Protein 7QE1 (pdb70)

Sequence (1475 aa):
EQPELEARVKEIIEVDGYQFRDLNDNGELDPYEDWRLPTPERVADLVGQMSLVEKSGLMLINTLNAACDPQTGEFGVLPAQADNYINTQHMHRFVFRNVVDVRAEGVECTGTGTPVVSPAEAATFTNAVQEMSEATRLGIPSLFKSNARNHIDPDAAAGAFSAFPKEAGIAAAALGEQARRTGEATTGDMSVVADFADVMGEEWASIGLRGMYGYMADLSTEPRWYRTHETFTEDAYLAAEIMETLVQTLQGEELTDNGLALSPQTRVALTLKHFPGGGPQELGLDPHYAFGKAQVYPAGRFEEHFLPFQAAIDAGVSSIMPYYGVPVDVPVVGGEPGETYPHTGFAFSDSIVNGLLRDQLGFTGYVNSDTGIINDRAWGLEGNTVPERVAAAINGGTDTLSGFSDVSVITDLYEADLISEERIDLAAERLLEPLFDMGLFENPYVDPDVATATVGADDHRAVGLDLQRKSLVLLQNEETDEGPVLPLKEGGDVYILGDFTEETVESYGYEVTNGNVAEGEERPSAAGSDYVLISMTAKTNAGDYVSDDPSLGLNPDHGTNPSVIIGDDGEPLPGLDGQSLWGAADVCVHKEGHEENPSCTDNRLRFGGAYPWESSILDFTGMEAAESWEVVPSLETIQEVMAEVEDPSKVILHVYFRQPYVLDEESGLRDAGAILAGFGMTDTALMDVLTGAYAPQGKLPFALAGTREAIIEQDSDRPGYDETEDGALYPFGYGLTYEEQPELEARVKEIIEVDGYQFRDLNDNGELDPYEDWRLPTPERVADLVGQMSLVEKSGLMLINTLNAACDPQTGEFGVLPAQADNYINTQHMHRFVFRNVVDVRAEGVECTGTGTPVVSPAEAATFTNAVQEMSEATRLGIPSLFKSNARNHIDAAGAFSAFPKEAGIAAAALGEQARRTGEATTGDMSVVADFADVMGEEWASIGLRGMYGYMADLSTEPRWYRTHETFTEDAYLAAEIMETLVQTLQGEELTDNGLALSPQTRVALTLKHFPGGGPQELGLDPHYAFGKAQVYPAGRFEEHFLPFQAAIDAGVSSIMPYYGVPVDVPVVGGEPGETYPHTGFAFSDSIVNGLLRDQLGFTGYVNSDTGIINDRAWGLEGNTVPERVAAAINGGTDTLSGFSDVSVITDLYEADLISEERIDLAAERLLEPLFDMGLFENPYVDPDVATATVGADDHRAVGLDLQRKSLVLLQNEETDEGPVLPLKEGGDVYILGDFTEETVESYGYEVTNGNVAEGEERPSAAGSDYVLISMTAKTNAGDYVSDDPSLGLNPDHGTNPSVIIGDDGEPLPGLDGQSLWGAADVCVHKEGHEENPSCTDNRLRFGGAYPWESSILDFTGMEAAESWEVVPSLETIQEVMAEVEDPSKVILHVYFRQPYVLDEESGLRDAGAILAGFGMTDTALMDVLTGAYAPQGKLPFALAGTREAIIEQDSDRPGYDETEDGALYPFGYGLTYE

Radius of gyration: 37.77 Å; Cα contacts (8 Å, |Δi|>4): 3694; chains: 2; bounding box: 67×96×118 Å

B-factor: mean 72.82, std 13.51, range [43.48, 136.81]

Solvent-accessible surface area: 52651 Å² total; per-residue (Å²): 184,59,39,128,35,53,30,97,71,29,127,84,33,99,48,113,50,91,66,1,10,4,3,28,102,68,53,121,36,21,58,0,4,11,36,106,51,76,30,88,93,7,12,63,36,0,26,68,52,14,52,37,46,22,13,0,0,2,0,0,0,25,37,0,30,3,21,18,49,91,177,89,50,84,18,7,37,56,31,100,90,0,82,65,4,0,70,82,17,43,0,11,1,0,0,1,96,0,91,4,57,98,57,65,116,74,69,112,14,73,61,106,70,73,20,52,0,26,6,28,34,0,0,55,0,1,4,26,0,9,57,43,0,2,55,17,127,7,2,3,3,1,4,1,2,2,66,41,47,0,31,27,74,25,79,116,81,55,8,30,18,2,39,0,0,28,12,6,0,0,0,0,0,0,0,1,11,25,16,142,137,90,66,112,28,62,50,16,22,28,51,6,0,28,76,0,0,64,8,0,0,70,0,0,22,17,0,11,0,38,0,2,10,0,2,5,0,2,2,5,5,0,5,14,0,27,25,7,33,34,2,2,0,10,32,5,113,0,2,7,67,0,0,58,14,0,0,63,25,0,0,14,125,113,91,36,163,68,28,4,0,2,4,90,134,1,46,0,5,0,1,0,22,1,0,2,1,0,0,0,0,36,46,3,9,3,0,18,4,0,5,3,0,3,0,28,26,86,24,64,61,10,107,44,2,14,55,0,0,42,22,0,14,92,12,0,1,2,0,0,2,0,0,1,0,0,0,24,92,1,97,39,30,67,43,125,128,79,80,64,2,44,12,17,0,0,1,12,2,78,37,0,0,38,16,2,0,28,110,98,14,43,7,60,3,2,0,0,0,19,51,50,0,2,57,88,15,2,8,31,18,14,60,50,50,60,62,75,30,0,6,31,0,0,63,3,1,0,0,0,0,1,35,21,35,70,10,50,42,0,36,90,2,72,132,65,125,70,4,57,76,114,17,0,33,57,0,0,77,42,0,0,19,1,0,6,14,3,13,5,1,17,40,9,12,29,58,32,74,28,0,81,26,10,0,0,22,67,81,26,44,50,44,0,35,44,3,2,32,42,0,0,0,0,1,41,35,68,130,39,150,172,13,65,14,0,44,12,100,170,24,22,72,3,0,0,4,14,102,15,59,49,56,24,0,38,36,68,49,14,98,18,62,46,2,60,58,68,181,67,122,161,46,54,61,0,65,65,10,48,21,0,1,0,6,3,15,1,91,45,99,8,42,109,0,42,0,66,38,97,69,26,0,50,26,99,135,37,33,67,0,73,4,76,0,90,5,104,122,55,122,58,17,18,10,0,58,6,143,22,62,12,0,17,1,1,34,16,53,35,109,93,35,166,104,133,110,14,87,27,13,2,39,140,9,140,65,21,12,9,12,3,49,14,8,25,27,0,5,0,38,6,0,61,92,16,103,0,16,81,4,54,25,43,4,116,32,0,70,86,0,18,77,62,5,179,66,47,11,77,0,2,0,16,0,10,6,66,8,4,2,0,2,15,139,139,2,22,0,84,86,0,0,0,1,0,0,0,2,4,23,54,29,53,0,5,1,14,0,2,35,40,71,100,49,0,33,1,36,0,0,10,4,1,0,10,34,99,91,0,0,107,88,10,30,8,0,62,39,15,6,134,65,17,149,63,14,34,42,24,67,47,19,57,13,56,57,34,189,177,68,43,95,33,54,24,102,68,26,123,88,30,100,45,116,60,74,66,0,7,7,1,30,91,85,50,126,36,18,61,0,3,11,34,100,50,80,24,93,90,9,8,67,36,0,14,70,45,14,51,52,48,21,30,0,0,2,0,0,0,7,44,0,25,3,24,24,42,100,174,92,45,80,18,2,35,53,20,105,60,1,83,64,27,1,65,76,28,44,0,12,2,0,1,2,97,0,94,5,52,100,57,75,119,69,76,116,24,86,71,129,62,74,26,46,0,27,6,29,38,0,0,52,0,2,4,28,0,6,67,49,0,2,51,21,136,6,1,4,2,1,3,1,2,2,64,41,47,1,32,37,154,90,58,8,31,18,0,40,0,0,26,3,6,0,0,0,0,0,0,0,1,18,21,19,134,159,88,66,101,27,63,52,15,26,32,64,8,0,34,75,0,0,65,11,0,0,64,0,0,23,15,0,8,0,36,0,2,8,0,2,4,0,2,3,5,5,0,4,17,0,20,21,7,25,27,2,1,0,10,38,7,120,0,1,10,69,0,0,69,16,0,0,64,28,1,0,15,132,110,86,34,160,61,33,6,0,3,5,92,127,1,44,0,5,0,2,0,13,2,0,1,0,0,0,0,0,36,45,3,7,3,0,18,4,1,3,4,0,2,0,29,24,82,27,64,57,10,106,52,2,21,53,0,0,40,17,0,15,98,10,0,0,2,0,0,1,1,1,4,0,0,0,24,95,0,96,32,30,72,32,111,144,72,67,74,1,42,14,15,2,0,2,16,4,78,36,0,0,37,20,2,0,29,121,85,16,44,8,61,2,3,0,0,0,12,42,12,3,3,90,68,20,4,12,29,20,14,48,52,44,38,50,94,26,0,12,32,0,0,66,3,0,0,0,0,0,2,41,11,42,60,7,56,23,0,24,94,6,66,139,62,130,99,2,52,98,133,27,1,36,70,0,0,79,42,0,0,20,2,0,7,16,3,14,4,1,17,37,8,13,31,59,38,80,27,0,82,27,11,1,0,22,78,83,24,45,53,43,0,25,42,2,4,31,52,0,0,0,0,1,42,33,68,133,30,146,142,11,61,12,0,38,13,119,161,44,20,70,2,1,0,4,11,120,12,51,50,56,25,0,40,37,67,51,14,124,13,62,41,3,60,66,77,181,76,140,173,49,52,63,0,68,65,11,68,22,0,0,0,9,3,29,0,107,40,91,7,44,107,0,45,0,63,44,96,68,26,1,46,24,101,132,31,32,51,0,68,4,75,0,89,7,125,114,55,116,55,14,24,10,0,66,12,142,28,54,15,0,21,1,1,36,10,45,41,93,91,22,155,113,150,120,12,97,28,22,1,39,145,8,136,84,23,12,7,13,6,43,12,9,29,41,1,2,0,35,12,0,66,90,15,106,0,15,74,4,58,18,46,3,116,33,0,69,85,0,18,69,54,2,152,65,45,14,75,0,2,0,14,0,36,6,69,9,4,2,0,3,16,150,139,3,24,0,77,88,1,0,0,0,0,0,0,2,11,23,53,36,43,0,6,0,17,0,0,34,40,68,103,50,0,34,0,34,0,0,11,4,2,0,12,20,106,86,0,1,110,82,9,30,7,0,64,42,14,6,131,62,10,158,87,13,36,51,22,71,54,20,60,12,57,68,34,196

Secondary structure (DSSP, 8-state):
-PPP---SSSEEEEETTEEEEESS-SSS--GGG-TTS-HHHHHHHHHTT--HHHHHHTTEEEE---EEETTTTEEEE--THHHIIIIIS---EEE----BS-PPTT----SSSPPPB-HHHHHHHHHHHHHHHHSSTT----EEE----SB--TT--TTSPPPB--HHHHHHHHHHHHHHHHS--SS--HHHHHHHHHHHHHHHHHTT--EEEEEE------TT-GGGGG-S-S-HHHHHHHHHHHHHHHS-S-B-TTS-B-STT-S-EEEEEEET----BGGG--TTSGGG-EE--TT--HHHHHHHHHHHHHHT-SEEEE---EE-SPBPTTS-TT-B--SS-GGG-HIIIIIIIIIIT---SEEBPPSS-TTT--TT-TTS-HHHHHHHHHHHT--BEET---THHHHHHHHTTSS-HHHHHHHHHHHHHHHHHTTTTT-----HHHHHHHTT-HHHHHHHHHHHHHH-EEEEE-B-SS-BSSSPPSS-EEEEEES--HHHHHHTT-EEEE----SSS-----TT-SEEEEEEEEEE--TT--TT-TTTTT-GGG-----EEE-TTSSEEEEEESSS-GGGGSHHHH--SS-SSPPPSSGGGTTS---GGGTT--BHHHHHHSSSEEEES-HHHHHHHHHHSS-GGGEEEEEE-SS--B--TTTSGGGSSEEEEESS--HHHHHHHHTTSS------SS-EES-HHHHHHS-TTS-SSTTSSS-EEE-TT--B---/-PPP---SSSPEEEETTEEEE-TT-SSS--GGG-TTS-HHHHHHHHHHT--HHHHHHTTEEEE---EEETTTTEEEE--THHHIIIIIS---EEE----BSPPPTT----SSS---B-HHHHHHHHHHHHHHHHHSTT----EEE----SB---TTSPPPB--HHHHHHHHHHHHHHHHS--SS--THHHHHHHHHHHHHHHHTT--EEEEEE---TT-TT-GGGGG---S-HHHHHHHHHHHHHHHS-S---TTS---STT-S-EEEEEEET-S--BGGG--TTSGGG-EE--TT--HHHHHHHHHHHHHHT-SEEEE-SPEEPS-BPTTS-TT-B--SS-GGG-HIIIIIIIIIIT---SEEBPPTTTTTT--TT-TTS-HHHHHHHHHHTT--BEET---HHHHHHHHHTTSS-HHHHHHHHHHHHHHHHHTTTTT-----HHHHHHHTT-HHHHHHHHHHHHHH-EEEEE-B-SS-BSSS--S--EEEEEES--HHHHHTTT-EEEE----SSSPPPP-TT-SEEEEEEEEEE--TT--TT-TTTTT-GGG--B--EEE-TTSSEEEEEESSB-GGGGSHHHH--SSSSSPPPSSGGGTTS---GGGTT--BHHHHHHSSSEEEES-HHHHHHHHHHSS-GGGEEEEEE-SS--B--TTT-GGGSSEEEEESS--HHHHHHHHTTSS------SS-EESSHHHHHHS-TTS-SSTTSSS-EEE-TT--B---

Structure (mmCIF, N/CA/C/O backbone):
data_7QE1
#
_entry.id   7QE1
#
_cell.length_a   53.280
_cell.length_b   90.760
_cell.length_c   103.290
_cell.angle_alpha   67.220
_cell.angle_beta   84.030
_cell.angle_gamma   76.910
#
_symmetry.space_group_name_H-M   'P 1'
#
loop_
_entity.id
_entity.type
_entity.pdbx_description
1 polymer SN243
2 non-polymer 'ZINC ION'
3 water water
#
loop_
_atom_site.group_PDB
_atom_site.id
_atom_site.type_symbol
_atom_site.label_atom_id
_atom_site.label_alt_id
_atom_site.label_comp_id
_atom_site.label_asym_id
_atom_site.label_entity_id
_atom_site.label_seq_id
_atom_site.pdbx_PDB_ins_code
_atom_site.Cartn_x
_atom_site.Cartn_y
_atom_site.Cartn_z
_atom_site.occupancy
_atom_site.B_iso_or_equiv
_atom_site.auth_seq_id
_atom_site.auth_comp_id
_atom_site.auth_asym_id
_atom_site.auth_atom_id
_atom_site.pdbx_PDB_model_num
ATOM 1 N N . GLU A 1 10 ? 3.961 -53.935 7.555 1.00 114.14 40 GLU A N 1
ATOM 2 C CA . GLU A 1 10 ? 4.189 -53.373 8.912 1.00 115.91 40 GLU A CA 1
ATOM 3 C C . GLU A 1 10 ? 5.640 -52.902 9.005 1.00 110.13 40 GLU A C 1
ATOM 4 O O . GLU A 1 10 ? 5.966 -52.179 9.962 1.00 110.82 40 GLU A O 1
ATOM 10 N N . GLN A 1 11 ? 6.468 -53.292 8.034 1.00 108.25 41 GLN A N 1
ATOM 11 C CA . GLN A 1 11 ? 7.874 -52.820 8.022 1.00 105.31 41 GLN A CA 1
ATOM 12 C C . GLN A 1 11 ? 7.851 -51.299 8.141 1.00 105.91 41 GLN A C 1
ATOM 13 O O . GLN A 1 11 ? 7.326 -50.642 7.223 1.00 103.14 41 GLN A O 1
ATOM 19 N N . PRO A 1 12 ? 8.394 -50.716 9.229 1.00 102.82 42 PRO A N 1
ATOM 20 C CA . PRO A 1 12 ? 8.457 -49.272 9.354 1.00 99.83 42 PRO A CA 1
ATOM 21 C C . PRO A 1 12 ? 9.507 -48.786 8.351 1.00 95.13 42 PRO A C 1
ATOM 22 O O . PRO A 1 12 ? 10.476 -49.481 8.140 1.00 92.87 42 PRO A O 1
ATOM 26 N N . GLU A 1 13 ? 9.274 -47.624 7.745 1.00 93.35 43 GLU A N 1
ATOM 27 C CA . GLU A 1 13 ? 10.267 -47.066 6.796 1.00 90.45 43 GLU A CA 1
ATOM 28 C C . GLU A 1 13 ? 11.605 -46.958 7.521 1.00 91.82 43 GLU A C 1
ATOM 29 O O . GLU A 1 13 ? 11.600 -46.608 8.712 1.00 88.46 43 GLU A O 1
ATOM 35 N N . LEU A 1 14 ? 12.700 -47.244 6.822 1.00 89.07 44 LEU A N 1
ATOM 36 C CA . LEU A 1 14 ? 14.034 -47.233 7.468 1.00 87.61 44 LEU A CA 1
ATOM 37 C C . LEU A 1 14 ? 14.969 -46.293 6.707 1.00 84.47 44 LEU A C 1
ATOM 38 O O . LEU A 1 14 ? 14.909 -46.286 5.466 1.00 82.95 44 LEU A O 1
ATOM 43 N N . GLU A 1 15 ? 15.785 -45.521 7.426 1.00 79.98 45 GLU A N 1
ATOM 44 C CA . GLU A 1 15 ? 16.806 -44.683 6.750 1.00 76.58 45 GLU A CA 1
ATOM 45 C C . GLU A 1 15 ? 18.088 -44.719 7.575 1.00 80.18 45 GLU A C 1
ATOM 46 O O . GLU A 1 15 ? 18.072 -44.217 8.710 1.00 80.20 45 GLU A O 1
ATOM 52 N N . ALA A 1 16 ? 19.169 -45.207 6.974 1.00 81.79 46 ALA A N 1
ATOM 53 C CA . ALA A 1 16 ? 20.477 -45.227 7.650 1.00 80.72 46 ALA A CA 1
ATOM 54 C C . ALA A 1 16 ? 21.510 -44.667 6.689 1.00 82.70 46 ALA A C 1
ATOM 55 O O . ALA A 1 16 ? 21.495 -45.069 5.528 1.00 81.65 46 ALA A O 1
ATOM 57 N N . ARG A 1 17 ? 22.367 -43.781 7.170 1.00 81.94 47 ARG A N 1
ATOM 58 C CA . ARG A 1 17 ? 23.365 -43.131 6.295 1.00 84.28 47 ARG A CA 1
ATOM 59 C C . ARG A 1 17 ? 24.770 -43.498 6.773 1.00 85.58 47 ARG A C 1
ATOM 60 O O . ARG A 1 17 ? 25.734 -42.879 6.290 1.00 86.20 47 ARG A O 1
ATOM 68 N N . VAL A 1 18 ? 24.869 -44.445 7.707 1.00 84.80 48 VAL A N 1
ATOM 69 C CA . VAL A 1 18 ? 26.194 -44.897 8.214 1.00 85.61 48 VAL A CA 1
ATOM 70 C C . VAL A 1 18 ? 26.074 -46.373 8.555 1.00 87.06 48 VAL A C 1
ATOM 71 O O . VAL A 1 18 ? 26.845 -47.176 8.029 1.00 86.87 48 VAL A O 1
ATOM 75 N N . LYS A 1 19 ? 25.116 -46.692 9.406 1.00 87.06 49 LYS A N 1
ATOM 76 C CA . LYS A 1 19 ? 24.913 -48.096 9.801 1.00 88.55 49 LYS A CA 1
ATOM 77 C C . LYS A 1 19 ? 24.354 -48.835 8.596 1.00 89.88 49 LYS A C 1
ATOM 78 O O . LYS A 1 19 ? 23.933 -48.170 7.643 1.00 85.53 49 LYS A O 1
ATOM 84 N N . GLU A 1 20 ? 24.343 -50.162 8.663 1.00 90.66 50 GLU A N 1
ATOM 85 C CA . GLU A 1 20 ? 23.896 -50.962 7.503 1.00 97.25 50 GLU A CA 1
ATOM 86 C C . GLU A 1 20 ? 22.531 -51.559 7.816 1.00 98.36 50 GLU A C 1
ATOM 87 O O . GLU A 1 20 ? 22.243 -51.814 8.995 1.00 94.23 50 GLU A O 1
ATOM 93 N N . ILE A 1 21 ? 21.732 -51.767 6.777 1.00 98.19 51 ILE A N 1
ATOM 94 C CA . ILE A 1 21 ? 20.397 -52.381 6.984 1.00 100.24 51 ILE A CA 1
ATOM 95 C C . ILE A 1 21 ? 20.592 -53.891 7.056 1.00 101.42 51 ILE A C 1
ATOM 96 O O . ILE A 1 21 ? 21.323 -54.429 6.226 1.00 101.35 51 ILE A O 1
ATOM 101 N N . ILE A 1 22 ? 19.965 -54.525 8.036 1.00 103.00 52 ILE A N 1
ATOM 102 C CA . ILE A 1 22 ? 20.054 -55.998 8.184 1.00 104.78 52 ILE A CA 1
ATOM 103 C C . ILE A 1 22 ? 18.647 -56.549 7.988 1.00 108.74 52 ILE A C 1
ATOM 104 O O . ILE A 1 22 ? 17.688 -55.859 8.367 1.00 106.50 52 ILE A O 1
ATOM 109 N N . GLU A 1 23 ? 18.537 -57.739 7.394 1.00 113.28 53 GLU A N 1
ATOM 110 C CA . GLU A 1 23 ? 17.223 -58.389 7.189 1.00 113.00 53 GLU A CA 1
ATOM 111 C C . GLU A 1 23 ? 17.163 -59.598 8.111 1.00 112.76 53 GLU A C 1
ATOM 112 O O . GLU A 1 23 ? 18.218 -60.160 8.411 1.00 111.55 53 GLU A O 1
ATOM 118 N N . VAL A 1 24 ? 15.964 -59.967 8.531 1.00 112.69 54 VAL A N 1
ATOM 119 C CA . VAL A 1 24 ? 15.816 -61.116 9.458 1.00 114.54 54 VAL A CA 1
ATOM 120 C C . VAL A 1 24 ? 14.336 -61.474 9.501 1.00 116.13 54 VAL A C 1
ATOM 121 O O . VAL A 1 24 ? 13.514 -60.551 9.566 1.00 114.72 54 VAL A O 1
ATOM 125 N N . ASP A 1 25 ? 14.022 -62.766 9.424 1.00 116.68 55 ASP A N 1
ATOM 126 C CA . ASP A 1 25 ? 12.597 -63.161 9.357 1.00 116.15 55 ASP A CA 1
ATOM 127 C C . ASP A 1 25 ? 11.972 -62.437 8.165 1.00 116.25 55 ASP A C 1
ATOM 128 O O . ASP A 1 25 ? 10.765 -62.180 8.203 1.00 117.43 55 ASP A O 1
ATOM 133 N N . GLY A 1 26 ? 12.779 -62.115 7.153 1.00 115.44 56 GLY A N 1
ATOM 134 C CA . GLY A 1 26 ? 12.261 -61.458 5.940 1.00 114.20 56 GLY A CA 1
ATOM 135 C C . GLY A 1 26 ? 12.129 -59.960 6.106 1.00 115.69 56 GLY A C 1
ATOM 136 O O . GLY A 1 26 ? 12.345 -59.247 5.114 1.00 115.29 56 GLY A O 1
ATOM 137 N N . TYR A 1 27 ? 11.782 -59.500 7.313 1.00 118.49 57 TYR A N 1
ATOM 138 C CA . TYR A 1 27 ? 11.624 -58.050 7.607 1.00 115.90 57 TYR A CA 1
ATOM 139 C C . TYR A 1 27 ? 12.986 -57.348 7.589 1.00 114.23 57 TYR A C 1
ATOM 140 O O . TYR A 1 27 ? 14.019 -58.037 7.574 1.00 113.96 57 TYR A O 1
ATOM 149 N N . GLN A 1 28 ? 12.983 -56.015 7.602 1.00 112.14 58 GLN A N 1
ATOM 150 C CA . GLN A 1 28 ? 14.249 -55.241 7.528 1.00 110.64 58 GLN A CA 1
ATOM 151 C C . GLN A 1 28 ? 14.515 -54.528 8.864 1.00 108.61 58 GLN A C 1
ATOM 152 O O . GLN A 1 28 ? 13.544 -54.302 9.608 1.00 106.69 58 GLN A O 1
ATOM 158 N N . PHE A 1 29 ? 15.783 -54.210 9.160 1.00 106.71 59 PHE A N 1
ATOM 159 C CA . PHE A 1 29 ? 16.163 -53.581 10.447 1.00 98.81 59 PHE A CA 1
ATOM 160 C C . PHE A 1 29 ? 17.467 -52.809 10.265 1.00 98.56 59 PHE A C 1
ATOM 161 O O . PHE A 1 29 ? 18.120 -52.991 9.232 1.00 98.89 59 PHE A O 1
ATOM 169 N N . ARG A 1 30 ? 17.835 -51.980 11.246 1.00 97.85 60 ARG A N 1
ATOM 170 C CA . ARG A 1 30 ? 19.120 -51.239 11.190 1.00 91.60 60 ARG A CA 1
ATOM 171 C C . ARG A 1 30 ? 20.067 -51.780 12.262 1.00 87.50 60 ARG A C 1
ATOM 172 O O . ARG A 1 30 ? 19.618 -51.978 13.392 1.00 86.57 60 ARG A O 1
ATOM 180 N N . ASP A 1 31 ? 21.328 -52.007 11.901 1.00 87.18 61 ASP A N 1
ATOM 181 C CA . ASP A 1 31 ? 22.324 -52.489 12.892 1.00 91.90 61 ASP A CA 1
ATOM 182 C C . ASP A 1 31 ? 23.068 -51.282 13.447 1.00 90.66 61 ASP A C 1
ATOM 183 O O . ASP A 1 31 ? 24.126 -50.940 12.910 1.00 89.70 61 ASP A O 1
ATOM 188 N N . LEU A 1 32 ? 22.514 -50.676 14.495 1.00 89.33 62 LEU A N 1
ATOM 189 C CA . LEU A 1 32 ? 23.122 -49.440 15.048 1.00 83.01 62 LEU A CA 1
ATOM 190 C C . LEU A 1 32 ? 24.372 -49.799 15.857 1.00 82.59 62 LEU A C 1
ATOM 191 O O . LEU A 1 32 ? 25.206 -48.905 16.065 1.00 79.04 62 LEU A O 1
ATOM 196 N N . ASN A 1 33 ? 24.491 -51.061 16.279 1.00 85.16 63 ASN A N 1
ATOM 197 C CA . ASN A 1 33 ? 25.676 -51.513 17.060 1.00 84.61 63 ASN A CA 1
ATOM 198 C C . ASN A 1 33 ? 26.746 -52.058 16.107 1.00 86.83 63 ASN A C 1
ATOM 199 O O . ASN A 1 33 ? 27.899 -52.197 16.548 1.00 86.97 63 ASN A O 1
ATOM 204 N N . ASP A 1 34 ? 26.375 -52.350 14.857 1.00 89.08 64 ASP A N 1
ATOM 205 C CA . ASP A 1 34 ? 27.354 -52.826 13.841 1.00 87.98 64 ASP A CA 1
ATOM 206 C C . ASP A 1 34 ? 27.951 -54.163 14.292 1.00 90.26 64 ASP A C 1
ATOM 207 O O . ASP A 1 34 ? 29.122 -54.424 13.967 1.00 88.38 64 ASP A O 1
ATOM 212 N N . ASN A 1 35 ? 27.173 -54.966 15.019 1.00 90.11 65 ASN A N 1
ATOM 213 C CA . ASN A 1 35 ? 27.644 -56.304 15.455 1.00 89.42 65 ASN A CA 1
ATOM 214 C C . ASN A 1 35 ? 27.408 -57.288 14.310 1.00 94.24 65 ASN A C 1
ATOM 215 O O . ASN A 1 35 ? 28.103 -58.317 14.265 1.00 93.53 65 ASN A O 1
ATOM 220 N N . GLY A 1 36 ? 26.474 -56.967 13.415 1.00 95.73 66 GLY A N 1
ATOM 221 C CA . GLY A 1 36 ? 26.123 -57.886 12.318 1.00 94.50 66 GLY A CA 1
ATOM 222 C C . GLY A 1 36 ? 24.917 -58.713 12.705 1.00 97.65 66 GLY A C 1
ATOM 223 O O . GLY A 1 36 ? 24.475 -59.537 11.886 1.00 95.37 66 GLY A O 1
ATOM 224 N N . GLU A 1 37 ? 24.396 -58.490 13.912 1.00 97.98 67 GLU A N 1
ATOM 225 C CA . GLU A 1 37 ? 23.249 -59.290 14.406 1.00 99.62 67 GLU A CA 1
ATOM 226 C C . GLU A 1 37 ? 22.116 -58.348 14.810 1.00 99.39 67 GLU A C 1
ATOM 227 O O . GLU A 1 37 ? 22.409 -57.201 15.192 1.00 99.26 67 GLU A O 1
ATOM 233 N N . LEU A 1 38 ? 20.874 -58.825 14.736 1.00 97.88 68 LEU A N 1
ATOM 234 C CA . LEU A 1 38 ? 19.723 -57.992 15.161 1.00 95.91 68 LEU A CA 1
ATOM 235 C C . LEU A 1 38 ? 19.622 -58.044 16.683 1.00 97.99 68 LEU A C 1
ATOM 236 O O . LEU A 1 38 ? 19.032 -59.010 17.199 1.00 98.08 68 LEU A O 1
ATOM 241 N N . ASP A 1 39 ? 20.187 -57.046 17.366 1.00 95.67 69 ASP A N 1
ATOM 242 C CA . ASP A 1 39 ? 20.033 -56.987 18.840 1.00 92.84 69 ASP A CA 1
ATOM 243 C C . ASP A 1 39 ? 18.593 -56.571 19.136 1.00 91.45 69 ASP A C 1
ATOM 244 O O . ASP A 1 39 ? 18.031 -55.797 18.341 1.00 90.92 69 ASP A O 1
ATOM 249 N N . PRO A 1 40 ? 17.970 -57.040 20.235 1.00 90.42 70 PRO A N 1
ATOM 250 C CA . PRO A 1 40 ? 16.556 -56.752 20.497 1.00 89.43 70 PRO A CA 1
ATOM 251 C C . PRO A 1 40 ? 16.183 -55.264 20.389 1.00 90.39 70 PRO A C 1
ATOM 252 O O . PRO A 1 40 ? 15.115 -54.976 19.891 1.00 90.82 70 PRO A O 1
ATOM 256 N N . TYR A 1 41 ? 17.047 -54.361 20.858 1.00 87.96 71 TYR A N 1
ATOM 257 C CA . TYR A 1 41 ? 16.687 -52.917 20.856 1.00 88.09 71 TYR A CA 1
ATOM 258 C C . TYR A 1 41 ? 16.582 -52.435 19.406 1.00 87.55 71 TYR A C 1
ATOM 259 O O . TYR A 1 41 ? 15.903 -51.424 19.164 1.00 85.85 71 TYR A O 1
ATOM 268 N N . GLU A 1 42 ? 17.228 -53.146 18.479 1.00 87.20 72 GLU A N 1
ATOM 269 C CA . GLU A 1 42 ? 17.160 -52.783 17.042 1.00 88.69 72 GLU A CA 1
ATOM 270 C C . GLU A 1 42 ? 15.919 -53.431 16.430 1.00 88.51 72 GLU A C 1
ATOM 271 O O . GLU A 1 42 ? 15.707 -53.248 15.222 1.00 87.82 72 GLU A O 1
ATOM 277 N N . ASP A 1 43 ? 15.129 -54.146 17.237 1.00 92.69 73 ASP A N 1
ATOM 278 C CA . ASP A 1 43 ? 13.960 -54.900 16.704 1.00 97.45 73 ASP A CA 1
ATOM 279 C C . ASP A 1 43 ? 12.671 -54.104 16.917 1.00 94.40 73 ASP A C 1
ATOM 280 O O . ASP A 1 43 ? 12.205 -54.044 18.069 1.00 91.55 73 ASP A O 1
ATOM 285 N N . TRP A 1 44 ? 12.093 -53.568 15.839 1.00 95.48 74 TRP A N 1
ATOM 286 C CA . TRP A 1 44 ? 10.893 -52.697 15.965 1.00 94.55 74 TRP A CA 1
ATOM 287 C C . TRP A 1 44 ? 9.624 -53.473 16.341 1.00 97.17 74 TRP A C 1
ATOM 288 O O . TRP A 1 44 ? 8.590 -52.815 16.543 1.00 96.97 74 TRP A O 1
ATOM 299 N N . ARG A 1 45 ? 9.684 -54.803 16.424 1.00 100.41 75 ARG A N 1
ATOM 300 C CA . ARG A 1 45 ? 8.453 -55.593 16.703 1.00 101.64 75 ARG A CA 1
ATOM 301 C C . ARG A 1 45 ? 8.351 -55.857 18.206 1.00 99.48 75 ARG A C 1
ATOM 302 O O . ARG A 1 45 ? 7.231 -56.091 18.688 1.00 98.89 75 ARG A O 1
ATOM 310 N N . LEU A 1 46 ? 9.479 -55.820 18.912 1.00 99.00 76 LEU A N 1
ATOM 311 C CA . LEU A 1 46 ? 9.485 -56.011 20.348 1.00 96.94 76 LEU A CA 1
ATOM 312 C C . LEU A 1 46 ? 8.771 -54.841 21.025 1.00 99.02 76 LEU A C 1
ATOM 313 O O . LEU A 1 46 ? 8.785 -53.721 20.513 1.00 103.47 76 LEU A O 1
ATOM 318 N N . PRO A 1 47 ? 8.129 -55.078 22.172 1.00 100.57 77 PRO A N 1
ATOM 319 C CA . PRO A 1 47 ? 7.627 -53.945 22.957 1.00 97.72 77 PRO A CA 1
ATOM 320 C C . PRO A 1 47 ? 8.775 -53.020 23.331 1.00 97.96 77 PRO A C 1
ATOM 321 O O . PRO A 1 47 ? 9.922 -53.449 23.497 1.00 96.85 77 PRO A O 1
ATOM 325 N N . THR A 1 48 ? 8.457 -51.734 23.468 1.00 97.49 78 THR A N 1
ATOM 326 C CA . THR A 1 48 ? 9.513 -50.761 23.732 1.00 94.63 78 THR A CA 1
ATOM 327 C C . THR A 1 48 ? 10.212 -50.965 25.075 1.00 91.83 78 THR A C 1
ATOM 328 O O . THR A 1 48 ? 11.448 -50.826 25.110 1.00 88.40 78 THR A O 1
ATOM 332 N N . PRO A 1 49 ? 9.539 -51.306 26.184 1.00 90.87 79 PRO A N 1
ATOM 333 C CA . PRO A 1 49 ? 10.298 -51.557 27.416 1.00 91.28 79 PRO A CA 1
ATOM 334 C C . PRO A 1 49 ? 11.344 -52.643 27.262 1.00 90.50 79 PRO A C 1
ATOM 335 O O . PRO A 1 49 ? 12.385 -52.592 27.930 1.00 90.30 79 PRO A O 1
ATOM 339 N N . GLU A 1 50 ? 11.094 -53.632 26.406 1.00 91.58 80 GLU A N 1
ATOM 340 C CA . GLU A 1 50 ? 12.089 -54.665 26.153 1.00 93.34 80 GLU A CA 1
ATOM 341 C C . GLU A 1 50 ? 13.231 -54.144 25.289 1.00 90.47 80 GLU A C 1
ATOM 342 O O . GLU A 1 50 ? 14.374 -54.586 25.447 1.00 89.79 80 GLU A O 1
ATOM 348 N N . ARG A 1 51 ? 12.946 -53.228 24.360 1.00 90.70 81 ARG A N 1
ATOM 349 C CA . ARG A 1 51 ? 14.021 -52.626 23.577 1.00 88.01 81 ARG A CA 1
ATOM 350 C C . ARG A 1 51 ? 14.960 -51.811 24.468 1.00 85.17 81 ARG A C 1
ATOM 351 O O . ARG A 1 51 ? 16.184 -51.987 24.425 1.00 82.88 81 ARG A O 1
ATOM 359 N N . VAL A 1 52 ? 14.405 -50.939 25.316 1.00 82.23 82 VAL A N 1
ATOM 360 C CA . VAL A 1 52 ? 15.263 -50.111 26.164 1.00 85.16 82 VAL A CA 1
ATOM 361 C C . VAL A 1 52 ? 16.040 -50.984 27.142 1.00 83.81 82 VAL A C 1
ATOM 362 O O . VAL A 1 52 ? 17.235 -50.762 27.379 1.00 82.79 82 VAL A O 1
ATOM 366 N N . ALA A 1 53 ? 15.374 -51.985 27.724 1.00 83.83 83 ALA A N 1
ATOM 367 C CA . ALA A 1 53 ? 16.066 -52.908 28.617 1.00 85.06 83 ALA A CA 1
ATOM 368 C C . ALA A 1 53 ? 17.287 -53.503 27.925 1.00 80.01 83 ALA A C 1
ATOM 369 O O . ALA A 1 53 ? 18.372 -53.566 28.509 1.00 76.85 83 ALA A O 1
ATOM 371 N N . ASP A 1 54 ? 17.143 -53.883 26.655 1.00 78.86 84 ASP A N 1
ATOM 372 C CA . ASP A 1 54 ? 18.269 -54.434 25.914 1.00 81.74 84 ASP A CA 1
ATOM 373 C C . ASP A 1 54 ? 19.329 -53.376 25.616 1.00 80.89 84 ASP A C 1
ATOM 374 O O . ASP A 1 54 ? 20.526 -53.694 25.565 1.00 79.97 84 ASP A O 1
ATOM 379 N N . LEU A 1 55 ? 18.932 -52.124 25.352 1.00 80.30 85 LEU A N 1
ATOM 380 C CA . LEU A 1 55 ? 19.945 -51.117 25.017 1.00 75.76 85 LEU A CA 1
ATOM 381 C C . LEU A 1 55 ? 20.670 -50.596 26.249 1.00 73.04 85 LEU A C 1
ATOM 382 O O . LEU A 1 55 ? 21.885 -50.416 26.215 1.00 72.23 85 LEU A O 1
ATOM 387 N N . VAL A 1 56 ? 19.946 -50.368 27.349 1.00 77.24 86 VAL A N 1
ATOM 388 C CA . VAL A 1 56 ? 20.638 -49.855 28.527 1.00 74.07 86 VAL A CA 1
ATOM 389 C C . VAL A 1 56 ? 21.563 -50.929 29.101 1.00 76.89 86 VAL A C 1
ATOM 390 O O . VAL A 1 56 ? 22.595 -50.614 29.699 1.00 73.63 86 VAL A O 1
ATOM 394 N N . GLY A 1 57 ? 21.224 -52.204 28.919 1.00 75.46 87 GLY A N 1
ATOM 395 C CA . GLY A 1 57 ? 22.141 -53.256 29.295 1.00 78.54 87 GLY A CA 1
ATOM 396 C C . GLY A 1 57 ? 23.462 -53.193 28.555 1.00 75.88 87 GLY A C 1
ATOM 397 O O . GLY A 1 57 ? 24.466 -53.698 29.060 1.00 76.57 87 GLY A O 1
ATOM 398 N N . GLN A 1 58 ? 23.488 -52.581 27.370 1.00 74.60 88 GLN A N 1
ATOM 399 C CA . GLN A 1 58 ? 24.684 -52.531 26.535 1.00 74.31 88 GLN A CA 1
ATOM 400 C C . GLN A 1 58 ? 25.490 -51.245 26.680 1.00 75.84 88 GLN A C 1
ATOM 401 O O . GLN A 1 58 ? 26.562 -51.135 26.073 1.00 76.00 88 GLN A O 1
ATOM 407 N N . MET A 1 59 ? 25.005 -50.260 27.427 1.00 75.70 89 MET A N 1
ATOM 408 C CA . MET A 1 59 ? 25.670 -48.967 27.473 1.00 74.70 89 MET A CA 1
ATOM 409 C C . MET A 1 59 ? 26.586 -48.891 28.686 1.00 73.67 89 MET A C 1
ATOM 410 O O . MET A 1 59 ? 26.255 -49.394 29.766 1.00 71.42 89 MET A O 1
ATOM 415 N N . SER A 1 60 ? 27.678 -48.140 28.531 1.00 72.93 90 SER A N 1
ATOM 416 C CA . SER A 1 60 ? 28.574 -47.877 29.682 1.00 72.76 90 SER A CA 1
ATOM 417 C C . SER A 1 60 ? 27.918 -46.798 30.542 1.00 71.78 90 SER A C 1
ATOM 418 O O . SER A 1 60 ? 26.865 -46.285 30.129 1.00 70.57 90 SER A O 1
ATOM 421 N N . LEU A 1 61 ? 28.508 -46.467 31.691 1.00 68.38 91 LEU A N 1
ATOM 422 C CA . LEU A 1 61 ? 27.870 -45.475 32.600 1.00 74.07 91 LEU A CA 1
ATOM 423 C C . LEU A 1 61 ? 27.916 -44.094 31.944 1.00 66.51 91 LEU A C 1
ATOM 424 O O . LEU A 1 61 ? 26.938 -43.348 32.080 1.00 65.37 91 LEU A O 1
ATOM 429 N N . VAL A 1 62 ? 29.017 -43.783 31.261 1.00 69.40 92 VAL A N 1
ATOM 430 C CA . VAL A 1 62 ? 29.164 -42.453 30.606 1.00 69.32 92 VAL A CA 1
ATOM 431 C C . VAL A 1 62 ? 28.055 -42.315 29.564 1.00 70.88 92 VAL A C 1
ATOM 432 O O . VAL A 1 62 ? 27.431 -41.246 29.512 1.00 70.90 92 VAL A O 1
ATOM 436 N N . GLU A 1 63 ? 27.811 -43.369 28.788 1.00 69.95 93 GLU A N 1
ATOM 437 C CA . GLU A 1 63 ? 26.783 -43.316 27.721 1.00 71.01 93 GLU A CA 1
ATOM 438 C C . GLU A 1 63 ? 25.420 -43.049 28.360 1.00 68.30 93 GLU A C 1
ATOM 439 O O . GLU A 1 63 ? 24.677 -42.213 27.830 1.00 64.67 93 GLU A O 1
ATOM 445 N N . LYS A 1 64 ? 25.121 -43.735 29.461 1.00 66.26 94 LYS A N 1
ATOM 446 C CA . LYS A 1 64 ? 23.821 -43.551 30.154 1.00 69.62 94 LYS A CA 1
ATOM 447 C C . LYS A 1 64 ? 23.806 -42.182 30.842 1.00 67.21 94 LYS A C 1
ATOM 448 O O . LYS A 1 64 ? 22.714 -41.612 30.994 1.00 63.99 94 LYS A O 1
ATOM 454 N N . SER A 1 65 ? 24.976 -41.685 31.241 1.00 68.09 95 SER A N 1
ATOM 455 C CA . SER A 1 65 ? 25.066 -40.381 31.942 1.00 66.27 95 SER A CA 1
ATOM 456 C C . SER A 1 65 ? 24.928 -39.257 30.919 1.00 64.44 95 SER A C 1
ATOM 457 O O . SER A 1 65 ? 24.436 -38.182 31.289 1.00 61.51 95 SER A O 1
ATOM 460 N N . GLY A 1 66 ? 25.344 -39.513 29.679 1.00 65.93 96 GLY A N 1
ATOM 461 C CA . GLY A 1 66 ? 25.232 -38.512 28.628 1.00 60.93 96 GLY A CA 1
ATOM 462 C C . GLY A 1 66 ? 23.804 -38.194 28.243 1.00 62.94 96 GLY A C 1
ATOM 463 O O . GLY A 1 66 ? 23.537 -37.092 27.745 1.00 61.99 96 GLY A O 1
ATOM 464 N N . LEU A 1 67 ? 22.880 -39.130 28.474 1.00 59.37 97 LEU A N 1
ATOM 465 C CA . LEU A 1 67 ? 21.463 -38.867 28.252 1.00 63.65 97 LEU A CA 1
ATOM 466 C C . LEU A 1 67 ? 20.902 -37.820 29.211 1.00 60.17 97 LEU A C 1
ATOM 467 O O . LEU A 1 67 ? 19.881 -37.197 28.903 1.00 60.42 97 LEU A O 1
ATOM 472 N N . MET A 1 68 ? 21.542 -37.608 30.358 1.00 59.59 98 MET A N 1
ATOM 473 C CA . MET A 1 68 ? 21.058 -36.683 31.372 1.00 58.33 98 MET A CA 1
ATOM 474 C C . MET A 1 68 ? 21.530 -35.261 31.118 1.00 56.74 98 MET A C 1
ATOM 475 O O . MET A 1 68 ? 21.450 -34.421 32.018 1.00 61.11 98 MET A O 1
ATOM 480 N N . LEU A 1 69 ? 22.032 -34.984 29.917 1.00 59.43 99 LEU A N 1
ATOM 481 C CA . LEU A 1 69 ? 22.482 -33.662 29.519 1.00 61.81 99 LEU A CA 1
ATOM 482 C C . LEU A 1 69 ? 21.667 -33.196 28.318 1.00 57.26 99 LEU A C 1
ATOM 483 O O . LEU A 1 69 ? 21.406 -33.973 27.385 1.00 54.54 99 LEU A O 1
ATOM 488 N N . ILE A 1 70 ? 21.297 -31.920 28.313 1.00 58.48 100 ILE A N 1
ATOM 489 C CA . ILE A 1 70 ? 20.711 -31.322 27.105 1.00 56.00 100 ILE A CA 1
ATOM 490 C C . ILE A 1 70 ? 21.198 -29.886 26.994 1.00 59.61 100 ILE A C 1
ATOM 491 O O . ILE A 1 70 ? 21.143 -29.129 27.973 1.00 56.74 100 ILE A O 1
ATOM 496 N N . ASN A 1 71 ? 21.737 -29.530 25.827 1.00 57.44 101 ASN A N 1
ATOM 497 C CA . ASN A 1 71 ? 22.338 -28.219 25.637 1.00 59.21 101 ASN A CA 1
ATOM 498 C C . ASN A 1 71 ? 22.120 -27.701 24.216 1.00 59.22 101 ASN A C 1
ATOM 499 O O . ASN A 1 71 ? 21.845 -28.455 23.281 1.00 56.85 101 ASN A O 1
ATOM 504 N N . THR A 1 72 ? 22.310 -26.393 24.074 1.00 59.30 102 THR A N 1
ATOM 505 C CA . THR A 1 72 ? 22.249 -25.708 22.792 1.00 59.66 102 THR A CA 1
ATOM 506 C C . THR A 1 72 ? 23.166 -26.335 21.752 1.00 63.85 102 THR A C 1
ATOM 507 O O . THR A 1 72 ? 24.355 -26.539 22.000 1.00 63.49 102 THR A O 1
ATOM 511 N N . LEU A 1 73 ? 22.602 -26.626 20.570 1.00 61.48 103 LEU A N 1
ATOM 512 C CA . LEU A 1 73 ? 23.381 -27.043 19.402 1.00 61.22 103 LEU A CA 1
ATOM 513 C C . LEU A 1 73 ? 22.794 -26.340 18.180 1.00 63.04 103 LEU A C 1
ATOM 514 O O . LEU A 1 73 ? 21.795 -26.800 17.620 1.00 63.92 103 LEU A O 1
ATOM 519 N N . ASN A 1 74 ? 23.406 -25.231 17.778 1.00 63.88 104 ASN A N 1
ATOM 520 C CA . ASN A 1 74 ? 22.882 -24.394 16.708 1.00 62.94 104 ASN A CA 1
ATOM 521 C C . ASN A 1 74 ? 23.532 -24.689 15.363 1.00 68.35 104 ASN A C 1
ATOM 522 O O . ASN A 1 74 ? 24.682 -25.135 15.269 1.00 63.71 104 ASN A O 1
ATOM 527 N N . ALA A 1 75 ? 22.779 -24.390 14.312 1.00 59.90 105 ALA A N 1
ATOM 528 C CA . ALA A 1 75 ? 23.314 -24.453 12.965 1.00 68.86 105 ALA A CA 1
ATOM 529 C C . ALA A 1 75 ? 24.410 -23.413 12.811 1.00 68.72 105 ALA A C 1
ATOM 530 O O . ALA A 1 75 ? 24.418 -22.371 13.473 1.00 71.89 105 ALA A O 1
ATOM 532 N N . ALA A 1 76 ? 25.369 -23.732 11.963 1.00 71.84 106 ALA A N 1
ATOM 533 C CA . ALA A 1 76 ? 26.517 -22.880 11.768 1.00 75.50 106 ALA A CA 1
ATOM 534 C C . ALA A 1 76 ? 26.666 -22.595 10.291 1.00 80.04 106 ALA A C 1
ATOM 535 O O . ALA A 1 76 ? 26.014 -23.207 9.435 1.00 73.90 106 ALA A O 1
ATOM 537 N N . CYS A 1 77 ? 27.572 -21.673 10.021 1.00 85.87 107 CYS A N 1
ATOM 538 C CA . CYS A 1 77 ? 27.826 -21.164 8.691 1.00 87.16 107 CYS A CA 1
ATOM 539 C C . CYS A 1 77 ? 29.328 -21.226 8.427 1.00 92.01 107 CYS A C 1
ATOM 540 O O . CYS A 1 77 ? 30.124 -20.839 9.287 1.00 95.69 107 CYS A O 1
ATOM 543 N N . ASP A 1 78 ? 29.721 -21.687 7.235 1.00 97.95 108 ASP A N 1
ATOM 544 C CA . ASP A 1 78 ? 31.162 -21.757 6.858 1.00 99.87 108 ASP A CA 1
ATOM 545 C C . ASP A 1 78 ? 31.544 -20.486 6.109 1.00 100.39 108 ASP A C 1
ATOM 546 O O . ASP A 1 78 ? 31.184 -20.359 4.936 1.00 100.13 108 ASP A O 1
ATOM 551 N N . PRO A 1 79 ? 32.299 -19.562 6.726 1.00 99.73 109 PRO A N 1
ATOM 552 C CA . PRO A 1 79 ? 32.589 -18.284 6.092 1.00 99.84 109 PRO A CA 1
ATOM 553 C C . PRO A 1 79 ? 33.427 -18.360 4.811 1.00 101.84 109 PRO A C 1
ATOM 554 O O . PRO A 1 79 ? 33.530 -17.358 4.149 1.00 103.47 109 PRO A O 1
ATOM 558 N N . GLN A 1 80 ? 34.003 -19.522 4.501 1.00 101.36 110 GLN A N 1
ATOM 559 C CA . GLN A 1 80 ? 34.736 -19.656 3.218 1.00 102.58 110 GLN A CA 1
ATOM 560 C C . GLN A 1 80 ? 33.878 -20.458 2.249 1.00 102.76 110 GLN A C 1
ATOM 561 O O . GLN A 1 80 ? 33.795 -20.067 1.080 1.00 106.34 110 GLN A O 1
ATOM 567 N N . THR A 1 81 ? 33.259 -21.531 2.722 1.00 102.24 111 THR A N 1
ATOM 568 C CA . THR A 1 81 ? 32.359 -22.286 1.859 1.00 99.66 111 THR A CA 1
ATOM 569 C C . THR A 1 81 ? 31.142 -21.463 1.493 1.00 101.64 111 THR A C 1
ATOM 570 O O . THR A 1 81 ? 30.507 -21.721 0.461 1.00 101.16 111 THR A O 1
ATOM 574 N N . GLY A 1 82 ? 30.835 -20.448 2.292 1.00 101.99 112 GLY A N 1
ATOM 575 C CA . GLY A 1 82 ? 29.637 -19.659 2.087 1.00 98.77 112 GLY A CA 1
ATOM 576 C C . GLY A 1 82 ? 28.356 -20.440 2.224 1.00 99.12 112 GLY A C 1
ATOM 577 O O . GLY A 1 82 ? 27.328 -20.016 1.685 1.00 100.78 112 GLY A O 1
ATOM 578 N N . GLU A 1 83 ? 28.367 -21.568 2.934 1.00 98.98 113 GLU A N 1
ATOM 579 C CA . GLU A 1 83 ? 27.176 -22.389 3.078 1.00 97.43 113 GLU A CA 1
ATOM 580 C C . GLU A 1 83 ? 26.642 -22.289 4.495 1.00 91.47 113 GLU A C 1
ATOM 581 O O . GLU A 1 83 ? 27.412 -22.314 5.462 1.00 94.31 113 GLU A O 1
ATOM 587 N N . PHE A 1 84 ? 25.320 -22.207 4.609 1.00 90.34 114 PHE A N 1
ATOM 588 C CA . PHE A 1 84 ? 24.601 -22.184 5.874 1.00 85.14 114 PHE A CA 1
ATOM 589 C C . PHE A 1 84 ? 23.999 -23.560 6.131 1.00 82.67 114 PHE A C 1
ATOM 590 O O . PHE A 1 84 ? 23.625 -24.285 5.201 1.00 81.50 114 PHE A O 1
ATOM 598 N N . GLY A 1 85 ? 23.910 -23.921 7.399 1.00 74.33 115 GLY A N 1
ATOM 599 C CA . GLY A 1 85 ? 23.383 -25.203 7.774 1.00 74.53 115 GLY A CA 1
ATOM 600 C C . GLY A 1 85 ? 24.437 -26.255 8.010 1.00 79.37 115 GLY A C 1
ATOM 601 O O . GLY A 1 85 ? 24.170 -27.437 7.763 1.00 79.85 115 GLY A O 1
ATOM 602 N N . VAL A 1 86 ? 25.623 -25.869 8.478 1.00 79.17 116 VAL A N 1
ATOM 603 C CA . VAL A 1 86 ? 26.720 -26.806 8.662 1.00 80.34 116 VAL A CA 1
ATOM 604 C C . VAL A 1 86 ? 26.862 -27.092 10.142 1.00 77.77 116 VAL A C 1
ATOM 605 O O . VAL A 1 86 ? 26.502 -26.275 11.002 1.00 78.37 116 VAL A O 1
ATOM 609 N N . LEU A 1 87 ? 27.377 -28.273 10.434 1.00 78.82 117 LEU A N 1
ATOM 610 C CA . LEU A 1 87 ? 27.614 -28.639 11.814 1.00 75.72 117 LEU A CA 1
ATOM 611 C C . LEU A 1 87 ? 28.574 -27.626 12.425 1.00 73.71 117 LEU A C 1
ATOM 612 O O . LEU A 1 87 ? 29.543 -27.226 11.762 1.00 74.75 117 LEU A O 1
ATOM 617 N N . PRO A 1 88 ? 28.320 -27.146 13.631 1.00 66.38 118 PRO A N 1
ATOM 618 C CA . PRO A 1 88 ? 29.283 -26.277 14.304 1.00 74.47 118 PRO A CA 1
ATOM 619 C C . PRO A 1 88 ? 30.416 -27.125 14.881 1.00 80.10 118 PRO A C 1
ATOM 620 O O . PRO A 1 88 ? 30.429 -28.351 14.777 1.00 76.07 118 PRO A O 1
ATOM 624 N N . ALA A 1 89 ? 31.388 -26.437 15.475 1.00 78.51 119 ALA A N 1
ATOM 625 C CA . ALA A 1 89 ? 32.494 -27.143 16.110 1.00 83.31 119 ALA A CA 1
ATOM 626 C C . ALA A 1 89 ? 31.993 -28.058 17.215 1.00 80.30 119 ALA A C 1
ATOM 627 O O . ALA A 1 89 ? 32.242 -29.263 17.199 1.00 80.88 119 ALA A O 1
ATOM 629 N N . GLN A 1 90 ? 31.206 -27.497 18.134 1.00 84.55 120 GLN A N 1
ATOM 630 C CA . GLN A 1 90 ? 30.715 -28.171 19.339 1.00 81.31 120 GLN A CA 1
ATOM 631 C C . GLN A 1 90 ? 30.098 -29.550 19.097 1.00 83.37 120 GLN A C 1
ATOM 632 O O . GLN A 1 90 ? 30.054 -30.359 20.039 1.00 82.50 120 GLN A O 1
ATOM 638 N N . ALA A 1 91 ? 29.606 -29.833 17.881 1.00 77.07 121 ALA A N 1
ATOM 639 C CA . ALA A 1 91 ? 28.805 -31.034 17.654 1.00 77.18 121 ALA A CA 1
ATOM 640 C C . ALA A 1 91 ? 29.613 -32.299 17.909 1.00 81.94 121 ALA A C 1
ATOM 641 O O . ALA A 1 91 ? 29.123 -33.234 18.552 1.00 81.09 121 ALA A O 1
ATOM 643 N N . ASP A 1 92 ? 30.850 -32.351 17.403 1.00 83.60 122 ASP A N 1
ATOM 644 C CA . ASP A 1 92 ? 31.696 -33.526 17.604 1.00 85.87 122 ASP A CA 1
ATOM 645 C C . ASP A 1 92 ? 31.936 -33.790 19.086 1.00 83.30 122 ASP A C 1
ATOM 646 O O . ASP A 1 92 ? 31.815 -34.930 19.550 1.00 83.31 122 ASP A O 1
ATOM 651 N N . ASN A 1 93 ? 32.264 -32.745 19.849 1.00 83.39 123 ASN A N 1
ATOM 652 C CA . ASN A 1 93 ? 32.490 -32.921 21.277 1.00 83.15 123 ASN A CA 1
ATOM 653 C C . ASN A 1 93 ? 31.240 -33.452 21.968 1.00 84.07 123 ASN A C 1
ATOM 654 O O . ASN A 1 93 ? 31.307 -34.397 22.768 1.00 84.59 123 ASN A O 1
ATOM 659 N N . TYR A 1 94 ? 30.090 -32.843 21.676 1.00 80.39 124 TYR A N 1
ATOM 660 C CA . TYR A 1 94 ? 28.852 -33.175 22.376 1.00 79.18 124 TYR A CA 1
ATOM 661 C C . TYR A 1 94 ? 28.421 -34.605 22.105 1.00 73.80 124 TYR A C 1
ATOM 662 O O . TYR A 1 94 ? 27.868 -35.277 22.984 1.00 73.91 124 TYR A O 1
ATOM 671 N N . ILE A 1 95 ? 28.641 -35.082 20.889 1.00 75.48 125 ILE A N 1
ATOM 672 C CA . ILE A 1 95 ? 28.062 -36.349 20.479 1.00 76.89 125 ILE A CA 1
ATOM 673 C C . ILE A 1 95 ? 28.956 -37.520 20.868 1.00 77.27 125 ILE A C 1
ATOM 674 O O . ILE A 1 95 ? 28.480 -38.509 21.432 1.00 73.14 125 ILE A O 1
ATOM 679 N N . ASN A 1 96 ? 30.263 -37.404 20.608 1.00 79.74 126 ASN A N 1
ATOM 680 C CA . ASN A 1 96 ? 31.194 -38.522 20.738 1.00 81.41 126 ASN A CA 1
ATOM 681 C C . ASN A 1 96 ? 31.952 -38.563 22.054 1.00 85.45 126 ASN A C 1
ATOM 682 O O . ASN A 1 96 ? 32.454 -39.633 22.435 1.00 83.43 126 ASN A O 1
ATOM 687 N N . THR A 1 97 ? 32.030 -37.449 22.767 1.00 83.74 127 THR A N 1
ATOM 688 C CA . THR A 1 97 ? 32.727 -37.411 24.038 1.00 78.95 127 THR A CA 1
ATOM 689 C C . THR A 1 97 ? 31.802 -37.192 25.220 1.00 79.53 127 THR A C 1
ATOM 690 O O . THR A 1 97 ? 31.974 -37.839 26.254 1.00 72.07 127 THR A O 1
ATOM 694 N N . GLN A 1 98 ? 30.804 -36.320 25.096 1.00 74.78 128 GLN A N 1
ATOM 695 C CA . GLN A 1 98 ? 29.822 -36.184 26.161 1.00 72.63 128 GLN A CA 1
ATOM 696 C C . GLN A 1 98 ? 28.665 -37.159 26.019 1.00 66.21 128 GLN A C 1
ATOM 697 O O . GLN A 1 98 ? 27.881 -37.307 26.967 1.00 64.99 128 GLN A O 1
ATOM 703 N N . HIS A 1 99 ? 28.568 -37.835 24.869 1.00 66.64 129 HIS A N 1
ATOM 704 C CA . HIS A 1 99 ? 27.545 -38.848 24.596 1.00 66.10 129 HIS A CA 1
ATOM 705 C C . HIS A 1 99 ? 26.137 -38.273 24.750 1.00 66.46 129 HIS A C 1
ATOM 706 O O . HIS A 1 99 ? 25.227 -38.920 25.281 1.00 58.51 129 HIS A O 1
ATOM 713 N N . MET A 1 100 ? 25.962 -37.041 24.253 1.00 67.23 130 MET A N 1
ATOM 714 C CA . MET A 1 100 ? 24.685 -36.345 24.323 1.00 65.48 130 MET A CA 1
ATOM 715 C C . MET A 1 100 ? 23.778 -36.757 23.181 1.00 60.75 130 MET A C 1
ATOM 716 O O . MET A 1 100 ? 24.226 -36.996 22.054 1.00 62.83 130 MET A O 1
ATOM 721 N N . HIS A 1 101 ? 22.479 -36.765 23.470 1.00 61.72 131 HIS A N 1
ATOM 722 C CA . HIS A 1 101 ? 21.476 -37.041 22.457 1.00 63.10 131 HIS A CA 1
ATOM 723 C C . HIS A 1 101 ? 20.291 -36.082 22.493 1.00 62.56 131 HIS A C 1
ATOM 724 O O . HIS A 1 101 ? 19.353 -36.274 21.713 1.00 55.43 131 HIS A O 1
ATOM 731 N N . ARG A 1 102 ? 20.307 -35.051 23.350 1.00 56.20 132 ARG A N 1
ATOM 732 C CA . ARG A 1 102 ? 19.252 -34.052 23.392 1.00 55.95 132 ARG A CA 1
ATOM 733 C C . ARG A 1 102 ? 19.849 -32.661 23.214 1.00 58.04 132 ARG A C 1
ATOM 734 O O . ARG A 1 102 ? 20.919 -32.366 23.746 1.00 57.26 132 ARG A O 1
ATOM 742 N N . PHE A 1 103 ? 19.193 -31.818 22.412 1.00 57.53 133 PHE A N 1
ATOM 743 C CA . PHE A 1 103 ? 19.757 -30.520 22.068 1.00 55.90 133 PHE A CA 1
ATOM 744 C C . PHE A 1 103 ? 18.654 -29.478 21.980 1.00 56.47 133 PHE A C 1
ATOM 745 O O . PHE A 1 103 ? 17.483 -29.803 21.746 1.00 57.31 133 PHE A O 1
ATOM 753 N N . VAL A 1 104 ? 19.043 -28.211 22.131 1.00 54.32 134 VAL A N 1
ATOM 754 C CA . VAL A 1 104 ? 18.123 -27.081 21.951 1.00 58.12 134 VAL A CA 1
ATOM 755 C C . VAL A 1 104 ? 18.479 -26.378 20.636 1.00 56.31 134 VAL A C 1
ATOM 756 O O . VAL A 1 104 ? 19.631 -25.992 20.412 1.00 58.75 134 VAL A O 1
ATOM 760 N N . PHE A 1 105 ? 17.509 -26.243 19.751 1.00 56.51 135 PHE A N 1
ATOM 761 C CA . PHE A 1 105 ? 17.724 -25.583 18.463 1.00 58.59 135 PHE A CA 1
ATOM 762 C C . PHE A 1 105 ? 17.201 -24.148 18.557 1.00 58.95 135 PHE A C 1
ATOM 763 O O . PHE A 1 105 ? 16.004 -23.930 18.765 1.00 60.00 135 PHE A O 1
ATOM 771 N N . ARG A 1 106 ? 18.093 -23.173 18.385 1.00 57.80 136 ARG A N 1
ATOM 772 C CA . ARG A 1 106 ? 17.741 -21.778 18.602 1.00 59.97 136 ARG A CA 1
ATOM 773 C C . ARG A 1 106 ? 17.890 -20.882 17.370 1.00 57.20 136 ARG A C 1
ATOM 774 O O . ARG A 1 106 ? 17.617 -19.689 17.473 1.00 59.39 136 ARG A O 1
ATOM 782 N N . ASN A 1 107 ? 18.381 -21.393 16.246 1.00 56.65 137 ASN A N 1
ATOM 783 C CA . ASN A 1 107 ? 18.489 -20.572 15.044 1.00 62.42 137 ASN A CA 1
ATOM 784 C C . ASN A 1 107 ? 17.114 -20.082 14.629 1.00 58.19 137 ASN A C 1
ATOM 785 O O . ASN A 1 107 ? 16.136 -20.832 14.663 1.00 56.17 137 ASN A O 1
ATOM 790 N N . VAL A 1 108 ? 17.052 -18.825 14.210 1.00 59.38 138 VAL A N 1
ATOM 791 C CA . VAL A 1 108 ? 15.861 -18.343 13.523 1.00 56.19 138 VAL A CA 1
ATOM 792 C C . VAL A 1 108 ? 15.761 -19.036 12.174 1.00 58.85 138 VAL A C 1
ATOM 793 O O . VAL A 1 108 ? 16.772 -19.241 11.484 1.00 56.72 138 VAL A O 1
ATOM 797 N N . VAL A 1 109 ? 14.550 -19.461 11.820 1.00 55.34 139 VAL A N 1
ATOM 798 C CA . VAL A 1 109 ? 14.280 -20.089 10.537 1.00 53.06 139 VAL A CA 1
ATOM 799 C C . VAL A 1 109 ? 13.564 -19.045 9.682 1.00 57.74 139 VAL A C 1
ATOM 800 O O . VAL A 1 109 ? 12.463 -18.597 10.025 1.00 52.70 139 VAL A O 1
ATOM 804 N N . ASP A 1 110 ? 14.211 -18.627 8.606 1.00 58.30 140 ASP A N 1
ATOM 805 C CA . ASP A 1 110 ? 13.678 -17.564 7.763 1.00 65.81 140 ASP A CA 1
ATOM 806 C C . ASP A 1 110 ? 14.515 -17.494 6.491 1.00 67.43 140 ASP A C 1
ATOM 807 O O . ASP A 1 110 ? 15.498 -18.223 6.330 1.00 62.47 140 ASP A O 1
ATOM 812 N N . VAL A 1 111 ? 14.105 -16.616 5.577 1.00 70.79 141 VAL A N 1
ATOM 813 C CA . VAL A 1 111 ? 14.835 -16.459 4.286 1.00 73.92 141 VAL A CA 1
ATOM 814 C C . VAL A 1 111 ? 15.758 -15.245 4.400 1.00 77.23 141 VAL A C 1
ATOM 815 O O . VAL A 1 111 ? 15.245 -14.121 4.520 1.00 76.41 141 VAL A O 1
ATOM 819 N N . ARG A 1 112 ? 17.069 -15.479 4.369 1.00 80.79 142 ARG A N 1
ATOM 820 C CA . ARG A 1 112 ? 18.054 -14.381 4.521 1.00 79.09 142 ARG A CA 1
ATOM 821 C C . ARG A 1 112 ? 17.914 -13.410 3.352 1.00 83.07 142 ARG A C 1
ATOM 822 O O . ARG A 1 112 ? 17.609 -13.863 2.237 1.00 81.43 142 ARG A O 1
ATOM 830 N N . ALA A 1 113 ? 18.144 -12.125 3.612 1.00 86.07 143 ALA A N 1
ATOM 831 C CA . ALA A 1 113 ? 18.059 -11.109 2.543 1.00 91.87 143 ALA A CA 1
ATOM 832 C C . ALA A 1 113 ? 19.254 -11.265 1.608 1.00 95.29 143 ALA A C 1
ATOM 833 O O . ALA A 1 113 ? 20.244 -11.898 2.012 1.00 93.80 143 ALA A O 1
ATOM 835 N N . GLU A 1 114 ? 19.153 -10.726 0.394 1.00 97.89 144 GLU A N 1
ATOM 836 C CA . GLU A 1 114 ? 20.312 -10.754 -0.528 1.00 96.46 144 GLU A CA 1
ATOM 837 C C . GLU A 1 114 ? 21.417 -9.906 0.097 1.00 97.32 144 GLU A C 1
ATOM 838 O O . GLU A 1 114 ? 21.110 -8.804 0.586 1.00 96.00 144 GLU A O 1
ATOM 844 N N . GLY A 1 115 ? 22.648 -10.414 0.091 1.00 98.60 145 GLY A N 1
ATOM 845 C CA . GLY A 1 115 ? 23.779 -9.665 0.664 1.00 99.00 145 GLY A CA 1
ATOM 846 C C . GLY A 1 115 ? 24.134 -10.175 2.044 1.00 99.03 145 GLY A C 1
ATOM 847 O O . GLY A 1 115 ? 25.050 -9.604 2.664 1.00 98.59 145 GLY A O 1
ATOM 848 N N . VAL A 1 116 ? 23.436 -11.214 2.506 1.00 98.73 146 VAL A N 1
ATOM 849 C CA . VAL A 1 116 ? 23.767 -11.818 3.829 1.00 100.01 146 VAL A CA 1
ATOM 850 C C . VAL A 1 116 ? 25.008 -12.694 3.661 1.00 97.34 146 VAL A C 1
ATOM 851 O O . VAL A 1 116 ? 24.920 -13.716 2.958 1.00 90.04 146 VAL A O 1
ATOM 855 N N . GLU A 1 117 ? 26.115 -12.295 4.286 1.00 100.08 147 GLU A N 1
ATOM 856 C CA . GLU A 1 117 ? 27.382 -13.058 4.185 1.00 100.22 147 GLU A CA 1
ATOM 857 C C . GLU A 1 117 ? 27.592 -13.835 5.486 1.00 101.10 147 GLU A C 1
ATOM 858 O O . GLU A 1 117 ? 27.125 -13.361 6.538 1.00 100.76 147 GLU A O 1
ATOM 864 N N . CYS A 1 118 ? 28.270 -14.981 5.414 1.00 102.13 148 CYS A N 1
ATOM 865 C CA . CYS A 1 118 ? 28.453 -15.815 6.625 1.00 97.21 148 CYS A CA 1
ATOM 866 C C . CYS A 1 118 ? 29.517 -15.225 7.541 1.00 102.72 148 CYS A C 1
ATOM 867 O O . CYS A 1 118 ? 30.612 -15.787 7.602 1.00 103.09 148 CYS A O 1
ATOM 870 N N . THR A 1 119 ? 29.206 -14.115 8.206 1.00 103.41 149 THR A N 1
ATOM 871 C CA . THR A 1 119 ? 30.139 -13.580 9.222 1.00 102.55 149 THR A CA 1
ATOM 872 C C . THR A 1 119 ? 30.196 -14.630 10.319 1.00 102.58 149 THR A C 1
ATOM 873 O O . THR A 1 119 ? 29.143 -14.914 10.891 1.00 103.99 149 THR A O 1
ATOM 877 N N . GLY A 1 120 ? 31.372 -15.176 10.600 1.00 98.84 150 GLY A N 1
ATOM 878 C CA . GLY A 1 120 ? 31.472 -16.306 11.538 1.00 98.75 150 GLY A CA 1
ATOM 879 C C . GLY A 1 120 ? 30.968 -15.984 12.918 1.00 95.77 150 GLY A C 1
ATOM 880 O O . GLY A 1 120 ? 31.257 -16.752 13.833 1.00 98.10 150 GLY A O 1
ATOM 881 N N . THR A 1 121 ? 30.238 -14.892 13.065 1.00 98.36 151 THR A N 1
ATOM 882 C CA . THR A 1 121 ? 29.818 -14.493 14.425 1.00 98.68 151 THR A CA 1
ATOM 883 C C . THR A 1 121 ? 28.321 -14.718 14.633 1.00 96.79 151 THR A C 1
ATOM 884 O O . THR A 1 121 ? 27.560 -14.448 13.701 1.00 93.90 151 THR A O 1
ATOM 888 N N . GLY A 1 122 ? 27.939 -15.255 15.789 1.00 90.70 152 GLY A N 1
ATOM 889 C CA . GLY A 1 122 ? 26.516 -15.371 16.151 1.00 87.54 152 GLY A CA 1
ATOM 890 C C . GLY A 1 122 ? 25.763 -16.525 15.539 1.00 85.43 152 GLY A C 1
ATOM 891 O O . GLY A 1 122 ? 26.361 -17.279 14.767 1.00 86.89 152 GLY A O 1
ATOM 892 N N . THR A 1 123 ? 24.482 -16.631 15.884 1.00 82.08 153 THR A N 1
ATOM 893 C CA . THR A 1 123 ? 23.635 -17.707 15.351 1.00 75.57 153 THR A CA 1
ATOM 894 C C . THR A 1 123 ? 23.123 -17.240 13.994 1.00 76.43 153 THR A C 1
ATOM 895 O O . THR A 1 123 ? 22.402 -16.252 13.946 1.00 74.94 153 THR A O 1
ATOM 899 N N . PRO A 1 124 ? 23.486 -17.916 12.896 1.00 74.52 154 PRO A N 1
ATOM 900 C CA . PRO A 1 124 ? 23.005 -17.525 11.567 1.00 71.20 154 PRO A CA 1
ATOM 901 C C . PRO A 1 124 ? 21.534 -17.851 11.362 1.00 72.02 154 PRO A C 1
ATOM 902 O O . PRO A 1 124 ? 20.993 -18.795 11.955 1.00 60.46 154 PRO A O 1
ATOM 906 N N . VAL A 1 125 ? 20.888 -17.067 10.479 1.00 65.21 155 VAL A N 1
ATOM 907 C CA . VAL A 1 125 ? 19.515 -17.360 10.089 1.00 53.37 155 VAL A CA 1
ATOM 908 C C . VAL A 1 125 ? 19.579 -18.459 9.046 1.00 62.19 155 VAL A C 1
ATOM 909 O O . VAL A 1 125 ? 20.394 -18.410 8.114 1.00 66.57 155 VAL A O 1
ATOM 913 N N . VAL A 1 126 ? 18.744 -19.469 9.199 1.00 61.00 156 VAL A N 1
ATOM 914 C CA . VAL A 1 126 ? 18.791 -20.609 8.311 1.00 62.32 156 VAL A CA 1
ATOM 915 C C . VAL A 1 126 ? 17.414 -20.807 7.715 1.00 62.38 156 VAL A C 1
ATOM 916 O O . VAL A 1 126 ? 16.393 -20.610 8.378 1.00 63.10 156 VAL A O 1
ATOM 920 N N . SER A 1 127 ? 17.402 -21.156 6.455 1.00 58.45 157 SER A N 1
ATOM 921 C CA . SER A 1 127 ? 16.181 -21.484 5.753 1.00 62.98 157 SER A CA 1
ATOM 922 C C . SER A 1 127 ? 15.624 -22.822 6.238 1.00 65.11 157 SER A C 1
ATOM 923 O O . SER A 1 127 ? 16.352 -23.645 6.818 1.00 57.88 157 SER A O 1
ATOM 926 N N . PRO A 1 128 ? 14.330 -23.074 6.000 1.00 58.74 158 PRO A N 1
ATOM 927 C CA . PRO A 1 128 ? 13.779 -24.396 6.349 1.00 60.75 158 PRO A CA 1
ATOM 928 C C . PRO A 1 128 ? 14.577 -25.559 5.790 1.00 65.84 158 PRO A C 1
ATOM 929 O O . PRO A 1 128 ? 14.832 -26.524 6.520 1.00 63.16 158 PRO A O 1
ATOM 933 N N . ALA A 1 129 ? 14.996 -25.497 4.518 1.00 58.70 159 ALA A N 1
ATOM 934 C CA . ALA A 1 129 ? 15.771 -26.616 4.005 1.00 66.11 159 ALA A CA 1
ATOM 935 C C . ALA A 1 129 ? 17.133 -26.717 4.687 1.00 62.24 159 ALA A C 1
ATOM 936 O O . ALA A 1 129 ? 17.611 -27.822 4.911 1.00 58.24 159 ALA A O 1
ATOM 938 N N . GLU A 1 130 ? 17.756 -25.586 5.039 1.00 63.91 160 GLU A N 1
ATOM 939 C CA . GLU A 1 130 ? 19.056 -25.617 5.709 1.00 61.85 160 GLU A CA 1
ATOM 940 C C . GLU A 1 130 ? 18.948 -26.158 7.141 1.00 69.49 160 GLU A C 1
ATOM 941 O O . GLU A 1 130 ? 19.829 -26.899 7.603 1.00 69.97 160 GLU A O 1
ATOM 947 N N . ALA A 1 131 ? 17.907 -25.763 7.879 1.00 61.50 161 ALA A N 1
ATOM 948 C CA . ALA A 1 131 ? 17.666 -26.355 9.191 1.00 64.85 161 ALA A CA 1
ATOM 949 C C . ALA A 1 131 ? 17.526 -27.870 9.080 1.00 66.83 161 ALA A C 1
ATOM 950 O O . ALA A 1 131 ? 18.132 -28.619 9.852 1.00 67.36 161 ALA A O 1
ATOM 952 N N . ALA A 1 132 ? 16.722 -28.338 8.119 1.00 62.30 162 ALA A N 1
ATOM 953 C CA . ALA A 1 132 ? 16.511 -29.773 7.962 1.00 65.89 162 ALA A CA 1
ATOM 954 C C . ALA A 1 132 ? 17.811 -30.504 7.644 1.00 67.88 162 ALA A C 1
ATOM 955 O O . ALA A 1 132 ? 18.016 -31.630 8.102 1.00 63.75 162 ALA A O 1
ATOM 957 N N . THR A 1 133 ? 18.673 -29.909 6.815 1.00 69.77 163 THR A N 1
ATOM 958 C CA . THR A 1 133 ? 19.964 -30.538 6.553 1.00 70.24 163 THR A CA 1
ATOM 959 C C . THR A 1 133 ? 20.842 -30.520 7.803 1.00 71.14 163 THR A C 1
ATOM 960 O O . THR A 1 133 ? 21.568 -31.489 8.076 1.00 69.45 163 THR A O 1
ATOM 964 N N . PHE A 1 134 ? 20.805 -29.422 8.567 1.00 70.73 164 PHE A N 1
ATOM 965 C CA . PHE A 1 134 ? 21.560 -29.375 9.813 1.00 66.92 164 PHE A CA 1
ATOM 966 C C . PHE A 1 134 ? 21.096 -30.465 10.778 1.00 69.63 164 PHE A C 1
ATOM 967 O O . PHE A 1 134 ? 21.918 -31.240 11.294 1.00 67.28 164 PHE A O 1
ATOM 975 N N . THR A 1 135 ? 19.789 -30.537 11.015 1.00 66.79 165 THR A N 1
ATOM 976 C CA . THR A 1 135 ? 19.254 -31.538 11.971 1.00 65.26 165 THR A CA 1
ATOM 977 C C . THR A 1 135 ? 19.634 -32.940 11.488 1.00 67.23 165 THR A C 1
ATOM 978 O O . THR A 1 135 ? 20.026 -33.767 12.328 1.00 63.60 165 THR A O 1
ATOM 982 N N . ASN A 1 136 ? 19.527 -33.187 10.183 1.00 68.42 166 ASN A N 1
ATOM 983 C CA . ASN A 1 136 ? 19.827 -34.534 9.634 1.00 69.80 166 ASN A CA 1
ATOM 984 C C . ASN A 1 136 ? 21.299 -34.854 9.904 1.00 65.05 166 ASN A C 1
ATOM 985 O O . ASN A 1 136 ? 21.601 -36.012 10.236 1.00 64.25 166 ASN A O 1
ATOM 990 N N . ALA A 1 137 ? 22.171 -33.856 9.772 1.00 64.54 167 ALA A N 1
ATOM 991 C CA . ALA A 1 137 ? 23.617 -34.077 9.982 1.00 65.95 167 ALA A CA 1
ATOM 992 C C . ALA A 1 137 ? 23.859 -34.560 11.412 1.00 70.47 167 ALA A C 1
ATOM 993 O O . ALA A 1 137 ? 24.595 -35.544 11.588 1.00 72.31 167 ALA A O 1
ATOM 995 N N . VAL A 1 138 ? 23.254 -33.884 12.389 1.00 67.85 168 VAL A N 1
ATOM 996 C CA . VAL A 1 138 ? 23.420 -34.281 13.815 1.00 69.12 168 VAL A CA 1
ATOM 997 C C . VAL A 1 138 ? 22.931 -35.718 13.953 1.00 67.88 168 VAL A C 1
ATOM 998 O O . VAL A 1 138 ? 23.608 -36.510 14.621 1.00 68.77 168 VAL A O 1
ATOM 1002 N N . GLN A 1 139 ? 21.805 -36.033 13.320 1.00 64.93 169 GLN A N 1
ATOM 1003 C CA . GLN A 1 139 ? 21.224 -37.391 13.447 1.00 67.33 169 GLN A CA 1
ATOM 1004 C C . GLN A 1 139 ? 22.211 -38.405 12.862 1.00 71.52 169 GLN A C 1
ATOM 1005 O O . GLN A 1 139 ? 22.275 -39.533 13.383 1.00 69.13 169 GLN A O 1
ATOM 1011 N N . GLU A 1 140 ? 22.947 -38.011 11.823 1.00 70.86 170 GLU A N 1
ATOM 1012 C CA . GLU A 1 140 ? 23.903 -38.938 11.167 1.00 75.52 170 GLU A CA 1
ATOM 1013 C C . GLU A 1 140 ? 25.100 -39.156 12.093 1.00 72.50 170 GLU A C 1
ATOM 1014 O O . GLU A 1 140 ? 25.576 -40.299 12.189 1.00 71.83 170 GLU A O 1
ATOM 1020 N N . MET A 1 141 ? 25.565 -38.090 12.740 1.00 73.28 171 MET A N 1
ATOM 1021 C CA . MET A 1 141 ? 26.679 -38.226 13.709 1.00 76.28 171 MET A CA 1
ATOM 1022 C C . MET A 1 141 ? 26.214 -39.130 14.853 1.00 73.04 171 MET A C 1
ATOM 1023 O O . MET A 1 141 ? 27.022 -39.949 15.322 1.00 74.72 171 MET A O 1
ATOM 1028 N N . SER A 1 142 ? 24.953 -38.990 15.268 1.00 69.28 172 SER A N 1
ATOM 1029 C CA . SER A 1 142 ? 24.404 -39.830 16.362 1.00 71.46 172 SER A CA 1
ATOM 1030 C C . SER A 1 142 ? 24.275 -41.271 15.872 1.00 71.50 172 SER A C 1
ATOM 1031 O O . SER A 1 142 ? 24.301 -42.181 16.713 1.00 70.99 172 SER A O 1
ATOM 1034 N N . GLU A 1 143 ? 24.190 -41.454 14.561 1.00 71.35 173 GLU A N 1
ATOM 1035 C CA . GLU A 1 143 ? 24.084 -42.818 13.989 1.00 75.97 173 GLU A CA 1
ATOM 1036 C C . GLU A 1 143 ? 25.478 -43.437 13.973 1.00 74.35 173 GLU A C 1
ATOM 1037 O O . GLU A 1 143 ? 25.568 -44.658 14.069 1.00 73.49 173 GLU A O 1
ATOM 1043 N N . ALA A 1 144 ? 26.509 -42.603 13.882 1.00 73.80 174 ALA A N 1
ATOM 1044 C CA . ALA A 1 144 ? 27.905 -43.084 13.846 1.00 74.77 174 ALA A CA 1
ATOM 1045 C C . ALA A 1 144 ? 28.354 -43.508 15.242 1.00 76.31 174 ALA A C 1
ATOM 1046 O O . ALA A 1 144 ? 29.407 -44.139 15.356 1.00 77.84 174 ALA A O 1
ATOM 1048 N N . THR A 1 145 ? 27.577 -43.154 16.258 1.00 74.82 175 THR A N 1
ATOM 1049 C CA . THR A 1 145 ? 27.908 -43.552 17.641 1.00 74.84 175 THR A CA 1
ATOM 1050 C C . THR A 1 145 ? 27.854 -45.075 17.739 1.00 74.44 175 THR A C 1
ATOM 1051 O O . THR A 1 145 ? 27.034 -45.685 17.044 1.00 72.63 175 THR A O 1
ATOM 1055 N N . ARG A 1 146 ? 28.690 -45.647 18.594 1.00 73.24 176 ARG A N 1
ATOM 1056 C CA . ARG A 1 146 ? 28.714 -47.108 18.795 1.00 69.83 176 ARG A CA 1
ATOM 1057 C C . ARG A 1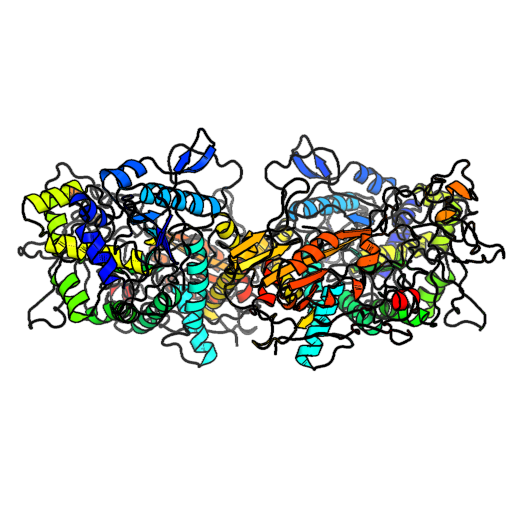 146 ? 27.306 -47.687 18.733 1.00 73.58 176 ARG A C 1
ATOM 1058 O O . ARG A 1 146 ? 27.100 -48.592 17.937 1.00 76.11 176 ARG A O 1
ATOM 1066 N N . LEU A 1 147 ? 26.394 -47.215 19.572 1.00 69.38 177 LEU A N 1
ATOM 1067 C CA . LEU A 1 147 ? 25.043 -47.824 19.621 1.00 71.99 177 LEU A CA 1
ATOM 1068 C C . LEU A 1 147 ? 24.085 -47.045 18.716 1.00 71.83 177 LEU A C 1
ATOM 1069 O O . LEU A 1 147 ? 22.898 -47.374 18.721 1.00 67.97 177 LEU A O 1
ATOM 1074 N N . GLY A 1 148 ? 24.594 -46.065 17.964 1.00 71.95 178 GLY A N 1
ATOM 1075 C CA . GLY A 1 148 ? 23.789 -45.282 17.001 1.00 71.87 178 GLY A CA 1
ATOM 1076 C C . GLY A 1 148 ? 22.457 -44.786 17.529 1.00 70.67 178 GLY A C 1
ATOM 1077 O O . GLY A 1 148 ? 21.519 -44.700 16.738 1.00 63.39 178 GLY A O 1
ATOM 1078 N N . ILE A 1 149 ? 22.369 -44.470 18.816 1.00 66.26 179 ILE A N 1
ATOM 1079 C CA . ILE A 1 149 ? 21.132 -43.903 19.370 1.00 66.53 179 ILE A CA 1
ATOM 1080 C C . ILE A 1 149 ? 20.822 -42.595 18.664 1.00 66.53 179 ILE A C 1
ATOM 1081 O O . ILE A 1 149 ? 21.738 -41.773 18.467 1.00 69.88 179 ILE A O 1
ATOM 1086 N N . PRO A 1 150 ? 19.582 -42.336 18.264 1.00 63.99 180 PRO A N 1
ATOM 1087 C CA . PRO A 1 150 ? 19.267 -41.064 17.612 1.00 60.58 180 PRO A CA 1
ATOM 1088 C C . PRO A 1 150 ? 19.194 -39.910 18.619 1.00 64.33 180 PRO A C 1
ATOM 1089 O O . PRO A 1 150 ? 19.281 -40.083 19.847 1.00 61.11 180 PRO A O 1
ATOM 1093 N N . SER A 1 151 ? 19.024 -38.709 18.064 1.00 61.08 181 SER A N 1
ATOM 1094 C CA . SER A 1 151 ? 18.980 -37.453 18.804 1.00 60.51 181 SER A CA 1
ATOM 1095 C C . SER A 1 151 ? 17.587 -36.841 18.755 1.00 60.20 181 SER A C 1
ATOM 1096 O O . SER A 1 151 ? 16.757 -37.176 17.909 1.00 54.98 181 SER A O 1
ATOM 1099 N N . LEU A 1 152 ? 17.362 -35.903 19.663 1.00 55.10 182 LEU A N 1
ATOM 1100 C CA . LEU A 1 152 ? 16.105 -35.185 19.778 1.00 58.02 182 LEU A CA 1
ATOM 1101 C C . LEU A 1 152 ? 16.441 -33.717 19.977 1.00 59.98 182 LEU A C 1
ATOM 1102 O O . LEU A 1 152 ? 17.222 -33.375 20.869 1.00 57.78 182 LEU A O 1
ATOM 1107 N N . PHE A 1 153 ? 15.881 -32.864 19.132 1.00 54.51 183 PHE A N 1
ATOM 1108 C CA . PHE A 1 153 ? 16.005 -31.420 19.270 1.00 59.02 183 PHE A CA 1
ATOM 1109 C C . PHE A 1 153 ? 14.766 -30.836 19.930 1.00 56.22 183 PHE A C 1
ATOM 1110 O O . PHE A 1 153 ? 13.637 -31.227 19.610 1.00 56.15 183 PHE A O 1
ATOM 1118 N N . LYS A 1 154 ? 14.982 -29.889 20.839 1.00 55.87 184 LYS A N 1
ATOM 1119 C CA . LYS A 1 154 ? 13.911 -29.085 21.405 1.00 54.31 184 LYS A CA 1
ATOM 1120 C C . LYS A 1 154 ? 14.140 -27.615 21.056 1.00 56.63 184 LYS A C 1
ATOM 1121 O O . LYS A 1 154 ? 15.239 -27.202 20.668 1.00 58.38 184 LYS A O 1
ATOM 1127 N N . SER A 1 155 ? 13.080 -26.827 21.194 1.00 54.40 185 SER A N 1
ATOM 1128 C CA . SER A 1 155 ? 13.133 -25.416 20.841 1.00 55.74 185 SER A CA 1
ATOM 1129 C C . SER A 1 155 ? 12.098 -24.683 21.666 1.00 53.13 185 SER A C 1
ATOM 1130 O O . SER A 1 155 ? 11.091 -25.270 22.069 1.00 52.69 185 SER A O 1
ATOM 1133 N N . ASN A 1 156 ? 12.325 -23.391 21.900 1.00 52.81 186 ASN A N 1
ATOM 1134 C CA . ASN A 1 156 ? 11.233 -22.606 22.443 1.00 52.76 186 ASN A CA 1
ATOM 1135 C C . ASN A 1 156 ? 10.243 -22.327 21.310 1.00 51.89 186 ASN A C 1
ATOM 1136 O O . ASN A 1 156 ? 10.479 -22.693 20.156 1.00 55.40 186 ASN A O 1
ATOM 1141 N N . ALA A 1 157 ? 9.118 -21.694 21.627 1.00 54.35 187 ALA A N 1
ATOM 1142 C CA . ALA A 1 157 ? 8.065 -21.466 20.629 1.00 52.78 187 ALA A CA 1
ATOM 1143 C C . ALA A 1 157 ? 8.528 -20.556 19.486 1.00 52.07 187 ALA A C 1
ATOM 1144 O O . ALA A 1 157 ? 9.347 -19.653 19.665 1.00 49.33 187 ALA A O 1
ATOM 1146 N N . ARG A 1 158 ? 7.967 -20.789 18.283 1.00 53.11 188 ARG A N 1
ATOM 1147 C CA . ARG A 1 158 ? 8.419 -20.129 17.057 1.00 51.38 188 ARG A CA 1
ATOM 1148 C C . ARG A 1 158 ? 7.302 -19.523 16.212 1.00 53.98 188 ARG A C 1
ATOM 1149 O O . ARG A 1 158 ? 7.595 -18.716 15.319 1.00 55.54 188 ARG A O 1
ATOM 1157 N N . ASN A 1 159 ? 6.045 -19.880 16.460 1.00 56.69 189 ASN A N 1
ATOM 1158 C CA . ASN A 1 159 ? 4.917 -19.543 15.600 1.00 54.87 189 ASN A CA 1
ATOM 1159 C C . ASN A 1 159 ? 4.146 -18.297 16.064 1.00 55.66 189 ASN A C 1
ATOM 1160 O O . ASN A 1 159 ? 2.971 -18.131 15.723 1.00 57.63 189 ASN A O 1
ATOM 1165 N N . HIS A 1 160 ? 4.772 -17.406 16.819 1.00 59.58 190 HIS A N 1
ATOM 1166 C CA . HIS A 1 160 ? 4.049 -16.292 17.415 1.00 58.02 190 HIS A CA 1
ATOM 1167 C C . HIS A 1 160 ? 4.654 -14.965 17.003 1.00 59.99 190 HIS A C 1
ATOM 1168 O O . HIS A 1 160 ? 5.877 -14.787 17.048 1.00 55.83 190 HIS A O 1
ATOM 1175 N N . ILE A 1 161 ? 3.767 -14.034 16.622 1.00 54.40 191 ILE A N 1
ATOM 1176 C CA . ILE A 1 161 ? 4.160 -12.654 16.379 1.00 60.00 191 ILE A CA 1
ATOM 1177 C C . ILE A 1 161 ? 4.777 -12.066 17.641 1.00 66.36 191 ILE A C 1
ATOM 1178 O O . ILE A 1 161 ? 4.243 -12.219 18.747 1.00 61.79 191 ILE A O 1
ATOM 1183 N N . ASP A 1 162 ? 5.946 -11.457 17.483 1.00 67.78 192 ASP A N 1
ATOM 1184 C CA . ASP A 1 162 ? 6.558 -10.561 18.448 1.00 72.03 192 ASP A CA 1
ATOM 1185 C C . ASP A 1 162 ? 5.875 -9.202 18.257 1.00 73.81 192 ASP A C 1
ATOM 1186 O O . ASP A 1 162 ? 6.072 -8.555 17.218 1.00 69.89 192 ASP A O 1
ATOM 1191 N N . PRO A 1 163 ? 5.022 -8.769 19.190 1.00 72.33 193 PRO A N 1
ATOM 1192 C CA . PRO A 1 163 ? 4.311 -7.488 19.037 1.00 72.81 193 PRO A CA 1
ATOM 1193 C C . PRO A 1 163 ? 5.155 -6.255 19.321 1.00 74.99 193 PRO A C 1
ATOM 1194 O O . PRO A 1 163 ? 4.591 -5.174 19.513 1.00 82.31 193 PRO A O 1
ATOM 1198 N N . ASP A 1 164 ? 6.480 -6.391 19.376 1.00 77.34 194 ASP A N 1
ATOM 1199 C CA . ASP A 1 164 ? 7.385 -5.247 19.321 1.00 81.21 194 ASP A CA 1
ATOM 1200 C C . ASP A 1 164 ? 8.302 -5.311 18.106 1.00 85.32 194 ASP A C 1
ATOM 1201 O O . ASP A 1 164 ? 9.257 -4.531 18.017 1.00 90.12 194 ASP A O 1
ATOM 1206 N N . ALA A 1 165 ? 8.015 -6.198 17.153 1.00 81.72 195 ALA A N 1
ATOM 1207 C CA . ALA A 1 165 ? 8.710 -6.237 15.872 1.00 83.50 195 ALA A CA 1
ATOM 1208 C C . ALA A 1 165 ? 7.683 -6.352 14.744 1.00 77.48 195 ALA A C 1
ATOM 1209 O O . ALA A 1 165 ? 7.445 -7.441 14.207 1.00 78.60 195 ALA A O 1
ATOM 1211 N N . ALA A 1 172 ? 5.440 -14.447 3.915 1.00 77.66 202 ALA A N 1
ATOM 1212 C CA . ALA A 1 172 ? 5.356 -15.522 2.927 1.00 76.25 202 ALA A CA 1
ATOM 1213 C C . ALA A 1 172 ? 6.097 -16.769 3.419 1.00 72.03 202 ALA A C 1
ATOM 1214 O O . ALA A 1 172 ? 6.529 -16.822 4.564 1.00 70.06 202 ALA A O 1
ATOM 1216 N N . ALA A 1 173 ? 6.251 -17.758 2.536 1.00 70.89 203 ALA A N 1
ATOM 1217 C CA . ALA A 1 173 ? 6.859 -19.026 2.910 1.00 68.01 203 ALA A CA 1
ATOM 1218 C C . ALA A 1 173 ? 8.319 -18.830 3.323 1.00 65.94 203 ALA A C 1
ATOM 1219 O O . ALA A 1 173 ? 8.959 -17.825 2.999 1.00 72.01 203 ALA A O 1
ATOM 1221 N N . GLY A 1 174 ? 8.840 -19.807 4.057 1.00 63.29 204 GLY A N 1
ATOM 1222 C CA . GLY A 1 174 ? 10.201 -19.728 4.558 1.00 66.34 204 GLY A CA 1
ATOM 1223 C C . GLY A 1 174 ? 10.358 -19.553 6.061 1.00 65.46 204 GLY A C 1
ATOM 1224 O O . GLY A 1 174 ? 11.321 -20.062 6.624 1.00 68.87 204 GLY A O 1
ATOM 1225 N N . ALA A 1 175 ? 9.499 -18.783 6.722 1.00 66.44 205 ALA A N 1
ATOM 1226 C CA . ALA A 1 175 ? 9.499 -18.715 8.179 1.00 65.25 205 ALA A CA 1
ATOM 1227 C C . ALA A 1 175 ? 8.280 -19.437 8.739 1.00 63.34 205 ALA A C 1
ATOM 1228 O O . ALA A 1 175 ? 7.288 -19.655 8.034 1.00 56.04 205 ALA A O 1
ATOM 1230 N N . PHE A 1 176 ? 8.351 -19.812 10.023 1.00 57.23 206 PHE A N 1
ATOM 1231 C CA . PHE A 1 176 ? 7.207 -20.481 10.630 1.00 53.44 206 PHE A CA 1
ATOM 1232 C C . PHE A 1 176 ? 5.998 -19.550 10.550 1.00 56.41 206 PHE A C 1
ATOM 1233 O O . PHE A 1 176 ? 6.136 -18.323 10.556 1.00 56.14 206 PHE A O 1
ATOM 1241 N N . SER A 1 177 ? 4.816 -20.127 10.346 1.00 58.33 207 SER A N 1
ATOM 1242 C CA . SER A 1 177 ? 3.649 -19.275 10.136 1.00 57.08 207 SER A CA 1
ATOM 1243 C C . SER A 1 177 ? 3.302 -18.538 11.427 1.00 60.16 207 SER A C 1
ATOM 1244 O O . SER A 1 177 ? 3.467 -19.062 12.537 1.00 52.71 207 SER A O 1
ATOM 1247 N N . ALA A 1 178 ? 2.825 -17.304 11.268 1.00 56.17 208 ALA A N 1
ATOM 1248 C CA . ALA A 1 178 ? 2.721 -16.348 12.358 1.00 55.80 208 ALA A CA 1
ATOM 1249 C C . ALA A 1 178 ? 1.285 -16.309 12.861 1.00 58.64 208 ALA A C 1
ATOM 1250 O O . ALA A 1 178 ? 0.356 -16.030 12.091 1.00 52.65 208 ALA A O 1
ATOM 1252 N N . PHE A 1 179 ? 1.115 -16.598 14.147 1.00 57.22 209 PHE A N 1
ATOM 1253 C CA . PHE A 1 179 ? -0.111 -16.546 14.928 1.00 58.81 209 PHE A CA 1
ATOM 1254 C C . PHE A 1 179 ? 0.012 -15.469 15.996 1.00 55.19 209 PHE A C 1
ATOM 1255 O O . PHE A 1 179 ? 1.120 -15.018 16.295 1.00 57.51 209 PHE A O 1
ATOM 1263 N N . PRO A 1 180 ? -1.092 -15.027 16.598 1.00 57.39 210 PRO A N 1
ATOM 1264 C CA . PRO A 1 180 ? -0.984 -14.140 17.763 1.00 60.21 210 PRO A CA 1
ATOM 1265 C C . PRO A 1 180 ? -0.273 -14.828 18.911 1.00 57.97 210 PRO A C 1
ATOM 1266 O O . PRO A 1 180 ? -0.089 -16.047 18.934 1.00 57.09 210 PRO A O 1
ATOM 1270 N N . LYS A 1 181 ? 0.071 -14.025 19.913 1.00 60.44 211 LYS A N 1
ATOM 1271 C CA . LYS A 1 181 ? 0.696 -14.550 21.106 1.00 62.41 211 LYS A CA 1
ATOM 1272 C C . LYS A 1 181 ? -0.253 -15.544 21.779 1.00 61.46 211 LYS A C 1
ATOM 1273 O O . LYS A 1 181 ? -1.451 -15.609 21.476 1.00 57.67 211 LYS A O 1
ATOM 1279 N N . GLU A 1 182 ? 0.306 -16.327 22.701 1.00 62.41 212 GLU A N 1
ATOM 1280 C CA . GLU A 1 182 ? -0.455 -17.379 23.376 1.00 62.64 212 GLU A CA 1
ATOM 1281 C C . GLU A 1 182 ? -1.764 -16.858 23.948 1.00 59.23 212 GLU A C 1
ATOM 1282 O O . GLU A 1 182 ? -2.805 -17.512 23.827 1.00 57.36 212 GLU A O 1
ATOM 1288 N N . ALA A 1 183 ? -1.727 -15.692 24.593 1.00 59.45 213 ALA A N 1
ATOM 1289 C CA . ALA A 1 183 ? -2.946 -15.135 25.162 1.00 60.38 213 ALA A CA 1
ATOM 1290 C C . ALA A 1 183 ? -3.973 -14.844 24.078 1.00 62.08 213 ALA A C 1
ATOM 1291 O O . ALA A 1 183 ? -5.178 -14.998 24.311 1.00 61.30 213 ALA A O 1
ATOM 1293 N N . GLY A 1 184 ? -3.519 -14.446 22.883 1.00 63.33 214 GLY A N 1
ATOM 1294 C CA . GLY A 1 184 ? -4.448 -14.209 21.793 1.00 59.27 214 GLY A CA 1
ATOM 1295 C C . GLY A 1 184 ? -5.058 -15.484 21.259 1.00 61.53 214 GLY A C 1
ATOM 1296 O O . GLY A 1 184 ? -6.213 -15.485 20.822 1.00 65.81 214 GLY A O 1
ATOM 1297 N N . ILE A 1 185 ? -4.295 -16.580 21.264 1.00 54.34 215 ILE A N 1
ATOM 1298 C CA . ILE A 1 185 ? -4.878 -17.882 20.962 1.00 60.44 215 ILE A CA 1
ATOM 1299 C C . ILE A 1 185 ? -6.013 -18.188 21.933 1.00 64.42 215 ILE A C 1
ATOM 1300 O O . ILE A 1 185 ? -7.085 -18.655 21.530 1.00 65.41 215 ILE A O 1
ATOM 1305 N N . ALA A 1 186 ? -5.799 -17.935 23.229 1.00 62.33 216 ALA A N 1
ATOM 1306 C CA . ALA A 1 186 ? -6.867 -18.122 24.207 1.00 62.16 216 ALA A CA 1
ATOM 1307 C C . ALA A 1 186 ? -8.023 -17.160 23.948 1.00 67.23 216 ALA A C 1
ATOM 1308 O O . ALA A 1 186 ? -9.195 -17.555 23.998 1.00 65.30 216 ALA A O 1
ATOM 1310 N N . ALA A 1 187 ? -7.707 -15.886 23.677 1.00 63.50 217 ALA A N 1
ATOM 1311 C CA . ALA A 1 187 ? -8.739 -14.908 23.329 1.00 68.91 217 ALA A CA 1
ATOM 1312 C C . ALA A 1 187 ? -9.558 -15.343 22.118 1.00 67.75 217 ALA A C 1
ATOM 1313 O O . ALA A 1 187 ? -10.788 -15.234 22.121 1.00 72.51 217 ALA A O 1
ATOM 1315 N N . ALA A 1 188 ? -8.898 -15.845 21.071 1.00 65.72 218 ALA A N 1
ATOM 1316 C CA . ALA A 1 188 ? -9.622 -16.297 19.890 1.00 67.67 218 ALA A CA 1
ATOM 1317 C C . ALA A 1 188 ? -10.471 -17.531 20.189 1.00 73.60 218 ALA A C 1
ATOM 1318 O O . ALA A 1 188 ? -11.551 -17.699 19.603 1.00 76.60 218 ALA A O 1
ATOM 1320 N N . ALA A 1 189 ? -9.967 -18.442 21.027 1.00 69.89 219 ALA A N 1
ATOM 1321 C CA . ALA A 1 189 ? -10.719 -19.642 21.388 1.00 72.50 219 ALA A CA 1
ATOM 1322 C C . ALA A 1 189 ? -11.976 -19.308 22.174 1.00 74.62 219 ALA A C 1
ATOM 1323 O O . ALA A 1 189 ? -13.058 -19.833 21.887 1.00 79.42 219 ALA A O 1
ATOM 1325 N N . LEU A 1 190 ? -11.840 -18.459 23.191 1.00 72.52 220 LEU A N 1
ATOM 1326 C CA . LEU A 1 190 ? -12.993 -17.984 23.950 1.00 72.99 220 LEU A CA 1
ATOM 1327 C C . LEU A 1 190 ? -14.023 -17.328 23.038 1.00 79.96 220 LEU A C 1
ATOM 1328 O O . LEU A 1 190 ? -15.227 -17.588 23.154 1.00 81.75 220 LEU A O 1
ATOM 1333 N N . GLY A 1 191 ? -13.563 -16.469 22.118 1.00 80.50 221 GLY A N 1
ATOM 1334 C CA . GLY A 1 191 ? -14.488 -15.764 21.247 1.00 74.38 221 GLY A CA 1
ATOM 1335 C C . GLY A 1 191 ? -15.246 -16.674 20.308 1.00 78.58 221 GLY A C 1
ATOM 1336 O O . GLY A 1 191 ? -16.422 -16.434 20.026 1.00 82.53 221 GLY A O 1
ATOM 1337 N N . GLU A 1 192 ? -14.617 -17.763 19.864 1.00 79.02 222 GLU A N 1
ATOM 1338 C CA . GLU A 1 192 ? -15.298 -18.692 18.970 1.00 83.41 222 GLU A CA 1
ATOM 1339 C C . GLU A 1 192 ? -16.312 -19.556 19.715 1.00 85.19 222 GLU A C 1
ATOM 1340 O O . GLU A 1 192 ? -17.343 -19.928 19.138 1.00 88.28 222 GLU A O 1
ATOM 1346 N N . GLN A 1 193 ? -16.038 -19.901 20.977 1.00 82.95 223 GLN A N 1
ATOM 1347 C CA . GLN A 1 193 ? -17.062 -20.527 21.808 1.00 84.57 223 GLN A CA 1
ATOM 1348 C C . GLN A 1 193 ? -18.224 -19.565 22.047 1.00 85.59 223 GLN A C 1
ATOM 1349 O O . GLN A 1 193 ? -19.395 -19.943 21.941 1.00 85.74 223 GLN A O 1
ATOM 1355 N N . ALA A 1 194 ? -17.911 -18.309 22.370 1.00 82.65 224 ALA A N 1
ATOM 1356 C CA . ALA A 1 194 ? -18.947 -17.309 22.596 1.00 85.27 224 ALA A CA 1
ATOM 1357 C C . ALA A 1 194 ? -19.788 -17.077 21.351 1.00 87.20 224 ALA A C 1
ATOM 1358 O O . ALA A 1 194 ? -21.006 -16.899 21.442 1.00 90.72 224 ALA A O 1
ATOM 1360 N N . ARG A 1 195 ? -19.164 -17.088 20.173 1.00 86.60 225 ARG A N 1
ATOM 1361 C CA . ARG A 1 195 ? -19.920 -16.837 18.956 1.00 84.64 225 ARG A CA 1
ATOM 1362 C C . ARG A 1 195 ? -20.880 -17.978 18.653 1.00 86.68 225 ARG A C 1
ATOM 1363 O O . ARG A 1 195 ? -21.974 -17.744 18.130 1.00 80.36 225 ARG A O 1
ATOM 1371 N N . ARG A 1 196 ? -20.505 -19.209 18.996 1.00 87.39 226 ARG A N 1
ATOM 1372 C CA . ARG A 1 196 ? -21.322 -20.372 18.674 1.00 89.79 226 ARG A CA 1
ATOM 1373 C C . ARG A 1 196 ? -22.304 -20.752 19.779 1.00 90.83 226 ARG A C 1
ATOM 1374 O O . ARG A 1 196 ? -23.310 -21.413 19.493 1.00 92.25 226 ARG A O 1
ATOM 1382 N N . THR A 1 197 ? -22.063 -20.325 21.021 1.00 85.74 227 THR A N 1
ATOM 1383 C CA . THR A 1 197 ? -22.938 -20.693 22.128 1.00 89.87 227 THR A CA 1
ATOM 1384 C C . THR A 1 197 ? -23.244 -19.562 23.093 1.00 93.56 227 THR A C 1
ATOM 1385 O O . THR A 1 197 ? -24.013 -19.784 24.031 1.00 97.71 227 THR A O 1
ATOM 1389 N N . GLY A 1 198 ? -22.676 -18.375 22.915 1.00 91.97 228 GLY A N 1
ATOM 1390 C CA . GLY A 1 198 ? -22.971 -17.242 23.767 1.00 89.87 228 GLY A CA 1
ATOM 1391 C C . GLY A 1 198 ? -22.268 -17.259 25.106 1.00 95.86 228 GLY A C 1
ATOM 1392 O O . GLY A 1 198 ? -22.532 -16.382 25.938 1.00 98.05 228 GLY A O 1
ATOM 1393 N N . GLU A 1 199 ? -21.384 -18.228 25.344 1.00 95.14 229 GLU A N 1
ATOM 1394 C CA . GLU A 1 199 ? -20.686 -18.372 26.613 1.00 97.67 229 GLU A CA 1
ATOM 1395 C C . GLU A 1 199 ? -19.172 -18.373 26.412 1.00 93.80 229 GLU A C 1
ATOM 1396 O O . GLU A 1 199 ? -18.667 -18.759 25.353 1.00 90.54 229 GLU A O 1
ATOM 1402 N N . ALA A 1 200 ? -18.447 -17.970 27.460 1.00 96.56 230 ALA A N 1
ATOM 1403 C CA . ALA A 1 200 ? -16.987 -17.808 27.418 1.00 91.16 230 ALA A CA 1
ATOM 1404 C C . ALA A 1 200 ? -16.393 -18.346 28.721 1.00 90.41 230 ALA A C 1
ATOM 1405 O O . ALA A 1 200 ? -16.206 -17.602 29.688 1.00 86.60 230 ALA A O 1
ATOM 1407 N N . THR A 1 201 ? -16.120 -19.648 28.753 1.00 91.04 231 THR A N 1
ATOM 1408 C CA . THR A 1 201 ? -15.566 -20.246 29.958 1.00 84.62 231 THR A CA 1
ATOM 1409 C C . THR A 1 201 ? -14.349 -21.113 29.645 1.00 85.74 231 THR A C 1
ATOM 1410 O O . THR A 1 201 ? -13.233 -20.792 30.066 1.00 80.88 231 THR A O 1
ATOM 1414 N N . THR A 1 202 ? -14.549 -22.223 28.929 1.00 88.42 232 THR A N 1
ATOM 1415 C CA . THR A 1 202 ? -13.463 -23.155 28.651 1.00 85.87 232 THR A CA 1
ATOM 1416 C C . THR A 1 202 ? -12.992 -23.161 27.199 1.00 86.48 232 THR A C 1
ATOM 1417 O O . THR A 1 202 ? -11.959 -23.776 26.916 1.00 86.37 232 THR A O 1
ATOM 1421 N N . GLY A 1 203 ? -13.700 -22.514 26.276 1.00 86.05 233 GLY A N 1
ATOM 1422 C CA . GLY A 1 203 ? -13.133 -22.251 24.968 1.00 80.40 233 GLY A CA 1
ATOM 1423 C C . GLY A 1 203 ? -13.488 -23.289 23.916 1.00 82.13 233 GLY A C 1
ATOM 1424 O O . GLY A 1 203 ? -13.867 -24.423 24.208 1.00 84.65 233 GLY A O 1
ATOM 1425 N N . ASP A 1 204 ? -13.374 -22.861 22.658 1.00 80.75 234 ASP A N 1
ATOM 1426 C CA . ASP A 1 204 ? -13.574 -23.720 21.492 1.00 80.85 234 ASP A CA 1
ATOM 1427 C C . ASP A 1 204 ? -12.203 -24.244 21.084 1.00 79.38 234 ASP A C 1
ATOM 1428 O O . ASP A 1 204 ? -11.479 -23.602 20.321 1.00 78.91 234 ASP A O 1
ATOM 1433 N N . MET A 1 205 ? -11.848 -25.431 21.574 1.00 82.08 235 MET A N 1
ATOM 1434 C CA . MET A 1 205 ? -10.501 -25.934 21.348 1.00 77.58 235 MET A CA 1
ATOM 1435 C C . MET A 1 205 ? -10.236 -26.252 19.885 1.00 74.27 235 MET A C 1
ATOM 1436 O O . MET A 1 205 ? -9.088 -26.516 19.525 1.00 72.01 235 MET A O 1
ATOM 1441 N N . SER A 1 206 ? -11.245 -26.185 19.022 1.00 77.35 236 SER A N 1
ATOM 1442 C CA . SER A 1 206 ? -10.980 -26.364 17.600 1.00 76.69 236 SER A CA 1
ATOM 1443 C C . SER A 1 206 ? -10.005 -25.325 17.048 1.00 76.28 236 SER A C 1
ATOM 1444 O O . SER A 1 206 ? -9.259 -25.620 16.104 1.00 77.29 236 SER A O 1
ATOM 1447 N N . VAL A 1 207 ? -9.990 -24.104 17.599 1.00 72.90 237 VAL A N 1
ATOM 1448 C CA . VAL A 1 207 ? -9.000 -23.113 17.163 1.00 73.91 237 VAL A CA 1
ATOM 1449 C C . VAL A 1 207 ? -7.592 -23.482 17.658 1.00 72.89 237 VAL A C 1
ATOM 1450 O O . VAL A 1 207 ? -6.594 -23.241 16.965 1.00 70.26 237 VAL A O 1
ATOM 1454 N N . VAL A 1 208 ? -7.484 -24.051 18.866 1.00 70.84 238 VAL A N 1
ATOM 1455 C CA . VAL A 1 208 ? -6.166 -24.434 19.374 1.00 70.67 238 VAL A CA 1
ATOM 1456 C C . VAL A 1 208 ? -5.632 -25.643 18.619 1.00 71.19 238 VAL A C 1
ATOM 1457 O O . VAL A 1 208 ? -4.422 -25.772 18.404 1.00 70.37 238 VAL A O 1
ATOM 1461 N N . ALA A 1 209 ? -6.511 -26.575 18.249 1.00 69.65 239 ALA A N 1
ATOM 1462 C CA . ALA A 1 209 ? -6.055 -27.705 17.455 1.00 67.85 239 ALA A CA 1
ATOM 1463 C C . ALA A 1 209 ? -5.670 -27.271 16.045 1.00 71.58 239 ALA A C 1
ATOM 1464 O O . ALA A 1 209 ? -4.797 -27.891 15.421 1.00 69.84 239 ALA A O 1
ATOM 1466 N N . ASP A 1 210 ? -6.325 -26.221 15.526 1.00 73.98 240 ASP A N 1
ATOM 1467 C CA . ASP A 1 210 ? -5.983 -25.692 14.206 1.00 71.28 240 ASP A CA 1
ATOM 1468 C C . ASP A 1 210 ? -4.615 -25.026 14.227 1.00 70.85 240 ASP A C 1
ATOM 1469 O O . ASP A 1 210 ? -3.811 -25.221 13.307 1.00 68.72 240 ASP A O 1
ATOM 1474 N N . PHE A 1 211 ? -4.341 -24.234 15.271 1.00 64.02 241 PHE A N 1
ATOM 1475 C CA . PHE A 1 211 ? -2.998 -23.707 15.499 1.00 63.16 241 PHE A CA 1
ATOM 1476 C C . PHE A 1 211 ? -1.976 -24.836 15.661 1.00 60.84 241 PHE A C 1
ATOM 1477 O O . PHE A 1 211 ? -0.915 -24.827 15.026 1.00 59.40 241 PHE A O 1
ATOM 1485 N N . ALA A 1 212 ? -2.257 -25.799 16.540 1.00 59.68 242 ALA A N 1
ATOM 1486 C CA . ALA A 1 212 ? -1.255 -26.819 16.840 1.00 63.81 242 ALA A CA 1
ATOM 1487 C C . ALA A 1 212 ? -0.983 -27.687 15.629 1.00 64.33 242 ALA A C 1
ATOM 1488 O O . ALA A 1 212 ? 0.115 -28.238 15.492 1.00 60.17 242 ALA A O 1
ATOM 1490 N N . ASP A 1 213 ? -1.957 -27.784 14.722 1.00 65.81 243 ASP A N 1
ATOM 1491 C CA . ASP A 1 213 ? -1.771 -28.576 13.520 1.00 60.72 243 ASP A CA 1
ATOM 1492 C C . ASP A 1 213 ? -0.804 -27.895 12.561 1.00 61.49 243 ASP A C 1
ATOM 1493 O O . ASP A 1 213 ? -0.058 -28.568 11.845 1.00 65.96 243 ASP A O 1
ATOM 1498 N N . VAL A 1 214 ? -0.820 -26.563 12.498 1.00 64.19 244 VAL A N 1
ATOM 1499 C CA . VAL A 1 214 ? 0.163 -25.873 11.667 1.00 61.46 244 VAL A CA 1
ATOM 1500 C C . VAL A 1 214 ? 1.556 -26.042 12.255 1.00 59.55 244 VAL A C 1
ATOM 1501 O O . VAL A 1 214 ? 2.507 -26.401 11.553 1.00 58.75 244 VAL A O 1
ATOM 1505 N N . MET A 1 215 ? 1.693 -25.779 13.555 1.00 55.05 245 MET A N 1
ATOM 1506 C CA . MET A 1 215 ? 2.999 -25.833 14.195 1.00 54.60 245 MET A CA 1
ATOM 1507 C C . MET A 1 215 ? 3.627 -27.219 14.067 1.00 53.75 245 MET A C 1
ATOM 1508 O O . MET A 1 215 ? 4.751 -27.362 13.572 1.00 57.48 245 MET A O 1
ATOM 1513 N N . GLY A 1 216 ? 2.910 -28.259 14.505 1.00 52.85 246 GLY A N 1
ATOM 1514 C CA . GLY A 1 216 ? 3.463 -29.609 14.465 1.00 51.21 246 GLY A CA 1
ATOM 1515 C C . GLY A 1 216 ? 3.943 -30.018 13.086 1.00 56.25 246 GLY A C 1
ATOM 1516 O O . GLY A 1 216 ? 5.020 -30.605 12.945 1.00 58.04 246 GLY A O 1
ATOM 1517 N N . GLU A 1 217 ? 3.164 -29.682 12.049 1.00 57.58 247 GLU A N 1
ATOM 1518 C CA . GLU A 1 217 ? 3.544 -29.993 10.667 1.00 61.08 247 GLU A CA 1
ATOM 1519 C C . GLU A 1 217 ? 4.854 -29.318 10.287 1.00 54.64 247 GLU A C 1
ATOM 1520 O O . GLU A 1 217 ? 5.791 -29.972 9.825 1.00 56.73 247 GLU A O 1
ATOM 1526 N N . GLU A 1 218 ? 4.941 -28.004 10.514 1.00 50.94 248 GLU A N 1
ATOM 1527 C CA . GLU A 1 218 ? 6.148 -27.258 10.186 1.00 52.80 248 GLU A CA 1
ATOM 1528 C C . GLU A 1 218 ? 7.326 -27.644 11.101 1.00 55.07 248 GLU A C 1
ATOM 1529 O O . GLU A 1 218 ? 8.460 -27.769 10.625 1.00 54.93 248 GLU A O 1
ATOM 1535 N N . TRP A 1 219 ? 7.099 -27.826 12.412 1.00 53.89 249 TRP A N 1
ATOM 1536 C CA . TRP A 1 219 ? 8.205 -28.245 13.285 1.00 55.29 249 TRP A CA 1
ATOM 1537 C C . TRP A 1 219 ? 8.766 -29.591 12.846 1.00 55.59 249 TRP A C 1
ATOM 1538 O O . TRP A 1 219 ? 9.968 -29.732 12.603 1.00 56.26 249 TRP A O 1
ATOM 1549 N N . ALA A 1 220 ? 7.901 -30.598 12.747 1.00 55.01 250 ALA A N 1
ATOM 1550 C CA . ALA A 1 220 ? 8.367 -31.926 12.366 1.00 59.90 250 ALA A CA 1
ATOM 1551 C C . ALA A 1 220 ? 9.100 -31.916 11.025 1.00 56.45 250 ALA A C 1
ATOM 1552 O O . ALA A 1 220 ? 10.070 -32.660 10.852 1.00 59.03 250 ALA A O 1
ATOM 1554 N N . SER A 1 221 ? 8.730 -31.029 10.106 1.00 56.99 251 SER A N 1
ATOM 1555 C CA . SER A 1 221 ? 9.322 -31.107 8.769 1.00 59.07 251 SER A CA 1
ATOM 1556 C C . SER A 1 221 ? 10.784 -30.673 8.744 1.00 59.77 251 SER A C 1
ATOM 1557 O O . SER A 1 221 ? 11.501 -31.030 7.809 1.00 56.29 251 SER A O 1
ATOM 1560 N N . ILE A 1 222 ? 11.263 -29.945 9.754 1.00 58.62 252 ILE A N 1
ATOM 1561 C CA . ILE A 1 222 ? 12.688 -29.615 9.824 1.00 61.12 252 ILE A CA 1
ATOM 1562 C C . ILE A 1 222 ? 13.450 -30.518 10.794 1.00 58.22 252 ILE A C 1
ATOM 1563 O O . ILE A 1 222 ? 14.637 -30.285 11.053 1.00 56.28 252 ILE A O 1
ATOM 1568 N N . GLY A 1 223 ? 12.817 -31.574 11.297 1.00 59.48 253 GLY A N 1
ATOM 1569 C CA . GLY A 1 223 ? 13.497 -32.444 12.235 1.00 60.41 253 GLY A CA 1
ATOM 1570 C C . GLY A 1 223 ? 13.507 -31.904 13.647 1.00 60.88 253 GLY A C 1
ATOM 1571 O O . GLY A 1 223 ? 14.476 -32.113 14.371 1.00 53.14 253 GLY A O 1
ATOM 1572 N N . LEU A 1 224 ? 12.493 -31.125 14.027 1.00 60.86 254 LEU A N 1
ATOM 1573 C CA . LEU A 1 224 ? 12.407 -30.504 15.353 1.00 57.57 254 LEU A CA 1
ATOM 1574 C C . LEU A 1 224 ? 11.225 -31.172 16.064 1.00 55.64 254 LEU A C 1
ATOM 1575 O O . LEU A 1 224 ? 10.075 -30.736 15.941 1.00 55.56 254 LEU A O 1
ATOM 1580 N N . ARG A 1 225 ? 11.502 -32.263 16.784 1.00 57.78 255 ARG A N 1
ATOM 1581 C CA . ARG A 1 225 ? 10.446 -33.107 17.330 1.00 56.61 255 ARG A CA 1
ATOM 1582 C C . ARG A 1 225 ? 10.167 -32.843 18.804 1.00 56.87 255 ARG A C 1
ATOM 1583 O O . ARG A 1 225 ? 9.378 -33.570 19.414 1.00 60.53 255 ARG A O 1
ATOM 1591 N N . GLY A 1 226 ? 10.732 -31.787 19.380 1.00 58.78 256 GLY A N 1
ATOM 1592 C CA . GLY A 1 226 ? 10.536 -31.515 20.792 1.00 52.29 256 GLY A CA 1
ATOM 1593 C C . GLY A 1 226 ? 10.377 -30.027 21.037 1.00 53.63 256 GLY A C 1
ATOM 1594 O O . GLY A 1 226 ? 10.766 -29.190 20.215 1.00 50.45 256 GLY A O 1
ATOM 1595 N N . MET A 1 227 ? 9.761 -29.709 22.173 1.00 55.80 257 MET A N 1
ATOM 1596 C CA . MET A 1 227 ? 9.536 -28.320 22.543 1.00 56.53 257 MET A CA 1
ATOM 1597 C C . MET A 1 227 ? 9.793 -28.092 24.026 1.00 54.32 257 MET A C 1
ATOM 1598 O O . MET A 1 227 ? 9.430 -28.924 24.851 1.00 56.54 257 MET A O 1
ATOM 1603 N N . TYR A 1 228 ? 10.412 -26.949 24.343 1.00 54.90 258 TYR A N 1
ATOM 1604 C CA . TYR A 1 228 ? 10.414 -26.342 25.683 1.00 56.02 258 TYR A CA 1
ATOM 1605 C C . TYR A 1 228 ? 9.127 -25.536 25.830 1.00 60.80 258 TYR A C 1
ATOM 1606 O O . TYR A 1 228 ? 9.056 -24.334 25.543 1.00 59.42 258 TYR A O 1
ATOM 1615 N N . GLY A 1 229 ? 8.080 -26.223 26.239 1.00 62.01 259 GLY A N 1
ATOM 1616 C CA . GLY A 1 229 ? 6.760 -25.625 26.255 1.00 60.75 259 GLY A CA 1
ATOM 1617 C C . GLY A 1 229 ? 5.722 -26.677 25.931 1.00 57.78 259 GLY A C 1
ATOM 1618 O O . GLY A 1 229 ? 6.022 -27.855 25.816 1.00 56.53 259 GLY A O 1
ATOM 1619 N N . TYR A 1 230 ? 4.463 -26.244 25.842 1.00 60.29 260 TYR A N 1
ATOM 1620 C CA . TYR A 1 230 ? 4.088 -24.824 26.046 1.00 63.33 260 TYR A CA 1
ATOM 1621 C C . TYR A 1 230 ? 4.009 -24.506 27.540 1.00 65.81 260 TYR A C 1
ATOM 1622 O O . TYR A 1 230 ? 4.175 -25.425 28.358 1.00 63.77 260 TYR A O 1
ATOM 1631 N N . MET A 1 231 ? 3.763 -23.238 27.872 1.00 61.30 261 MET A N 1
ATOM 1632 C CA . MET A 1 231 ? 3.712 -22.806 29.291 1.00 68.27 261 MET A CA 1
ATOM 1633 C C . MET A 1 231 ? 2.299 -23.013 29.829 1.00 67.87 261 MET A C 1
ATOM 1634 O O . MET A 1 231 ? 1.360 -22.471 29.228 1.00 68.22 261 MET A O 1
ATOM 1639 N N . ALA A 1 232 ? 2.165 -23.774 30.915 1.00 69.08 262 ALA A N 1
ATOM 1640 C CA . ALA A 1 232 ? 0.843 -24.019 31.532 1.00 67.27 262 ALA A CA 1
ATOM 1641 C C . ALA A 1 232 ? 0.643 -23.052 32.699 1.00 72.09 262 ALA A C 1
ATOM 1642 O O . ALA A 1 232 ? -0.416 -23.107 33.339 1.00 71.05 262 ALA A O 1
ATOM 1644 N N . ASP A 1 233 ? 1.631 -22.196 32.951 1.00 67.27 263 ASP A N 1
ATOM 1645 C CA . ASP A 1 233 ? 1.547 -21.230 34.072 1.00 60.72 263 ASP A CA 1
ATOM 1646 C C . ASP A 1 233 ? 0.305 -20.356 33.904 1.00 67.40 263 ASP A C 1
ATOM 1647 O O . ASP A 1 233 ? -0.076 -20.086 32.755 1.00 63.20 263 ASP A O 1
ATOM 1652 N N . LEU A 1 234 ? -0.290 -19.931 35.019 1.00 62.92 264 LEU A N 1
ATOM 1653 C CA . LEU A 1 234 ? -1.531 -19.119 34.972 1.00 65.31 264 LEU A CA 1
ATOM 1654 C C . LEU A 1 234 ? -1.199 -17.649 35.248 1.00 62.60 264 LEU A C 1
ATOM 1655 O O . LEU A 1 234 ? -0.367 -17.388 36.131 1.00 65.44 264 LEU A O 1
ATOM 1660 N N . SER A 1 235 ? -1.822 -16.734 34.504 1.00 66.39 265 SER A N 1
ATOM 1661 C CA . SER A 1 235 ? -1.567 -15.305 34.669 1.00 65.25 265 SER A CA 1
ATOM 1662 C C . SER A 1 235 ? -2.366 -14.738 35.847 1.00 65.88 265 SER A C 1
ATOM 1663 O O . SER A 1 235 ? -3.110 -13.768 35.686 1.00 71.39 265 SER A O 1
ATOM 1666 N N . THR A 1 236 ? -2.252 -15.348 37.033 1.00 67.98 266 THR A N 1
ATOM 1667 C CA . THR A 1 236 ? -2.972 -14.850 38.201 1.00 64.53 266 THR A CA 1
ATOM 1668 C C . THR A 1 236 ? -2.263 -13.683 38.877 1.00 63.32 266 THR A C 1
ATOM 1669 O O . THR A 1 236 ? -2.914 -12.917 39.584 1.00 69.83 266 THR A O 1
ATOM 1673 N N . GLU A 1 237 ? -0.953 -13.530 38.698 1.00 65.68 267 GLU A N 1
ATOM 1674 C CA . GLU A 1 237 ? -0.225 -12.368 39.211 1.00 65.84 267 GLU A CA 1
ATOM 1675 C C . GLU A 1 237 ? 0.122 -11.398 38.070 1.00 65.87 267 GLU A C 1
ATOM 1676 O O . GLU A 1 237 ? 1.081 -11.654 37.322 1.00 61.25 267 GLU A O 1
ATOM 1682 N N . PRO A 1 238 ? -0.541 -10.239 37.957 1.00 63.30 268 PRO A N 1
ATOM 1683 C CA . PRO A 1 238 ? -0.296 -9.362 36.794 1.00 64.77 268 PRO A CA 1
ATOM 1684 C C . PRO A 1 238 ? 1.079 -8.707 36.772 1.00 64.42 268 PRO A C 1
ATOM 1685 O O . PRO A 1 238 ? 1.495 -8.224 35.710 1.00 65.02 268 PRO A O 1
ATOM 1689 N N . ARG A 1 239 ? 1.809 -8.685 37.877 1.00 59.29 269 ARG A N 1
ATOM 1690 C CA . ARG A 1 239 ? 3.103 -8.017 37.894 1.00 59.65 269 ARG A CA 1
ATOM 1691 C C . ARG A 1 239 ? 4.258 -8.912 37.492 1.00 57.14 269 ARG A C 1
ATOM 1692 O O . ARG A 1 239 ? 5.408 -8.459 37.499 1.00 57.22 269 ARG A O 1
ATOM 1700 N N . TRP A 1 240 ? 3.996 -10.186 37.251 1.00 58.07 270 TRP A N 1
ATOM 1701 C CA . TRP A 1 240 ? 5.010 -11.107 36.745 1.00 59.72 270 TRP A CA 1
ATOM 1702 C C . TRP A 1 240 ? 5.285 -10.794 35.269 1.00 58.58 270 TRP A C 1
ATOM 1703 O O . TRP A 1 240 ? 4.347 -10.766 34.481 1.00 60.00 270 TRP A O 1
ATOM 1714 N N . TYR A 1 241 ? 6.550 -10.579 34.910 1.00 57.82 271 TYR A N 1
ATOM 1715 C CA . TYR A 1 241 ? 6.893 -10.170 33.523 1.00 62.73 271 TYR A CA 1
ATOM 1716 C C . TYR A 1 241 ? 6.637 -11.294 32.515 1.00 63.14 271 TYR A C 1
ATOM 1717 O O . TYR A 1 241 ? 6.661 -11.001 31.310 1.00 62.75 271 TYR A O 1
ATOM 1726 N N . ARG A 1 242 ? 6.386 -12.519 32.977 1.00 59.16 272 ARG A N 1
ATOM 1727 C CA . ARG A 1 242 ? 6.257 -13.664 32.036 1.00 59.70 272 ARG A CA 1
ATOM 1728 C C . ARG A 1 242 ? 4.790 -13.869 31.658 1.00 60.05 272 ARG A C 1
ATOM 1729 O O . ARG A 1 242 ? 4.500 -14.829 30.929 1.00 63.65 272 ARG A O 1
ATOM 1737 N N . THR A 1 243 ? 3.910 -12.990 32.130 1.00 58.31 273 THR A N 1
ATOM 1738 C CA . THR A 1 243 ? 2.479 -13.074 31.752 1.00 60.40 273 THR A CA 1
ATOM 1739 C C . THR A 1 243 ? 2.365 -13.042 30.229 1.00 64.34 273 THR A C 1
ATOM 1740 O O . THR A 1 243 ? 1.329 -13.487 29.712 1.00 65.97 273 THR A O 1
ATOM 1744 N N . HIS A 1 244 ? 3.389 -12.529 29.544 1.00 62.27 274 HIS A N 1
ATOM 1745 C CA . HIS A 1 244 ? 3.306 -12.395 28.091 1.00 64.84 274 HIS A CA 1
ATOM 1746 C C . HIS A 1 244 ? 3.329 -13.750 27.369 1.00 67.84 274 HIS A C 1
ATOM 1747 O O . HIS A 1 244 ? 2.869 -13.823 26.224 1.00 64.10 274 HIS A O 1
ATOM 1754 N N . GLU A 1 245 ? 3.766 -14.824 28.046 1.00 66.53 275 GLU A N 1
ATOM 1755 C CA . GLU A 1 245 ? 3.875 -16.162 27.463 1.00 69.47 275 GLU A CA 1
ATOM 1756 C C . GLU A 1 245 ? 2.790 -17.123 27.966 1.00 69.14 275 GLU A C 1
ATOM 1757 O O . GLU A 1 245 ? 2.829 -18.314 27.647 1.00 69.42 275 GLU A O 1
ATOM 1763 N N . THR A 1 246 ? 1.804 -16.626 28.709 1.00 66.44 276 THR A N 1
ATOM 1764 C CA . THR A 1 246 ? 0.761 -17.463 29.286 1.00 63.55 276 THR A CA 1
ATOM 1765 C C . THR A 1 246 ? -0.500 -17.383 28.449 1.00 60.82 276 THR A C 1
ATOM 1766 O O . THR A 1 246 ? -0.801 -16.342 27.879 1.00 57.88 276 THR A O 1
ATOM 1770 N N . PHE A 1 247 ? -1.275 -18.463 28.433 1.00 60.92 277 PHE A N 1
ATOM 1771 C CA . PHE A 1 247 ? -2.526 -18.416 27.687 1.00 57.43 277 PHE A CA 1
ATOM 1772 C C . PHE A 1 247 ? -3.597 -17.623 28.425 1.00 61.62 277 PHE A C 1
ATOM 1773 O O . PHE A 1 247 ? -4.264 -16.774 27.828 1.00 67.06 277 PHE A O 1
ATOM 1781 N N . THR A 1 248 ? -3.784 -17.872 29.722 1.00 68.13 278 THR A N 1
ATOM 1782 C CA . THR A 1 248 ? -4.931 -17.302 30.420 1.00 67.46 278 THR A CA 1
ATOM 1783 C C . THR A 1 248 ? -4.676 -17.344 31.920 1.00 66.37 278 THR A C 1
ATOM 1784 O O . THR A 1 248 ? -3.724 -17.971 32.391 1.00 67.67 278 THR A O 1
ATOM 1788 N N . GLU A 1 249 ? -5.534 -16.646 32.664 1.00 69.82 279 GLU A N 1
ATOM 1789 C CA . GLU A 1 249 ? -5.539 -16.731 34.127 1.00 72.75 279 GLU A CA 1
ATOM 1790 C C . GLU A 1 249 ? -6.444 -17.833 34.655 1.00 71.86 279 GLU A C 1
ATOM 1791 O O . GLU A 1 249 ? -6.353 -18.163 35.842 1.00 71.12 279 GLU A O 1
ATOM 1797 N N . ASP A 1 250 ? -7.338 -18.366 33.829 1.00 72.89 280 ASP A N 1
ATOM 1798 C CA . ASP A 1 250 ? -8.343 -19.324 34.267 1.00 76.23 280 ASP A CA 1
ATOM 1799 C C . ASP A 1 250 ? -7.818 -20.742 34.092 1.00 78.46 280 ASP A C 1
ATOM 1800 O O . ASP A 1 250 ? -7.637 -21.213 32.960 1.00 71.46 280 ASP A O 1
ATOM 1805 N N . ALA A 1 251 ? -7.637 -21.430 35.224 1.00 71.08 281 ALA A N 1
ATOM 1806 C CA . ALA A 1 251 ? -7.043 -22.760 35.241 1.00 71.61 281 ALA A CA 1
ATOM 1807 C C . ALA A 1 251 ? -7.830 -23.751 34.408 1.00 72.16 281 ALA A C 1
ATOM 1808 O O . ALA A 1 251 ? -7.245 -24.665 33.819 1.00 75.51 281 ALA A O 1
ATOM 1810 N N . TYR A 1 252 ? -9.153 -23.607 34.353 1.00 75.91 282 TYR A N 1
ATOM 1811 C CA . TYR A 1 252 ? -9.941 -24.571 33.593 1.00 75.52 282 TYR A CA 1
ATOM 1812 C C . TYR A 1 252 ? -9.811 -24.326 32.099 1.00 77.29 282 TYR A C 1
ATOM 1813 O O . TYR A 1 252 ? -9.857 -25.275 31.306 1.00 79.54 282 TYR A O 1
ATOM 1822 N N . LEU A 1 253 ? -9.663 -23.066 31.689 1.00 77.76 283 LEU A N 1
ATOM 1823 C CA . LEU A 1 253 ? -9.372 -22.807 30.283 1.00 77.81 283 LEU A CA 1
ATOM 1824 C C . LEU A 1 253 ? -7.985 -23.319 29.918 1.00 74.90 283 LEU A C 1
ATOM 1825 O O . LEU A 1 253 ? -7.814 -24.007 28.904 1.00 76.34 283 LEU A O 1
ATOM 1830 N N . ALA A 1 254 ? -6.990 -23.029 30.765 1.00 75.16 284 ALA A N 1
ATOM 1831 C CA . ALA A 1 254 ? -5.625 -23.462 30.491 1.00 72.98 284 ALA A CA 1
ATOM 1832 C C . ALA A 1 254 ? -5.533 -24.972 30.413 1.00 75.85 284 ALA A C 1
ATOM 1833 O O . ALA A 1 254 ? -4.890 -25.515 29.506 1.00 75.05 284 ALA A O 1
ATOM 1835 N N . ALA A 1 255 ? -6.178 -25.670 31.351 1.00 77.19 285 ALA A N 1
ATOM 1836 C CA . ALA A 1 255 ? -6.147 -27.130 31.336 1.00 80.18 285 ALA A CA 1
ATOM 1837 C C . ALA A 1 255 ? -6.745 -27.678 30.046 1.00 77.83 285 ALA A C 1
ATOM 1838 O O . ALA A 1 255 ? -6.251 -28.669 29.496 1.00 78.07 285 ALA A O 1
ATOM 1840 N N . GLU A 1 256 ? -7.816 -27.048 29.555 1.00 80.13 286 GLU A N 1
ATOM 1841 C CA . GLU A 1 256 ? -8.391 -27.436 28.269 1.00 78.79 286 GLU A CA 1
ATOM 1842 C C . GLU A 1 256 ? -7.419 -27.162 27.127 1.00 76.18 286 GLU A C 1
ATOM 1843 O O . GLU A 1 256 ? -7.301 -27.966 26.195 1.00 78.83 286 GLU A O 1
ATOM 1849 N N . ILE A 1 257 ? -6.710 -26.029 27.189 1.00 75.56 287 ILE A N 1
ATOM 1850 C CA . ILE A 1 257 ? -5.727 -25.695 26.161 1.00 76.26 287 ILE A CA 1
ATOM 1851 C C . ILE A 1 257 ? -4.590 -26.706 26.177 1.00 74.41 287 ILE A C 1
ATOM 1852 O O . ILE A 1 257 ? -4.144 -27.179 25.122 1.00 72.42 287 ILE A O 1
ATOM 1857 N N . MET A 1 258 ? -4.093 -27.041 27.373 1.00 74.85 288 MET A N 1
ATOM 1858 C CA . MET A 1 258 ? -2.994 -27.994 27.490 1.00 72.61 288 MET A CA 1
ATOM 1859 C C . MET A 1 258 ? -3.399 -29.371 26.981 1.00 76.73 288 MET A C 1
ATOM 1860 O O . MET A 1 258 ? -2.602 -30.061 26.329 1.00 78.18 288 MET A O 1
ATOM 1865 N N . GLU A 1 259 ? -4.622 -29.807 27.292 1.00 77.47 289 GLU A N 1
ATOM 1866 C CA . GLU A 1 259 ? -5.102 -31.076 26.749 1.00 79.11 289 GLU A CA 1
ATOM 1867 C C . GLU A 1 259 ? -5.121 -31.070 25.218 1.00 75.23 289 GLU A C 1
ATOM 1868 O O . GLU A 1 259 ? -4.700 -32.044 24.581 1.00 75.17 289 GLU A O 1
ATOM 1874 N N . THR A 1 260 ? -5.620 -29.994 24.604 1.00 72.82 290 THR A N 1
ATOM 1875 C CA . THR A 1 260 ? -5.688 -29.978 23.142 1.00 74.28 290 THR A CA 1
ATOM 1876 C C . THR A 1 260 ? -4.298 -29.929 22.525 1.00 71.32 290 THR A C 1
ATOM 1877 O O . THR A 1 260 ? -4.026 -30.624 21.539 1.00 69.80 290 THR A O 1
ATOM 1881 N N . LEU A 1 261 ? -3.403 -29.123 23.102 1.00 72.15 291 LEU A N 1
ATOM 1882 C CA . LEU A 1 261 ? -2.028 -29.054 22.615 1.00 70.61 291 LEU A CA 1
ATOM 1883 C C . LEU A 1 261 ? -1.366 -30.429 22.615 1.00 71.95 291 LEU A C 1
ATOM 1884 O O . LEU A 1 261 ? -0.751 -30.835 21.618 1.00 69.39 291 LEU A O 1
ATOM 1889 N N . VAL A 1 262 ? -1.493 -31.173 23.718 1.00 71.71 292 VAL A N 1
ATOM 1890 C CA . VAL A 1 262 ? -0.850 -32.481 23.776 1.00 72.62 292 VAL A CA 1
ATOM 1891 C C . VAL A 1 262 ? -1.478 -33.429 22.763 1.00 72.14 292 VAL A C 1
ATOM 1892 O O . VAL A 1 262 ? -0.767 -34.137 22.040 1.00 74.24 292 VAL A O 1
ATOM 1896 N N . GLN A 1 263 ? -2.809 -33.431 22.662 1.00 74.90 293 GLN A N 1
ATOM 1897 C CA . GLN A 1 263 ? -3.474 -34.370 21.760 1.00 74.71 293 GLN A CA 1
ATOM 1898 C C . GLN A 1 263 ? -3.189 -34.053 20.301 1.00 75.27 293 GLN A C 1
ATOM 1899 O O . GLN A 1 263 ? -3.225 -34.954 19.459 1.00 78.63 293 GLN A O 1
ATOM 1905 N N . THR A 1 264 ? -2.906 -32.794 19.978 1.00 71.50 294 THR A N 1
ATOM 1906 C CA . THR A 1 264 ? -2.620 -32.424 18.598 1.00 70.27 294 THR A CA 1
ATOM 1907 C C . THR A 1 264 ? -1.138 -32.544 18.242 1.00 71.54 294 THR A C 1
ATOM 1908 O O . THR A 1 264 ? -0.811 -32.989 17.136 1.00 73.01 294 THR A O 1
ATOM 1912 N N . LEU A 1 265 ? -0.236 -32.086 19.123 1.00 70.73 295 LEU A N 1
ATOM 1913 C CA . LEU A 1 265 ? 1.203 -32.114 18.845 1.00 68.69 295 LEU A CA 1
ATOM 1914 C C . LEU A 1 265 ? 1.806 -33.499 19.069 1.00 68.56 295 LEU A C 1
ATOM 1915 O O . LEU A 1 265 ? 2.628 -33.973 18.272 1.00 65.87 295 LEU A O 1
ATOM 1920 N N . GLN A 1 266 ? 1.451 -34.135 20.177 1.00 73.97 296 GLN A N 1
ATOM 1921 C CA . GLN A 1 266 ? 1.656 -35.562 20.349 1.00 72.81 296 GLN A CA 1
ATOM 1922 C C . GLN A 1 266 ? 0.387 -36.249 19.888 1.00 79.07 296 GLN A C 1
ATOM 1923 O O . GLN A 1 266 ? -0.674 -35.630 19.812 1.00 83.57 296 GLN A O 1
ATOM 1929 N N . GLY A 1 267 ? 0.484 -37.528 19.570 1.00 79.68 297 GLY A N 1
ATOM 1930 C CA . GLY A 1 267 ? -0.734 -38.181 19.125 1.00 86.74 297 GLY A CA 1
ATOM 1931 C C . GLY A 1 267 ? -1.820 -38.230 20.192 1.00 87.33 297 GLY A C 1
ATOM 1932 O O . GLY A 1 267 ? -1.662 -37.687 21.292 1.00 82.40 297 GLY A O 1
ATOM 1933 N N . GLU A 1 268 ? -2.956 -38.832 19.861 1.00 90.22 298 GLU A N 1
ATOM 1934 C CA . GLU A 1 268 ? -3.876 -39.309 20.886 1.00 88.34 298 GLU A CA 1
ATOM 1935 C C . GLU A 1 268 ? -3.646 -40.779 21.234 1.00 89.21 298 GLU A C 1
ATOM 1936 O O . GLU A 1 268 ? -4.332 -41.308 22.114 1.00 88.22 298 GLU A O 1
ATOM 1942 N N . GLU A 1 269 ? -2.718 -41.456 20.558 1.00 91.65 299 GLU A N 1
ATOM 1943 C CA . GLU A 1 269 ? -2.427 -42.855 20.858 1.00 90.76 299 GLU A CA 1
ATOM 1944 C C . GLU A 1 269 ? -1.521 -42.915 22.082 1.00 92.41 299 GLU A C 1
ATOM 1945 O O . GLU A 1 269 ? -0.349 -42.526 22.019 1.00 92.27 299 GLU A O 1
ATOM 1951 N N . LEU A 1 270 ? -2.050 -43.422 23.195 1.00 87.33 300 LEU A N 1
ATOM 1952 C CA . LEU A 1 270 ? -1.250 -43.591 24.398 1.00 93.34 300 LEU A CA 1
ATOM 1953 C C . LEU A 1 270 ? -0.704 -45.006 24.434 1.00 93.21 300 LEU A C 1
ATOM 1954 O O . LEU A 1 270 ? -1.383 -45.958 24.040 1.00 97.87 300 LEU A O 1
ATOM 1959 N N . THR A 1 271 ? 0.532 -45.137 24.892 1.00 91.79 301 THR A N 1
ATOM 1960 C CA . THR A 1 271 ? 1.119 -46.453 25.025 1.00 92.36 301 THR A CA 1
ATOM 1961 C C . THR A 1 271 ? 0.566 -47.110 26.288 1.00 96.29 301 THR A C 1
ATOM 1962 O O . THR A 1 271 ? -0.235 -46.524 27.025 1.00 94.67 301 THR A O 1
ATOM 1966 N N . ASP A 1 272 ? 0.996 -48.350 26.541 1.00 98.10 302 ASP A N 1
ATOM 1967 C CA . ASP A 1 272 ? 0.652 -49.015 27.793 1.00 95.36 302 ASP A CA 1
ATOM 1968 C C . ASP A 1 272 ? 1.201 -48.264 29.001 1.00 98.75 302 ASP A C 1
ATOM 1969 O O . ASP A 1 272 ? 0.681 -48.425 30.114 1.00 100.21 302 ASP A O 1
ATOM 1974 N N . ASN A 1 273 ? 2.249 -47.464 28.815 1.00 96.36 303 ASN A N 1
ATOM 1975 C CA . ASN A 1 273 ? 2.805 -46.655 29.889 1.00 94.36 303 ASN A CA 1
ATOM 1976 C C . ASN A 1 273 ? 2.111 -45.308 30.069 1.00 91.59 303 ASN A C 1
ATOM 1977 O O . ASN A 1 273 ? 2.554 -44.517 30.908 1.00 89.79 303 ASN A O 1
ATOM 1982 N N . GLY A 1 274 ? 1.053 -45.020 29.311 1.00 93.42 304 GLY A N 1
ATOM 1983 C CA . GLY A 1 274 ? 0.282 -43.802 29.504 1.00 91.62 304 GLY A CA 1
ATOM 1984 C C . GLY A 1 274 ? 0.818 -42.559 28.824 1.00 90.50 304 GLY A C 1
ATOM 1985 O O . GLY A 1 274 ? 0.358 -41.454 29.140 1.00 89.01 304 GLY A O 1
ATOM 1986 N N . LEU A 1 275 ? 1.769 -42.698 27.902 1.00 89.32 305 LEU A N 1
ATOM 1987 C CA . LEU A 1 275 ? 2.392 -41.574 27.217 1.00 82.85 305 LEU A CA 1
ATOM 1988 C C . LEU A 1 275 ? 1.929 -41.549 25.768 1.00 84.61 305 LEU A C 1
ATOM 1989 O O . LEU A 1 275 ? 2.004 -42.567 25.072 1.00 85.97 305 LEU A O 1
ATOM 1994 N N . ALA A 1 276 ? 1.459 -40.383 25.315 1.00 82.57 306 ALA A N 1
ATOM 1995 C CA . ALA A 1 276 ? 1.005 -40.197 23.935 1.00 79.91 306 ALA A CA 1
ATOM 1996 C C . ALA A 1 276 ? 2.232 -40.071 23.043 1.00 78.18 306 ALA A C 1
ATOM 1997 O O . ALA A 1 276 ? 2.720 -38.979 22.750 1.00 80.96 306 ALA A O 1
ATOM 1999 N N . LEU A 1 277 ? 2.773 -41.219 22.645 1.00 78.38 307 LEU A N 1
ATOM 2000 C CA . LEU A 1 277 ? 3.969 -41.262 21.814 1.00 76.22 307 LEU A CA 1
ATOM 2001 C C . LEU A 1 277 ? 3.801 -42.363 20.776 1.00 81.32 307 LEU A C 1
ATOM 2002 O O . LEU A 1 277 ? 3.658 -43.536 21.130 1.00 85.04 307 LEU A O 1
ATOM 2007 N N . SER A 1 278 ? 3.847 -41.982 19.502 1.00 75.91 308 SER A N 1
ATOM 2008 C CA . SER A 1 278 ? 3.749 -42.847 18.327 1.00 79.87 308 SER A CA 1
ATOM 2009 C C . SER A 1 278 ? 4.698 -42.305 17.272 1.00 77.51 308 SER A C 1
ATOM 2010 O O . SER A 1 278 ? 5.272 -41.225 17.452 1.00 76.75 308 SER A O 1
ATOM 2013 N N . PRO A 1 279 ? 4.904 -43.013 16.160 1.00 78.47 309 PRO A N 1
ATOM 2014 C CA . PRO A 1 279 ? 5.560 -42.374 15.012 1.00 73.89 309 PRO A CA 1
ATOM 2015 C C . PRO A 1 279 ? 4.774 -41.180 14.471 1.00 75.42 309 PRO A C 1
ATOM 2016 O O . PRO A 1 279 ? 5.334 -40.381 13.702 1.00 72.87 309 PRO A O 1
ATOM 2020 N N . GLN A 1 280 ? 3.510 -41.012 14.871 1.00 74.85 310 GLN A N 1
ATOM 2021 C CA . GLN A 1 280 ? 2.715 -39.872 14.432 1.00 74.16 310 GLN A CA 1
ATOM 2022 C C . GLN A 1 280 ? 2.889 -38.657 15.327 1.00 74.85 310 GLN A C 1
ATOM 2023 O O . GLN A 1 280 ? 2.319 -37.607 15.029 1.00 73.36 310 GLN A O 1
ATOM 2029 N N . THR A 1 281 ? 3.623 -38.792 16.432 1.00 77.72 311 THR A N 1
ATOM 2030 C CA . THR A 1 281 ? 4.004 -37.677 17.287 1.00 72.73 311 THR A CA 1
ATOM 2031 C C . THR A 1 281 ? 4.871 -36.695 16.506 1.00 72.40 311 THR A C 1
ATOM 2032 O O . THR A 1 281 ? 6.028 -36.985 16.187 1.00 75.46 311 THR A O 1
ATOM 2036 N N . ARG A 1 282 ? 4.314 -35.534 16.173 1.00 69.23 312 ARG A N 1
ATOM 2037 C CA . ARG A 1 282 ? 5.103 -34.548 15.449 1.00 66.67 312 ARG A CA 1
ATOM 2038 C C . ARG A 1 282 ? 6.023 -33.773 16.385 1.00 65.12 312 ARG A C 1
ATOM 2039 O O . ARG A 1 282 ? 7.212 -33.605 16.087 1.00 62.99 312 ARG A O 1
ATOM 2047 N N . VAL A 1 283 ? 5.510 -33.337 17.537 1.00 63.46 313 VAL A N 1
ATOM 2048 C CA . VAL A 1 283 ? 6.309 -32.642 18.549 1.00 64.10 313 VAL A CA 1
ATOM 2049 C C . VAL A 1 283 ? 5.991 -33.206 19.930 1.00 59.37 313 VAL A C 1
ATOM 2050 O O . VAL A 1 283 ? 4.845 -33.134 20.384 1.00 62.09 313 VAL A O 1
ATOM 2054 N N . ALA A 1 284 ? 7.011 -33.717 20.615 1.00 58.87 314 ALA A N 1
ATOM 2055 C CA . ALA A 1 284 ? 6.871 -34.081 22.018 1.00 58.66 314 ALA A CA 1
ATOM 2056 C C . ALA A 1 284 ? 7.042 -32.833 22.883 1.00 60.05 314 ALA A C 1
ATOM 2057 O O . ALA A 1 284 ? 7.999 -32.073 22.708 1.00 59.87 314 ALA A O 1
ATOM 2059 N N . LEU A 1 285 ? 6.102 -32.609 23.795 1.00 57.39 315 LEU A N 1
ATOM 2060 C CA . LEU A 1 285 ? 6.082 -31.405 24.618 1.00 58.96 315 LEU A CA 1
ATOM 2061 C C . LEU A 1 285 ? 6.813 -31.612 25.933 1.00 62.93 315 LEU A C 1
ATOM 2062 O O . LEU A 1 285 ? 6.727 -32.680 26.548 1.00 62.73 315 LEU A O 1
ATOM 2067 N N . THR A 1 286 ? 7.460 -30.543 26.397 1.00 63.32 316 THR A N 1
ATOM 2068 C CA . THR A 1 286 ? 8.069 -30.552 27.746 1.00 62.95 316 THR A CA 1
ATOM 2069 C C . THR A 1 286 ? 7.360 -29.426 28.501 1.00 66.60 316 THR A C 1
ATOM 2070 O O . THR A 1 286 ? 7.901 -28.313 28.520 1.00 68.38 316 THR A O 1
ATOM 2074 N N . LEU A 1 287 ? 6.165 -29.690 29.037 1.00 67.90 317 LEU A N 1
ATOM 2075 C CA . LEU A 1 287 ? 5.372 -28.630 29.720 1.00 68.21 317 LEU A CA 1
ATOM 2076 C C . LEU A 1 287 ? 6.302 -27.889 30.672 1.00 66.85 317 LEU A C 1
ATOM 2077 O O . LEU A 1 287 ? 7.171 -28.545 31.265 1.00 71.16 317 LEU A O 1
ATOM 2082 N N . LYS A 1 288 ? 6.104 -26.580 30.839 1.00 68.25 318 LYS A N 1
ATOM 2083 C CA . LYS A 1 288 ? 7.118 -25.810 31.603 1.00 65.85 318 LYS A CA 1
ATOM 2084 C C . LYS A 1 288 ? 6.607 -25.164 32.888 1.00 75.37 318 LYS A C 1
ATOM 2085 O O . LYS A 1 288 ? 5.420 -24.786 32.931 1.00 76.54 318 LYS A O 1
ATOM 2091 N N . HIS A 1 289 ? 7.498 -25.057 33.882 1.00 74.76 319 HIS A N 1
ATOM 2092 C CA . HIS A 1 289 ? 7.195 -24.337 35.145 1.00 72.89 319 HIS A CA 1
ATOM 2093 C C . HIS A 1 289 ? 6.245 -25.126 36.053 1.00 71.28 319 HIS A C 1
ATOM 2094 O O . HIS A 1 289 ? 5.445 -24.484 36.745 1.00 68.22 319 HIS A O 1
ATOM 2101 N N . PHE A 1 290 ? 6.359 -26.454 36.078 1.00 66.25 320 PHE A N 1
ATOM 2102 C CA . PHE A 1 290 ? 5.543 -27.246 37.034 1.00 69.59 320 PHE A CA 1
ATOM 2103 C C . PHE A 1 290 ? 6.072 -26.971 38.443 1.00 67.55 320 PHE A C 1
ATOM 2104 O O . PHE A 1 290 ? 7.299 -26.942 38.615 1.00 64.48 320 PHE A O 1
ATOM 2112 N N . PRO A 1 291 ? 5.209 -26.746 39.456 1.00 70.83 321 PRO A N 1
ATOM 2113 C CA . PRO A 1 291 ? 3.786 -27.049 39.365 1.00 68.30 321 PRO A CA 1
ATOM 2114 C C . PRO A 1 291 ? 2.947 -25.815 39.019 1.00 68.91 321 PRO A C 1
ATOM 2115 O O . PRO A 1 291 ? 1.753 -25.856 39.222 1.00 70.01 321 PRO A O 1
ATOM 2119 N N . GLY A 1 292 ? 3.584 -24.771 38.489 1.00 69.28 322 GLY A N 1
ATOM 2120 C CA . GLY A 1 292 ? 2.878 -23.513 38.181 1.00 69.24 322 GLY A CA 1
ATOM 2121 C C . GLY A 1 292 ? 3.667 -22.327 38.697 1.00 70.73 322 GLY A C 1
ATOM 2122 O O . GLY A 1 292 ? 3.642 -22.095 39.917 1.00 68.49 322 GLY A O 1
ATOM 2123 N N . GLY A 1 293 ? 4.357 -21.610 37.810 1.00 69.31 323 GLY A N 1
ATOM 2124 C CA . GLY A 1 293 ? 5.216 -20.493 38.244 1.00 64.07 323 GLY A CA 1
ATOM 2125 C C . GLY A 1 293 ? 4.468 -19.180 38.220 1.00 64.35 323 GLY A C 1
ATOM 2126 O O . GLY A 1 293 ? 5.106 -18.136 38.419 1.00 64.72 323 GLY A O 1
ATOM 2127 N N . GLY A 1 294 ? 3.156 -19.235 38.006 1.00 59.72 324 GLY A N 1
ATOM 2128 C CA . GLY A 1 294 ? 2.365 -18.001 37.881 1.00 64.37 324 GLY A CA 1
ATOM 2129 C C . GLY A 1 294 ? 2.300 -17.167 39.146 1.00 67.51 324 GLY A C 1
ATOM 2130 O O . GLY A 1 294 ? 2.503 -15.946 39.036 1.00 59.63 324 GLY A O 1
ATOM 2131 N N . PRO A 1 295 ? 2.034 -17.732 40.346 1.00 67.32 325 PRO A N 1
ATOM 2132 C CA . PRO A 1 295 ? 1.806 -16.896 41.550 1.00 64.86 325 PRO A CA 1
ATOM 2133 C C . PRO A 1 295 ? 3.089 -16.404 42.211 1.00 69.21 325 PRO A C 1
ATOM 2134 O O . PRO A 1 295 ? 3.441 -16.769 43.341 1.00 66.54 325 PRO A O 1
ATOM 2138 N N . GLN A 1 296 ? 3.775 -15.486 41.544 1.00 65.28 326 GLN A N 1
ATOM 2139 C CA . GLN A 1 296 ? 5.013 -14.934 42.077 1.00 66.68 326 GLN A CA 1
ATOM 2140 C C . GLN A 1 296 ? 4.703 -13.800 43.049 1.00 67.18 326 GLN A C 1
ATOM 2141 O O . GLN A 1 296 ? 3.816 -12.981 42.791 1.00 68.45 326 GLN A O 1
ATOM 2147 N N . GLU A 1 297 ? 5.400 -13.785 44.194 1.00 69.75 327 GLU A N 1
ATOM 2148 C CA . GLU A 1 297 ? 5.166 -12.755 45.207 1.00 69.49 327 GLU A CA 1
ATOM 2149 C C . GLU A 1 297 ? 5.721 -11.404 44.766 1.00 65.81 327 GLU A C 1
ATOM 2150 O O . GLU A 1 297 ? 6.920 -11.277 44.468 1.00 61.71 327 GLU A O 1
ATOM 2156 N N . LEU A 1 298 ? 4.857 -10.383 44.799 1.00 60.18 328 LEU A N 1
ATOM 2157 C CA . LEU A 1 298 ? 5.146 -9.047 44.281 1.00 62.26 328 LEU A CA 1
ATOM 2158 C C . LEU A 1 298 ? 5.393 -9.070 42.765 1.00 64.15 328 LEU A C 1
ATOM 2159 O O . LEU A 1 298 ? 6.032 -8.165 42.234 1.00 61.97 328 LEU A O 1
ATOM 2164 N N . GLY A 1 299 ? 4.993 -10.160 42.093 1.00 63.24 329 GLY A N 1
ATOM 2165 C CA . GLY A 1 299 ? 5.330 -10.450 40.721 1.00 64.17 329 GLY A CA 1
ATOM 2166 C C . GLY A 1 299 ? 6.799 -10.674 40.445 1.00 62.25 329 GLY A C 1
ATOM 2167 O O . GLY A 1 299 ? 7.174 -10.847 39.286 1.00 63.49 329 GLY A O 1
ATOM 2168 N N . LEU A 1 300 ? 7.663 -10.692 41.448 1.00 63.64 330 LEU A N 1
ATOM 2169 C CA . LEU A 1 300 ? 9.107 -10.849 41.134 1.00 66.11 330 LEU A CA 1
ATOM 2170 C C . LEU A 1 300 ? 9.396 -12.285 40.676 1.00 68.70 330 LEU A C 1
ATOM 2171 O O . LEU A 1 300 ? 8.723 -13.195 41.155 1.00 64.27 330 LEU A O 1
ATOM 2176 N N . ASP A 1 301 ? 10.374 -12.473 39.789 1.00 68.03 331 ASP A N 1
ATOM 2177 C CA . ASP A 1 301 ? 10.604 -13.808 39.172 1.00 65.84 331 ASP A CA 1
ATOM 2178 C C . ASP A 1 301 ? 11.783 -14.540 39.802 1.00 63.96 331 ASP A C 1
ATOM 2179 O O . ASP A 1 301 ? 12.808 -13.906 40.059 1.00 62.46 331 ASP A O 1
ATOM 2184 N N . PRO A 1 302 ? 11.681 -15.866 39.987 1.00 62.98 332 PRO A N 1
ATOM 2185 C CA . PRO A 1 302 ? 12.727 -16.634 40.651 1.00 67.36 332 PRO A CA 1
ATOM 2186 C C . PRO A 1 302 ? 14.100 -16.648 39.974 1.00 69.08 332 PRO A C 1
ATOM 2187 O O . PRO A 1 302 ? 15.037 -17.017 40.619 1.00 69.45 332 PRO A O 1
ATOM 2191 N N . HIS A 1 303 ? 14.191 -16.226 38.719 1.00 66.80 333 HIS A N 1
ATOM 2192 C CA . HIS A 1 303 ? 15.508 -16.122 38.060 1.00 64.58 333 HIS A CA 1
ATOM 2193 C C . HIS A 1 303 ? 16.373 -15.206 38.897 1.00 66.76 333 HIS A C 1
ATOM 2194 O O . HIS A 1 303 ? 17.582 -15.252 38.743 1.00 70.97 333 HIS A O 1
ATOM 2201 N N . TYR A 1 304 ? 15.755 -14.384 39.734 1.00 67.01 334 TYR A N 1
ATOM 2202 C CA . TYR A 1 304 ? 16.525 -13.367 40.495 1.00 71.00 334 TYR A CA 1
ATOM 2203 C C . TYR A 1 304 ? 16.485 -13.667 41.995 1.00 67.65 334 TYR A C 1
ATOM 2204 O O . TYR A 1 304 ? 15.506 -14.235 42.450 1.00 68.18 334 TYR A O 1
ATOM 2213 N N . ALA A 1 305 ? 17.525 -13.268 42.726 1.00 66.91 335 ALA A N 1
ATOM 2214 C CA . ALA A 1 305 ? 17.597 -13.641 44.135 1.00 72.33 335 ALA A CA 1
ATOM 2215 C C . ALA A 1 305 ? 16.502 -12.964 44.954 1.00 72.38 335 ALA A C 1
ATOM 2216 O O . ALA A 1 305 ? 15.962 -13.565 45.885 1.00 66.65 335 ALA A O 1
ATOM 2218 N N . PHE A 1 306 ? 16.142 -11.722 44.613 1.00 71.09 336 PHE A N 1
ATOM 2219 C CA . PHE A 1 306 ? 15.082 -11.046 45.354 1.00 66.53 336 PHE A CA 1
ATOM 2220 C C . PHE A 1 306 ? 13.704 -11.657 45.112 1.00 64.34 336 PHE A C 1
ATOM 2221 O O . PHE A 1 306 ? 12.791 -11.387 45.897 1.00 65.69 336 PHE A O 1
ATOM 2229 N N . GLY A 1 307 ? 13.538 -12.499 44.091 1.00 60.84 337 GLY A N 1
ATOM 2230 C CA . GLY A 1 307 ? 12.215 -13.011 43.772 1.00 61.77 337 GLY A CA 1
ATOM 2231 C C . GLY A 1 307 ? 12.045 -14.508 43.936 1.00 66.36 337 GLY A C 1
ATOM 2232 O O . GLY A 1 307 ? 11.255 -15.117 43.210 1.00 56.46 337 GLY A O 1
ATOM 2233 N N . LYS A 1 308 ? 12.741 -15.108 44.921 1.00 68.22 338 LYS A N 1
ATOM 2234 C CA . LYS A 1 308 ? 12.716 -16.566 45.080 1.00 65.86 338 LYS A CA 1
ATOM 2235 C C . LYS A 1 308 ? 11.319 -17.102 45.404 1.00 66.66 338 LYS A C 1
ATOM 2236 O O . LYS A 1 308 ? 10.995 -18.233 45.030 1.00 68.66 338 LYS A O 1
ATOM 2242 N N . ALA A 1 309 ? 10.457 -16.295 46.016 1.00 67.23 339 ALA A N 1
ATOM 2243 C CA . ALA A 1 309 ? 9.241 -16.797 46.646 1.00 67.84 339 ALA A CA 1
ATOM 2244 C C . ALA A 1 309 ? 8.049 -16.918 45.704 1.00 70.24 339 ALA A C 1
ATOM 2245 O O . ALA A 1 309 ? 7.792 -16.036 44.874 1.00 72.74 339 ALA A O 1
ATOM 2247 N N . GLN A 1 310 ? 7.289 -18.000 45.876 1.00 68.59 340 GLN A N 1
ATOM 2248 C CA . GLN A 1 310 ? 5.957 -18.167 45.301 1.00 66.28 340 GLN A CA 1
ATOM 2249 C C . GLN A 1 310 ? 4.977 -18.288 46.460 1.00 73.30 340 GLN A C 1
ATOM 2250 O O . GLN A 1 310 ? 5.114 -19.184 47.299 1.00 71.14 340 GLN A O 1
ATOM 2256 N N . VAL A 1 311 ? 3.989 -17.400 46.521 1.00 74.89 341 VAL A N 1
ATOM 2257 C CA . VAL A 1 311 ? 3.085 -17.423 47.663 1.00 76.95 341 VAL A CA 1
ATOM 2258 C C . VAL A 1 311 ? 1.661 -17.644 47.180 1.00 77.70 341 VAL A C 1
ATOM 2259 O O . VAL A 1 311 ? 1.320 -17.387 46.019 1.00 70.60 341 VAL A O 1
ATOM 2263 N N . TYR A 1 312 ? 0.826 -18.149 48.092 1.00 70.87 342 TYR A N 1
ATOM 2264 C CA . TYR A 1 312 ? -0.488 -18.693 47.744 1.00 76.25 342 TYR A CA 1
ATOM 2265 C C . TYR A 1 312 ? -1.571 -18.221 48.715 1.00 78.77 342 TYR A C 1
ATOM 2266 O O . TYR A 1 312 ? -2.270 -19.037 49.324 1.00 81.45 342 TYR A O 1
ATOM 2275 N N . PRO A 1 313 ? -1.782 -16.901 48.829 1.00 81.99 343 PRO A N 1
ATOM 2276 C CA . PRO A 1 313 ? -2.746 -16.380 49.820 1.00 82.62 343 PRO A CA 1
ATOM 2277 C C . PRO A 1 313 ? -4.188 -16.847 49.643 1.00 81.89 343 PRO A C 1
ATOM 2278 O O . PRO A 1 313 ? -5.003 -16.617 50.545 1.00 84.28 343 PRO A O 1
ATOM 2282 N N . ALA A 1 314 ? -4.567 -17.414 48.503 1.00 78.71 344 ALA A N 1
ATOM 2283 C CA . ALA A 1 314 ? -5.925 -17.918 48.341 1.00 78.27 344 ALA A CA 1
ATOM 2284 C C . ALA A 1 314 ? -5.997 -19.439 48.386 1.00 80.69 344 ALA A C 1
ATOM 2285 O O . ALA A 1 314 ? -7.064 -20.006 48.114 1.00 78.30 344 ALA A O 1
ATOM 2287 N N . GLY A 1 315 ? -4.902 -20.107 48.746 1.00 76.22 345 GLY A N 1
ATOM 2288 C CA . GLY A 1 315 ? -4.890 -21.560 48.787 1.00 77.85 345 GLY A CA 1
ATOM 2289 C C . GLY A 1 315 ? -5.230 -22.221 47.469 1.00 79.82 345 GLY A C 1
ATOM 2290 O O . GLY A 1 315 ? -6.000 -23.191 47.441 1.00 80.63 345 GLY A O 1
ATOM 2291 N N . ARG A 1 316 ? -4.672 -21.716 46.368 1.00 80.59 346 ARG A N 1
ATOM 2292 C CA . ARG A 1 316 ? -4.996 -22.187 45.028 1.00 79.12 346 ARG A CA 1
ATOM 2293 C C . ARG A 1 316 ? -3.894 -23.050 44.403 1.00 79.62 346 ARG A C 1
ATOM 2294 O O . ARG A 1 316 ? -3.870 -23.214 43.176 1.00 81.49 346 ARG A O 1
ATOM 2302 N N . PHE A 1 317 ? -2.978 -23.583 45.218 1.00 76.49 347 PHE A N 1
ATOM 2303 C CA . PHE A 1 317 ? -1.847 -24.362 44.717 1.00 79.20 347 PHE A CA 1
ATOM 2304 C C . PHE A 1 317 ? -2.311 -25.501 43.808 1.00 80.21 347 PHE A C 1
ATOM 2305 O O . PHE A 1 317 ? -1.805 -25.668 42.686 1.00 80.30 347 PHE A O 1
ATOM 2313 N N . GLU A 1 318 ? -3.346 -26.232 44.241 1.00 79.48 348 GLU A N 1
ATOM 2314 C CA . GLU A 1 318 ? -3.967 -27.271 43.413 1.00 81.65 348 GLU A CA 1
ATOM 2315 C C . GLU A 1 318 ? -4.554 -26.759 42.122 1.00 80.75 348 GLU A C 1
ATOM 2316 O O . GLU A 1 318 ? -4.524 -27.479 41.115 1.00 77.61 348 GLU A O 1
ATOM 2322 N N . GLU A 1 319 ? -5.098 -25.545 42.125 1.00 77.34 349 GLU A N 1
ATOM 2323 C CA . GLU A 1 319 ? -5.643 -25.003 40.889 1.00 79.52 349 GLU A CA 1
ATOM 2324 C C . GLU A 1 319 ? -4.539 -24.762 39.873 1.00 77.29 349 GLU A C 1
ATOM 2325 O O . GLU A 1 319 ? -4.721 -25.017 38.675 1.00 78.58 349 GLU A O 1
ATOM 2331 N N . HIS A 1 320 ? -3.388 -24.271 40.335 1.00 74.26 350 HIS A N 1
ATOM 2332 C CA . HIS A 1 320 ? -2.293 -23.950 39.433 1.00 76.77 350 HIS A CA 1
ATOM 2333 C C . HIS A 1 320 ? -1.649 -25.183 38.805 1.00 78.73 350 HIS A C 1
ATOM 2334 O O . HIS A 1 320 ? -1.114 -25.087 37.694 1.00 77.17 350 HIS A O 1
ATOM 2341 N N . PHE A 1 321 ? -1.687 -26.344 39.452 1.00 77.77 351 PHE A N 1
ATOM 2342 C CA . PHE A 1 321 ? -1.176 -27.515 38.747 1.00 77.89 351 PHE A CA 1
ATOM 2343 C C . PHE A 1 321 ? -2.272 -28.258 37.993 1.00 78.70 351 PHE A C 1
ATOM 2344 O O . PHE A 1 321 ? -1.982 -29.253 37.320 1.00 78.41 351 PHE A O 1
ATOM 2352 N N . LEU A 1 322 ? -3.511 -27.775 38.057 1.00 78.37 352 LEU A N 1
ATOM 2353 C CA . LEU A 1 322 ? -4.582 -28.374 37.266 1.00 78.39 352 LEU A CA 1
ATOM 2354 C C . LEU A 1 322 ? -4.271 -28.458 35.769 1.00 83.18 352 LEU A C 1
ATOM 2355 O O . LEU A 1 322 ? -4.570 -29.505 35.167 1.00 84.48 352 LEU A O 1
ATOM 2360 N N . PRO A 1 323 ? -3.720 -27.419 35.104 1.00 79.11 353 PRO A N 1
ATOM 2361 C CA . PRO A 1 323 ? -3.402 -27.542 33.689 1.00 79.15 353 PRO A CA 1
ATOM 2362 C C . PRO A 1 323 ? -2.417 -28.692 33.456 1.00 79.21 353 PRO A C 1
ATOM 2363 O O . PRO A 1 323 ? -2.601 -29.440 32.522 1.00 84.49 353 PRO A O 1
ATOM 2367 N N . PHE A 1 324 ? -1.404 -28.801 34.312 1.00 79.27 354 PHE A N 1
ATOM 2368 C CA . PHE A 1 324 ? -0.374 -29.856 34.148 1.00 81.11 354 PHE A CA 1
ATOM 2369 C C . PHE A 1 324 ? -1.037 -31.231 34.249 1.00 81.78 354 PHE A C 1
ATOM 2370 O O . PHE A 1 324 ? -0.669 -32.139 33.487 1.00 79.88 354 PHE A O 1
ATOM 2378 N N . GLN A 1 325 ? -1.991 -31.370 35.168 1.00 84.37 355 GLN A N 1
ATOM 2379 C CA . GLN A 1 325 ? -2.697 -32.664 35.330 1.00 86.07 355 GLN A CA 1
ATOM 2380 C C . GLN A 1 325 ? -3.316 -33.064 33.990 1.00 84.02 355 GLN A C 1
ATOM 2381 O O . GLN A 1 325 ? -3.039 -34.182 33.526 1.00 83.41 355 GLN A O 1
ATOM 2387 N N . ALA A 1 326 ? -4.127 -32.183 33.401 1.00 84.63 356 ALA A N 1
ATOM 2388 C CA . ALA A 1 326 ? -4.797 -32.541 32.154 1.00 82.13 356 ALA A CA 1
ATOM 2389 C C . ALA A 1 326 ? -3.798 -32.897 31.050 1.00 82.20 356 ALA A C 1
ATOM 2390 O O . ALA A 1 326 ? -4.121 -33.693 30.159 1.00 83.23 356 ALA A O 1
ATOM 2392 N N . ALA A 1 327 ? -2.590 -32.321 31.076 1.00 82.10 357 ALA A N 1
ATOM 2393 C CA . ALA A 1 327 ? -1.573 -32.713 30.100 1.00 77.75 357 ALA A CA 1
ATOM 2394 C C . ALA A 1 327 ? -0.926 -34.039 30.461 1.00 75.70 357 ALA A C 1
ATOM 2395 O O . ALA A 1 327 ? -0.643 -34.852 29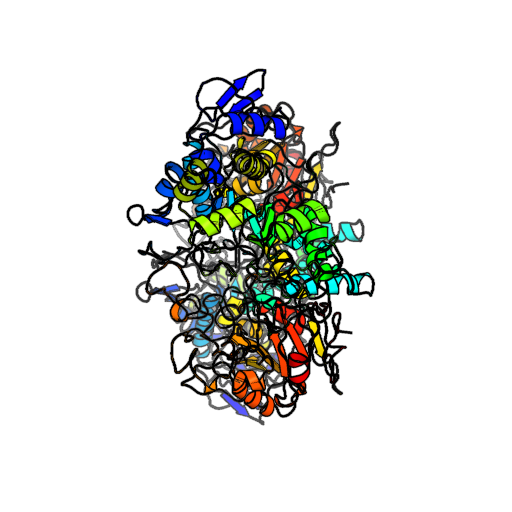.576 1.00 75.81 357 ALA A O 1
ATOM 2397 N N . ILE A 1 328 ? -0.652 -34.256 31.751 1.00 81.92 358 ILE A N 1
ATOM 2398 C CA . ILE A 1 328 ? -0.190 -35.564 32.206 1.00 77.41 358 ILE A CA 1
ATOM 2399 C C . ILE A 1 328 ? -1.181 -36.640 31.780 1.00 81.43 358 ILE A C 1
ATOM 2400 O O . ILE A 1 328 ? -0.812 -37.643 31.156 1.00 81.94 358 ILE A O 1
ATOM 2405 N N . ASP A 1 329 ? -2.469 -36.399 32.043 1.00 84.73 359 ASP A N 1
ATOM 2406 C CA . ASP A 1 329 ? -3.510 -37.360 31.698 1.00 83.68 359 ASP A CA 1
ATOM 2407 C C . ASP A 1 329 ? -3.616 -37.581 30.197 1.00 85.39 359 ASP A C 1
ATOM 2408 O O . ASP A 1 329 ? -3.966 -38.686 29.767 1.00 92.59 359 ASP A O 1
ATOM 2413 N N . ALA A 1 330 ? -3.340 -36.552 29.384 1.00 83.39 360 ALA A N 1
ATOM 2414 C CA . ALA A 1 330 ? -3.332 -36.702 27.932 1.00 78.58 360 ALA A CA 1
ATOM 2415 C C . ALA A 1 330 ? -2.084 -37.397 27.405 1.00 78.00 360 ALA A C 1
ATOM 2416 O O . ALA A 1 330 ? -2.014 -37.685 26.205 1.00 82.82 360 ALA A O 1
ATOM 2418 N N . GLY A 1 331 ? -1.094 -37.646 28.253 1.00 83.55 361 GLY A N 1
ATOM 2419 C CA . GLY A 1 331 ? 0.089 -38.376 27.862 1.00 81.98 361 GLY A CA 1
ATOM 2420 C C . GLY A 1 331 ? 1.299 -37.541 27.515 1.00 75.12 361 GLY A C 1
ATOM 2421 O O . GLY A 1 331 ? 2.116 -37.985 26.702 1.00 75.29 361 GLY A O 1
ATOM 2422 N N . VAL A 1 332 ? 1.448 -36.360 28.118 1.00 72.88 362 VAL A N 1
ATOM 2423 C CA . VAL A 1 332 ? 2.559 -35.491 27.778 1.00 68.11 362 VAL A CA 1
ATOM 2424 C C . VAL A 1 332 ? 3.876 -36.214 28.055 1.00 68.48 362 VAL A C 1
ATOM 2425 O O . VAL A 1 332 ? 3.976 -37.042 28.963 1.00 71.54 362 VAL A O 1
ATOM 2429 N N . SER A 1 333 ? 4.881 -35.926 27.232 1.00 66.60 363 SER A N 1
ATOM 2430 C CA . SER A 1 333 ? 6.133 -36.676 27.263 1.00 65.41 363 SER A CA 1
ATOM 2431 C C . SER A 1 333 ? 7.033 -36.257 28.426 1.00 69.22 363 SER A C 1
ATOM 2432 O O . SER A 1 333 ? 7.640 -37.113 29.088 1.00 63.30 363 SER A O 1
ATOM 2435 N N . SER A 1 334 ? 7.139 -34.953 28.683 1.00 66.26 364 SER A N 1
ATOM 2436 C CA . SER A 1 334 ? 8.159 -34.428 29.574 1.00 62.78 364 SER A CA 1
ATOM 2437 C C . SER A 1 334 ? 7.610 -33.253 30.381 1.00 64.86 364 SER A C 1
ATOM 2438 O O . SER A 1 334 ? 6.681 -32.554 29.956 1.00 65.84 364 SER A O 1
ATOM 2441 N N . ILE A 1 335 ? 8.214 -33.021 31.549 1.00 64.55 365 ILE A N 1
ATOM 2442 C CA . ILE A 1 335 ? 7.780 -31.905 32.441 1.00 66.18 365 ILE A CA 1
ATOM 2443 C C . ILE A 1 335 ? 9.026 -31.137 32.894 1.00 64.80 365 ILE A C 1
ATOM 2444 O O . ILE A 1 335 ? 10.032 -31.788 33.210 1.00 61.65 365 ILE A O 1
ATOM 2449 N N . MET A 1 336 ? 8.960 -29.804 32.899 1.00 66.52 366 MET A N 1
ATOM 2450 C CA . MET A 1 336 ? 10.097 -28.968 33.363 1.00 60.56 366 MET A CA 1
ATOM 2451 C C . MET A 1 336 ? 9.703 -28.270 34.662 1.00 62.00 366 MET A C 1
ATOM 2452 O O . MET A 1 336 ? 8.712 -27.525 34.659 1.00 66.21 366 MET A O 1
ATOM 2457 N N . PRO A 1 337 ? 10.438 -28.487 35.770 1.00 64.28 367 PRO A N 1
ATOM 2458 C CA . PRO A 1 337 ? 10.099 -27.888 37.051 1.00 62.63 367 PRO A CA 1
ATOM 2459 C C . PRO A 1 337 ? 10.685 -26.476 37.163 1.00 63.38 367 PRO A C 1
ATOM 2460 O O . PRO A 1 337 ? 11.766 -26.256 36.669 1.00 64.97 367 PRO A O 1
ATOM 2464 N N . TYR A 1 338 ? 9.960 -25.567 37.818 1.00 66.96 368 TYR A N 1
ATOM 2465 C CA . TYR A 1 338 ? 10.425 -24.163 37.958 1.00 65.50 368 TYR A CA 1
ATOM 2466 C C . TYR A 1 338 ? 11.444 -24.061 39.093 1.00 71.06 368 TYR A C 1
ATOM 2467 O O . TYR A 1 338 ? 11.745 -25.086 39.718 1.00 68.42 368 TYR A O 1
ATOM 2476 N N . TYR A 1 339 ? 11.955 -22.857 39.342 1.00 71.21 369 TYR A N 1
ATOM 2477 C CA . TYR A 1 339 ? 13.022 -22.683 40.357 1.00 72.99 369 TYR A CA 1
ATOM 2478 C C . TYR A 1 339 ? 12.485 -21.919 41.569 1.00 74.44 369 TYR A C 1
ATOM 2479 O O . TYR A 1 339 ? 13.291 -21.526 42.426 1.00 68.65 369 TYR A O 1
ATOM 2488 N N . GLY A 1 340 ? 11.170 -21.717 41.632 1.00 72.68 370 GLY A N 1
ATOM 2489 C CA . GLY A 1 340 ? 10.585 -20.953 42.740 1.00 73.24 370 GLY A CA 1
ATOM 2490 C C . GLY A 1 340 ? 10.542 -21.759 44.017 1.00 72.10 370 GLY A C 1
ATOM 2491 O O . GLY A 1 340 ? 10.665 -22.982 43.938 1.00 74.24 370 GLY A O 1
ATOM 2492 N N . VAL A 1 341 ? 10.377 -21.081 45.153 1.00 78.00 371 VAL A N 1
ATOM 2493 C CA . VAL A 1 341 ? 10.270 -21.768 46.468 1.00 73.54 371 VAL A CA 1
ATOM 2494 C C . VAL A 1 341 ? 8.821 -21.701 46.918 1.00 72.36 371 VAL A C 1
ATOM 2495 O O . VAL A 1 341 ? 8.299 -20.604 47.094 1.00 72.39 371 VAL A O 1
ATOM 2499 N N . PRO A 1 342 ? 8.142 -22.840 47.098 1.00 71.43 372 PRO A N 1
ATOM 2500 C CA . PRO A 1 342 ? 6.804 -22.795 47.612 1.00 75.53 372 PRO A CA 1
ATOM 2501 C C . PRO A 1 342 ? 6.936 -22.270 49.047 1.00 76.73 372 PRO A C 1
ATOM 2502 O O . PRO A 1 342 ? 7.859 -22.656 49.712 1.00 80.81 372 PRO A O 1
ATOM 2506 N N . VAL A 1 343 ? 6.053 -21.364 49.463 1.00 75.71 373 VAL A N 1
ATOM 2507 C CA . VAL A 1 343 ? 6.093 -20.881 50.836 1.00 74.73 373 VAL A CA 1
ATOM 2508 C C . VAL A 1 343 ? 4.826 -21.333 51.556 1.00 80.24 373 VAL A C 1
ATOM 2509 O O . VAL A 1 343 ? 3.725 -20.847 51.262 1.00 75.82 373 VAL A O 1
ATOM 2513 N N . ASP A 1 344 ? 4.991 -22.225 52.542 1.00 82.57 374 ASP A N 1
ATOM 2514 C CA . ASP A 1 344 ? 3.847 -22.681 53.379 1.00 79.20 374 ASP A CA 1
ATOM 2515 C C . ASP A 1 344 ? 2.765 -23.303 52.500 1.00 75.64 374 ASP A C 1
ATOM 2516 O O . ASP A 1 344 ? 1.597 -22.912 52.643 1.00 75.74 374 ASP A O 1
ATOM 2521 N N . VAL A 1 345 ? 3.149 -24.254 51.650 1.00 76.36 375 VAL A N 1
ATOM 2522 C CA . VAL A 1 345 ? 2.147 -24.952 50.797 1.00 79.62 375 VAL A CA 1
ATOM 2523 C C . VAL A 1 345 ? 1.810 -26.299 51.438 1.00 76.13 375 VAL A C 1
ATOM 2524 O O . VAL A 1 345 ? 2.718 -27.130 51.585 1.00 72.84 375 VAL A O 1
ATOM 2528 N N . PRO A 1 346 ? 0.540 -26.548 51.808 1.00 78.87 376 PRO A N 1
ATOM 2529 C CA . PRO A 1 346 ? 0.152 -27.835 52.360 1.00 81.09 376 PRO A CA 1
ATOM 2530 C C . PRO A 1 346 ? 0.526 -28.963 51.394 1.00 81.49 376 PRO A C 1
ATOM 2531 O O . PRO A 1 346 ? 0.028 -28.965 50.288 1.00 79.08 376 PRO A O 1
ATOM 2535 N N . VAL A 1 347 ? 1.367 -29.897 51.842 1.00 78.06 377 VAL A N 1
ATOM 2536 C CA . VAL A 1 347 ? 1.751 -31.053 50.983 1.00 77.68 377 VAL A CA 1
ATOM 2537 C C . VAL A 1 347 ? 0.470 -31.764 50.552 1.00 82.63 377 VAL A C 1
ATOM 2538 O O . VAL A 1 347 ? -0.383 -32.018 51.418 1.00 81.95 377 VAL A O 1
ATOM 2542 N N . VAL A 1 348 ? 0.345 -32.057 49.259 1.00 81.00 378 VAL A N 1
ATOM 2543 C CA . VAL A 1 348 ? -0.898 -32.696 48.741 1.00 81.90 378 VAL A CA 1
ATOM 2544 C C . VAL A 1 348 ? -0.870 -34.177 49.124 1.00 80.45 378 VAL A C 1
ATOM 2545 O O . VAL A 1 348 ? 0.202 -34.794 49.005 1.00 76.02 378 VAL A O 1
ATOM 2549 N N . GLY A 1 349 ? -2.009 -34.714 49.566 1.00 81.53 379 GLY A N 1
ATOM 2550 C CA . GLY A 1 349 ? -2.065 -36.118 50.013 1.00 87.24 379 GLY A CA 1
ATOM 2551 C C . GLY A 1 349 ? -1.116 -36.359 51.169 1.00 86.39 379 GLY A C 1
ATOM 2552 O O . GLY A 1 349 ? -0.342 -37.330 51.103 1.00 87.21 379 GLY A O 1
ATOM 2553 N N . GLY A 1 350 ? -1.164 -35.502 52.189 1.00 84.28 380 GLY A N 1
ATOM 2554 C CA . GLY A 1 350 ? -0.218 -35.623 53.313 1.00 89.24 380 GLY A CA 1
ATOM 2555 C C . GLY A 1 350 ? -0.842 -35.223 54.633 1.00 92.63 380 GLY A C 1
ATOM 2556 O O . GLY A 1 350 ? -1.972 -34.707 54.614 1.00 88.04 380 GLY A O 1
ATOM 2557 N N . GLU A 1 351 ? -0.127 -35.447 55.736 1.00 91.75 381 GLU A N 1
ATOM 2558 C CA . GLU A 1 351 ? -0.653 -35.126 57.087 1.00 92.99 381 GLU A CA 1
ATOM 2559 C C . GLU A 1 351 ? -0.808 -33.612 57.228 1.00 92.04 381 GLU A C 1
ATOM 2560 O O . GLU A 1 351 ? -0.053 -32.878 56.575 1.00 90.82 381 GLU A O 1
ATOM 2566 N N . PRO A 1 352 ? -1.751 -33.120 58.056 1.00 91.67 382 PRO A N 1
ATOM 2567 C CA . PRO A 1 352 ? -1.978 -31.685 58.194 1.00 90.26 382 PRO A CA 1
ATOM 2568 C C . PRO A 1 352 ? -0.782 -30.988 58.852 1.00 93.60 382 PRO A C 1
ATOM 2569 O O . PRO A 1 352 ? -0.094 -31.627 59.622 1.00 85.94 382 PRO A O 1
ATOM 2573 N N . GLY A 1 353 ? -0.565 -29.712 58.523 1.00 91.00 383 GLY A N 1
ATOM 2574 C CA . GLY A 1 353 ? 0.561 -28.947 59.095 1.00 92.69 383 GLY A CA 1
ATOM 2575 C C . GLY A 1 353 ? 1.827 -29.163 58.295 1.00 88.10 383 GLY A C 1
ATOM 2576 O O . GLY A 1 353 ? 2.751 -28.342 58.421 1.00 88.77 383 GLY A O 1
ATOM 2577 N N . GLU A 1 354 ? 1.866 -30.237 57.502 1.00 88.51 384 GLU A N 1
ATOM 2578 C CA . GLU A 1 354 ? 3.047 -30.514 56.646 1.00 90.07 384 GLU A CA 1
ATOM 2579 C C . GLU A 1 354 ? 3.083 -29.483 55.518 1.00 86.22 384 GLU A C 1
ATOM 2580 O O . GLU A 1 354 ? 2.030 -29.251 54.899 1.00 83.28 384 GLU A O 1
ATOM 2586 N N . THR A 1 355 ? 4.252 -28.891 55.275 1.00 83.69 385 THR A N 1
ATOM 2587 C CA . THR A 1 355 ? 4.404 -27.888 54.193 1.00 83.13 385 THR A CA 1
ATOM 2588 C C . THR A 1 355 ? 5.579 -28.309 53.312 1.00 83.70 385 THR A C 1
ATOM 2589 O O . THR A 1 355 ? 6.611 -28.721 53.868 1.00 86.78 385 THR A O 1
ATOM 2593 N N . TYR A 1 356 ? 5.420 -28.205 51.993 1.00 77.40 386 TYR A N 1
ATOM 2594 C CA . TYR A 1 356 ? 6.526 -28.560 51.072 1.00 76.78 386 TYR A CA 1
ATOM 2595 C C . TYR A 1 356 ? 7.769 -27.796 51.524 1.00 73.47 386 TYR A C 1
ATOM 2596 O O . TYR A 1 356 ? 7.642 -26.645 51.976 1.00 75.72 386 TYR A O 1
ATOM 2605 N N . PRO A 1 357 ? 8.971 -28.395 51.436 1.00 74.39 387 PRO A N 1
ATOM 2606 C CA . PRO A 1 357 ? 10.184 -27.743 51.916 1.00 78.83 387 PRO A CA 1
ATOM 2607 C C . PRO A 1 357 ? 10.421 -26.392 51.233 1.00 79.52 387 PRO A C 1
ATOM 2608 O O . PRO A 1 357 ? 10.137 -26.275 50.061 1.00 78.33 387 PRO A O 1
ATOM 2612 N N . HIS A 1 358 ? 10.939 -25.418 51.982 1.00 80.77 388 HIS A N 1
ATOM 2613 C CA . HIS A 1 358 ? 11.227 -24.101 51.418 1.00 80.98 388 HIS A CA 1
ATOM 2614 C C . HIS A 1 358 ? 12.492 -24.184 50.569 1.00 76.79 388 HIS A C 1
ATOM 2615 O O . HIS A 1 358 ? 13.567 -23.679 50.901 1.00 71.74 388 HIS A O 1
ATOM 2622 N N . THR A 1 359 ? 12.343 -24.987 49.516 1.00 71.15 389 THR A N 1
ATOM 2623 C CA . THR A 1 359 ? 13.457 -25.165 48.562 1.00 75.35 389 THR A CA 1
ATOM 2624 C C . THR A 1 359 ? 12.883 -25.089 47.154 1.00 71.66 389 THR A C 1
ATOM 2625 O O . THR A 1 359 ? 11.689 -25.306 46.996 1.00 68.88 389 THR A O 1
ATOM 2629 N N . GLY A 1 360 ? 13.722 -24.794 46.179 1.00 70.40 390 GLY A N 1
ATOM 2630 C CA . GLY A 1 360 ? 13.241 -24.676 44.805 1.00 69.49 390 GLY A CA 1
ATOM 2631 C C . GLY A 1 360 ? 12.636 -25.967 44.341 1.00 72.27 390 GLY A C 1
ATOM 2632 O O . GLY A 1 360 ? 13.210 -27.015 44.607 1.00 70.97 390 GLY A O 1
ATOM 2633 N N . PHE A 1 361 ? 11.529 -25.875 43.625 1.00 71.88 391 PHE A N 1
ATOM 2634 C CA . PHE A 1 361 ? 10.827 -27.089 43.168 1.00 69.81 391 PHE A CA 1
ATOM 2635 C C . PHE A 1 361 ? 11.808 -27.961 42.396 1.00 70.82 391 PHE A C 1
ATOM 2636 O O . PHE A 1 361 ? 11.714 -29.179 42.464 1.00 75.38 391 PHE A O 1
ATOM 2644 N N . ALA A 1 362 ? 12.727 -27.338 41.684 1.00 63.59 392 ALA A N 1
ATOM 2645 C CA . ALA A 1 362 ? 13.647 -28.097 40.815 1.00 67.76 392 ALA A CA 1
ATOM 2646 C C . ALA A 1 362 ? 14.554 -28.981 41.661 1.00 71.94 392 ALA A C 1
ATOM 2647 O O . ALA A 1 362 ? 15.207 -29.862 41.096 1.00 70.47 392 ALA A O 1
ATOM 2649 N N . PHE A 1 363 ? 14.570 -28.750 42.964 1.00 69.59 393 PHE A N 1
ATOM 2650 C CA . PHE A 1 363 ? 15.430 -29.481 43.883 1.00 69.28 393 PHE A CA 1
ATOM 2651 C C . PHE A 1 363 ? 14.666 -30.299 44.922 1.00 71.42 393 PHE A C 1
ATOM 2652 O O . PHE A 1 363 ? 15.305 -30.951 45.764 1.00 68.71 393 PHE A O 1
ATOM 2660 N N . SER A 1 364 ? 13.328 -30.287 44.878 1.00 70.99 394 SER A N 1
ATOM 2661 C CA . SER A 1 364 ? 12.459 -30.881 45.894 1.00 71.70 394 SER A CA 1
ATOM 2662 C C . SER A 1 364 ? 11.995 -32.262 45.468 1.00 74.00 394 SER A C 1
ATOM 2663 O O . SER A 1 364 ? 11.148 -32.392 44.575 1.00 65.01 394 SER A O 1
ATOM 2666 N N . ASP A 1 365 ? 12.522 -33.284 46.140 1.00 71.15 395 ASP A N 1
ATOM 2667 C CA . ASP A 1 365 ? 12.063 -34.647 45.931 1.00 71.65 395 ASP A CA 1
ATOM 2668 C C . ASP A 1 365 ? 10.562 -34.784 46.141 1.00 69.83 395 ASP A C 1
ATOM 2669 O O . ASP A 1 365 ? 9.931 -35.642 45.516 1.00 70.16 395 ASP A O 1
ATOM 2674 N N . SER A 1 366 ? 9.989 -33.988 47.056 1.00 72.88 396 SER A N 1
ATOM 2675 C CA . SER A 1 366 ? 8.565 -34.089 47.389 1.00 76.38 396 SER A CA 1
ATOM 2676 C C . SER A 1 366 ? 7.659 -33.502 46.309 1.00 75.35 396 SER A C 1
ATOM 2677 O O . SER A 1 366 ? 6.477 -33.870 46.223 1.00 76.91 396 SER A O 1
ATOM 2680 N N . ILE A 1 367 ? 8.160 -32.562 45.513 1.00 77.46 397 ILE A N 1
ATOM 2681 C CA . ILE A 1 367 ? 7.376 -32.013 44.405 1.00 73.84 397 ILE A CA 1
ATOM 2682 C C . ILE A 1 367 ? 7.541 -32.847 43.136 1.00 73.72 397 ILE A C 1
ATOM 2683 O O . ILE A 1 367 ? 6.557 -33.247 42.504 1.00 73.53 397 ILE A O 1
ATOM 2688 N N . VAL A 1 368 ? 8.789 -33.134 42.766 1.00 71.90 398 VAL A N 1
ATOM 2689 C CA . VAL A 1 368 ? 9.093 -33.756 41.482 1.00 73.37 398 VAL A CA 1
ATOM 2690 C C . VAL A 1 368 ? 8.848 -35.267 41.520 1.00 73.62 398 VAL A C 1
ATOM 2691 O O . VAL A 1 368 ? 8.427 -35.863 40.520 1.00 74.33 398 VAL A O 1
ATOM 2695 N N . ASN A 1 369 ? 9.169 -35.931 42.637 1.00 78.55 399 ASN A N 1
ATOM 2696 C CA . ASN A 1 369 ? 8.833 -37.348 42.763 1.00 75.00 399 ASN A CA 1
ATOM 2697 C C . ASN A 1 369 ? 7.481 -37.550 43.444 1.00 75.71 399 ASN A C 1
ATOM 2698 O O . ASN A 1 369 ? 6.634 -38.292 42.939 1.00 75.37 399 ASN A O 1
ATOM 2703 N N . GLY A 1 370 ? 7.252 -36.886 44.575 1.00 73.05 400 GLY A N 1
ATOM 2704 C CA . GLY A 1 370 ? 5.994 -37.037 45.280 1.00 75.40 400 GLY A CA 1
ATOM 2705 C C . GLY A 1 370 ? 4.782 -36.470 44.563 1.00 78.97 400 GLY A C 1
ATOM 2706 O O . GLY A 1 370 ? 3.906 -37.218 44.107 1.00 78.10 400 GLY A O 1
ATOM 2707 N N . LEU A 1 371 ? 4.713 -35.140 44.470 1.00 76.82 401 LEU A N 1
ATOM 2708 C CA . LEU A 1 371 ? 3.552 -34.508 43.850 1.00 78.53 401 LEU A CA 1
ATOM 2709 C C . LEU A 1 371 ? 3.399 -34.954 42.400 1.00 75.03 401 LEU A C 1
ATOM 2710 O O . LEU A 1 371 ? 2.348 -35.472 42.010 1.00 75.57 401 LEU A O 1
ATOM 2715 N N . LEU A 1 372 ? 4.451 -34.798 41.594 1.00 73.50 402 LEU A N 1
ATOM 2716 C CA . LEU A 1 372 ? 4.310 -35.045 40.156 1.00 75.92 402 LEU A CA 1
ATOM 2717 C C . LEU A 1 372 ? 4.177 -36.536 39.848 1.00 76.77 402 LEU A C 1
ATOM 2718 O O . LEU A 1 372 ? 3.246 -36.954 39.152 1.00 76.73 402 LEU A O 1
ATOM 2723 N N . ARG A 1 373 ? 5.077 -37.361 40.385 1.00 76.43 403 ARG A N 1
ATOM 2724 C CA . ARG A 1 373 ? 5.076 -38.769 39.997 1.00 78.21 403 ARG A CA 1
ATOM 2725 C C . ARG A 1 373 ? 4.100 -39.599 40.821 1.00 80.92 403 ARG A C 1
ATOM 2726 O O . ARG A 1 373 ? 3.279 -40.328 40.255 1.00 82.02 403 ARG A O 1
ATOM 2734 N N . ASP A 1 374 ? 4.151 -39.472 42.151 1.00 79.93 404 ASP A N 1
ATOM 2735 C CA . ASP A 1 374 ? 3.333 -40.330 43.002 1.00 81.66 404 ASP A CA 1
ATOM 2736 C C . ASP A 1 374 ? 1.883 -39.858 43.077 1.00 87.79 404 ASP A C 1
ATOM 2737 O O . ASP A 1 374 ? 0.961 -40.644 42.824 1.00 89.83 404 ASP A O 1
ATOM 2742 N N . GLN A 1 375 ? 1.655 -38.572 43.371 1.00 84.59 405 GLN A N 1
ATOM 2743 C CA . GLN A 1 375 ? 0.280 -38.098 43.536 1.00 83.59 405 GLN A CA 1
ATOM 2744 C C . GLN A 1 375 ? -0.400 -37.751 42.205 1.00 85.51 405 GLN A C 1
ATOM 2745 O O . GLN A 1 375 ? -1.603 -37.992 42.059 1.00 87.09 405 GLN A O 1
ATOM 2751 N N . LEU A 1 376 ? 0.327 -37.216 41.214 1.00 84.05 406 LEU A N 1
ATOM 2752 C CA . LEU A 1 376 ? -0.311 -36.808 39.962 1.00 84.89 406 LEU A CA 1
ATOM 2753 C C . LEU A 1 376 ? -0.177 -37.838 38.848 1.00 83.24 406 LEU A C 1
ATOM 2754 O O . LEU A 1 376 ? -0.840 -37.691 37.812 1.00 84.81 406 LEU A O 1
ATOM 2759 N N . GLY A 1 377 ? 0.632 -38.875 39.036 1.00 80.14 407 GLY A N 1
ATOM 2760 C CA . GLY A 1 377 ? 0.642 -40.015 38.143 1.00 81.75 407 GLY A CA 1
ATOM 2761 C C . GLY A 1 377 ? 1.574 -39.925 36.957 1.00 78.84 407 GLY A C 1
ATOM 2762 O O . GLY A 1 377 ? 1.445 -40.734 36.033 1.00 77.22 407 GLY A O 1
ATOM 2763 N N . PHE A 1 378 ? 2.537 -39.009 36.970 1.00 78.33 408 PHE A N 1
ATOM 2764 C CA . PHE A 1 378 ? 3.361 -38.785 35.787 1.00 76.91 408 PHE A CA 1
ATOM 2765 C C . PHE A 1 378 ? 4.309 -39.953 35.539 1.00 73.57 408 PHE A C 1
ATOM 2766 O O . PHE A 1 378 ? 5.082 -40.347 36.413 1.00 75.96 408 PHE A O 1
ATOM 2774 N N . THR A 1 379 ? 4.269 -40.466 34.320 1.00 74.07 409 THR A N 1
ATOM 2775 C CA . THR A 1 379 ? 5.063 -41.614 33.917 1.00 78.52 409 THR A CA 1
ATOM 2776 C C . THR A 1 379 ? 6.253 -41.268 33.015 1.00 80.43 409 THR A C 1
ATOM 2777 O O . THR A 1 379 ? 7.005 -42.178 32.637 1.00 79.61 409 THR A O 1
ATOM 2781 N N . GLY A 1 380 ? 6.408 -40.013 32.594 1.00 76.28 410 GLY A N 1
ATOM 2782 C CA . GLY A 1 380 ? 7.433 -39.643 31.634 1.00 68.49 410 GLY A CA 1
ATOM 2783 C C . GLY A 1 380 ? 8.720 -39.247 32.323 1.00 67.40 410 GLY A C 1
ATOM 2784 O O . GLY A 1 380 ? 8.974 -39.611 33.474 1.00 67.78 410 GLY A O 1
ATOM 2785 N N . TYR A 1 381 ? 9.535 -38.466 31.614 1.00 62.95 411 TYR A N 1
ATOM 2786 C CA . TYR A 1 381 ? 10.794 -37.984 32.166 1.00 60.48 411 TYR A CA 1
ATOM 2787 C C . TYR A 1 381 ? 10.720 -36.495 32.490 1.00 62.54 411 TYR A C 1
ATOM 2788 O O . TYR A 1 381 ? 9.845 -35.771 31.995 1.00 65.78 411 TYR A O 1
ATOM 2797 N N . VAL A 1 382 ? 11.643 -36.052 33.350 1.00 63.30 412 VAL A N 1
ATOM 2798 C CA . VAL A 1 382 ? 11.665 -34.692 33.889 1.00 61.18 412 VAL A CA 1
ATOM 2799 C C . VAL A 1 382 ? 12.939 -33.991 33.433 1.00 59.44 412 VAL A C 1
ATOM 2800 O O . VAL A 1 382 ? 14.040 -34.545 33.544 1.00 57.07 412 VAL A O 1
ATOM 2804 N N . ASN A 1 383 ? 12.766 -32.778 32.907 1.00 57.11 413 ASN A N 1
ATOM 2805 C CA . ASN A 1 383 ? 13.772 -32.006 32.188 1.00 59.46 413 ASN A CA 1
ATOM 2806 C C . ASN A 1 383 ? 13.946 -30.703 32.954 1.00 57.94 413 ASN A C 1
ATOM 2807 O O . ASN A 1 383 ? 12.967 -29.984 33.175 1.00 59.30 413 ASN A O 1
ATOM 2812 N N . SER A 1 384 ? 15.176 -30.387 33.356 1.00 59.04 414 SER A N 1
ATOM 2813 C CA . SER A 1 384 ? 15.417 -29.180 34.189 1.00 59.26 414 SER A CA 1
ATOM 2814 C C . SER A 1 384 ? 15.316 -27.908 33.350 1.00 61.34 414 SER A C 1
ATOM 2815 O O . SER A 1 384 ? 15.204 -28.024 32.121 1.00 54.41 414 SER A O 1
ATOM 2818 N N . ASP A 1 385 ? 15.367 -26.743 34.000 1.00 60.33 415 ASP A N 1
ATOM 2819 C CA . ASP A 1 385 ? 15.385 -25.463 33.249 1.00 61.02 415 ASP A CA 1
ATOM 2820 C C . ASP A 1 385 ? 16.848 -25.056 33.079 1.00 62.89 415 ASP A C 1
ATOM 2821 O O . ASP A 1 385 ? 17.707 -25.726 33.672 1.00 66.14 415 ASP A O 1
ATOM 2826 N N . THR A 1 386 ? 17.125 -24.002 32.314 1.00 61.27 416 THR A N 1
ATOM 2827 C CA . THR A 1 386 ? 18.536 -23.642 32.014 1.00 65.05 416 THR A CA 1
ATOM 2828 C C . THR A 1 386 ? 19.042 -22.499 32.898 1.00 72.44 416 THR A C 1
ATOM 2829 O O . THR A 1 386 ? 18.241 -21.610 33.226 1.00 70.80 416 THR A O 1
ATOM 2833 N N . GLY A 1 387 ? 20.327 -22.525 33.257 1.00 76.38 417 GLY A N 1
ATOM 2834 C CA . GLY A 1 387 ? 20.944 -21.432 34.030 1.00 79.52 417 GLY A CA 1
ATOM 2835 C C . GLY A 1 387 ? 20.456 -21.368 35.452 1.00 75.20 417 GLY A C 1
ATOM 2836 O O . GLY A 1 387 ? 20.507 -20.278 36.021 1.00 77.72 417 GLY A O 1
ATOM 2837 N N . ILE A 1 388 ? 20.021 -22.492 36.009 1.00 79.66 418 ILE A N 1
ATOM 2838 C CA . ILE A 1 388 ? 19.418 -22.457 37.366 1.00 75.09 418 ILE A CA 1
ATOM 2839 C C . ILE A 1 388 ? 20.091 -23.471 38.287 1.00 76.43 418 ILE A C 1
ATOM 2840 O O . ILE A 1 388 ? 20.039 -23.261 39.503 1.00 76.36 418 ILE A O 1
ATOM 2845 N N . ILE A 1 389 ? 20.686 -24.524 37.747 1.00 76.06 419 ILE A N 1
ATOM 2846 C CA . ILE A 1 389 ? 21.237 -25.589 38.636 1.00 73.14 419 ILE A CA 1
ATOM 2847 C C . ILE A 1 389 ? 22.488 -25.131 39.383 1.00 73.63 419 ILE A C 1
ATOM 2848 O O . ILE A 1 389 ? 22.577 -25.424 40.568 1.00 67.60 419 ILE A O 1
ATOM 2853 N N . ASN A 1 390 ? 23.408 -24.434 38.729 1.00 72.46 420 ASN A N 1
ATOM 2854 C CA . ASN A 1 390 ? 24.652 -24.124 39.415 1.00 74.29 42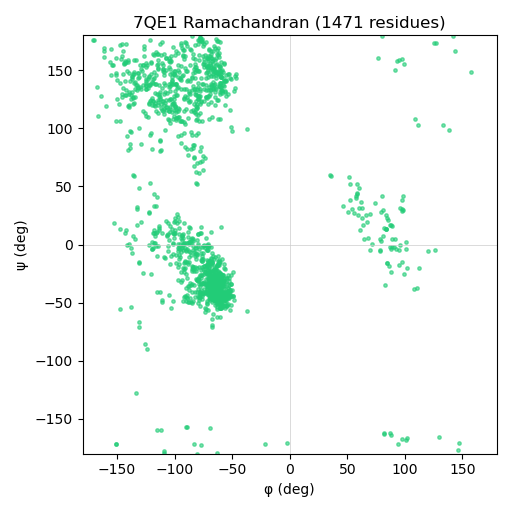0 ASN A CA 1
ATOM 2855 C C . ASN A 1 390 ? 24.517 -22.907 40.323 1.00 77.33 420 ASN A C 1
ATOM 2856 O O . ASN A 1 390 ? 25.043 -22.914 41.443 1.00 81.72 420 ASN A O 1
ATOM 2861 N N . ASP A 1 391 ? 23.889 -21.847 39.832 1.00 83.07 421 ASP A N 1
ATOM 2862 C CA . ASP A 1 391 ? 23.912 -20.580 40.604 1.00 83.78 421 ASP A CA 1
ATOM 2863 C C . ASP A 1 391 ? 22.518 -20.114 41.025 1.00 78.82 421 ASP A C 1
ATOM 2864 O O . ASP A 1 391 ? 22.451 -19.101 41.719 1.00 72.21 421 ASP A O 1
ATOM 2869 N N . ARG A 1 392 ? 21.461 -20.807 40.624 1.00 79.31 422 ARG A N 1
ATOM 2870 C CA . ARG A 1 392 ? 20.108 -20.430 41.097 1.00 76.62 422 ARG A CA 1
ATOM 2871 C C . ARG A 1 392 ? 19.488 -21.616 41.822 1.00 76.20 422 ARG A C 1
ATOM 2872 O O . ARG A 1 392 ? 18.366 -21.997 41.479 1.00 68.86 422 ARG A O 1
ATOM 2880 N N . ALA A 1 393 ? 20.209 -22.154 42.802 1.00 74.88 423 ALA A N 1
ATOM 2881 C CA . ALA A 1 393 ? 19.670 -23.250 43.633 1.00 71.33 423 ALA A CA 1
ATOM 2882 C C . ALA A 1 393 ? 19.116 -22.633 44.909 1.00 74.23 423 ALA A C 1
ATOM 2883 O O . ALA A 1 393 ? 19.899 -22.443 45.839 1.00 73.13 423 ALA A O 1
ATOM 2885 N N . TRP A 1 394 ? 17.824 -22.323 44.938 1.00 70.36 424 TRP A N 1
ATOM 2886 C CA . TRP A 1 394 ? 17.245 -21.597 46.092 1.00 72.63 424 TRP A CA 1
ATOM 2887 C C . TRP A 1 394 ? 16.955 -22.570 47.218 1.00 72.01 424 TRP A C 1
ATOM 2888 O O . TRP A 1 394 ? 16.292 -23.580 46.972 1.00 73.32 424 TRP A O 1
ATOM 2899 N N . GLY A 1 395 ? 17.394 -22.228 48.422 1.00 73.53 425 GLY A N 1
ATOM 2900 C CA . GLY A 1 395 ? 17.280 -23.186 49.529 1.00 71.29 425 GLY A CA 1
ATOM 2901 C C . GLY A 1 395 ? 18.566 -23.976 49.595 1.00 73.92 425 GLY A C 1
ATOM 2902 O O . GLY A 1 395 ? 18.724 -24.784 50.509 1.00 73.30 425 GLY A O 1
ATOM 2903 N N . LEU A 1 396 ? 19.463 -23.721 48.646 1.00 73.85 426 LEU A N 1
ATOM 2904 C CA . LEU A 1 396 ? 20.687 -24.508 48.611 1.00 67.93 426 LEU A CA 1
ATOM 2905 C C . LEU A 1 396 ? 21.899 -23.597 48.454 1.00 69.95 426 LEU A C 1
ATOM 2906 O O . LEU A 1 396 ? 22.924 -24.000 47.905 1.00 71.21 426 LEU A O 1
ATOM 2911 N N . GLU A 1 397 ? 21.801 -22.373 48.976 1.00 74.35 427 GLU A N 1
ATOM 2912 C CA . GLU A 1 397 ? 22.879 -21.398 48.832 1.00 77.90 427 GLU A CA 1
ATOM 2913 C C . GLU A 1 397 ? 24.150 -21.826 49.568 1.00 77.27 427 GLU A C 1
ATOM 2914 O O . GLU A 1 397 ? 25.254 -21.404 49.200 1.00 73.43 427 GLU A O 1
ATOM 2920 N N . GLY A 1 398 ? 24.022 -22.632 50.625 1.00 76.24 428 GLY A N 1
ATOM 2921 C CA . GLY A 1 398 ? 25.213 -23.123 51.297 1.00 75.69 428 GLY A CA 1
ATOM 2922 C C . GLY A 1 398 ? 25.911 -24.273 50.597 1.00 74.61 428 GLY A C 1
ATOM 2923 O O . GLY A 1 398 ? 27.087 -24.534 50.880 1.00 75.58 428 GLY A O 1
ATOM 2924 N N . ASN A 1 399 ? 25.213 -24.967 49.703 1.00 71.60 429 ASN A N 1
ATOM 2925 C CA . ASN A 1 399 ? 25.678 -26.200 49.089 1.00 67.04 429 ASN A CA 1
ATOM 2926 C C . ASN A 1 399 ? 26.741 -25.949 48.019 1.00 72.94 429 ASN A C 1
ATOM 2927 O O . ASN A 1 399 ? 26.812 -24.881 47.403 1.00 76.99 429 ASN A O 1
ATOM 2932 N N . THR A 1 400 ? 27.560 -26.977 47.787 1.00 71.18 430 THR A N 1
ATOM 2933 C CA . THR A 1 400 ? 28.461 -27.016 46.645 1.00 71.70 430 THR A CA 1
ATOM 2934 C C . THR A 1 400 ? 27.651 -27.111 45.362 1.00 67.61 430 THR A C 1
ATOM 2935 O O . THR A 1 400 ? 26.477 -27.476 45.370 1.00 67.53 430 THR A O 1
ATOM 2939 N N . VAL A 1 401 ? 28.316 -26.880 44.237 1.00 69.06 431 VAL A N 1
ATOM 2940 C CA . VAL A 1 401 ? 27.636 -27.027 42.949 1.00 71.36 431 VAL A CA 1
ATOM 2941 C C . VAL A 1 401 ? 27.350 -28.509 42.672 1.00 72.05 431 VAL A C 1
ATOM 2942 O O . VAL A 1 401 ? 26.233 -28.837 42.242 1.00 67.88 431 VAL A O 1
ATOM 2946 N N . PRO A 1 402 ? 28.289 -29.451 42.891 1.00 76.82 432 PRO A N 1
ATOM 2947 C CA . PRO A 1 402 ? 27.894 -30.875 42.800 1.00 68.85 432 PRO A CA 1
ATOM 2948 C C . PRO A 1 402 ? 26.776 -31.301 43.751 1.00 72.10 432 PRO A C 1
ATOM 2949 O O . PRO A 1 402 ? 25.978 -32.167 43.374 1.00 75.80 432 PRO A O 1
ATOM 2953 N N . GLU A 1 403 ? 26.702 -30.765 44.980 1.00 71.33 433 GLU A N 1
ATOM 2954 C CA . GLU A 1 403 ? 25.553 -31.076 45.833 1.00 66.67 433 GLU A CA 1
ATOM 2955 C C . GLU A 1 403 ? 24.263 -30.535 45.223 1.00 68.11 433 GLU A C 1
ATOM 2956 O O . GLU A 1 403 ? 23.204 -31.181 45.291 1.00 59.53 433 GLU A O 1
ATOM 2962 N N . ARG A 1 404 ? 24.332 -29.344 44.624 1.00 65.36 434 ARG A N 1
ATOM 2963 C CA . ARG A 1 404 ? 23.152 -28.784 43.972 1.00 67.80 434 ARG A CA 1
ATOM 2964 C C . ARG A 1 404 ? 22.662 -29.705 42.862 1.00 65.55 434 ARG A C 1
ATOM 2965 O O . ARG A 1 404 ? 21.472 -30.022 42.789 1.00 67.61 434 ARG A O 1
ATOM 2973 N N . VAL A 1 405 ? 23.586 -30.211 42.042 1.00 67.73 435 VAL A N 1
ATOM 2974 C CA . VAL A 1 405 ? 23.234 -31.085 40.927 1.00 66.56 435 VAL A CA 1
ATOM 2975 C C . VAL A 1 405 ? 22.629 -32.399 41.414 1.00 67.94 435 VAL A C 1
ATOM 2976 O O . VAL A 1 405 ? 21.690 -32.928 40.805 1.00 65.57 435 VAL A O 1
ATOM 2980 N N . ALA A 1 406 ? 23.186 -32.977 42.484 1.00 67.80 436 ALA A N 1
ATOM 2981 C CA . ALA A 1 406 ? 22.662 -34.237 43.018 1.00 64.31 436 ALA A CA 1
ATOM 2982 C C . ALA A 1 406 ? 21.258 -34.070 43.613 1.00 60.53 436 ALA A C 1
ATOM 2983 O O . ALA A 1 406 ? 20.448 -35.000 43.571 1.00 59.61 436 ALA A O 1
ATOM 2985 N N . ALA A 1 407 ? 20.982 -32.936 44.263 1.00 62.59 437 ALA A N 1
ATOM 2986 C CA . ALA A 1 407 ? 19.636 -32.702 44.779 1.00 64.51 437 ALA A CA 1
ATOM 2987 C C . ALA A 1 407 ? 18.613 -32.670 43.644 1.00 63.18 437 ALA A C 1
ATOM 2988 O O . ALA A 1 407 ? 17.510 -33.218 43.774 1.00 64.05 437 ALA A O 1
ATOM 2990 N N . ALA A 1 408 ? 18.954 -32.024 42.527 1.00 64.24 438 ALA A N 1
ATOM 2991 C CA . ALA A 1 408 ? 18.048 -32.037 41.379 1.00 67.39 438 ALA A CA 1
ATOM 2992 C C . ALA A 1 408 ? 17.829 -33.463 40.892 1.00 63.47 438 ALA A C 1
ATOM 2993 O O . ALA A 1 408 ? 16.690 -33.920 40.759 1.00 69.48 438 ALA A O 1
ATOM 2995 N N . ILE A 1 409 ? 18.913 -34.200 40.666 1.00 64.16 439 ILE A N 1
ATOM 2996 C CA . ILE A 1 409 ? 18.788 -35.528 40.077 1.00 58.97 439 ILE A CA 1
ATOM 2997 C C . ILE A 1 409 ? 18.070 -36.480 41.029 1.00 65.58 439 ILE A C 1
ATOM 2998 O O . ILE A 1 409 ? 17.128 -37.174 40.632 1.00 65.15 439 ILE A O 1
ATOM 3003 N N . ASN A 1 410 ? 18.474 -36.505 42.313 1.00 65.34 440 ASN A N 1
ATOM 3004 C CA . ASN A 1 410 ? 17.780 -37.361 43.267 1.00 64.55 440 ASN A CA 1
ATOM 3005 C C . ASN A 1 410 ? 16.379 -36.855 43.589 1.00 67.21 440 ASN A C 1
ATOM 3006 O O . ASN A 1 410 ? 15.509 -37.657 43.949 1.00 66.80 440 ASN A O 1
ATOM 3011 N N . GLY A 1 411 ? 16.124 -35.556 43.423 1.00 70.21 441 GLY A N 1
ATOM 3012 C CA . GLY A 1 411 ? 14.765 -35.057 43.554 1.00 70.47 441 GLY A CA 1
ATOM 3013 C C . GLY A 1 411 ? 13.826 -35.529 42.459 1.00 70.00 441 GLY A C 1
ATOM 3014 O O . GLY A 1 411 ? 12.603 -35.424 42.610 1.00 69.52 441 GLY A O 1
ATOM 3015 N N . GLY A 1 412 ? 14.364 -36.069 41.370 1.00 69.46 442 GLY A N 1
ATOM 3016 C CA . GLY A 1 412 ? 13.522 -36.564 40.303 1.00 68.88 442 GLY A CA 1
ATOM 3017 C C . GLY A 1 412 ? 13.814 -36.030 38.915 1.00 68.76 442 GLY A C 1
ATOM 3018 O O . GLY A 1 412 ? 13.197 -36.478 37.943 1.00 65.26 442 GLY A O 1
ATOM 3019 N N . THR A 1 413 ? 14.740 -35.082 38.797 1.00 68.55 443 THR A N 1
ATOM 3020 C CA . THR A 1 413 ? 15.080 -34.533 37.487 1.00 65.93 443 THR A CA 1
ATOM 3021 C C . THR A 1 413 ? 15.999 -35.503 36.752 1.00 64.57 443 THR A C 1
ATOM 3022 O O . THR A 1 413 ? 17.027 -35.919 37.293 1.00 66.21 443 THR A O 1
ATOM 3026 N N . ASP A 1 414 ? 15.622 -35.856 35.517 1.00 61.79 444 ASP A N 1
ATOM 3027 C CA . ASP A 1 414 ? 16.322 -36.857 34.716 1.00 60.46 444 ASP A CA 1
ATOM 3028 C C . ASP A 1 414 ? 17.309 -36.276 33.718 1.00 60.36 444 ASP A C 1
ATOM 3029 O O . ASP A 1 414 ? 18.278 -36.949 33.374 1.00 57.25 444 ASP A O 1
ATOM 3034 N N . THR A 1 415 ? 17.076 -35.077 33.188 1.00 58.01 445 THR A N 1
ATOM 3035 C CA . THR A 1 415 ? 18.051 -34.495 32.284 1.00 58.21 445 THR A CA 1
ATOM 3036 C C . THR A 1 415 ? 18.204 -33.020 32.643 1.00 58.89 445 THR A C 1
ATOM 3037 O O . THR A 1 415 ? 17.256 -32.383 33.109 1.00 59.67 445 THR A O 1
ATOM 3041 N N . LEU A 1 416 ? 19.429 -32.507 32.500 1.00 58.97 446 LEU A N 1
ATOM 3042 C CA . LEU A 1 416 ? 19.784 -31.170 32.962 1.00 61.62 446 LEU A CA 1
ATOM 3043 C C . LEU A 1 416 ? 20.116 -30.267 31.788 1.00 58.89 446 LEU A C 1
ATOM 3044 O O . LEU A 1 416 ? 21.076 -30.520 31.053 1.00 60.22 446 LEU A O 1
ATOM 3049 N N . SER A 1 417 ? 19.389 -29.163 31.688 1.00 58.23 447 SER A N 1
ATOM 3050 C CA . SER A 1 417 ? 19.484 -28.237 30.574 1.00 59.32 447 SER A CA 1
ATOM 3051 C C . SER A 1 417 ? 20.607 -27.223 30.768 1.00 58.75 447 SER A C 1
ATOM 3052 O O . SER A 1 417 ? 20.691 -26.593 31.817 1.00 59.50 447 SER A O 1
ATOM 3055 N N . GLY A 1 418 ? 21.420 -27.020 29.725 1.00 59.17 448 GLY A N 1
ATOM 3056 C CA . GLY A 1 418 ? 22.580 -26.149 29.815 1.00 56.67 448 GLY A CA 1
ATOM 3057 C C . GLY A 1 418 ? 23.856 -26.822 30.306 1.00 69.90 448 GLY A C 1
ATOM 3058 O O . GLY A 1 418 ? 24.772 -26.124 30.771 1.00 64.63 448 GLY A O 1
ATOM 3059 N N . PHE A 1 419 ? 23.920 -28.157 30.289 1.00 67.73 449 PHE A N 1
ATOM 3060 C CA . PHE A 1 419 ? 25.086 -28.922 30.741 1.00 69.57 449 PHE A CA 1
ATOM 3061 C C . PHE A 1 419 ? 25.705 -29.685 29.578 1.00 71.61 449 PHE A C 1
ATOM 3062 O O . PHE A 1 419 ? 24.986 -30.352 28.827 1.00 69.21 449 PHE A O 1
ATOM 3070 N N . SER A 1 420 ? 27.025 -29.546 29.392 1.00 68.99 450 SER A N 1
ATOM 3071 C CA . SER A 1 420 ? 27.665 -30.077 28.189 1.00 78.77 450 SER A CA 1
ATOM 3072 C C . SER A 1 420 ? 28.926 -30.879 28.518 1.00 77.23 450 SER A C 1
ATOM 3073 O O . SER A 1 420 ? 29.783 -31.072 27.644 1.00 75.18 450 SER A O 1
ATOM 3076 N N . ASP A 1 421 ? 29.093 -31.283 29.777 1.00 75.70 451 ASP A N 1
ATOM 3077 C CA . ASP A 1 421 ? 30.284 -31.989 30.261 1.00 77.47 451 ASP A CA 1
ATOM 3078 C C . ASP A 1 421 ? 29.808 -33.208 31.049 1.00 75.79 451 ASP A C 1
ATOM 3079 O O . ASP A 1 421 ? 29.402 -33.079 32.209 1.00 72.59 451 ASP A O 1
ATOM 3084 N N . VAL A 1 422 ? 29.831 -34.384 30.421 1.00 72.96 452 VAL A N 1
ATOM 3085 C CA . VAL A 1 422 ? 29.312 -35.564 31.108 1.00 74.43 452 VAL A CA 1
ATOM 3086 C C . VAL A 1 422 ? 30.141 -35.892 32.356 1.00 73.77 452 VAL A C 1
ATOM 3087 O O . VAL A 1 422 ? 29.627 -36.476 33.308 1.00 65.35 452 VAL A O 1
ATOM 3091 N N . SER A 1 423 ? 31.413 -35.494 32.388 1.00 73.32 453 SER A N 1
ATOM 3092 C CA . SER A 1 423 ? 32.239 -35.709 33.578 1.00 80.46 453 SER A CA 1
ATOM 3093 C C . SER A 1 423 ? 31.559 -35.211 34.848 1.00 81.61 453 SER A C 1
ATOM 3094 O O . SER A 1 423 ? 31.872 -35.700 35.939 1.00 79.16 453 SER A O 1
ATOM 3097 N N . VAL A 1 424 ? 30.660 -34.226 34.734 1.00 83.22 454 VAL A N 1
ATOM 3098 C CA . VAL A 1 424 ? 29.955 -33.716 35.906 1.00 81.95 454 VAL A CA 1
ATOM 3099 C C . VAL A 1 424 ? 29.129 -34.820 36.558 1.00 78.21 454 VAL A C 1
ATOM 3100 O O . VAL A 1 424 ? 29.163 -34.991 37.782 1.00 80.31 454 VAL A O 1
ATOM 3104 N N . ILE A 1 425 ? 28.406 -35.609 35.754 1.00 76.06 455 ILE A N 1
ATOM 3105 C CA . ILE A 1 425 ? 27.555 -36.662 36.305 1.00 77.24 455 ILE A CA 1
ATOM 3106 C C . ILE A 1 425 ? 28.398 -37.804 36.858 1.00 76.20 455 ILE A C 1
ATOM 3107 O O . ILE A 1 425 ? 28.084 -38.359 37.916 1.00 74.00 455 ILE A O 1
ATOM 3112 N N . THR A 1 426 ? 29.455 -38.200 36.135 1.00 74.70 456 THR A N 1
ATOM 3113 C CA . THR A 1 426 ? 30.279 -39.315 36.597 1.00 80.84 456 THR A CA 1
ATOM 3114 C C . THR A 1 426 ? 31.084 -38.933 37.831 1.00 80.65 456 THR A C 1
ATOM 3115 O O . THR A 1 426 ? 31.341 -39.789 38.685 1.00 83.67 456 THR A O 1
ATOM 3119 N N . ASP A 1 427 ? 31.497 -37.666 37.940 1.00 80.00 457 ASP A N 1
ATOM 3120 C CA . ASP A 1 427 ? 32.117 -37.209 39.182 1.00 83.70 457 ASP A CA 1
ATOM 3121 C C . ASP A 1 427 ? 31.136 -37.342 40.340 1.00 83.34 457 ASP A C 1
ATOM 3122 O O . ASP A 1 427 ? 31.521 -37.728 41.447 1.00 85.72 457 ASP A O 1
ATOM 3127 N N . LEU A 1 428 ? 29.858 -37.074 40.081 1.00 84.21 458 LEU A N 1
ATOM 3128 C CA . LEU A 1 428 ? 28.835 -37.229 41.146 1.00 83.82 458 LEU A CA 1
ATOM 3129 C C . LEU A 1 428 ? 28.729 -38.708 41.518 1.00 84.47 458 LEU A C 1
ATOM 3130 O O . LEU A 1 428 ? 28.726 -39.013 42.721 1.00 84.84 458 LEU A O 1
ATOM 3135 N N . TYR A 1 429 ? 28.631 -39.584 40.518 1.00 85.77 459 TYR A N 1
ATOM 3136 C CA . TYR A 1 429 ? 28.493 -41.040 40.773 1.00 84.89 459 TYR A CA 1
ATOM 3137 C C . TYR A 1 429 ? 29.737 -41.528 41.509 1.00 91.66 459 TYR A C 1
ATOM 3138 O O . TYR A 1 429 ? 29.609 -42.319 42.457 1.00 93.74 459 TYR A O 1
ATOM 3147 N N . GLU A 1 430 ? 30.905 -41.061 41.072 1.00 90.18 460 GLU A N 1
ATOM 3148 C CA . GLU A 1 430 ? 32.162 -41.446 41.757 1.00 96.50 460 GLU A CA 1
ATOM 3149 C C . GLU A 1 430 ? 32.060 -41.025 43.226 1.00 96.11 460 GLU A C 1
ATOM 3150 O O . GLU A 1 430 ? 32.287 -41.884 44.097 1.00 99.63 460 GLU A O 1
ATOM 3156 N N . ALA A 1 431 ? 31.723 -39.759 43.486 1.00 88.86 461 ALA A N 1
ATOM 3157 C CA . ALA A 1 431 ? 31.586 -39.286 44.845 1.00 90.46 461 ALA A CA 1
ATOM 3158 C C . ALA A 1 431 ? 30.374 -39.920 45.531 1.00 93.87 461 ALA A C 1
ATOM 3159 O O . ALA A 1 431 ? 30.005 -39.493 46.626 1.00 92.67 461 ALA A O 1
ATOM 3161 N N . ASP A 1 432 ? 29.769 -40.936 44.901 1.00 95.67 462 ASP A N 1
ATOM 3162 C CA . ASP A 1 432 ? 28.624 -41.679 45.446 1.00 95.37 462 ASP A CA 1
ATOM 3163 C C . ASP A 1 432 ? 27.505 -40.738 45.906 1.00 91.91 462 ASP A C 1
ATOM 3164 O O . ASP A 1 432 ? 26.736 -41.061 46.812 1.00 98.24 462 ASP A O 1
ATOM 3169 N N . LEU A 1 433 ? 27.415 -39.562 45.274 1.00 90.09 463 LEU A N 1
ATOM 3170 C CA . LEU A 1 433 ? 26.290 -38.635 45.573 1.00 88.35 463 LEU A CA 1
ATOM 3171 C C . LEU A 1 433 ? 25.054 -39.133 44.818 1.00 85.11 463 LEU A C 1
ATOM 3172 O O . LEU A 1 433 ? 23.940 -38.976 45.346 1.00 77.28 463 LEU A O 1
ATOM 3177 N N . ILE A 1 434 ? 25.252 -39.710 43.628 1.00 82.77 464 ILE A N 1
ATOM 3178 C CA . ILE A 1 434 ? 24.119 -40.287 42.842 1.00 82.34 464 ILE A CA 1
ATOM 3179 C C . ILE A 1 434 ? 24.395 -41.778 42.609 1.00 80.69 464 ILE A C 1
ATOM 3180 O O . ILE A 1 434 ? 25.577 -42.139 42.473 1.00 81.58 464 ILE A O 1
ATOM 3185 N N . SER A 1 435 ? 23.349 -42.606 42.565 1.00 77.45 465 SER A N 1
ATOM 3186 C CA . SER A 1 435 ? 23.514 -44.074 42.407 1.00 78.59 465 SER A CA 1
ATOM 3187 C C . SER A 1 435 ? 23.488 -44.465 40.930 1.00 86.23 465 SER A C 1
ATOM 3188 O O . SER A 1 435 ? 23.004 -43.653 40.123 1.00 85.95 465 SER A O 1
ATOM 3191 N N . GLU A 1 436 ? 23.979 -45.661 40.591 1.00 79.52 466 GLU A N 1
ATOM 3192 C CA . GLU A 1 436 ? 23.884 -46.148 39.188 1.00 83.85 466 GLU A CA 1
ATOM 3193 C C . GLU A 1 436 ? 22.417 -46.454 38.889 1.00 83.41 466 GLU A C 1
ATOM 3194 O O . GLU A 1 436 ? 21.992 -46.266 37.738 1.00 81.97 466 GLU A O 1
ATOM 3200 N N . GLU A 1 437 ? 21.680 -46.908 39.900 1.00 79.53 467 GLU A N 1
ATOM 3201 C CA . GLU A 1 437 ? 20.239 -47.195 39.712 1.00 84.48 467 GLU A CA 1
ATOM 3202 C C . GLU A 1 437 ? 19.559 -45.921 39.212 1.00 83.13 467 GLU A C 1
ATOM 3203 O O . GLU A 1 437 ? 18.728 -46.017 38.295 1.00 80.56 467 GLU A O 1
ATOM 3209 N N . ARG A 1 438 ? 19.911 -44.777 39.800 1.00 80.65 468 ARG A N 1
ATOM 3210 C CA . ARG A 1 438 ? 19.306 -43.489 39.384 1.00 78.81 468 ARG A CA 1
ATOM 3211 C C . ARG A 1 438 ? 19.686 -43.213 37.930 1.00 76.12 468 ARG A C 1
ATOM 3212 O O . ARG A 1 438 ? 18.777 -42.954 37.126 1.00 72.33 468 ARG A O 1
ATOM 3220 N N . ILE A 1 439 ? 20.978 -43.301 37.613 1.00 71.83 469 ILE A N 1
ATOM 3221 C CA . ILE A 1 439 ? 21.458 -42.996 36.235 1.00 75.35 469 ILE A CA 1
ATOM 3222 C C . ILE A 1 439 ? 20.738 -43.913 35.239 1.00 78.34 469 ILE A C 1
ATOM 3223 O O . ILE A 1 439 ? 20.598 -43.518 34.069 1.00 75.19 469 ILE A O 1
ATOM 3228 N N . ASP A 1 440 ? 20.294 -45.088 35.691 1.00 79.78 470 ASP A N 1
ATOM 3229 C CA . ASP A 1 440 ? 19.612 -46.048 34.786 1.00 80.97 470 ASP A CA 1
ATOM 3230 C C . ASP A 1 440 ? 18.131 -45.676 34.694 1.00 76.48 470 ASP A C 1
ATOM 3231 O O . ASP A 1 440 ? 17.611 -45.608 33.570 1.00 77.60 470 ASP A O 1
ATOM 3236 N N . LEU A 1 441 ? 17.484 -45.452 35.838 1.00 76.27 471 LEU A N 1
ATOM 3237 C CA . LEU A 1 441 ? 16.065 -45.023 35.827 1.00 77.12 471 LEU A CA 1
ATOM 3238 C C . LEU A 1 441 ? 15.947 -43.826 34.889 1.00 72.59 471 LEU A C 1
ATOM 3239 O O . LEU A 1 441 ? 15.000 -43.792 34.089 1.00 72.58 471 LEU A O 1
ATOM 3244 N N . ALA A 1 442 ? 16.883 -42.883 34.993 1.00 70.20 472 ALA A N 1
ATOM 3245 C CA . ALA A 1 442 ? 16.877 -41.753 34.072 1.00 70.94 472 ALA A CA 1
ATOM 3246 C C . ALA A 1 442 ? 16.999 -42.209 32.618 1.00 68.42 472 ALA A C 1
ATOM 3247 O O . ALA A 1 442 ? 16.318 -41.678 31.730 1.00 70.33 472 ALA A O 1
ATOM 3249 N N . ALA A 1 443 ? 17.891 -43.165 32.348 1.00 70.94 473 ALA A N 1
ATOM 3250 C CA . ALA A 1 443 ? 18.105 -43.620 30.975 1.00 73.70 473 ALA A CA 1
ATOM 3251 C C . ALA A 1 443 ? 16.857 -44.273 30.385 1.00 70.65 473 ALA A C 1
ATOM 3252 O O . ALA A 1 443 ? 16.559 -44.095 29.193 1.00 70.75 473 ALA A O 1
ATOM 3254 N N . GLU A 1 444 ? 16.134 -45.064 31.187 1.00 72.72 474 GLU A N 1
ATOM 3255 C CA . GLU A 1 444 ? 14.914 -45.699 30.690 1.00 73.30 474 GLU A CA 1
ATOM 3256 C C . GLU A 1 444 ? 13.882 -44.655 30.284 1.00 69.89 474 GLU A C 1
ATOM 3257 O O . GLU A 1 444 ? 13.224 -44.791 29.247 1.00 70.99 474 GLU A O 1
ATOM 3263 N N . ARG A 1 445 ? 13.718 -43.615 31.106 1.00 67.79 475 ARG A N 1
ATOM 3264 C CA . ARG A 1 445 ? 12.739 -42.571 30.819 1.00 68.28 475 ARG A CA 1
ATOM 3265 C C . ARG A 1 445 ? 13.159 -41.722 29.622 1.00 64.96 475 ARG A C 1
ATOM 3266 O O . ARG A 1 445 ? 12.306 -41.242 28.868 1.00 66.94 475 ARG A O 1
ATOM 3274 N N . LEU A 1 446 ? 14.465 -41.486 29.461 1.00 61.04 476 LEU A N 1
ATOM 3275 C CA . LEU A 1 446 ? 14.945 -40.628 28.386 1.00 62.92 476 LEU A CA 1
ATOM 3276 C C . LEU A 1 446 ? 15.002 -41.363 27.055 1.00 68.03 476 LEU A C 1
ATOM 3277 O O . LEU A 1 446 ? 14.802 -40.741 25.998 1.00 65.73 476 LEU A O 1
ATOM 3282 N N . LEU A 1 447 ? 15.239 -42.678 27.088 1.00 64.24 477 LEU A N 1
ATOM 3283 C CA . LEU A 1 447 ? 15.292 -43.471 25.863 1.00 70.78 477 LEU A CA 1
ATOM 3284 C C . LEU A 1 447 ? 13.905 -43.832 25.355 1.00 69.96 477 LEU A C 1
ATOM 3285 O O . LEU A 1 447 ? 13.723 -43.997 24.147 1.00 68.47 477 LEU A O 1
ATOM 3290 N N . GLU A 1 448 ? 12.930 -43.986 26.252 1.00 70.90 478 GLU A N 1
ATOM 3291 C CA . GLU A 1 448 ? 11.606 -44.457 25.845 1.00 74.17 478 GLU A CA 1
ATOM 3292 C C . GLU A 1 448 ? 10.956 -43.637 24.740 1.00 74.75 478 GLU A C 1
ATOM 3293 O O . GLU A 1 448 ? 10.419 -44.243 23.798 1.00 75.21 478 GLU A O 1
ATOM 3299 N N . PRO A 1 449 ? 10.951 -42.294 24.779 1.00 75.39 479 PRO A N 1
ATOM 3300 C CA . PRO A 1 449 ? 10.335 -41.549 23.667 1.00 74.87 479 PRO A CA 1
ATOM 3301 C C . PRO A 1 449 ? 11.067 -41.716 22.351 1.00 72.77 479 PRO A C 1
ATOM 3302 O O . PRO A 1 449 ? 10.427 -41.667 21.294 1.00 72.13 479 PRO A O 1
ATOM 3306 N N . LEU A 1 450 ? 12.394 -41.854 22.377 1.00 70.00 480 LEU A N 1
ATOM 3307 C CA . LEU A 1 450 ? 13.123 -42.017 21.125 1.00 73.02 480 LEU A CA 1
ATOM 3308 C C . LEU A 1 450 ? 12.674 -43.276 20.391 1.00 73.69 480 LEU A C 1
ATOM 3309 O O . LEU A 1 450 ? 12.640 -43.288 19.158 1.00 72.56 480 LEU A O 1
ATOM 3314 N N . PHE A 1 451 ? 12.305 -44.331 21.130 1.00 75.81 481 PHE A N 1
ATOM 3315 C CA . PHE A 1 451 ? 11.761 -45.534 20.503 1.00 73.68 481 PHE A CA 1
ATOM 3316 C C . PHE A 1 451 ? 10.337 -45.300 20.024 1.00 73.79 481 PHE A C 1
ATOM 3317 O O . PHE A 1 451 ? 10.032 -45.451 18.835 1.00 78.52 481 PHE A O 1
ATOM 3325 N N . ASP A 1 452 ? 9.452 -44.915 20.948 1.00 76.25 482 ASP A N 1
ATOM 3326 C CA . ASP A 1 452 ? 8.033 -44.790 20.630 1.00 79.92 482 ASP A CA 1
ATOM 3327 C C . ASP A 1 452 ? 7.787 -43.809 19.488 1.00 76.75 482 ASP A C 1
ATOM 3328 O O . ASP A 1 452 ? 6.842 -43.994 18.713 1.00 79.84 482 ASP A O 1
ATOM 3333 N N . MET A 1 453 ? 8.637 -42.787 19.340 1.00 75.76 483 MET A N 1
ATOM 3334 C CA . MET A 1 453 ? 8.491 -41.827 18.245 1.00 74.55 483 MET A CA 1
ATOM 3335 C C . MET A 1 453 ? 9.071 -42.340 16.933 1.00 74.28 483 MET A C 1
ATOM 3336 O O . MET A 1 453 ? 8.939 -41.660 15.910 1.00 71.59 483 MET A O 1
ATOM 3341 N N . GLY A 1 454 ? 9.682 -43.523 16.928 1.00 73.79 484 GLY A N 1
ATOM 3342 C CA . GLY A 1 454 ? 10.183 -44.100 15.700 1.00 73.92 484 GLY A CA 1
ATOM 3343 C C . GLY A 1 454 ? 11.531 -43.583 15.265 1.00 72.60 484 GLY A C 1
ATOM 3344 O O . GLY A 1 454 ? 11.931 -43.819 14.117 1.00 72.10 484 GLY A O 1
ATOM 3345 N N . LEU A 1 455 ? 12.253 -42.890 16.144 1.00 68.99 485 LEU A N 1
ATOM 3346 C CA . LEU A 1 455 ? 13.525 -42.303 15.748 1.00 66.31 485 LEU A CA 1
ATOM 3347 C C . LEU A 1 455 ? 14.630 -43.338 15.619 1.00 66.57 485 LEU A C 1
ATOM 3348 O O . LEU A 1 455 ? 15.632 -43.069 14.949 1.00 68.47 485 LEU A O 1
ATOM 3353 N N . PHE A 1 456 ? 14.463 -44.524 16.205 1.00 65.09 486 PHE A N 1
ATOM 3354 C CA . PHE A 1 456 ? 15.456 -45.567 15.987 1.00 70.74 486 PHE A CA 1
ATOM 3355 C C . PHE A 1 456 ? 15.342 -46.164 14.586 1.00 72.22 486 PHE A C 1
ATOM 3356 O O . PHE A 1 456 ? 16.338 -46.666 14.057 1.00 70.63 486 PHE A O 1
ATOM 3364 N N . GLU A 1 457 ? 14.170 -46.069 13.953 1.00 74.40 487 GLU A N 1
ATOM 3365 C CA . GLU A 1 457 ? 13.971 -46.603 12.608 1.00 76.78 487 GLU A CA 1
ATOM 3366 C C . GLU A 1 457 ? 14.276 -45.576 11.517 1.00 76.28 487 GLU A C 1
ATOM 3367 O O . GLU A 1 457 ? 14.941 -45.901 10.530 1.00 76.57 487 GLU A O 1
ATOM 3373 N N . ASN A 1 458 ? 13.805 -44.336 11.671 1.00 74.80 488 ASN A N 1
ATOM 3374 C CA . ASN A 1 458 ? 14.160 -43.288 10.716 1.00 76.82 488 ASN A CA 1
ATOM 3375 C C . ASN A 1 458 ? 14.231 -41.941 11.432 1.00 73.06 488 ASN A C 1
ATOM 3376 O O . ASN A 1 458 ? 13.192 -41.345 11.741 1.00 73.93 488 ASN A O 1
ATOM 3381 N N . PRO A 1 459 ? 15.443 -41.395 11.677 1.00 71.65 489 PRO A N 1
ATOM 3382 C CA . PRO A 1 459 ? 15.584 -40.138 12.387 1.00 69.09 489 PRO A CA 1
ATOM 3383 C C . PRO A 1 459 ? 15.860 -38.963 11.445 1.00 69.01 489 PRO A C 1
ATOM 3384 O O . PRO A 1 459 ? 16.181 -37.899 11.929 1.00 61.79 489 PRO A O 1
ATOM 3388 N N . TYR A 1 460 ? 15.728 -39.177 10.137 1.00 66.75 490 TYR A N 1
ATOM 3389 C CA . TYR A 1 460 ? 16.070 -38.107 9.165 1.00 70.67 490 TYR A CA 1
ATOM 3390 C C . TYR A 1 460 ? 14.797 -37.475 8.589 1.00 66.91 490 TYR A C 1
ATOM 3391 O O . TYR A 1 460 ? 13.723 -38.090 8.684 1.00 61.95 490 TYR A O 1
ATOM 3400 N N . VAL A 1 461 ? 14.925 -36.270 8.030 1.00 65.72 491 VAL A N 1
ATOM 3401 C CA . VAL A 1 461 ? 13.765 -35.560 7.417 1.00 68.52 491 VAL A CA 1
ATOM 3402 C C . VAL A 1 461 ? 14.158 -35.170 5.992 1.00 70.98 491 VAL A C 1
ATOM 3403 O O . VAL A 1 461 ? 15.364 -35.164 5.701 1.00 71.29 491 VAL A O 1
ATOM 3407 N N . ASP A 1 462 ? 13.178 -34.853 5.145 1.00 65.76 492 ASP A N 1
ATOM 3408 C CA . ASP A 1 462 ? 13.492 -34.526 3.765 1.00 68.46 492 ASP A CA 1
ATOM 3409 C C . ASP A 1 462 ? 13.553 -33.012 3.644 1.00 65.54 492 ASP A C 1
ATOM 3410 O O . ASP A 1 462 ? 12.526 -32.351 3.833 1.00 68.91 492 ASP A O 1
ATOM 3415 N N . PRO A 1 463 ? 14.716 -32.424 3.349 1.00 63.66 493 PRO A N 1
ATOM 3416 C CA . PRO A 1 463 ? 14.830 -30.953 3.366 1.00 65.54 493 PRO A CA 1
ATOM 3417 C C . PRO A 1 463 ? 13.952 -30.244 2.352 1.00 69.86 493 PRO A C 1
ATOM 3418 O O . PRO A 1 463 ? 13.548 -29.096 2.591 1.00 70.70 493 PRO A O 1
ATOM 3422 N N . ASP A 1 464 ? 13.674 -30.871 1.206 1.00 70.78 494 ASP A N 1
ATOM 3423 C CA . ASP A 1 464 ? 12.829 -30.218 0.211 1.00 68.96 494 ASP A CA 1
ATOM 3424 C C . ASP A 1 464 ? 11.395 -30.105 0.701 1.00 64.77 494 ASP A C 1
ATOM 3425 O O . ASP A 1 464 ? 10.714 -29.109 0.420 1.00 67.62 494 ASP A O 1
ATOM 3430 N N . VAL A 1 465 ? 10.912 -31.122 1.419 1.00 64.31 495 VAL A N 1
ATOM 3431 C CA . VAL A 1 465 ? 9.573 -31.056 1.997 1.00 66.13 495 VAL A CA 1
ATOM 3432 C C . VAL A 1 465 ? 9.481 -29.935 3.024 1.00 65.87 495 VAL A C 1
ATOM 3433 O O . VAL A 1 465 ? 8.431 -29.290 3.159 1.00 60.17 495 VAL A O 1
ATOM 3437 N N . ALA A 1 466 ? 10.569 -29.668 3.754 1.00 63.64 496 ALA A N 1
ATOM 3438 C CA . ALA A 1 466 ? 10.549 -28.521 4.655 1.00 65.79 496 ALA A CA 1
ATOM 3439 C C . ALA A 1 466 ? 10.247 -27.230 3.893 1.00 64.64 496 ALA A C 1
ATOM 3440 O O . ALA A 1 466 ? 9.485 -26.385 4.372 1.00 62.33 496 ALA A O 1
ATOM 3442 N N . THR A 1 467 ? 10.839 -27.053 2.711 1.00 65.20 497 THR A N 1
ATOM 3443 C CA . THR A 1 467 ? 10.529 -25.867 1.912 1.00 65.79 497 THR A CA 1
ATOM 3444 C C . THR A 1 467 ? 9.048 -25.815 1.565 1.00 63.70 497 THR A C 1
ATOM 3445 O O . THR A 1 467 ? 8.437 -24.741 1.568 1.00 65.68 497 THR A O 1
ATOM 3449 N N . ALA A 1 468 ? 8.458 -26.965 1.259 1.00 64.84 498 ALA A N 1
ATOM 3450 C CA . ALA A 1 468 ? 7.053 -27.077 0.886 1.00 61.39 498 ALA A CA 1
ATOM 3451 C C . ALA A 1 468 ? 6.097 -26.948 2.063 1.00 64.21 498 ALA A C 1
ATOM 3452 O O . ALA A 1 468 ? 4.883 -26.830 1.838 1.00 58.29 498 ALA A O 1
ATOM 3454 N N . THR A 1 469 ? 6.597 -27.003 3.301 1.00 57.02 499 THR A N 1
ATOM 3455 C CA . THR A 1 469 ? 5.747 -27.030 4.484 1.00 60.42 499 THR A CA 1
ATOM 3456 C C . THR A 1 469 ? 5.821 -25.750 5.307 1.00 61.03 499 THR A C 1
ATOM 3457 O O . THR A 1 469 ? 4.779 -25.183 5.659 1.00 57.51 499 THR A O 1
ATOM 3461 N N . VAL A 1 470 ? 7.026 -25.273 5.620 1.00 62.81 500 VAL A N 1
ATOM 3462 C CA . VAL A 1 470 ? 7.210 -24.163 6.552 1.00 59.86 500 VAL A CA 1
ATOM 3463 C C . VAL A 1 470 ? 6.702 -22.872 5.912 1.00 57.59 500 VAL A C 1
ATOM 3464 O O . VAL A 1 470 ? 7.367 -22.288 5.052 1.00 60.57 500 VAL A O 1
ATOM 3468 N N . GLY A 1 471 ? 5.565 -22.379 6.392 1.00 58.22 501 GLY A N 1
ATOM 3469 C CA . GLY A 1 471 ? 5.012 -21.127 5.914 1.00 57.89 501 GLY A CA 1
ATOM 3470 C C . GLY A 1 471 ? 4.160 -21.268 4.676 1.00 61.31 501 GLY A C 1
ATOM 3471 O O . GLY A 1 471 ? 3.961 -20.272 3.962 1.00 62.50 501 GLY A O 1
ATOM 3472 N N . ALA A 1 472 ? 3.647 -22.472 4.404 1.00 61.19 502 ALA A N 1
ATOM 3473 C CA . ALA A 1 472 ? 2.771 -22.712 3.259 1.00 61.75 502 ALA A CA 1
ATOM 3474 C C . ALA A 1 472 ? 1.558 -21.799 3.331 1.00 59.92 502 ALA A C 1
ATOM 3475 O O . ALA A 1 472 ? 1.128 -21.378 4.412 1.00 54.83 502 ALA A O 1
ATOM 3477 N N . ASP A 1 473 ? 0.968 -21.543 2.157 1.00 60.56 503 ASP A N 1
ATOM 3478 C CA . ASP A 1 473 ? -0.063 -20.515 2.039 1.00 57.87 503 ASP A CA 1
ATOM 3479 C C . ASP A 1 473 ? -1.247 -20.798 2.947 1.00 52.48 503 ASP A C 1
ATOM 3480 O O . ASP A 1 473 ? -1.758 -19.886 3.602 1.00 55.84 503 ASP A O 1
ATOM 3485 N N . ASP A 1 474 ? -1.713 -22.046 2.986 1.00 55.91 504 ASP A N 1
ATOM 3486 C CA . ASP A 1 474 ? -2.837 -22.368 3.858 1.00 60.10 504 ASP A CA 1
ATOM 3487 C C . ASP A 1 474 ? -2.448 -22.226 5.324 1.00 57.70 504 ASP A C 1
ATOM 3488 O O . ASP A 1 474 ? -3.236 -21.713 6.119 1.00 59.69 504 ASP A O 1
ATOM 3493 N N . HIS A 1 475 ? -1.216 -22.609 5.685 1.00 60.08 505 HIS A N 1
ATOM 3494 C CA . HIS A 1 475 ? -0.757 -22.444 7.067 1.00 57.22 505 HIS A CA 1
ATOM 3495 C C . HIS A 1 475 ? -0.812 -20.984 7.488 1.00 54.93 505 HIS A C 1
ATOM 3496 O O . HIS A 1 475 ? -1.358 -20.651 8.545 1.00 54.36 505 HIS A O 1
ATOM 3503 N N . ARG A 1 476 ? -0.297 -20.087 6.643 1.00 57.34 506 ARG A N 1
ATOM 3504 C CA . ARG A 1 476 ? -0.293 -18.668 6.993 1.00 58.44 506 ARG A CA 1
ATOM 3505 C C . ARG A 1 476 ? -1.708 -18.104 7.064 1.00 59.58 506 ARG A C 1
ATOM 3506 O O . ARG A 1 476 ? -1.976 -17.162 7.827 1.00 59.72 506 ARG A O 1
ATOM 3514 N N . ALA A 1 477 ? -2.625 -18.678 6.292 1.00 59.61 507 ALA A N 1
ATOM 3515 C CA . ALA A 1 477 ? -4.018 -18.244 6.335 1.00 59.59 507 ALA A CA 1
ATOM 3516 C C . ALA A 1 477 ? -4.667 -18.610 7.662 1.00 58.43 507 ALA A C 1
ATOM 3517 O O . ALA A 1 477 ? -5.518 -17.869 8.163 1.00 57.33 507 ALA A O 1
ATOM 3519 N N . VAL A 1 478 ? -4.288 -19.748 8.236 1.00 55.23 508 VAL A N 1
ATOM 3520 C CA . VAL A 1 478 ? -4.827 -20.114 9.537 1.00 55.83 508 VAL A CA 1
ATOM 3521 C C . VAL A 1 478 ? -4.321 -19.155 10.609 1.00 59.06 508 VAL A C 1
ATOM 3522 O O . VAL A 1 478 ? -5.080 -18.736 11.490 1.00 59.37 508 VAL A O 1
ATOM 3526 N N . GLY A 1 479 ? -3.037 -18.780 10.543 1.00 59.56 509 GLY A N 1
ATOM 3527 C CA . GLY A 1 479 ? -2.500 -17.832 11.502 1.00 54.31 509 GLY A CA 1
ATOM 3528 C C . GLY A 1 479 ? -3.149 -16.467 11.399 1.00 59.87 509 GLY A C 1
ATOM 3529 O O . GLY A 1 479 ? -3.485 -15.858 12.417 1.00 56.83 509 GLY A O 1
ATOM 3530 N N . LEU A 1 480 ? -3.383 -15.993 10.164 1.00 57.49 510 LEU A N 1
ATOM 3531 C CA . LEU A 1 480 ? -4.081 -14.731 9.950 1.00 60.55 510 LEU A CA 1
ATOM 3532 C C . LEU A 1 480 ? -5.504 -14.780 10.485 1.00 59.58 510 LEU A C 1
ATOM 3533 O O . LEU A 1 480 ? -6.003 -13.793 11.033 1.00 56.92 510 LEU A O 1
ATOM 3538 N N . ASP A 1 481 ? -6.203 -15.884 10.224 1.00 59.73 511 ASP A N 1
ATOM 3539 C CA . ASP A 1 481 ? -7.511 -16.125 10.821 1.00 61.93 511 ASP A CA 1
ATOM 3540 C C . ASP A 1 481 ? -7.470 -15.951 12.343 1.00 61.33 511 ASP A C 1
ATOM 3541 O O . ASP A 1 481 ? -8.295 -15.232 12.921 1.00 60.62 511 ASP A O 1
ATOM 3546 N N . LEU A 1 482 ? -6.530 -16.628 13.016 1.00 59.09 512 LEU A N 1
ATOM 3547 C CA . LEU A 1 482 ? -6.470 -16.520 14.474 1.00 58.35 512 LEU A CA 1
ATOM 3548 C C . LEU A 1 482 ? -6.080 -15.109 14.931 1.00 58.92 512 LEU A C 1
ATOM 3549 O O . LEU A 1 482 ? -6.502 -14.675 16.006 1.00 58.15 512 LEU A O 1
ATOM 3554 N N . GLN A 1 483 ? -5.257 -14.390 14.159 1.00 56.78 513 GLN A N 1
ATOM 3555 C CA . GLN A 1 483 ? -4.925 -13.012 14.513 1.00 57.21 513 GLN A CA 1
ATOM 3556 C C . GLN A 1 483 ? -6.164 -12.124 14.505 1.00 60.84 513 GLN A C 1
ATOM 3557 O O . GLN A 1 483 ? -6.361 -11.302 15.412 1.00 61.67 513 GLN A O 1
ATOM 3563 N N . ARG A 1 484 ? -6.998 -12.244 13.460 1.00 55.81 514 ARG A N 1
ATOM 3564 C CA . ARG A 1 484 ? -8.209 -11.432 13.412 1.00 60.02 514 ARG A CA 1
ATOM 3565 C C . ARG A 1 484 ? -9.166 -11.786 14.551 1.00 63.08 514 ARG A C 1
ATOM 3566 O O . ARG A 1 484 ? -9.772 -10.896 15.158 1.00 60.82 514 ARG A O 1
ATOM 3574 N N . LYS A 1 485 ? -9.288 -13.081 14.878 1.00 65.57 515 LYS A N 1
ATOM 3575 C CA . LYS A 1 485 ? -10.173 -13.536 15.948 1.00 66.88 515 LYS A CA 1
ATOM 3576 C C . LYS A 1 485 ? -9.618 -13.276 17.344 1.00 66.65 515 LYS A C 1
ATOM 3577 O O . LYS A 1 485 ? -10.369 -13.413 18.317 1.00 69.48 515 LYS A O 1
ATOM 3583 N N . SER A 1 486 ? -8.326 -12.951 17.475 1.00 66.37 516 SER A N 1
ATOM 3584 C CA . SER A 1 486 ? -7.736 -12.751 18.796 1.00 63.59 516 SER A CA 1
ATOM 3585 C C . SER A 1 486 ? -7.957 -11.343 19.331 1.00 65.45 516 SER A C 1
ATOM 3586 O O . SER A 1 486 ? -7.861 -11.130 20.544 1.00 63.68 516 SER A O 1
ATOM 3589 N N . LEU A 1 487 ? -8.272 -10.403 18.456 1.00 62.12 517 LEU A N 1
ATOM 3590 C CA . LEU A 1 487 ? -8.500 -9.001 18.876 1.00 62.06 517 LEU A CA 1
ATOM 3591 C C . LEU A 1 487 ? -9.747 -8.920 19.749 1.00 59.80 517 LEU A C 1
ATOM 3592 O O . LEU A 1 487 ? -10.754 -9.503 19.377 1.00 62.68 517 LEU A O 1
ATOM 3597 N N . VAL A 1 488 ? -9.650 -8.216 20.869 1.00 61.81 518 VAL A N 1
ATOM 3598 C CA . VAL A 1 488 ? -10.811 -8.050 21.787 1.00 64.85 518 VAL A CA 1
ATOM 3599 C C . VAL A 1 488 ? -11.216 -6.579 21.795 1.00 62.11 518 VAL A C 1
ATOM 3600 O O . VAL A 1 488 ? -10.385 -5.744 22.152 1.00 62.92 518 VAL A O 1
ATOM 3604 N N . LEU A 1 489 ? -12.450 -6.299 21.393 1.00 64.28 519 LEU A N 1
ATOM 3605 C CA . LEU A 1 489 ? -12.947 -4.909 21.421 1.00 67.84 519 LEU A CA 1
ATOM 3606 C C . LEU A 1 489 ? -13.388 -4.616 22.848 1.00 71.00 519 LEU A C 1
ATOM 3607 O O . LEU A 1 489 ? -14.371 -5.223 23.282 1.00 69.14 519 LEU A O 1
ATOM 3612 N N . LEU A 1 490 ? -12.676 -3.730 23.535 1.00 68.43 520 LEU A N 1
ATOM 3613 C CA . LEU A 1 490 ? -12.986 -3.461 24.954 1.00 70.61 520 LEU A CA 1
ATOM 3614 C C . LEU A 1 490 ? -13.935 -2.271 25.077 1.00 75.96 520 LEU A C 1
ATOM 3615 O O . LEU A 1 490 ? -14.694 -2.252 26.048 1.00 80.52 520 LEU A O 1
ATOM 3620 N N . GLN A 1 491 ? -13.876 -1.312 24.150 1.00 73.12 521 GLN A N 1
ATOM 3621 C CA . GLN A 1 491 ? -14.718 -0.091 24.266 1.00 71.18 521 GLN A CA 1
ATOM 3622 C C . GLN A 1 491 ? -15.094 0.432 22.879 1.00 78.02 521 GLN A C 1
ATOM 3623 O O . GLN A 1 491 ? -14.172 0.735 22.105 1.00 76.10 521 GLN A O 1
ATOM 3629 N N . ASN A 1 492 ? -16.395 0.524 22.584 1.00 78.38 522 ASN A N 1
ATOM 3630 C CA . ASN A 1 492 ? -16.868 1.091 21.292 1.00 78.33 522 ASN A CA 1
ATOM 3631 C C . ASN A 1 492 ? -17.923 2.158 21.599 1.00 82.17 522 ASN A C 1
ATOM 3632 O O . ASN A 1 492 ? -19.117 1.819 21.610 1.00 82.14 522 ASN A O 1
ATOM 3637 N N . GLU A 1 493 ? -17.488 3.394 21.842 1.00 82.07 523 GLU A N 1
ATOM 3638 C CA . GLU A 1 493 ? -18.424 4.489 22.205 1.00 87.95 523 GLU A CA 1
ATOM 3639 C C . GLU A 1 493 ? -19.480 4.681 21.117 1.00 90.86 523 GLU A C 1
ATOM 3640 O O . GLU A 1 493 ? -19.114 4.644 19.932 1.00 88.81 523 GLU A O 1
ATOM 3646 N N . GLU A 1 494 ? -20.742 4.866 21.508 1.00 95.48 524 GLU A N 1
ATOM 3647 C CA . GLU A 1 494 ? -21.792 5.157 20.537 1.00 101.57 524 GLU A CA 1
ATOM 3648 C C . GLU A 1 494 ? -21.994 6.670 20.502 1.00 102.78 524 GLU A C 1
ATOM 3649 O O . GLU A 1 494 ? -22.467 7.265 21.473 1.00 103.25 524 GLU A O 1
ATOM 3655 N N . THR A 1 495 ? -21.584 7.277 19.386 1.00 104.07 525 THR A N 1
ATOM 3656 C CA . THR A 1 495 ? -21.782 8.674 19.029 1.00 105.61 525 THR A CA 1
ATOM 3657 C C . THR A 1 495 ? -23.262 9.001 18.870 1.00 105.82 525 THR A C 1
ATOM 3658 O O . THR A 1 495 ? -24.138 8.141 18.988 1.00 105.92 525 THR A O 1
ATOM 3662 N N . ASP A 1 496 ? -23.541 10.287 18.635 1.00 109.84 526 ASP A N 1
ATOM 3663 C CA . ASP A 1 496 ? -24.797 10.651 17.982 1.00 111.67 526 ASP A CA 1
ATOM 3664 C C . ASP A 1 496 ? -24.879 10.037 16.582 1.00 109.55 526 ASP A C 1
ATOM 3665 O O . ASP A 1 496 ? -25.956 9.635 16.133 1.00 108.74 526 ASP A O 1
ATOM 3670 N N . GLU A 1 497 ? -23.744 9.972 15.873 1.00 109.27 527 GLU A N 1
ATOM 3671 C CA . GLU A 1 497 ? -23.697 9.404 14.524 1.00 109.27 527 GLU A CA 1
ATOM 3672 C C . GLU A 1 497 ? -23.828 7.876 14.518 1.00 109.67 527 GLU A C 1
ATOM 3673 O O . GLU A 1 497 ? -24.218 7.294 13.497 1.00 111.80 527 GLU A O 1
ATOM 3679 N N . GLY A 1 498 ? -23.459 7.239 15.631 1.00 106.75 528 GLY A N 1
ATOM 3680 C CA . GLY A 1 498 ? -23.502 5.767 15.710 1.00 104.65 528 GLY A CA 1
ATOM 3681 C C . GLY A 1 498 ? -22.196 5.188 16.226 1.00 98.81 528 GLY A C 1
ATOM 3682 O O . GLY A 1 498 ? -21.385 5.944 16.783 1.00 96.46 528 GLY A O 1
ATOM 3683 N N . PRO A 1 499 ? -21.942 3.869 16.092 1.00 98.26 529 PRO A N 1
ATOM 3684 C CA . PRO A 1 499 ? -20.746 3.289 16.655 1.00 88.82 529 PRO A CA 1
ATOM 3685 C C . PRO A 1 499 ? -19.521 3.905 15.986 1.00 86.04 529 PRO A C 1
ATOM 3686 O O . PRO A 1 499 ? -19.593 4.244 14.835 1.00 85.87 529 PRO A O 1
ATOM 3690 N N . VAL A 1 500 ? -18.437 4.024 16.736 1.00 83.05 530 VAL A N 1
ATOM 3691 C CA . VAL A 1 500 ? -17.202 4.658 16.208 1.00 82.65 530 VAL A CA 1
ATOM 3692 C C . VAL A 1 500 ? -16.325 3.636 15.501 1.00 81.58 530 VAL A C 1
ATOM 3693 O O . VAL A 1 500 ? -15.801 3.976 14.439 1.00 81.34 530 VAL A O 1
ATOM 3697 N N . LEU A 1 501 ? -16.230 2.416 16.024 1.00 80.43 531 LEU A N 1
ATOM 3698 C CA . LEU A 1 501 ? -15.190 1.499 15.476 1.00 80.97 531 LEU A CA 1
ATOM 3699 C C . LEU A 1 501 ? -15.486 0.979 14.085 1.00 83.41 531 LEU A C 1
ATOM 3700 O O . LEU A 1 501 ? -14.537 0.991 13.323 1.00 87.34 531 LEU A O 1
ATOM 3705 N N . PRO A 1 502 ? -16.650 0.412 13.746 1.00 78.41 532 PRO A N 1
ATOM 3706 C CA . PRO A 1 502 ? -16.806 -0.030 12.384 1.00 75.14 532 PRO A CA 1
ATOM 3707 C C . PRO A 1 502 ? -16.386 1.270 11.704 1.00 78.07 532 PRO A C 1
ATOM 3708 O O . PRO A 1 502 ? -17.169 2.169 11.674 1.00 72.43 532 PRO A O 1
ATOM 3712 N N . LEU A 1 503 ? -15.153 1.345 11.219 1.00 75.63 533 LEU A N 1
ATOM 3713 C CA . LEU A 1 503 ? -14.630 2.625 10.682 1.00 78.95 533 LEU A CA 1
ATOM 3714 C C . LEU A 1 503 ? -15.354 2.970 9.387 1.00 75.06 533 LEU A C 1
ATOM 3715 O O . LEU A 1 503 ? -15.791 2.059 8.682 1.00 77.15 533 LEU A O 1
ATOM 3720 N N . LYS A 1 504 ? -15.472 4.260 9.117 1.00 76.77 534 LYS A N 1
ATOM 3721 C CA . LYS A 1 504 ? -16.168 4.721 7.907 1.00 77.79 534 LYS A CA 1
ATOM 3722 C C . LYS A 1 504 ? -15.191 4.645 6.744 1.00 81.96 534 LYS A C 1
ATOM 3723 O O . LYS A 1 504 ? -13.982 4.751 6.973 1.00 80.15 534 LYS A O 1
ATOM 3729 N N . GLU A 1 505 ? -15.719 4.464 5.544 1.00 80.77 535 GLU A N 1
ATOM 3730 C CA . GLU A 1 505 ? -14.849 4.437 4.356 1.00 84.40 535 GLU A CA 1
ATOM 3731 C C . GLU A 1 505 ? -14.415 5.866 4.060 1.00 78.63 535 GLU A C 1
ATOM 3732 O O . GLU A 1 505 ? -15.282 6.723 3.911 1.00 90.14 535 GLU A O 1
ATOM 3738 N N . GLY A 1 506 ? -13.110 6.097 4.013 1.00 84.20 536 GLY A N 1
ATOM 3739 C CA . GLY A 1 506 ? -12.614 7.432 3.671 1.00 83.82 536 GLY A CA 1
ATOM 3740 C C . GLY A 1 506 ? -12.405 8.286 4.887 1.00 74.45 536 GLY A C 1
ATOM 3741 O O . GLY A 1 506 ? -13.108 8.084 5.872 1.00 84.79 536 GLY A O 1
ATOM 3742 N N . GLY A 1 507 ? -11.455 9.203 4.801 1.00 75.36 537 GLY A N 1
ATOM 3743 C CA . GLY A 1 507 ? -11.249 10.137 5.907 1.00 74.17 537 GLY A CA 1
ATOM 3744 C C . GLY A 1 507 ? -9.796 10.451 6.100 1.00 77.16 537 GLY A C 1
ATOM 3745 O O . GLY A 1 507 ? -8.963 9.767 5.511 1.00 82.06 537 GLY A O 1
ATOM 3746 N N . ASP A 1 508 ? -9.517 11.478 6.886 1.00 78.26 538 ASP A N 1
ATOM 3747 C CA . ASP A 1 508 ? -8.113 11.785 7.224 1.00 73.79 538 ASP A CA 1
ATOM 3748 C C . ASP A 1 508 ? -7.784 10.979 8.472 1.00 74.99 538 ASP A C 1
ATOM 3749 O O . ASP A 1 508 ? -8.660 10.851 9.332 1.00 74.84 538 ASP A O 1
ATOM 3754 N N . VAL A 1 509 ? -6.579 10.440 8.550 1.00 68.65 539 VAL A N 1
ATOM 3755 C CA . VAL A 1 509 ? -6.273 9.542 9.690 1.00 69.39 539 VAL A CA 1
ATOM 3756 C C . VAL A 1 509 ? -4.886 9.859 10.212 1.00 67.72 539 VAL A C 1
ATOM 3757 O O . VAL A 1 509 ? -3.956 9.923 9.410 1.00 65.41 539 VAL A O 1
ATOM 3761 N N . TYR A 1 510 ? -4.787 10.076 11.516 1.00 63.57 540 TYR A N 1
ATOM 3762 C CA . TYR A 1 510 ? -3.468 10.309 12.143 1.00 66.91 540 TYR A CA 1
ATOM 3763 C C . TYR A 1 510 ? -3.030 8.992 12.755 1.00 59.09 540 TYR A C 1
ATOM 3764 O O . TYR A 1 510 ? -3.842 8.287 13.340 1.00 60.21 540 TYR A O 1
ATOM 3773 N N . ILE A 1 511 ? -1.765 8.677 12.587 1.00 62.18 541 ILE A N 1
ATOM 3774 C CA . ILE A 1 511 ? -1.271 7.379 13.099 1.00 62.61 541 ILE A CA 1
ATOM 3775 C C . ILE A 1 511 ? -0.149 7.657 14.085 1.00 64.60 541 ILE A C 1
ATOM 3776 O O . ILE A 1 511 ? 0.661 8.530 13.814 1.00 66.44 541 ILE A O 1
ATOM 3781 N N . LEU A 1 512 ? -0.148 6.945 15.201 1.00 61.10 542 LEU A N 1
ATOM 3782 C CA . LEU A 1 512 ? 0.930 7.062 16.171 1.00 63.37 542 LEU A CA 1
ATOM 3783 C C . LEU A 1 512 ? 1.188 5.672 16.719 1.00 60.72 542 LEU A C 1
ATOM 3784 O O . LEU A 1 512 ? 0.240 4.960 17.056 1.00 64.05 542 LEU A O 1
ATOM 3789 N N . GLY A 1 513 ? 2.444 5.276 16.790 1.00 57.70 543 GLY A N 1
ATOM 3790 C CA . GLY A 1 513 ? 2.761 3.909 17.167 1.00 65.11 543 GLY A CA 1
ATOM 3791 C C . GLY A 1 513 ? 3.128 3.059 15.966 1.00 67.34 543 GLY A C 1
ATOM 3792 O O . GLY A 1 513 ? 3.365 3.556 14.863 1.00 69.87 543 GLY A O 1
ATOM 3793 N N . ASP A 1 514 ? 3.154 1.741 16.188 1.00 68.80 544 ASP A N 1
ATOM 3794 C CA . ASP A 1 514 ? 3.614 0.784 15.174 1.00 78.59 544 ASP A CA 1
ATOM 3795 C C . ASP A 1 514 ? 2.534 0.518 14.113 1.00 77.04 544 ASP A C 1
ATOM 3796 O O . ASP A 1 514 ? 2.036 -0.590 13.926 1.00 80.22 544 ASP A O 1
ATOM 3801 N N . PHE A 1 515 ? 2.162 1.577 13.407 1.00 76.97 545 PHE A N 1
ATOM 3802 C CA . PHE A 1 515 ? 1.382 1.457 12.181 1.00 73.37 545 PHE A CA 1
ATOM 3803 C C . PHE A 1 515 ? 2.275 1.678 10.974 1.00 77.82 545 PHE A C 1
ATOM 3804 O O . PHE A 1 515 ? 3.005 2.674 10.926 1.00 79.79 545 PHE A O 1
ATOM 3812 N N . THR A 1 516 ? 2.185 0.780 9.986 1.00 76.35 546 THR A N 1
ATOM 3813 C CA . THR A 1 516 ? 2.849 1.008 8.709 1.00 77.04 546 THR A CA 1
ATOM 3814 C C . THR A 1 516 ? 1.980 1.937 7.877 1.00 72.80 546 THR A C 1
ATOM 3815 O O . THR A 1 516 ? 0.832 1.609 7.548 1.00 68.09 546 THR A O 1
ATOM 3819 N N . GLU A 1 517 ? 2.528 3.108 7.563 1.00 70.99 547 GLU A N 1
ATOM 3820 C CA . GLU A 1 517 ? 1.727 4.160 6.976 1.00 65.07 547 GLU A CA 1
ATOM 3821 C C . GLU A 1 517 ? 1.141 3.733 5.627 1.00 68.96 547 GLU A C 1
ATOM 3822 O O . GLU A 1 517 ? -0.023 4.028 5.329 1.00 59.81 547 GLU A O 1
ATOM 3828 N N . GLU A 1 518 ? 1.921 3.032 4.799 1.00 68.32 548 GLU A N 1
ATOM 3829 C CA . GLU A 1 518 ? 1.385 2.693 3.471 1.00 70.37 548 GLU A CA 1
ATOM 3830 C C . GLU A 1 518 ? 0.282 1.649 3.569 1.00 68.75 548 GLU A C 1
ATOM 3831 O O . GLU A 1 518 ? -0.684 1.717 2.814 1.00 63.48 548 GLU A O 1
ATOM 3837 N N . THR A 1 519 ? 0.359 0.712 4.528 1.00 68.46 549 THR A N 1
ATOM 3838 C CA . THR A 1 519 ? -0.728 -0.260 4.586 1.00 65.41 549 THR A CA 1
ATOM 3839 C C . THR A 1 519 ? -2.029 0.408 5.021 1.00 66.78 549 THR A C 1
ATOM 3840 O O . THR A 1 519 ? -3.109 0.046 4.531 1.00 57.97 549 THR A O 1
ATOM 3844 N N . VAL A 1 520 ? -1.929 1.472 5.824 1.00 67.69 550 VAL A N 1
ATOM 3845 C CA . VAL A 1 520 ? -3.110 2.194 6.283 1.00 65.44 550 VAL A CA 1
ATOM 3846 C C . VAL A 1 520 ? -3.661 3.073 5.171 1.00 62.86 550 VAL A C 1
ATOM 3847 O O . VAL A 1 520 ? -4.878 3.128 4.957 1.00 65.38 550 VAL A O 1
ATOM 3851 N N . GLU A 1 521 ? -2.782 3.788 4.459 1.00 65.84 551 GLU A N 1
ATOM 3852 C CA . GLU A 1 521 ? -3.205 4.479 3.241 1.00 65.84 551 GLU A CA 1
ATOM 3853 C C . GLU A 1 521 ? -3.919 3.523 2.296 1.00 65.32 551 GLU A C 1
ATOM 3854 O O . GLU A 1 521 ? -4.929 3.888 1.687 1.00 69.87 551 GLU A O 1
ATOM 3860 N N . SER A 1 522 ? -3.430 2.276 2.193 1.00 65.61 552 SER A N 1
ATOM 3861 C CA . SER A 1 522 ? -3.966 1.321 1.219 1.00 67.32 552 SER A CA 1
ATOM 3862 C C . SER A 1 522 ? -5.433 0.991 1.470 1.00 67.22 552 SER A C 1
ATOM 3863 O O . SER A 1 522 ? -6.126 0.570 0.536 1.00 61.95 552 SER A O 1
ATOM 3866 N N . TYR A 1 523 ? -5.934 1.175 2.695 1.00 65.25 553 TYR A N 1
ATOM 3867 C CA . TYR A 1 523 ? -7.367 0.998 2.905 1.00 64.98 553 TYR A CA 1
ATOM 3868 C C . TYR A 1 523 ? -8.173 2.207 2.458 1.00 63.19 553 TYR A C 1
ATOM 3869 O O . TYR A 1 523 ? -9.396 2.208 2.620 1.00 62.69 553 TYR A O 1
ATOM 3878 N N . GLY A 1 524 ? -7.505 3.226 1.943 1.00 64.18 554 GLY A N 1
ATOM 3879 C CA . GLY A 1 524 ? -8.244 4.360 1.372 1.00 67.84 554 GLY A CA 1
ATOM 3880 C C . GLY A 1 524 ? -8.377 5.532 2.306 1.00 67.09 554 GLY A C 1
ATOM 3881 O O . GLY A 1 524 ? -9.457 6.120 2.352 1.00 66.53 554 GLY A O 1
ATOM 3882 N N . TYR A 1 525 ? -7.304 5.858 3.009 1.00 65.19 555 TYR A N 1
ATOM 3883 C CA . TYR A 1 525 ? -7.364 6.969 3.976 1.00 66.69 555 TYR A CA 1
ATOM 3884 C C . TYR A 1 525 ? -6.193 7.889 3.684 1.00 67.99 555 TYR A C 1
ATOM 3885 O O . TYR A 1 525 ? -5.193 7.419 3.147 1.00 70.85 555 TYR A O 1
ATOM 3894 N N . GLU A 1 526 ? -6.352 9.171 3.972 1.00 66.43 556 GLU A N 1
ATOM 3895 C CA . GLU A 1 526 ? -5.209 10.092 3.826 1.00 70.79 556 GLU A CA 1
ATOM 3896 C C . GLU A 1 526 ? -4.562 10.085 5.193 1.00 71.88 556 GLU A C 1
ATOM 3897 O O . GLU A 1 526 ? -5.262 10.360 6.157 1.00 74.75 556 GLU A O 1
ATOM 3903 N N . VAL A 1 527 ? -3.276 9.807 5.261 1.00 71.75 557 VAL A N 1
ATOM 3904 C CA . VAL A 1 527 ? -2.676 9.607 6.601 1.00 68.16 557 VAL A CA 1
ATOM 3905 C C . VAL A 1 527 ? -1.560 10.574 6.956 1.00 68.31 557 VAL A C 1
ATOM 3906 O O . VAL A 1 527 ? -0.626 10.716 6.170 1.00 67.50 557 VAL A O 1
ATOM 3910 N N . THR A 1 528 ? -1.695 11.235 8.092 1.00 69.33 558 THR A N 1
ATOM 3911 C CA . THR A 1 528 ? -0.598 11.995 8.681 1.00 73.43 558 THR A CA 1
ATOM 3912 C C . THR A 1 528 ? 0.065 11.148 9.760 1.00 68.54 558 THR A C 1
ATOM 3913 O O . THR A 1 528 ? -0.622 10.524 10.572 1.00 64.96 558 THR A O 1
ATOM 3917 N N . ASN A 1 529 ? 1.402 11.130 9.757 1.00 69.97 559 ASN A N 1
ATOM 3918 C CA . ASN A 1 529 ? 2.201 10.187 10.530 1.00 70.52 559 ASN A CA 1
ATOM 3919 C C . ASN A 1 529 ? 2.794 10.883 11.751 1.00 72.31 559 ASN A C 1
ATOM 3920 O O . ASN A 1 529 ? 3.791 11.606 11.647 1.00 71.65 559 ASN A O 1
ATOM 3925 N N . GLY A 1 530 ? 2.221 10.601 12.913 1.00 71.14 560 GLY A N 1
ATOM 3926 C CA . GLY A 1 530 ? 2.711 11.142 14.165 1.00 76.74 560 GLY A CA 1
ATOM 3927 C C . GLY A 1 530 ? 4.068 10.638 14.616 1.00 73.86 560 GLY A C 1
ATOM 3928 O O . GLY A 1 530 ? 4.652 11.254 15.515 1.00 77.61 560 GLY A O 1
ATOM 3929 N N . ASN A 1 531 ? 4.498 9.529 14.035 1.00 71.84 561 ASN A N 1
ATOM 3930 C CA . ASN A 1 531 ? 5.764 8.893 14.450 1.00 77.59 561 ASN A CA 1
ATOM 3931 C C . ASN A 1 531 ? 6.902 9.635 13.768 1.00 79.79 561 ASN A C 1
ATOM 3932 O O . ASN A 1 531 ? 7.226 9.317 12.631 1.00 78.91 561 ASN A O 1
ATOM 3937 N N . VAL A 1 532 ? 7.465 10.602 14.468 1.00 80.61 562 VAL A N 1
ATOM 3938 C CA . VAL A 1 532 ? 8.584 11.391 13.902 1.00 88.71 562 VAL A CA 1
ATOM 3939 C C . VAL A 1 532 ? 9.818 11.087 14.748 1.00 95.10 562 VAL A C 1
ATOM 3940 O O . VAL A 1 532 ? 9.660 10.635 15.883 1.00 92.84 562 VAL A O 1
ATOM 3944 N N . ALA A 1 533 ? 11.001 11.323 14.196 1.00 99.03 563 ALA A N 1
ATOM 3945 C CA . ALA A 1 533 ? 12.238 11.111 14.969 1.00 103.62 563 ALA A CA 1
ATOM 3946 C C . ALA A 1 533 ? 12.208 12.036 16.180 1.00 107.75 563 ALA A C 1
ATOM 3947 O O . ALA A 1 533 ? 11.283 12.850 16.277 1.00 109.07 563 ALA A O 1
ATOM 3949 N N . GLU A 1 534 ? 13.179 11.908 17.074 1.00 111.05 564 GLU A N 1
ATOM 3950 C CA . GLU A 1 534 ? 13.132 12.708 18.321 1.00 114.67 564 GLU A CA 1
ATOM 3951 C C . GLU A 1 534 ? 13.366 14.178 18.001 1.00 115.66 564 GLU A C 1
ATOM 3952 O O . GLU A 1 534 ? 12.632 15.024 18.535 1.00 117.63 564 GLU A O 1
ATOM 3958 N N . GLY A 1 535 ? 14.368 14.465 17.177 1.00 115.89 565 GLY A N 1
ATOM 3959 C CA . GLY A 1 535 ? 14.693 15.876 16.906 1.00 114.82 565 GLY A CA 1
ATOM 3960 C C . GLY A 1 535 ? 13.630 16.570 16.083 1.00 113.48 565 GLY A C 1
ATOM 3961 O O . GLY A 1 535 ? 13.183 17.649 16.497 1.00 112.63 565 GLY A O 1
ATOM 3962 N N . GLU A 1 536 ? 13.187 15.946 14.998 1.00 113.05 566 GLU A N 1
ATOM 3963 C CA . GLU A 1 536 ? 12.268 16.626 14.060 1.00 108.78 566 GLU A CA 1
ATOM 3964 C C . GLU A 1 536 ? 10.956 16.987 14.742 1.00 103.66 566 GLU A C 1
ATOM 3965 O O . GLU A 1 536 ? 10.777 16.623 15.908 1.00 104.60 566 GLU A O 1
ATOM 3971 N N . GLU A 1 537 ? 10.089 17.688 14.022 1.00 97.54 567 GLU A N 1
ATOM 3972 C CA . GLU A 1 537 ? 8.827 18.161 14.634 1.00 96.41 567 GLU A CA 1
ATOM 3973 C C . GLU A 1 537 ? 7.670 17.237 14.261 1.00 92.47 567 GLU A C 1
ATOM 3974 O O . GLU A 1 537 ? 7.683 16.689 13.153 1.00 89.05 567 GLU A O 1
ATOM 3980 N N . ARG A 1 538 ? 6.690 17.115 15.152 1.00 90.76 568 ARG A N 1
ATOM 3981 C CA . ARG A 1 538 ? 5.601 16.183 14.941 1.00 85.42 568 ARG A CA 1
ATOM 3982 C C . ARG A 1 538 ? 4.368 16.954 14.517 1.00 83.81 568 ARG A C 1
ATOM 3983 O O . ARG A 1 538 ? 3.949 17.876 15.238 1.00 81.92 568 ARG A O 1
ATOM 3991 N N . PRO A 1 539 ? 3.752 16.608 13.389 1.00 80.22 569 PRO A N 1
ATOM 3992 C CA . PRO A 1 539 ? 2.567 17.340 12.933 1.00 79.44 569 PRO A CA 1
ATOM 3993 C C . PRO A 1 539 ? 1.407 17.201 13.908 1.00 79.21 569 PRO A C 1
ATOM 3994 O O . PRO A 1 539 ? 1.330 16.269 14.710 1.00 78.29 569 PRO A O 1
ATOM 3998 N N . SER A 1 540 ? 0.532 18.195 13.875 1.00 75.65 570 SER A N 1
ATOM 3999 C CA . SER A 1 540 ? -0.659 18.177 14.705 1.00 79.96 570 SER A CA 1
ATOM 4000 C C . SER A 1 540 ? -1.626 17.093 14.242 1.00 78.93 570 SER A C 1
ATOM 4001 O O . SER A 1 540 ? -1.660 16.718 13.069 1.00 76.86 570 SER A O 1
ATOM 4004 N N . ALA A 1 541 ? -2.413 16.578 15.188 1.00 77.31 571 ALA A N 1
ATOM 4005 C CA . ALA A 1 541 ? -3.513 15.685 14.859 1.00 77.66 571 ALA A CA 1
ATOM 4006 C C . ALA A 1 541 ? -4.831 16.427 14.703 1.00 79.06 571 ALA A C 1
ATOM 4007 O O . ALA A 1 541 ? -5.855 15.790 14.430 1.00 77.97 571 ALA A O 1
ATOM 4009 N N . ALA A 1 542 ? -4.773 17.748 14.735 1.00 80.53 572 ALA A N 1
ATOM 4010 C CA . ALA A 1 542 ? -5.998 18.552 14.546 1.00 81.21 572 ALA A CA 1
ATOM 4011 C C . ALA A 1 542 ? -6.614 18.300 13.173 1.00 79.13 572 ALA A C 1
ATOM 4012 O O . ALA A 1 542 ? -5.866 18.270 12.190 1.00 77.85 572 ALA A O 1
ATOM 4014 N N . GLY A 1 543 ? -7.932 18.142 13.119 1.00 77.13 573 GLY A N 1
ATOM 4015 C CA . GLY A 1 543 ? -8.596 18.017 11.814 1.00 75.04 573 GLY A CA 1
ATOM 4016 C C . GLY A 1 543 ? -8.856 16.585 11.453 1.00 77.22 573 GLY A C 1
ATOM 4017 O O . GLY A 1 543 ? -9.689 16.341 10.571 1.00 79.55 573 GLY A O 1
ATOM 4018 N N . SER A 1 544 ? -8.201 15.674 12.153 1.00 79.05 574 SER A N 1
ATOM 4019 C CA . SER A 1 544 ? -8.319 14.247 11.808 1.00 75.35 574 SER A CA 1
ATOM 4020 C C . SER A 1 544 ? -9.735 13.772 12.083 1.00 75.35 574 SER A C 1
ATOM 4021 O O . SER A 1 544 ? -10.357 14.297 12.996 1.00 78.74 574 SER A O 1
ATOM 4024 N N . ASP A 1 545 ? -10.219 12.839 11.275 1.00 77.43 575 ASP A N 1
ATOM 4025 C CA . ASP A 1 545 ? -11.565 12.258 11.470 1.00 78.43 575 ASP A CA 1
ATOM 4026 C C . ASP A 1 545 ? -11.414 11.001 12.325 1.00 74.42 575 ASP A C 1
ATOM 4027 O O . ASP A 1 545 ? -12.413 10.545 12.880 1.00 73.22 575 ASP A O 1
ATOM 4032 N N . TYR A 1 546 ? -10.204 10.447 12.374 1.00 73.49 576 TYR A N 1
ATOM 4033 C CA . TYR A 1 546 ? -9.920 9.259 13.208 1.00 70.21 576 TYR A CA 1
ATOM 4034 C C . TYR A 1 546 ? -8.459 9.335 13.638 1.00 70.70 576 TYR A C 1
ATOM 4035 O O . TYR A 1 546 ? -7.644 9.796 12.843 1.00 70.44 576 TYR A O 1
ATOM 4044 N N . VAL A 1 547 ? -8.154 8.945 14.876 1.00 71.16 577 VAL A N 1
ATOM 4045 C CA . VAL A 1 547 ? -6.740 8.883 15.343 1.00 66.57 577 VAL A CA 1
ATOM 4046 C C . VAL A 1 547 ? -6.451 7.435 15.723 1.00 69.48 577 VAL A C 1
ATOM 4047 O O . VAL A 1 547 ? -7.188 6.896 16.543 1.00 70.30 577 VAL A O 1
ATOM 4051 N N . LEU A 1 548 ? -5.437 6.832 15.115 1.00 64.16 578 LEU A N 1
ATOM 4052 C CA . LEU A 1 548 ? -5.107 5.428 15.351 1.00 62.29 578 LEU A CA 1
ATOM 4053 C C . LEU A 1 548 ? -3.831 5.355 16.179 1.00 62.38 578 LEU A C 1
ATOM 4054 O O . LEU A 1 548 ? -2.764 5.785 15.731 1.00 58.49 578 LEU A O 1
ATOM 4059 N N . ILE A 1 549 ? -3.934 4.831 17.395 1.00 62.37 579 ILE A N 1
ATOM 4060 C CA . ILE A 1 549 ? -2.784 4.746 18.276 1.00 59.78 579 ILE A CA 1
ATOM 4061 C C . ILE A 1 549 ? -2.579 3.284 18.664 1.00 61.24 579 ILE A C 1
ATOM 4062 O O . ILE A 1 549 ? -3.467 2.657 19.259 1.00 61.94 579 ILE A O 1
ATOM 4067 N N . SER A 1 550 ? -1.411 2.748 18.345 1.00 57.45 580 SER A N 1
ATOM 4068 C CA . SER A 1 550 ? -1.029 1.410 18.782 1.00 61.98 580 SER A CA 1
ATOM 4069 C C . SER A 1 550 ? 0.063 1.557 19.826 1.00 59.76 580 SER A C 1
ATOM 4070 O O . SER A 1 550 ? 1.145 2.074 19.522 1.00 62.39 580 SER A O 1
ATOM 4073 N N . MET A 1 551 ? -0.228 1.125 21.055 1.00 57.39 581 MET A N 1
ATOM 4074 C CA . MET A 1 551 ? 0.549 1.514 22.231 1.00 59.18 581 MET A CA 1
ATOM 4075 C C . MET A 1 551 ? 0.835 0.305 23.108 1.00 60.46 581 MET A C 1
ATOM 4076 O O . MET A 1 551 ? 0.061 -0.662 23.128 1.00 62.53 581 MET A O 1
ATOM 4081 N N . THR A 1 552 ? 1.985 0.325 23.780 1.00 59.53 582 THR A N 1
ATOM 4082 C CA . THR A 1 552 ? 2.310 -0.715 24.743 1.00 64.71 582 THR A CA 1
ATOM 4083 C C . THR A 1 552 ? 3.226 -0.131 25.824 1.00 61.18 582 THR A C 1
ATOM 4084 O O . THR A 1 552 ? 3.432 1.083 25.896 1.00 57.77 582 THR A O 1
ATOM 4088 N N . ALA A 1 553 ? 3.759 -1.000 26.693 1.00 58.51 583 ALA A N 1
ATOM 4089 C CA . ALA A 1 553 ? 4.796 -0.610 27.641 1.00 60.05 583 ALA A CA 1
ATOM 4090 C C . ALA A 1 553 ? 5.858 -1.702 27.751 1.00 61.88 583 ALA A C 1
ATOM 4091 O O . ALA A 1 553 ? 5.566 -2.886 27.584 1.00 63.34 583 ALA A O 1
ATOM 4093 N N . LYS A 1 554 ? 7.107 -1.286 27.995 1.00 61.50 584 LYS A N 1
ATOM 4094 C CA . LYS A 1 554 ? 8.256 -2.184 28.083 1.00 68.31 584 LYS A CA 1
ATOM 4095 C C . LYS A 1 554 ? 9.095 -1.836 29.315 1.00 68.46 584 LYS A C 1
ATOM 4096 O O . LYS A 1 554 ? 9.020 -0.723 29.845 1.00 67.62 584 LYS A O 1
ATOM 4102 N N . THR A 1 555 ? 9.902 -2.797 29.782 1.00 62.83 585 THR A N 1
ATOM 4103 C CA . THR A 1 555 ? 10.933 -2.485 30.778 1.00 69.53 585 THR A CA 1
ATOM 4104 C C . THR A 1 555 ? 12.251 -2.018 30.148 1.00 67.61 585 THR A C 1
ATOM 4105 O O . THR A 1 555 ? 12.628 -2.406 29.045 1.00 65.41 585 THR A O 1
ATOM 4109 N N . ASN A 1 556 ? 12.991 -1.246 30.954 1.00 69.38 586 ASN A N 1
ATOM 4110 C CA . ASN A 1 556 ? 14.420 -0.875 30.843 1.00 71.71 586 ASN A CA 1
ATOM 4111 C C . ASN A 1 556 ? 15.140 -0.901 32.174 1.00 73.47 586 ASN A C 1
ATOM 4112 O O . ASN A 1 556 ? 15.353 0.141 32.810 1.00 75.48 586 ASN A O 1
ATOM 4117 N N . ALA A 1 557 ? 15.559 -2.112 32.543 1.00 66.52 587 ALA A N 1
ATOM 4118 C CA . ALA A 1 557 ? 16.191 -2.418 33.807 1.00 68.71 587 ALA A CA 1
ATOM 4119 C C . ALA A 1 557 ? 17.645 -2.843 33.639 1.00 70.44 587 ALA A C 1
ATOM 4120 O O . ALA A 1 557 ? 18.250 -3.331 34.598 1.00 71.87 587 ALA A O 1
ATOM 4122 N N . GLY A 1 558 ? 18.222 -2.644 32.448 1.00 68.11 588 GLY A N 1
ATOM 4123 C CA . GLY A 1 558 ? 19.564 -3.125 32.135 1.00 62.49 588 GLY A CA 1
ATOM 4124 C C . GLY A 1 558 ? 20.672 -2.513 32.975 1.00 74.38 588 GLY A C 1
ATOM 4125 O O . GLY A 1 558 ? 21.771 -3.075 33.043 1.00 72.78 588 GLY A O 1
ATOM 4126 N N . ASP A 1 559 ? 20.404 -1.387 33.638 1.00 72.53 589 ASP A N 1
ATOM 4127 C CA . ASP A 1 559 ? 21.400 -0.757 34.492 1.00 73.58 589 ASP A CA 1
ATOM 4128 C C . ASP A 1 559 ? 21.469 -1.374 35.877 1.00 75.23 589 ASP A C 1
ATOM 4129 O O . ASP A 1 559 ? 22.371 -1.018 36.642 1.00 73.68 589 ASP A O 1
ATOM 4134 N N . TYR A 1 560 ? 20.546 -2.274 36.210 1.00 74.17 590 TYR A N 1
ATOM 4135 C CA . TYR A 1 560 ? 20.446 -2.799 37.566 1.00 76.16 590 TYR A CA 1
ATOM 4136 C C . TYR A 1 560 ? 21.744 -3.469 38.007 1.00 76.12 590 TYR A C 1
ATOM 4137 O O . TYR A 1 560 ? 22.337 -4.261 37.272 1.00 76.06 590 TYR A O 1
ATOM 4146 N N . VAL A 1 561 ? 22.194 -3.134 39.214 1.00 77.97 591 VAL A N 1
ATOM 4147 C CA . VAL A 1 561 ? 23.366 -3.766 39.806 1.00 78.94 591 VAL A CA 1
ATOM 4148 C C . VAL A 1 561 ? 23.065 -4.034 41.271 1.00 82.30 591 VAL A C 1
ATOM 4149 O O . VAL A 1 561 ? 22.733 -3.111 42.025 1.00 81.74 591 VAL A O 1
ATOM 4153 N N . SER A 1 562 ? 23.213 -5.294 41.682 1.00 81.94 592 SER A N 1
ATOM 4154 C CA . SER A 1 562 ? 22.777 -5.698 43.011 1.00 77.23 592 SER A CA 1
ATOM 4155 C C . SER A 1 562 ? 23.653 -5.081 44.092 1.00 80.86 592 SER A C 1
ATOM 4156 O O . SER A 1 562 ? 23.157 -4.716 45.163 1.00 76.32 592 SER A O 1
ATOM 4159 N N . ASP A 1 563 ? 24.954 -4.963 43.835 1.00 82.73 593 ASP A N 1
ATOM 4160 C CA . ASP A 1 563 ? 25.909 -4.479 44.823 1.00 86.95 593 ASP A CA 1
ATOM 4161 C C . ASP A 1 563 ? 26.206 -2.988 44.667 1.00 85.51 593 ASP A C 1
ATOM 4162 O O . ASP A 1 563 ? 27.125 -2.473 45.316 1.00 86.12 593 ASP A O 1
ATOM 4167 N N . ASP A 1 564 ? 25.457 -2.294 43.822 1.00 82.64 594 ASP A N 1
ATOM 4168 C CA . ASP A 1 564 ? 25.610 -0.852 43.669 1.00 82.52 594 ASP A CA 1
ATOM 4169 C C . ASP A 1 564 ? 24.860 -0.127 44.778 1.00 78.66 594 ASP A C 1
ATOM 4170 O O . ASP A 1 564 ? 23.652 -0.344 44.940 1.00 78.22 594 ASP A O 1
ATOM 4175 N N . PRO A 1 565 ? 25.524 0.726 45.558 1.00 77.78 595 PRO A N 1
ATOM 4176 C CA . PRO A 1 565 ? 24.793 1.537 46.542 1.00 78.56 595 PRO A CA 1
ATOM 4177 C C . PRO A 1 565 ? 23.786 2.516 45.928 1.00 83.14 595 PRO A C 1
ATOM 4178 O O . PRO A 1 565 ? 22.919 3.008 46.649 1.00 81.50 595 PRO A O 1
ATOM 4182 N N . SER A 1 566 ? 23.895 2.828 44.628 1.00 79.17 596 SER A N 1
ATOM 4183 C CA . SER A 1 566 ? 22.901 3.638 43.922 1.00 83.14 596 SER A CA 1
ATOM 4184 C C . SER A 1 566 ? 21.645 2.841 43.578 1.00 82.41 596 SER A C 1
ATOM 4185 O O . SER A 1 566 ? 20.598 3.444 43.285 1.00 78.93 596 SER A O 1
ATOM 4188 N N . LEU A 1 567 ? 21.754 1.508 43.526 1.00 80.82 597 LEU A N 1
ATOM 4189 C CA . LEU A 1 567 ? 20.710 0.677 42.941 1.00 79.73 597 LEU A CA 1
ATOM 4190 C C . LEU A 1 567 ? 20.238 -0.397 43.909 1.00 78.59 597 LEU A C 1
ATOM 4191 O O . LEU A 1 567 ? 19.232 -0.189 44.595 1.00 71.91 597 LEU A O 1
ATOM 4196 N N . GLY A 1 568 ? 20.926 -1.547 43.950 1.00 77.31 598 GLY A N 1
ATOM 4197 C CA . GLY A 1 568 ? 20.454 -2.657 44.763 1.00 73.13 598 GLY A CA 1
ATOM 4198 C C . GLY A 1 568 ? 20.652 -2.453 46.250 1.00 79.04 598 GLY A C 1
ATOM 4199 O O . GLY A 1 568 ? 19.817 -2.882 47.055 1.00 77.99 598 GLY A O 1
ATOM 4200 N N . LEU A 1 569 ? 21.731 -1.771 46.638 1.00 77.38 599 LEU A N 1
ATOM 4201 C CA . LEU A 1 569 ? 22.003 -1.455 48.031 1.00 78.79 599 LEU A CA 1
ATOM 4202 C C . LEU A 1 569 ? 21.596 -0.024 48.378 1.00 81.21 599 LEU A C 1
ATOM 4203 O O . LEU A 1 569 ? 22.090 0.537 49.361 1.00 80.36 599 LEU A O 1
ATOM 4208 N N . ASN A 1 570 ? 20.712 0.583 47.578 1.00 77.02 600 ASN A N 1
ATOM 4209 C CA . ASN A 1 570 ? 20.225 1.923 47.860 1.00 75.28 600 ASN A CA 1
ATOM 4210 C C . ASN A 1 570 ? 19.090 1.847 48.871 1.00 75.68 600 ASN A C 1
ATOM 4211 O O . ASN A 1 570 ? 18.018 1.310 48.565 1.00 76.32 600 ASN A O 1
ATOM 4216 N N . PRO A 1 571 ? 19.281 2.375 50.081 1.00 78.38 601 PRO A N 1
ATOM 4217 C CA . PRO A 1 571 ? 18.164 2.403 51.044 1.00 77.77 601 PRO A CA 1
ATOM 4218 C C . PRO A 1 571 ? 16.963 3.204 50.548 1.00 73.77 601 PRO A C 1
ATOM 4219 O O . PRO A 1 571 ? 15.816 2.862 50.873 1.00 70.83 601 PRO A O 1
ATOM 4223 N N . ASP A 1 572 ? 17.178 4.214 49.704 1.00 74.58 602 ASP A N 1
ATOM 4224 C CA . ASP A 1 572 ? 16.043 4.986 49.202 1.00 75.53 602 ASP A CA 1
ATOM 4225 C C . ASP A 1 572 ? 15.081 4.143 48.380 1.00 74.63 602 ASP A C 1
ATOM 4226 O O . ASP A 1 572 ? 13.939 4.563 48.161 1.00 75.00 602 ASP A O 1
ATOM 4231 N N . HIS A 1 573 ? 15.505 2.966 47.926 1.00 74.04 603 HIS A N 1
ATOM 4232 C CA . HIS A 1 573 ? 14.627 2.077 47.180 1.00 73.76 603 HIS A CA 1
ATOM 4233 C C . HIS A 1 573 ? 13.787 1.166 48.064 1.00 73.12 603 HIS A C 1
ATOM 4234 O O . HIS A 1 573 ? 13.070 0.311 47.536 1.00 74.29 603 HIS A O 1
ATOM 4241 N N . GLY A 1 574 ? 13.845 1.313 49.383 1.00 76.99 604 GLY A N 1
ATOM 4242 C CA . GLY A 1 574 ? 12.990 0.516 50.234 1.00 70.98 604 GLY A CA 1
ATOM 4243 C C . GLY A 1 574 ? 13.605 -0.827 50.580 1.00 71.68 604 GLY A C 1
ATOM 4244 O O . GLY A 1 574 ? 14.815 -1.058 50.464 1.00 72.82 604 GLY A O 1
ATOM 4245 N N . THR A 1 575 ? 12.737 -1.729 51.032 1.00 71.84 605 THR A N 1
ATOM 4246 C CA . THR A 1 575 ? 13.159 -3.040 51.492 1.00 73.67 605 THR A CA 1
ATOM 4247 C C . THR A 1 575 ? 12.368 -4.119 50.776 1.00 68.86 605 THR A C 1
ATOM 4248 O O . THR A 1 575 ? 11.237 -3.913 50.347 1.00 71.75 605 THR A O 1
ATOM 4252 N N . ASN A 1 576 ? 12.972 -5.285 50.686 1.00 73.64 606 ASN A N 1
ATOM 4253 C CA . ASN A 1 576 ? 12.315 -6.434 50.087 1.00 74.52 606 ASN A CA 1
ATOM 4254 C C . ASN A 1 576 ? 11.349 -7.008 51.121 1.00 74.38 606 ASN A C 1
ATOM 4255 O O . ASN A 1 576 ? 11.785 -7.631 52.092 1.00 76.37 606 ASN A O 1
ATOM 4260 N N . PRO A 1 577 ? 10.039 -6.811 50.962 1.00 75.43 607 PRO A N 1
ATOM 4261 C CA . PRO A 1 577 ? 9.087 -7.291 51.974 1.00 76.11 607 PRO A CA 1
ATOM 4262 C C . PRO A 1 577 ? 8.917 -8.795 52.013 1.00 76.82 607 PRO A C 1
ATOM 4263 O O . PRO A 1 577 ? 8.096 -9.280 52.794 1.00 78.72 607 PRO A O 1
ATOM 4267 N N . SER A 1 578 ? 9.602 -9.539 51.153 1.00 75.62 608 SER A N 1
ATOM 4268 C CA . SER A 1 578 ? 9.387 -10.971 51.041 1.00 76.15 608 SER A CA 1
ATOM 4269 C C . SER A 1 578 ? 10.182 -11.698 52.122 1.00 78.05 608 SER A C 1
ATOM 4270 O O . SER A 1 578 ? 11.355 -11.399 52.357 1.00 76.81 608 SER A O 1
ATOM 4273 N N . VAL A 1 579 ? 9.531 -12.643 52.793 1.00 78.54 609 VAL A N 1
ATOM 4274 C CA . VAL A 1 579 ? 10.180 -13.429 53.839 1.00 77.89 609 VAL A CA 1
ATOM 4275 C C . VAL A 1 579 ? 10.105 -14.901 53.454 1.00 75.68 609 VAL A C 1
ATOM 4276 O O . VAL A 1 579 ? 9.015 -15.438 53.210 1.00 71.49 609 VAL A O 1
ATOM 4280 N N . ILE A 1 580 ? 11.266 -15.543 53.379 1.00 75.11 610 ILE A N 1
ATOM 4281 C CA . ILE A 1 580 ? 11.371 -16.988 53.214 1.00 81.78 610 ILE A CA 1
ATOM 4282 C C . ILE A 1 580 ? 12.194 -17.503 54.379 1.00 82.14 610 ILE A C 1
ATOM 4283 O O . ILE A 1 580 ? 13.405 -17.250 54.461 1.00 81.31 610 ILE A O 1
ATOM 4288 N N . ILE A 1 581 ? 11.546 -18.212 55.284 1.00 86.88 611 ILE A N 1
ATOM 4289 C CA . ILE A 1 581 ? 12.238 -18.799 56.418 1.00 86.58 611 ILE A CA 1
ATOM 4290 C C . ILE A 1 581 ? 12.734 -20.161 55.974 1.00 87.05 611 ILE A C 1
ATOM 4291 O O . ILE A 1 581 ? 11.958 -20.974 55.462 1.00 86.74 611 ILE A O 1
ATOM 4296 N N . GLY A 1 582 ? 14.030 -20.380 56.063 1.00 89.03 612 GLY A N 1
ATOM 4297 C CA . GLY A 1 582 ? 14.509 -21.693 55.735 1.00 94.88 612 GLY A CA 1
ATOM 4298 C C . GLY A 1 582 ? 14.056 -22.704 56.777 1.00 99.01 612 GLY A C 1
ATOM 4299 O O . GLY A 1 582 ? 13.628 -22.361 57.894 1.00 100.89 612 GLY A O 1
ATOM 4300 N N . ASP A 1 583 ? 14.101 -23.962 56.359 1.00 99.54 613 ASP A N 1
ATOM 4301 C CA . ASP A 1 583 ? 13.985 -25.094 57.269 1.00 104.07 613 ASP A CA 1
ATOM 4302 C C . ASP A 1 583 ? 15.135 -25.168 58.267 1.00 104.69 613 ASP A C 1
ATOM 4303 O O . ASP A 1 583 ? 14.976 -25.763 59.334 1.00 105.90 613 ASP A O 1
ATOM 4308 N N . ASP A 1 584 ? 16.284 -24.559 57.963 1.00 105.89 614 ASP A N 1
ATOM 4309 C CA . ASP A 1 584 ? 17.246 -24.380 59.049 1.00 104.46 614 ASP A CA 1
ATOM 4310 C C . ASP A 1 584 ? 16.750 -23.371 60.094 1.00 102.24 614 ASP A C 1
ATOM 4311 O O . ASP A 1 584 ? 17.445 -23.142 61.093 1.00 103.43 614 ASP A O 1
ATOM 4316 N N . GLY A 1 585 ? 15.583 -22.759 59.888 1.00 100.14 615 GLY A N 1
ATOM 4317 C CA . GLY A 1 585 ? 15.005 -21.819 60.819 1.00 98.28 615 GLY A CA 1
ATOM 4318 C C . GLY A 1 585 ? 15.488 -20.394 60.697 1.00 95.17 615 GLY A C 1
ATOM 4319 O O . GLY A 1 585 ? 14.860 -19.496 61.269 1.00 92.27 615 GLY A O 1
ATOM 4320 N N . GLU A 1 586 ? 16.604 -20.157 60.009 1.00 97.16 616 GLU A N 1
ATOM 4321 C CA . GLU A 1 586 ? 17.092 -18.800 59.798 1.00 97.15 616 GLU A CA 1
ATOM 4322 C C . GLU A 1 586 ? 16.646 -18.281 58.430 1.00 98.03 616 GLU A C 1
ATOM 4323 O O . GLU A 1 586 ? 16.568 -19.054 57.464 1.00 96.45 616 GLU A O 1
ATOM 4329 N N . PRO A 1 587 ? 16.324 -16.995 58.292 1.00 92.98 617 PRO A N 1
ATOM 4330 C CA . PRO A 1 587 ? 15.882 -16.501 56.987 1.00 88.59 617 PRO A CA 1
ATOM 4331 C C . PRO A 1 587 ? 16.968 -16.677 55.939 1.00 89.64 617 PRO A C 1
ATOM 4332 O O . PRO A 1 587 ? 18.166 -16.593 56.227 1.00 92.76 617 PRO A O 1
ATOM 4336 N N . LEU A 1 588 ? 16.530 -16.915 54.706 1.00 86.88 618 LEU A N 1
ATOM 4337 C CA . LEU A 1 588 ? 17.455 -16.910 53.589 1.00 86.34 618 LEU A CA 1
ATOM 4338 C C . LEU A 1 588 ? 18.077 -15.522 53.467 1.00 81.27 618 LEU A C 1
ATOM 4339 O O . LEU A 1 588 ? 17.473 -14.526 53.878 1.00 75.51 618 LEU A O 1
ATOM 4344 N N . PRO A 1 589 ? 19.304 -15.434 52.965 1.00 79.92 619 PRO A N 1
ATOM 4345 C CA . PRO A 1 589 ? 19.993 -14.139 52.942 1.00 79.72 619 PRO A CA 1
ATOM 4346 C C . PRO A 1 589 ? 19.226 -13.106 52.122 1.00 82.30 619 PRO A C 1
ATOM 4347 O O . PRO A 1 589 ? 18.828 -13.361 50.982 1.00 79.22 619 PRO A O 1
ATOM 4351 N N . GLY A 1 590 ? 19.012 -11.934 52.726 1.00 81.23 620 GLY A N 1
ATOM 4352 C CA . GLY A 1 590 ? 18.300 -10.840 52.098 1.00 80.14 620 GLY A CA 1
ATOM 4353 C C . GLY A 1 590 ? 16.792 -10.963 52.084 1.00 80.07 620 GLY A C 1
ATOM 4354 O O . GLY A 1 590 ? 16.115 -10.008 51.683 1.00 83.90 620 GLY A O 1
ATOM 4355 N N . LEU A 1 591 ? 16.236 -12.089 52.527 1.00 81.11 621 LEU A N 1
ATOM 4356 C CA . LEU A 1 591 ? 14.807 -12.377 52.452 1.00 79.43 621 LEU A CA 1
ATOM 4357 C C . LEU A 1 591 ? 14.191 -12.496 53.851 1.00 79.52 621 LEU A C 1
ATOM 4358 O O . LEU A 1 591 ? 13.331 -13.343 54.110 1.00 78.64 621 LEU A O 1
ATOM 4363 N N . ASP A 1 592 ? 14.603 -11.609 54.755 1.00 78.44 622 ASP A N 1
ATOM 4364 C CA . ASP A 1 592 ? 14.059 -11.490 56.103 1.00 82.56 622 ASP A CA 1
ATOM 4365 C C . ASP A 1 592 ? 12.907 -10.497 56.186 1.00 82.78 622 ASP A C 1
ATOM 4366 O O . ASP A 1 592 ? 12.367 -10.273 57.277 1.00 86.37 622 ASP A O 1
ATOM 4371 N N . GLY A 1 593 ? 12.588 -9.829 55.090 1.00 81.48 623 GLY A N 1
ATOM 4372 C CA . GLY A 1 593 ? 11.553 -8.828 55.085 1.00 78.92 623 GLY A CA 1
ATOM 4373 C C . GLY A 1 593 ? 12.042 -7.445 55.425 1.00 81.58 623 GLY A C 1
ATOM 4374 O O . GLY A 1 593 ? 11.231 -6.515 55.486 1.00 81.61 623 GLY A O 1
ATOM 4375 N N . GLN A 1 594 ? 13.351 -7.269 55.598 1.00 80.14 624 GLN A N 1
ATOM 4376 C CA . GLN A 1 594 ? 13.868 -6.033 56.169 1.00 81.18 624 GLN A CA 1
ATOM 4377 C C . GLN A 1 594 ? 15.229 -5.687 55.575 1.00 78.51 624 GLN A C 1
ATOM 4378 O O . GLN A 1 594 ? 15.911 -4.794 56.104 1.00 84.96 624 GLN A O 1
ATOM 4384 N N . SER A 1 595 ? 15.626 -6.333 54.487 1.00 75.08 625 SER A N 1
ATOM 4385 C CA . SER A 1 595 ? 16.885 -6.101 53.796 1.00 79.36 625 SER A CA 1
ATOM 4386 C C . SER A 1 595 ? 16.695 -5.291 52.516 1.00 77.32 625 SER A C 1
ATOM 4387 O O . SER A 1 595 ? 15.594 -5.198 51.957 1.00 75.34 625 SER A O 1
ATOM 4390 N N . LEU A 1 596 ? 17.803 -4.724 52.042 1.00 72.56 626 LEU A N 1
ATOM 4391 C CA . LEU A 1 596 ? 17.791 -3.991 50.784 1.00 80.53 626 LEU A CA 1
ATOM 4392 C C . LEU A 1 596 ? 17.629 -4.964 49.618 1.00 76.54 626 LEU A C 1
ATOM 4393 O O . LEU A 1 596 ? 17.996 -6.141 49.701 1.00 77.61 626 LEU A O 1
ATOM 4398 N N . TRP A 1 597 ? 17.066 -4.452 48.521 1.00 77.26 627 TRP A N 1
ATOM 4399 C CA . TRP A 1 597 ? 16.680 -5.305 47.403 1.00 71.84 627 TRP A CA 1
ATOM 4400 C C . TRP A 1 597 ? 17.850 -6.138 46.894 1.00 73.41 627 TRP A C 1
ATOM 4401 O O . TRP A 1 597 ? 17.674 -7.309 46.549 1.00 77.30 627 TRP A O 1
ATOM 4412 N N . GLY A 1 598 ? 19.040 -5.548 46.809 1.00 72.00 628 GLY A N 1
ATOM 4413 C CA . GLY A 1 598 ? 20.217 -6.267 46.369 1.00 77.08 628 GLY A CA 1
ATOM 4414 C C . GLY A 1 598 ? 20.903 -7.154 47.390 1.00 80.94 628 GLY A C 1
ATOM 4415 O O . GLY A 1 598 ? 21.997 -7.650 47.113 1.00 82.22 628 GLY A O 1
ATOM 4416 N N . ALA A 1 599 ? 20.312 -7.374 48.566 1.00 81.79 629 ALA A N 1
ATOM 4417 C CA . ALA A 1 599 ? 20.985 -8.124 49.628 1.00 81.42 629 ALA A CA 1
ATOM 4418 C C . ALA A 1 599 ? 20.832 -9.633 49.499 1.00 82.18 629 ALA A C 1
ATOM 4419 O O . ALA A 1 599 ? 21.601 -10.373 50.130 1.00 85.61 629 ALA A O 1
ATOM 4421 N N . ALA A 1 600 ? 19.853 -10.101 48.720 1.00 81.11 630 ALA A N 1
ATOM 4422 C CA . ALA A 1 600 ? 19.615 -11.523 48.515 1.00 78.84 630 ALA A CA 1
ATOM 4423 C C . ALA A 1 600 ? 20.549 -12.133 47.487 1.00 82.40 630 ALA A C 1
ATOM 4424 O O . ALA A 1 600 ? 20.569 -13.361 47.348 1.00 83.74 630 ALA A O 1
ATOM 4426 N N . ASP A 1 601 ? 21.338 -11.308 46.795 1.00 82.82 631 ASP A N 1
ATOM 4427 C CA . ASP A 1 601 ? 22.212 -11.838 45.712 1.00 84.23 631 ASP A CA 1
ATOM 4428 C C . ASP A 1 601 ? 23.499 -12.398 46.323 1.00 83.61 631 ASP A C 1
ATOM 4429 O O . ASP A 1 601 ? 24.012 -11.789 47.276 1.00 84.66 631 ASP A O 1
ATOM 4434 N N . VAL A 1 602 ? 24.012 -13.497 45.769 1.00 85.52 632 VAL A N 1
ATOM 4435 C CA . VAL A 1 602 ? 25.211 -14.172 46.345 1.00 84.00 632 VAL A CA 1
ATOM 4436 C C . VAL A 1 602 ? 26.377 -13.189 46.424 1.00 87.99 632 VAL A C 1
ATOM 4437 O O . VAL A 1 602 ? 27.132 -13.259 47.404 1.00 89.45 632 VAL A O 1
ATOM 4441 N N . CYS A 1 603 ? 26.519 -12.311 45.435 1.00 86.10 633 CYS A N 1
ATOM 4442 C CA . CYS A 1 603 ? 27.698 -11.409 45.421 1.00 87.80 633 CYS A CA 1
ATOM 4443 C C . CYS A 1 603 ? 27.688 -10.531 46.673 1.00 89.80 633 CYS A C 1
ATOM 4444 O O . CYS A 1 603 ? 28.730 -9.927 46.974 1.00 86.18 633 CYS A O 1
ATOM 4447 N N . VAL A 1 604 ? 26.550 -10.462 47.362 1.00 87.84 634 VAL A N 1
ATOM 4448 C CA . VAL A 1 604 ? 26.489 -9.690 48.636 1.00 91.53 634 VAL A CA 1
ATOM 4449 C C . VAL A 1 604 ? 26.523 -10.673 49.811 1.00 89.44 634 VAL A C 1
ATOM 4450 O O . VAL A 1 604 ? 27.400 -10.514 50.675 1.00 94.35 634 VAL A O 1
ATOM 4454 N N . HIS A 1 605 ? 25.609 -11.648 49.838 1.00 87.90 635 HIS A N 1
ATOM 4455 C CA . HIS A 1 605 ? 25.535 -12.591 50.987 1.00 93.46 635 HIS A CA 1
ATOM 4456 C C . HIS A 1 605 ? 26.758 -13.513 50.981 1.00 92.82 635 HIS A C 1
ATOM 4457 O O . HIS A 1 605 ? 27.286 -13.787 52.071 1.00 95.42 635 HIS A O 1
ATOM 4464 N N . LYS A 1 606 ? 27.189 -13.965 49.803 1.00 89.84 636 LYS A N 1
ATOM 4465 C CA . LYS A 1 606 ? 28.417 -14.796 49.703 1.00 93.91 636 LYS A CA 1
ATOM 4466 C C . LYS A 1 606 ? 28.333 -15.985 50.664 1.00 95.48 636 LYS A C 1
ATOM 4467 O O . LYS A 1 606 ? 29.287 -16.172 51.438 1.00 95.21 636 LYS A O 1
ATOM 4473 N N . GLU A 1 607 ? 27.248 -16.761 50.604 1.00 94.58 637 GLU A N 1
ATOM 4474 C CA . GLU A 1 607 ? 27.061 -17.890 51.554 1.00 94.40 637 GLU A CA 1
ATOM 4475 C C . GLU A 1 607 ? 27.449 -19.210 50.881 1.00 94.81 637 GLU A C 1
ATOM 4476 O O . GLU A 1 607 ? 26.976 -20.264 51.340 1.00 92.61 637 GLU A O 1
ATOM 4482 N N . GLY A 1 608 ? 28.283 -19.153 49.843 1.00 96.08 638 GLY A N 1
ATOM 4483 C CA . GLY A 1 608 ? 28.651 -20.378 49.111 1.00 94.97 638 GLY A CA 1
ATOM 4484 C C . GLY A 1 608 ? 30.104 -20.765 49.308 1.00 90.53 638 GLY A C 1
ATOM 4485 O O . GLY A 1 608 ? 30.694 -20.332 50.311 1.00 89.48 638 GLY A O 1
ATOM 4486 N N . HIS A 1 609 ? 30.639 -21.581 48.401 1.00 89.60 639 HIS A N 1
ATOM 4487 C CA . HIS A 1 609 ? 32.031 -22.080 48.529 1.00 88.87 639 HIS A CA 1
ATOM 4488 C C . HIS A 1 609 ? 32.915 -21.387 47.493 1.00 94.64 639 HIS A C 1
ATOM 4489 O O . HIS A 1 609 ? 33.975 -21.936 47.168 1.00 92.81 639 HIS A O 1
ATOM 4496 N N . GLU A 1 610 ? 32.479 -20.238 46.979 1.00 100.58 640 GLU A N 1
ATOM 4497 C CA . GLU A 1 610 ? 33.320 -19.450 46.038 1.00 102.02 640 GLU A CA 1
ATOM 4498 C C . GLU A 1 610 ? 33.672 -18.150 46.747 1.00 102.70 640 GLU A C 1
ATOM 4499 O O . GLU A 1 610 ? 32.781 -17.589 47.395 1.00 101.20 640 GLU A O 1
ATOM 4505 N N . GLU A 1 611 ? 34.922 -17.710 46.652 1.00 99.73 641 GLU A N 1
ATOM 4506 C CA . GLU A 1 611 ? 35.358 -16.531 47.448 1.00 101.81 641 GLU A CA 1
ATOM 4507 C C . GLU A 1 611 ? 34.636 -15.261 46.977 1.00 104.08 641 GLU A C 1
ATOM 4508 O O . GLU A 1 611 ? 33.946 -14.646 47.806 1.00 104.42 641 GLU A O 1
ATOM 4514 N N . ASN A 1 612 ? 34.808 -14.889 45.711 1.00 100.88 642 ASN A N 1
ATOM 4515 C CA . ASN A 1 612 ? 34.198 -13.646 45.191 1.00 100.66 642 ASN A CA 1
ATOM 4516 C C . ASN A 1 612 ? 33.128 -14.051 44.197 1.00 96.13 642 ASN A C 1
ATOM 4517 O O . ASN A 1 612 ? 33.409 -14.046 42.999 1.00 93.48 642 ASN A O 1
ATOM 4522 N N . PRO A 1 613 ? 31.926 -14.427 44.652 1.00 94.64 643 PRO A N 1
ATOM 4523 C CA . PRO A 1 613 ? 30.912 -14.898 43.737 1.00 91.51 643 PRO A CA 1
ATOM 4524 C C . PRO A 1 613 ? 30.385 -13.760 42.859 1.00 96.38 643 PRO A C 1
ATOM 4525 O O . PRO A 1 613 ? 30.322 -12.646 43.324 1.00 92.82 643 PRO A O 1
ATOM 4529 N N . SER A 1 614 ? 30.026 -14.072 41.618 1.00 89.91 644 SER A N 1
ATOM 4530 C CA . SER A 1 614 ? 29.473 -13.061 40.690 1.00 92.29 644 SER A CA 1
ATOM 4531 C C . SER A 1 614 ? 27.977 -12.894 40.941 1.00 94.43 644 SER A C 1
ATOM 4532 O O . SER A 1 614 ? 27.350 -13.867 41.356 1.00 94.48 644 SER A O 1
ATOM 4535 N N . CYS A 1 615 ? 27.429 -11.711 40.669 1.00 89.19 645 CYS A N 1
ATOM 4536 C CA . CYS A 1 615 ? 26.023 -11.452 40.942 1.00 89.21 645 CYS A CA 1
ATOM 4537 C C . CYS A 1 615 ? 25.148 -12.127 39.902 1.00 85.28 645 CYS A C 1
ATOM 4538 O O . CYS A 1 615 ? 25.438 -12.073 38.700 1.00 87.61 645 CYS A O 1
ATOM 4541 N N . THR A 1 616 ? 24.054 -12.718 40.359 1.00 82.85 646 THR A N 1
ATOM 4542 C CA . THR A 1 616 ? 23.150 -13.459 39.491 1.00 81.37 646 THR A CA 1
ATOM 4543 C C . THR A 1 616 ? 22.043 -12.581 38.926 1.00 81.85 646 THR A C 1
ATOM 4544 O O . THR A 1 616 ? 21.376 -12.988 37.973 1.00 74.99 646 THR A O 1
ATOM 4548 N N . ASP A 1 617 ? 21.836 -11.391 39.501 1.00 81.14 647 ASP A N 1
ATOM 4549 C CA . ASP A 1 617 ? 20.722 -10.528 39.132 1.00 78.65 647 ASP A CA 1
ATOM 4550 C C . ASP A 1 617 ? 21.124 -9.343 38.266 1.00 77.13 647 ASP A C 1
ATOM 4551 O O . ASP A 1 617 ? 20.249 -8.755 37.622 1.00 76.87 647 ASP A O 1
ATOM 4556 N N . ASN A 1 618 ? 22.416 -9.012 38.207 1.00 78.60 648 ASN A N 1
ATOM 4557 C CA . ASN A 1 618 ? 22.851 -7.792 37.545 1.00 75.77 648 ASN A CA 1
ATOM 4558 C C . ASN A 1 618 ? 22.338 -7.775 36.112 1.00 79.46 648 ASN A C 1
ATOM 4559 O O . ASN A 1 618 ? 22.318 -8.806 35.432 1.00 80.66 648 ASN A O 1
ATOM 4564 N N . ARG A 1 619 ? 21.915 -6.584 35.673 1.00 78.45 649 ARG A N 1
ATOM 4565 C CA . ARG A 1 619 ? 21.334 -6.254 34.379 1.00 72.54 649 ARG A CA 1
ATOM 4566 C C . ARG A 1 619 ? 19.926 -6.797 34.193 1.00 75.25 649 ARG A C 1
ATOM 4567 O O . ARG A 1 619 ? 19.340 -6.580 33.129 1.00 72.74 649 ARG A O 1
ATOM 4575 N N . LEU A 1 620 ? 19.368 -7.493 35.182 1.00 73.32 650 LEU A N 1
ATOM 4576 C CA . LEU A 1 620 ? 18.071 -8.167 35.054 1.00 71.89 650 LEU A CA 1
ATOM 4577 C C . LEU A 1 620 ? 17.895 -8.708 33.633 1.00 69.81 650 LEU A C 1
ATOM 4578 O O . LEU A 1 620 ? 16.997 -8.331 32.874 1.00 72.06 650 LEU A O 1
ATOM 4583 N N . ARG A 1 621 ? 18.842 -9.590 33.286 1.00 73.40 651 ARG A N 1
ATOM 4584 C CA . ARG A 1 621 ? 19.025 -10.122 31.933 1.00 73.85 651 ARG A CA 1
ATOM 4585 C C . ARG A 1 621 ? 17.750 -10.674 31.325 1.00 67.55 651 ARG A C 1
ATOM 4586 O O . ARG A 1 621 ? 17.590 -10.647 30.106 1.00 68.85 651 ARG A O 1
ATOM 4594 N N . PHE A 1 622 ? 16.879 -11.265 32.133 1.00 70.10 652 PHE A N 1
ATOM 4595 C CA . PHE A 1 622 ? 15.827 -12.112 31.592 1.00 70.21 652 PHE A CA 1
ATOM 4596 C C . PHE A 1 622 ? 14.510 -11.386 31.412 1.00 70.17 652 PHE A C 1
ATOM 4597 O O . PHE A 1 622 ? 13.595 -11.935 30.784 1.00 64.59 652 PHE A O 1
ATOM 4605 N N . GLY A 1 623 ? 14.407 -10.163 31.916 1.00 70.84 653 GLY A N 1
ATOM 4606 C CA . GLY A 1 623 ? 13.170 -9.416 31.912 1.00 69.47 653 GLY A CA 1
ATOM 4607 C C . GLY A 1 623 ? 12.820 -8.918 33.298 1.00 67.81 653 GLY A C 1
ATOM 4608 O O . GLY A 1 623 ? 13.474 -9.227 34.293 1.00 69.62 653 GLY A O 1
ATOM 4609 N N . GLY A 1 624 ? 11.770 -8.116 33.336 1.00 65.71 654 GLY A N 1
ATOM 4610 C CA . GLY A 1 624 ? 11.276 -7.608 34.591 1.00 64.74 654 GLY A CA 1
ATOM 4611 C C . GLY A 1 624 ? 11.788 -6.209 34.872 1.00 68.58 654 GLY A C 1
ATOM 4612 O O . GLY A 1 624 ? 12.802 -5.759 34.330 1.00 72.07 654 GLY A O 1
ATOM 4613 N N . ALA A 1 625 ? 11.077 -5.517 35.752 1.00 67.07 655 ALA A N 1
ATOM 4614 C CA . ALA A 1 625 ? 11.447 -4.164 36.122 1.00 61.16 655 ALA A CA 1
ATOM 4615 C C . ALA A 1 625 ? 12.400 -4.169 37.311 1.00 69.09 655 ALA A C 1
ATOM 4616 O O . ALA A 1 625 ? 12.679 -5.206 37.927 1.00 61.60 655 ALA A O 1
ATOM 4618 N N . TYR A 1 626 ? 12.897 -2.983 37.638 1.00 67.41 656 TYR A N 1
ATOM 4619 C CA . TYR A 1 626 ? 13.496 -2.800 38.947 1.00 65.33 656 TYR A CA 1
ATOM 4620 C C . TYR A 1 626 ? 12.540 -3.373 39.989 1.00 63.48 656 TYR A C 1
ATOM 4621 O O . TYR A 1 626 ? 11.328 -3.111 39.919 1.00 61.68 656 TYR A O 1
ATOM 4630 N N . PRO A 1 627 ? 13.025 -4.189 40.932 1.00 65.44 657 PRO A N 1
ATOM 4631 C CA . PRO A 1 627 ? 12.092 -4.868 41.848 1.00 63.79 657 PRO A CA 1
ATOM 4632 C C . PRO A 1 627 ? 11.222 -3.893 42.617 1.00 58.33 657 PRO A C 1
ATOM 4633 O O . PRO A 1 627 ? 10.044 -4.167 42.872 1.00 62.60 657 PRO A O 1
ATOM 4637 N N . TRP A 1 628 ? 11.752 -2.732 42.949 1.00 59.13 658 TRP A N 1
ATOM 4638 C CA . TRP A 1 628 ? 10.957 -1.751 43.666 1.00 63.18 658 TRP A CA 1
ATOM 4639 C C . TRP A 1 628 ? 9.936 -1.077 42.774 1.00 67.90 658 TRP A C 1
ATOM 4640 O O . TRP A 1 628 ? 9.176 -0.231 43.256 1.00 70.21 658 TRP A O 1
ATOM 4651 N N . GLU A 1 629 ? 9.894 -1.435 41.485 1.00 64.69 659 GLU A N 1
ATOM 4652 C CA . GLU A 1 629 ? 8.895 -0.894 40.574 1.00 68.95 659 GLU A CA 1
ATOM 4653 C C . GLU A 1 629 ? 7.983 -1.954 39.982 1.00 66.75 659 GLU A C 1
ATOM 4654 O O . GLU A 1 629 ? 7.225 -1.640 39.056 1.00 67.53 659 GLU A O 1
ATOM 4660 N N . SER A 1 630 ? 8.031 -3.200 40.469 1.00 65.35 660 SER A N 1
ATOM 4661 C CA . SER A 1 630 ? 7.287 -4.272 39.805 1.00 69.19 660 SER A CA 1
ATOM 4662 C C . SER A 1 630 ? 5.780 -4.204 40.029 1.00 70.39 660 SER A C 1
ATOM 4663 O O . SER A 1 630 ? 5.055 -4.981 39.396 1.00 68.71 660 SER A O 1
ATOM 4666 N N . SER A 1 631 ? 5.286 -3.252 40.823 1.00 65.24 661 SER A N 1
ATOM 4667 C CA . SER A 1 631 ? 3.848 -3.058 40.987 1.00 64.37 661 SER A CA 1
ATOM 4668 C C . SER A 1 631 ? 3.325 -1.834 40.237 1.00 66.30 661 SER A C 1
ATOM 4669 O O . SER A 1 631 ? 2.121 -1.563 40.283 1.00 67.36 661 SER A O 1
ATOM 4672 N N . ILE A 1 632 ? 4.171 -1.144 39.473 1.00 68.09 662 ILE A N 1
ATOM 4673 C CA . ILE A 1 632 ? 3.722 -0.079 38.577 1.00 68.82 662 ILE A CA 1
ATOM 4674 C C . ILE A 1 632 ? 3.255 -0.635 37.237 1.00 68.70 662 ILE A C 1
ATOM 4675 O O . ILE A 1 632 ? 4.053 -0.800 36.310 1.00 71.70 662 ILE A O 1
ATOM 4680 N N . LEU A 1 633 ? 1.953 -0.881 37.099 1.00 67.24 663 LEU A N 1
ATOM 4681 C CA . LEU A 1 633 ? 1.395 -1.348 35.845 1.00 61.13 663 LEU A CA 1
ATOM 4682 C C . LEU A 1 633 ? 0.419 -0.367 35.209 1.00 67.89 663 LEU A C 1
ATOM 4683 O O . LEU A 1 633 ? -0.077 -0.648 34.106 1.00 64.54 663 LEU A O 1
ATOM 4688 N N . ASP A 1 634 ? 0.147 0.776 35.842 1.00 65.19 664 ASP A N 1
ATOM 4689 C CA . ASP A 1 634 ? -0.719 1.783 35.235 1.00 66.05 664 ASP A CA 1
ATOM 4690 C C . ASP A 1 634 ? 0.114 2.734 34.394 1.00 63.56 664 ASP A C 1
ATOM 4691 O O . ASP A 1 634 ? 1.269 3.027 34.706 1.00 63.41 664 ASP A O 1
ATOM 4696 N N . PHE A 1 635 ? -0.505 3.256 33.337 1.00 70.11 665 PHE A N 1
ATOM 4697 C CA . PHE A 1 635 ? 0.273 3.962 32.325 1.00 66.33 665 PHE A CA 1
ATOM 4698 C C . PHE A 1 635 ? 0.872 5.257 32.864 1.00 67.30 665 PHE A C 1
ATOM 4699 O O . PHE A 1 635 ? 2.039 5.569 32.576 1.00 62.84 665 PHE A O 1
ATOM 4707 N N . THR A 1 636 ? 0.142 5.970 33.730 1.00 71.58 666 THR A N 1
ATOM 4708 C CA . THR A 1 636 ? 0.706 7.181 34.322 1.00 64.84 666 THR A CA 1
ATOM 4709 C C . THR A 1 636 ? 1.965 6.861 35.114 1.00 66.51 666 THR A C 1
ATOM 4710 O O . THR A 1 636 ? 3.025 7.466 34.894 1.00 63.94 666 THR A O 1
ATOM 4714 N N . GLY A 1 637 ? 1.881 5.861 35.999 1.00 66.86 667 GLY A N 1
ATOM 4715 C CA . GLY A 1 637 ? 3.040 5.457 36.773 1.00 67.28 667 GLY A CA 1
ATOM 4716 C C . GLY A 1 637 ? 4.202 4.992 35.920 1.00 65.49 667 GLY A C 1
ATOM 4717 O O . GLY A 1 637 ? 5.360 5.350 36.178 1.00 60.08 667 GLY A O 1
ATOM 4718 N N . MET A 1 638 ? 3.918 4.167 34.904 1.00 65.13 668 MET A N 1
ATOM 4719 C CA . MET A 1 638 ? 5.001 3.662 34.070 1.00 64.43 668 MET A CA 1
ATOM 4720 C C . MET A 1 638 ? 5.735 4.811 33.391 1.00 63.74 668 MET A C 1
ATOM 4721 O O . MET A 1 638 ? 6.974 4.834 33.366 1.00 60.01 668 MET A O 1
ATOM 4726 N N . GLU A 1 639 ? 4.987 5.812 32.906 1.00 63.06 669 GLU A N 1
ATOM 4727 C CA . GLU A 1 639 ? 5.617 6.982 32.301 1.00 62.81 669 GLU A CA 1
ATOM 4728 C C . GLU A 1 639 ? 6.616 7.624 33.252 1.00 66.11 669 GLU A C 1
ATOM 4729 O O . GLU A 1 639 ? 7.730 7.978 32.852 1.00 68.80 669 GLU A O 1
ATOM 4735 N N . ALA A 1 640 ? 6.261 7.729 34.532 1.00 66.82 670 ALA A N 1
ATOM 4736 C CA . ALA A 1 640 ? 7.155 8.372 35.485 1.00 68.05 670 ALA A CA 1
ATOM 4737 C C . ALA A 1 640 ? 8.230 7.441 36.050 1.00 67.11 670 ALA A C 1
ATOM 4738 O O . ALA A 1 640 ? 9.256 7.939 36.532 1.00 68.58 670 ALA A O 1
ATOM 4740 N N . ALA A 1 641 ? 8.038 6.119 36.003 1.00 63.32 671 ALA A N 1
ATOM 4741 C CA . ALA A 1 641 ? 8.998 5.167 36.588 1.00 65.85 671 ALA A CA 1
ATOM 4742 C C . ALA A 1 641 ? 10.349 5.157 35.854 1.00 71.43 671 ALA A C 1
ATOM 4743 O O . ALA A 1 641 ? 10.435 5.518 34.678 1.00 72.16 671 ALA A O 1
ATOM 4745 N N . GLU A 1 642 ? 11.405 4.675 36.545 1.00 70.60 672 GLU A N 1
ATOM 4746 C CA . GLU A 1 642 ? 12.749 4.676 35.962 1.00 77.19 672 GLU A CA 1
ATOM 4747 C C . GLU A 1 642 ? 13.001 3.513 35.018 1.00 73.63 672 GLU A C 1
ATOM 4748 O O . GLU A 1 642 ? 13.830 3.599 34.104 1.00 80.35 672 GLU A O 1
ATOM 4754 N N . SER A 1 643 ? 12.338 2.405 35.277 1.00 70.89 673 SER A N 1
ATOM 4755 C CA . SER A 1 643 ? 12.632 1.180 34.565 1.00 72.15 673 SER A CA 1
ATOM 4756 C C . SER A 1 643 ? 11.450 0.733 33.728 1.00 68.39 673 SER A C 1
ATOM 4757 O O . SER A 1 643 ? 11.432 -0.405 33.252 1.00 68.31 673 SER A O 1
ATOM 4760 N N . TRP A 1 644 ? 10.447 1.593 33.581 1.00 66.00 674 TRP A N 1
ATOM 4761 C CA . TRP A 1 644 ? 9.342 1.381 32.672 1.00 67.50 674 TRP A CA 1
ATOM 4762 C C . TRP A 1 644 ? 9.384 2.452 31.589 1.00 69.15 674 TRP A C 1
ATOM 4763 O O . TRP A 1 644 ? 9.919 3.552 31.787 1.00 65.14 674 TRP A O 1
ATOM 4774 N N . GLU A 1 645 ? 8.806 2.110 30.439 1.00 64.66 675 GLU A N 1
ATOM 4775 C CA . GLU A 1 645 ? 8.720 3.025 29.308 1.00 64.78 675 GLU A CA 1
ATOM 4776 C C . GLU A 1 645 ? 7.408 2.760 28.599 1.00 64.96 675 GLU A C 1
ATOM 4777 O O . GLU A 1 645 ? 7.121 1.617 28.233 1.00 66.41 675 GLU A O 1
ATOM 4783 N N . VAL A 1 646 ? 6.615 3.806 28.404 1.00 64.65 676 VAL A N 1
ATOM 4784 C CA . VAL A 1 646 ? 5.415 3.708 27.586 1.00 66.23 676 VAL A CA 1
ATOM 4785 C C . VAL A 1 646 ? 5.803 4.043 26.146 1.00 64.66 676 VAL A C 1
ATOM 4786 O O . VAL A 1 646 ? 6.537 5.009 25.898 1.00 68.58 676 VAL A O 1
ATOM 4790 N N . VAL A 1 647 ? 5.345 3.222 25.202 1.00 67.64 677 VAL A N 1
ATOM 4791 C CA . VAL A 1 647 ? 5.715 3.331 23.781 1.00 64.03 677 VAL A CA 1
ATOM 4792 C C . VAL A 1 647 ? 4.474 3.424 22.901 1.00 60.53 677 VAL A C 1
ATOM 4793 O O . VAL A 1 647 ? 3.709 2.452 22.831 1.00 61.72 677 VAL A O 1
ATOM 4797 N N . PRO A 1 648 ? 4.214 4.563 22.217 1.00 60.97 678 PRO A N 1
ATOM 4798 C CA . PRO A 1 648 ? 4.988 5.805 22.322 1.00 62.92 678 PRO A CA 1
ATOM 4799 C C . PRO A 1 648 ? 4.718 6.455 23.675 1.00 63.87 678 PRO A C 1
ATOM 4800 O O . PRO A 1 648 ? 3.672 6.125 24.232 1.00 64.70 678 PRO A O 1
ATOM 4804 N N . SER A 1 649 ? 5.594 7.343 24.155 1.00 63.35 679 SER A N 1
ATOM 4805 C CA . SER A 1 649 ? 5.440 7.944 25.483 1.00 69.26 679 SER A CA 1
ATOM 4806 C C . SER A 1 649 ? 4.017 8.442 25.727 1.00 66.61 679 SER A C 1
ATOM 4807 O O . SER A 1 649 ? 3.334 8.925 24.814 1.00 64.91 679 SER A O 1
ATOM 4810 N N . LEU A 1 650 ? 3.560 8.282 26.975 1.00 65.01 680 LEU A N 1
ATOM 4811 C CA . LEU A 1 650 ? 2.208 8.696 27.333 1.00 64.16 680 LEU A CA 1
ATOM 4812 C C . LEU A 1 650 ? 2.043 10.206 27.216 1.00 64.09 680 LEU A C 1
ATOM 4813 O O . LEU A 1 650 ? 0.921 10.683 27.009 1.00 63.40 680 LEU A O 1
ATOM 4818 N N . GLU A 1 651 ? 3.141 10.957 27.327 1.00 64.86 681 GLU A N 1
ATOM 4819 C CA . GLU A 1 651 ? 3.092 12.394 27.091 1.00 70.24 681 GLU A CA 1
ATOM 4820 C C . GLU A 1 651 ? 2.627 12.691 25.670 1.00 68.63 681 GLU A C 1
ATOM 4821 O O . GLU A 1 651 ? 1.712 13.498 25.467 1.00 70.11 681 GLU A O 1
ATOM 4827 N N . THR A 1 652 ? 3.231 12.025 24.673 1.00 68.33 682 THR A N 1
ATOM 4828 C CA . THR A 1 652 ? 2.822 12.237 23.280 1.00 63.99 682 THR A CA 1
ATOM 4829 C C . THR A 1 652 ? 1.366 11.840 23.067 1.00 66.95 682 THR A C 1
ATOM 4830 O O . THR A 1 652 ? 0.580 12.588 22.472 1.00 64.68 682 THR A O 1
ATOM 4834 N N . ILE A 1 653 ? 0.988 10.659 23.550 1.00 67.34 683 ILE A N 1
ATOM 4835 C CA . ILE A 1 653 ? -0.390 10.197 23.413 1.00 66.52 683 ILE A CA 1
ATOM 4836 C C . ILE A 1 653 ? -1.365 11.241 23.925 1.00 67.98 683 ILE A C 1
ATOM 4837 O O . ILE A 1 653 ? -2.398 11.504 23.298 1.00 64.31 683 ILE A O 1
ATOM 4842 N N . GLN A 1 654 ? -1.029 11.883 25.054 1.00 67.87 684 GLN A N 1
ATOM 4843 C CA . GLN A 1 654 ? -1.937 12.842 25.665 1.00 67.07 684 GLN A CA 1
ATOM 4844 C C . GLN A 1 654 ? -1.980 14.152 24.884 1.00 68.22 684 GLN A C 1
ATOM 4845 O O . GLN A 1 654 ? -3.062 14.707 24.679 1.00 68.10 684 GLN A O 1
ATOM 4851 N N . GLU A 1 655 ? -0.832 14.642 24.402 1.00 68.47 685 GLU A N 1
ATOM 4852 C CA . GLU A 1 655 ? -0.844 15.766 23.464 1.00 66.61 685 GLU A CA 1
ATOM 4853 C C . GLU A 1 655 ? -1.720 15.470 22.253 1.00 74.26 685 GLU A C 1
ATOM 4854 O O . GLU A 1 655 ? -2.594 16.271 21.891 1.00 76.30 685 GLU A O 1
ATOM 4860 N N . VAL A 1 656 ? -1.487 14.325 21.601 1.00 71.07 686 VAL A N 1
ATOM 4861 C CA . VAL A 1 656 ? -2.248 13.977 20.401 1.00 72.33 686 VAL A CA 1
ATOM 4862 C C . VAL A 1 656 ? -3.735 13.898 20.725 1.00 74.58 686 VAL A C 1
ATOM 4863 O O . VAL A 1 656 ? -4.580 14.350 19.942 1.00 72.50 686 VAL A O 1
ATOM 4867 N N . MET A 1 657 ? -4.081 13.341 21.892 1.00 70.53 687 MET A N 1
ATOM 4868 C CA . MET A 1 657 ? -5.493 13.228 22.243 1.00 71.90 687 MET A CA 1
ATOM 4869 C C . MET A 1 657 ? -6.108 14.582 22.577 1.00 74.96 687 MET A C 1
ATOM 4870 O O . MET A 1 657 ? -7.339 14.711 22.586 1.00 73.98 687 MET A O 1
ATOM 4875 N N . ALA A 1 658 ? -5.282 15.595 22.832 1.00 74.13 688 ALA A N 1
ATOM 4876 C CA . ALA A 1 658 ? -5.788 16.947 23.021 1.00 76.86 688 ALA A CA 1
ATOM 4877 C C . ALA A 1 658 ? -5.973 17.678 21.703 1.00 83.11 688 ALA A C 1
ATOM 4878 O O . ALA A 1 658 ? -6.917 18.466 21.575 1.00 86.76 688 ALA A O 1
ATOM 4880 N N . GLU A 1 659 ? -5.107 17.415 20.714 1.00 82.08 689 GLU A N 1
ATOM 4881 C CA . GLU A 1 659 ? -5.132 18.174 19.464 1.00 83.04 689 GLU A CA 1
ATOM 4882 C C . GLU A 1 659 ? -6.414 17.947 18.675 1.00 85.60 689 GLU A C 1
ATOM 4883 O O . GLU A 1 659 ? -6.920 18.874 18.029 1.00 85.99 689 GLU A O 1
ATOM 4889 N N . VAL A 1 660 ? -6.951 16.739 18.710 1.00 86.55 690 VAL A N 1
ATOM 4890 C CA . VAL A 1 660 ? -8.304 16.500 18.224 1.00 89.96 690 VAL A CA 1
ATOM 4891 C C . VAL A 1 660 ? -9.288 16.936 19.299 1.00 92.94 690 VAL A C 1
ATOM 4892 O O . VAL A 1 660 ? -9.174 16.529 20.460 1.00 93.03 690 VAL A O 1
ATOM 4896 N N . GLU A 1 661 ? -10.253 17.776 18.927 1.00 95.41 691 GLU A N 1
ATOM 4897 C CA . GLU A 1 661 ? -11.115 18.345 19.956 1.00 99.33 691 GLU A CA 1
ATOM 4898 C C . GLU A 1 661 ? -12.148 17.349 20.470 1.00 98.00 691 GLU A C 1
ATOM 4899 O O . GLU A 1 661 ? -12.734 17.579 21.536 1.00 101.85 691 GLU A O 1
ATOM 4905 N N . ASP A 1 662 ? -12.348 16.236 19.771 1.00 91.51 692 ASP A N 1
ATOM 4906 C CA . ASP A 1 662 ? -13.136 15.115 20.269 1.00 91.53 692 ASP A CA 1
ATOM 4907 C C . ASP A 1 662 ? -12.223 13.934 20.573 1.00 90.50 692 ASP A C 1
ATOM 4908 O O . ASP A 1 662 ? -11.607 13.389 19.643 1.00 87.89 692 ASP A O 1
ATOM 4913 N N . PRO A 1 663 ? -12.074 13.499 21.828 1.00 88.58 693 PRO A N 1
ATOM 4914 C CA . PRO A 1 663 ? -11.262 12.298 22.077 1.00 88.01 693 PRO A CA 1
ATOM 4915 C C . PRO A 1 663 ? -11.907 11.025 21.554 1.00 83.49 693 PRO A C 1
ATOM 4916 O O . PRO A 1 663 ? -11.211 10.011 21.414 1.00 82.79 693 PRO A O 1
ATOM 4920 N N . SER A 1 664 ? -13.195 11.049 21.212 1.00 83.42 694 SER A N 1
ATOM 4921 C CA . SER A 1 664 ? -13.836 9.853 20.679 1.00 83.66 694 SER A CA 1
ATOM 4922 C C . SER A 1 664 ? -13.388 9.508 19.267 1.00 79.91 694 SER A C 1
ATOM 4923 O O . SER A 1 664 ? -13.806 8.465 18.747 1.00 76.35 694 SER A O 1
ATOM 4926 N N . LYS A 1 665 ? -12.562 10.346 18.635 1.00 80.04 695 LYS A N 1
ATOM 4927 C CA . LYS A 1 665 ? -11.957 10.014 17.351 1.00 81.43 695 LYS A CA 1
ATOM 4928 C C . LYS A 1 665 ? -10.642 9.266 17.511 1.00 78.94 695 LYS A C 1
ATOM 4929 O O . LYS A 1 665 ? -9.958 9.018 16.510 1.00 73.76 695 LYS A O 1
ATOM 4935 N N . VAL A 1 666 ? -10.282 8.893 18.737 1.00 73.92 696 VAL A N 1
ATOM 4936 C CA . VAL A 1 666 ? -9.050 8.174 19.014 1.00 72.92 696 VAL A CA 1
ATOM 4937 C C . VAL A 1 666 ? -9.390 6.703 19.184 1.00 75.29 696 VAL A C 1
ATOM 4938 O O . VAL A 1 666 ? -10.284 6.343 19.961 1.00 75.41 696 VAL A O 1
ATOM 4942 N N . ILE A 1 667 ? -8.688 5.861 18.435 1.00 73.81 697 ILE A N 1
ATOM 4943 C CA . ILE A 1 667 ? -8.793 4.415 18.532 1.00 69.49 697 ILE A CA 1
ATOM 4944 C C . ILE A 1 667 ? -7.490 3.933 19.147 1.00 69.72 697 ILE A C 1
ATOM 4945 O O . ILE A 1 667 ? -6.405 4.210 18.621 1.00 71.18 697 ILE A O 1
ATOM 4950 N N . LEU A 1 668 ? -7.587 3.223 20.262 1.00 69.39 698 LEU A N 1
ATOM 4951 C CA . LEU A 1 668 ? -6.414 2.723 20.959 1.00 69.82 698 LEU A CA 1
ATOM 4952 C C . LEU A 1 668 ? -6.285 1.238 20.664 1.00 68.67 698 LEU A C 1
ATOM 4953 O O . LEU A 1 668 ? -7.250 0.484 20.829 1.00 68.84 698 LEU A O 1
ATOM 4958 N N . HIS A 1 669 ? -5.121 0.838 20.170 1.00 66.31 699 HIS A N 1
ATOM 4959 C CA . HIS A 1 669 ? -4.754 -0.566 20.065 1.00 63.90 699 HIS A CA 1
ATOM 4960 C C . HIS A 1 669 ? -3.672 -0.790 21.115 1.00 62.17 699 HIS A C 1
ATOM 4961 O O . HIS A 1 669 ? -2.582 -0.212 21.032 1.00 62.61 699 HIS A O 1
ATOM 4968 N N . VAL A 1 670 ? -3.986 -1.565 22.143 1.00 61.53 700 VAL A N 1
ATOM 4969 C CA . VAL A 1 670 ? -3.079 -1.743 23.267 1.00 63.56 700 VAL A CA 1
ATOM 4970 C C . VAL A 1 670 ? -2.604 -3.183 23.282 1.00 56.97 700 VAL A C 1
ATOM 4971 O O . VAL A 1 670 ? -3.417 -4.112 23.204 1.00 59.94 700 VAL A O 1
ATOM 4975 N N . TYR A 1 671 ? -1.288 -3.368 23.332 1.00 55.66 701 TYR A N 1
ATOM 4976 C CA . TYR A 1 671 ? -0.710 -4.694 23.547 1.00 61.37 701 TYR A CA 1
ATOM 4977 C C . TYR A 1 671 ? -0.510 -4.853 25.052 1.00 57.32 701 TYR A C 1
ATOM 4978 O O . TYR A 1 671 ? 0.399 -4.258 25.630 1.00 60.31 701 TYR A O 1
ATOM 4987 N N . PHE A 1 672 ? -1.374 -5.647 25.687 1.00 61.13 702 PHE A N 1
ATOM 4988 C CA . PHE A 1 672 ? -1.308 -5.918 27.140 1.00 63.03 702 PHE A CA 1
ATOM 4989 C C . PHE A 1 672 ? -0.293 -7.030 27.407 1.00 61.08 702 PHE A C 1
ATOM 4990 O O . PHE A 1 672 ? -0.630 -8.179 27.689 1.00 64.27 702 PHE A O 1
ATOM 4998 N N . ARG A 1 673 ? 0.989 -6.658 27.316 1.00 61.78 703 ARG A N 1
ATOM 4999 C CA . ARG A 1 673 ? 2.081 -7.593 27.561 1.00 61.59 703 ARG A CA 1
ATOM 5000 C C . ARG A 1 673 ? 1.985 -8.154 28.983 1.00 66.96 703 ARG A C 1
ATOM 5001 O O . ARG A 1 673 ? 2.121 -9.368 29.203 1.00 64.88 703 ARG A O 1
ATOM 5009 N N . GLN A 1 674 ? 1.755 -7.292 29.961 1.00 65.49 704 GLN A N 1
ATOM 5010 C CA . GLN A 1 674 ? 1.205 -7.653 31.255 1.00 68.26 704 GLN A CA 1
ATOM 5011 C C . GLN A 1 674 ? -0.202 -7.068 31.338 1.00 69.38 704 GLN A C 1
ATOM 5012 O O . GLN A 1 674 ? -0.661 -6.395 30.404 1.00 65.22 704 GLN A O 1
ATOM 5018 N N . PRO A 1 675 ? -0.958 -7.377 32.408 1.00 69.27 705 PRO A N 1
ATOM 5019 C CA . PRO A 1 675 ? -2.289 -6.765 32.541 1.00 70.75 705 PRO A CA 1
ATOM 5020 C C . PRO A 1 675 ? -2.231 -5.296 32.971 1.00 71.26 705 PRO A C 1
ATOM 5021 O O . PRO A 1 675 ? -2.468 -4.947 34.140 1.00 72.51 705 PRO A O 1
ATOM 5025 N N . TYR A 1 676 ? -1.879 -4.433 32.014 1.00 66.60 706 TYR A N 1
ATOM 5026 C CA . TYR A 1 676 ? -1.664 -3.017 32.273 1.00 68.07 706 TYR A CA 1
ATOM 5027 C C . TYR A 1 676 ? -2.964 -2.335 32.677 1.00 65.73 706 TYR A C 1
ATOM 5028 O O . TYR A 1 676 ? -4.064 -2.752 32.296 1.00 63.12 706 TYR A O 1
ATOM 5037 N N . VAL A 1 677 ? -2.830 -1.273 33.466 1.00 64.45 707 VAL A N 1
ATOM 5038 C CA . VAL A 1 677 ? -3.985 -0.577 34.018 1.00 67.25 707 VAL A CA 1
ATOM 5039 C C . VAL A 1 677 ? -4.240 0.707 33.233 1.00 63.80 707 VAL A C 1
ATOM 5040 O O . VAL A 1 677 ? -3.389 1.606 33.179 1.00 60.50 707 VAL A O 1
ATOM 5044 N N . LEU A 1 678 ? -5.433 0.811 32.662 1.00 65.68 708 LEU A N 1
ATOM 5045 C CA . LEU A 1 678 ? -5.870 2.051 32.020 1.00 71.33 708 LEU A CA 1
ATOM 5046 C C . LEU A 1 678 ? -6.474 2.944 33.097 1.00 69.89 708 LEU A C 1
ATOM 5047 O O . LEU A 1 678 ? -7.688 2.988 33.307 1.00 73.93 708 LEU A O 1
ATOM 5052 N N . ASP A 1 679 ? -5.594 3.644 33.809 1.00 70.15 709 ASP A N 1
ATOM 5053 C CA . ASP A 1 679 ? -6.028 4.466 34.927 1.00 75.43 709 ASP A CA 1
ATOM 5054 C C . ASP A 1 679 ? -6.827 5.654 34.414 1.00 78.58 709 ASP A C 1
ATOM 5055 O O . ASP A 1 679 ? -6.701 6.064 33.254 1.00 75.63 709 ASP A O 1
ATOM 5060 N N . GLU A 1 680 ? -7.707 6.172 35.271 1.00 78.21 710 GLU A N 1
ATOM 5061 C CA . GLU A 1 680 ? -8.539 7.283 34.832 1.00 82.60 710 GLU A CA 1
ATOM 5062 C C . GLU A 1 680 ? -7.735 8.567 34.702 1.00 79.24 710 GLU A C 1
ATOM 5063 O O . GLU A 1 680 ? -8.128 9.452 33.934 1.00 80.94 710 GLU A O 1
ATOM 5069 N N . GLU A 1 681 ? -6.584 8.659 35.371 1.00 74.62 711 GLU A N 1
ATOM 5070 C CA . GLU A 1 681 ? -5.764 9.858 35.247 1.00 77.38 711 GLU A CA 1
ATOM 5071 C C . GLU A 1 681 ? -5.139 9.991 33.860 1.00 78.33 711 GLU A C 1
ATOM 5072 O O . GLU A 1 681 ? -4.910 11.113 33.394 1.00 74.44 711 GLU A O 1
ATOM 5078 N N . SER A 1 682 ? -4.862 8.870 33.187 1.00 79.82 712 SER A N 1
ATOM 5079 C CA . SER A 1 682 ? -4.141 8.922 31.915 1.00 75.83 712 SER A CA 1
ATOM 5080 C C . SER A 1 682 ? -4.965 9.568 30.816 1.00 72.83 712 SER A C 1
ATOM 5081 O O . SER A 1 682 ? -4.399 10.159 29.891 1.00 74.14 712 SER A O 1
ATOM 5084 N N . GLY A 1 683 ? -6.289 9.441 30.882 1.00 72.25 713 GLY A N 1
ATOM 5085 C CA . GLY A 1 683 ? -7.158 9.923 29.829 1.00 76.51 713 GLY A CA 1
ATOM 5086 C C . GLY A 1 683 ? -7.387 8.916 28.731 1.00 73.94 713 GLY A C 1
ATOM 5087 O O . GLY A 1 683 ? -8.195 9.178 27.822 1.00 69.28 713 GLY A O 1
ATOM 5088 N N . LEU A 1 684 ? -6.723 7.755 28.802 1.00 69.65 714 LEU A N 1
ATOM 5089 C CA . LEU A 1 684 ? -6.861 6.747 27.755 1.00 70.65 714 LEU A CA 1
ATOM 5090 C C . LEU A 1 684 ? -8.277 6.212 27.687 1.00 70.41 714 LEU A C 1
ATOM 5091 O O . LEU A 1 684 ? -8.741 5.804 26.615 1.00 67.98 714 LEU A O 1
ATOM 5096 N N . ARG A 1 685 ? -8.989 6.218 28.815 1.00 68.64 715 ARG A N 1
ATOM 5097 C CA . ARG A 1 685 ? -10.346 5.708 28.750 1.00 69.74 715 ARG A CA 1
ATOM 5098 C C . ARG A 1 685 ? -11.309 6.708 28.100 1.00 73.57 715 ARG A C 1
ATOM 5099 O O . ARG A 1 685 ? -12.477 6.358 27.917 1.00 71.02 715 ARG A O 1
ATOM 5107 N N . ASP A 1 686 ? -10.859 7.919 27.717 1.00 66.67 716 ASP A N 1
ATOM 5108 C CA . ASP A 1 686 ? -11.728 8.823 26.963 1.00 72.76 716 ASP A CA 1
ATOM 5109 C C . ASP A 1 686 ? -11.680 8.594 25.443 1.00 76.69 716 ASP A C 1
ATOM 5110 O O . ASP A 1 686 ? -12.515 9.159 24.725 1.00 81.50 716 ASP A O 1
ATOM 5115 N N . ALA A 1 687 ? -10.793 7.728 24.946 1.00 73.35 717 ALA A N 1
ATOM 5116 C CA . ALA A 1 687 ? -10.749 7.412 23.518 1.00 75.32 717 ALA A CA 1
ATOM 5117 C C . ALA A 1 687 ? -12.062 6.794 23.049 1.00 74.98 717 ALA A C 1
ATOM 5118 O O . ALA A 1 687 ? -12.795 6.177 23.824 1.00 75.77 717 ALA A O 1
ATOM 5120 N N . GLY A 1 688 ? -12.360 6.959 21.760 1.00 74.05 718 GLY A N 1
ATOM 5121 C CA . GLY A 1 688 ? -13.598 6.428 21.226 1.00 71.54 718 GLY A CA 1
ATOM 5122 C C . GLY A 1 688 ? -13.636 4.919 21.162 1.00 76.52 718 GLY A C 1
ATOM 5123 O O . GLY A 1 688 ? -14.729 4.336 21.120 1.00 73.37 718 GLY A O 1
ATOM 5124 N N . ALA A 1 689 ? -12.474 4.273 21.122 1.00 69.09 719 ALA A N 1
ATOM 5125 C CA . ALA A 1 689 ? -12.440 2.824 21.062 1.00 66.31 719 ALA A CA 1
ATOM 5126 C C . ALA A 1 689 ? -11.123 2.338 21.625 1.00 68.35 719 ALA A C 1
ATOM 5127 O O . ALA A 1 689 ? -10.091 3.002 21.497 1.00 69.24 719 ALA A O 1
ATOM 5129 N N . ILE A 1 690 ? -11.183 1.185 22.282 1.00 66.36 720 ILE A N 1
ATOM 5130 C CA . ILE A 1 690 ? -10.017 0.570 22.894 1.00 67.65 720 ILE A CA 1
ATOM 5131 C C . ILE A 1 690 ? -10.033 -0.904 22.533 1.00 70.33 720 ILE A C 1
ATOM 5132 O O . ILE A 1 690 ? -11.081 -1.558 22.614 1.00 69.99 720 ILE A O 1
ATOM 5137 N N . LEU A 1 691 ? -8.885 -1.420 22.110 1.00 69.78 721 LEU A N 1
ATOM 5138 C CA . LEU A 1 691 ? -8.770 -2.823 21.756 1.00 65.75 721 LEU A CA 1
ATOM 5139 C C . LEU A 1 691 ? -7.544 -3.416 22.415 1.00 65.41 721 LEU A C 1
ATOM 5140 O O . LEU A 1 691 ? -6.506 -2.755 22.542 1.00 66.56 721 LEU A O 1
ATOM 5145 N N . ALA A 1 692 ? -7.677 -4.662 22.841 1.00 66.31 722 ALA A N 1
ATOM 5146 C CA . ALA A 1 692 ? -6.551 -5.463 23.291 1.00 64.94 722 ALA A CA 1
ATOM 5147 C C . ALA A 1 692 ? -6.108 -6.330 22.115 1.00 59.28 722 ALA A C 1
ATOM 5148 O O . ALA A 1 692 ? -6.892 -7.139 21.603 1.00 63.94 722 ALA A O 1
ATOM 5150 N N . GLY A 1 693 ? -4.878 -6.128 21.661 1.00 56.84 723 GLY A N 1
ATOM 5151 C CA . GLY A 1 693 ? -4.283 -6.957 20.623 1.00 65.34 723 GLY A CA 1
ATOM 5152 C C . GLY A 1 693 ? -3.204 -7.829 21.235 1.00 62.81 723 GLY A C 1
ATOM 5153 O O . GLY A 1 693 ? -2.551 -7.432 22.199 1.00 58.23 723 GLY A O 1
ATOM 5154 N N . PHE A 1 694 ? -3.007 -9.020 20.681 1.00 62.06 724 PHE A N 1
ATOM 5155 C CA . PHE A 1 694 ? -1.958 -9.906 21.178 1.00 62.23 724 PHE A CA 1
ATOM 5156 C C . PHE A 1 694 ? -0.972 -10.282 20.077 1.00 62.03 724 PHE A C 1
ATOM 5157 O O . PHE A 1 694 ? -0.325 -11.334 20.132 1.00 62.97 724 PHE A O 1
ATOM 5165 N N . GLY A 1 695 ? -0.824 -9.417 19.084 1.00 63.29 725 GLY A N 1
ATOM 5166 C CA . GLY A 1 695 ? 0.056 -9.689 17.964 1.00 64.53 725 GLY A CA 1
ATOM 5167 C C . GLY A 1 695 ? -0.680 -9.987 16.675 1.00 66.16 725 GLY A C 1
ATOM 5168 O O . GLY A 1 695 ? -1.270 -11.065 16.538 1.00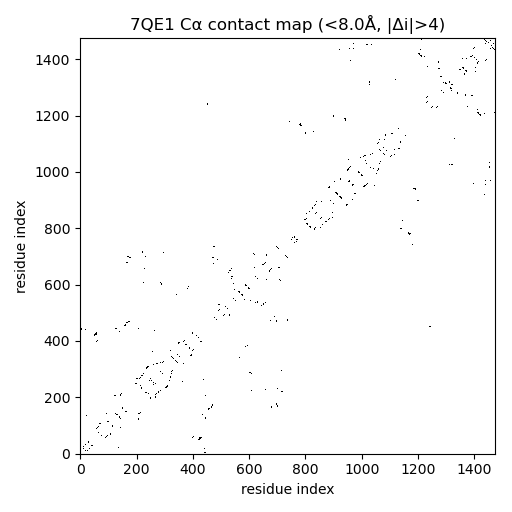 63.65 725 GLY A O 1
ATOM 5169 N N . MET A 1 696 ? -0.655 -9.050 15.723 1.00 66.53 726 MET A N 1
ATOM 5170 C CA . MET A 1 696 ? -1.324 -9.239 14.444 1.00 71.06 726 MET A CA 1
ATOM 5171 C C . MET A 1 696 ? -0.673 -8.354 13.395 1.00 65.88 726 MET A C 1
ATOM 5172 O O . MET A 1 696 ? -0.036 -7.346 13.703 1.00 65.81 726 MET A O 1
ATOM 5177 N N . THR A 1 697 ? -0.847 -8.749 12.142 1.00 68.01 727 THR A N 1
ATOM 5178 C CA . THR A 1 697 ? -0.271 -7.926 11.103 1.00 68.07 727 THR A CA 1
ATOM 5179 C C . THR A 1 697 ? -1.108 -6.660 10.961 1.00 65.61 727 THR A C 1
ATOM 5180 O O . THR A 1 697 ? -2.220 -6.555 11.483 1.00 61.58 727 THR A O 1
ATOM 5184 N N . ASP A 1 698 ? -0.525 -5.657 10.315 1.00 70.37 728 ASP A N 1
ATOM 5185 C CA . ASP A 1 698 ? -1.298 -4.447 10.083 1.00 72.09 728 ASP A CA 1
ATOM 5186 C C . ASP A 1 698 ? -2.548 -4.735 9.268 1.00 60.68 728 ASP A C 1
ATOM 5187 O O . ASP A 1 698 ? -3.595 -4.139 9.532 1.00 63.07 728 ASP A O 1
ATOM 5192 N N . THR A 1 699 ? -2.503 -5.697 8.339 1.00 66.45 729 THR A N 1
ATOM 5193 C CA . THR A 1 699 ? -3.704 -5.898 7.536 1.00 63.70 729 THR A CA 1
ATOM 5194 C C . THR A 1 699 ? -4.760 -6.689 8.299 1.00 63.57 729 THR A C 1
ATOM 5195 O O . THR A 1 699 ? -5.956 -6.428 8.126 1.00 64.69 729 THR A O 1
ATOM 5199 N N . ALA A 1 700 ? -4.360 -7.591 9.199 1.00 62.54 730 ALA A N 1
ATOM 5200 C CA . ALA A 1 700 ? -5.340 -8.176 10.109 1.00 60.13 730 ALA A CA 1
ATOM 5201 C C . ALA A 1 700 ? -6.012 -7.100 10.962 1.00 56.63 730 ALA A C 1
ATOM 5202 O O . ALA A 1 700 ? -7.232 -7.128 11.157 1.00 56.48 730 ALA A O 1
ATOM 5204 N N . LEU A 1 701 ? -5.235 -6.142 11.474 1.00 55.83 731 LEU A N 1
ATOM 5205 C CA . LEU A 1 701 ? -5.807 -5.097 12.319 1.00 57.28 731 LEU A CA 1
ATOM 5206 C C . LEU A 1 701 ? -6.780 -4.220 11.537 1.00 61.50 731 LEU A C 1
ATOM 5207 O O . LEU A 1 701 ? -7.926 -4.025 11.959 1.00 57.58 731 LEU A O 1
ATOM 5212 N N . MET A 1 702 ? -6.337 -3.687 10.385 1.00 55.72 732 MET A N 1
ATOM 5213 C CA . MET A 1 702 ? -7.200 -2.813 9.595 1.00 60.56 732 MET A CA 1
ATOM 5214 C C . MET A 1 702 ? -8.421 -3.555 9.068 1.00 57.91 732 MET A C 1
ATOM 5215 O O . MET A 1 702 ? -9.483 -2.952 8.915 1.00 62.31 732 MET A O 1
ATOM 5220 N N . ASP A 1 703 ? -8.291 -4.856 8.792 1.00 58.39 733 ASP A N 1
ATOM 5221 C CA . ASP A 1 703 ? -9.441 -5.669 8.402 1.00 59.87 733 ASP A CA 1
ATOM 5222 C C . ASP A 1 703 ? -10.580 -5.549 9.405 1.00 60.45 733 ASP A C 1
ATOM 5223 O O . ASP A 1 703 ? -11.747 -5.355 9.028 1.00 62.61 733 ASP A O 1
ATOM 5228 N N . VAL A 1 704 ? -10.255 -5.641 10.694 1.00 59.00 734 VAL A N 1
ATOM 5229 C CA . VAL A 1 704 ? -11.320 -5.632 11.742 1.00 60.18 734 VAL A CA 1
ATOM 5230 C C . VAL A 1 704 ? -11.827 -4.201 11.949 1.00 63.45 734 VAL A C 1
ATOM 5231 O O . VAL A 1 704 ? -13.049 -4.021 12.053 1.00 66.23 734 VAL A O 1
ATOM 5235 N N . LEU A 1 705 ? -10.922 -3.227 11.990 1.00 58.81 735 LEU A N 1
ATOM 5236 C CA . LEU A 1 705 ? -11.318 -1.820 12.250 1.00 62.39 735 LEU A CA 1
ATOM 5237 C C . LEU A 1 705 ? -12.199 -1.308 11.109 1.00 64.64 735 LEU A C 1
ATOM 5238 O O . LEU A 1 705 ? -13.047 -0.447 11.369 1.00 70.47 735 LEU A O 1
ATOM 5243 N N . THR A 1 706 ? -11.998 -1.821 9.897 1.00 61.55 736 THR A N 1
ATOM 5244 C CA . THR A 1 706 ? -12.748 -1.320 8.719 1.00 64.51 736 THR A CA 1
ATOM 5245 C C . THR A 1 706 ? -14.048 -2.108 8.526 1.00 65.48 736 THR A C 1
ATOM 5246 O O . THR A 1 706 ? -14.820 -1.728 7.634 1.00 66.70 736 THR A O 1
ATOM 5250 N N . GLY A 1 707 ? -14.279 -3.156 9.320 1.00 63.74 737 GLY A N 1
ATOM 5251 C CA . GLY A 1 707 ? -15.516 -3.901 9.193 1.00 63.65 737 GLY A CA 1
ATOM 5252 C C . GLY A 1 707 ? -15.492 -5.071 8.235 1.00 64.64 737 GLY A C 1
ATOM 5253 O O . GLY A 1 707 ? -16.524 -5.736 8.073 1.00 65.79 737 GLY A O 1
ATOM 5254 N N . ALA A 1 708 ? -14.374 -5.320 7.553 1.00 65.06 738 ALA A N 1
ATOM 5255 C CA . ALA A 1 708 ? -14.257 -6.547 6.771 1.00 67.26 738 ALA A CA 1
ATOM 5256 C C . ALA A 1 708 ? -14.467 -7.769 7.657 1.00 66.44 738 ALA A C 1
ATOM 5257 O O . ALA A 1 708 ? -15.001 -8.792 7.209 1.00 66.99 738 ALA A O 1
ATOM 5259 N N . TYR A 1 709 ? -14.008 -7.689 8.906 1.00 65.46 739 TYR A N 1
ATOM 5260 C CA . TYR A 1 709 ? -14.233 -8.697 9.931 1.00 67.56 739 TYR A CA 1
ATOM 5261 C C . TYR A 1 709 ? -14.698 -8.016 11.208 1.00 68.13 739 TYR A C 1
ATOM 5262 O O . TYR A 1 709 ? -14.337 -6.870 11.493 1.00 67.77 739 TYR A O 1
ATOM 5271 N N . ALA A 1 710 ? -15.507 -8.692 11.921 1.00 68.74 740 ALA A N 1
ATOM 5272 C CA . ALA A 1 710 ? -15.895 -8.053 13.155 1.00 69.75 740 ALA A CA 1
ATOM 5273 C C . ALA A 1 710 ? -15.103 -8.640 14.319 1.00 73.00 740 ALA A C 1
ATOM 5274 O O . ALA A 1 710 ? -14.746 -9.823 14.303 1.00 69.88 740 ALA A O 1
ATOM 5276 N N . PRO A 1 711 ? -14.789 -7.843 15.334 1.00 73.07 741 PRO A N 1
ATOM 5277 C CA . PRO A 1 711 ? -14.038 -8.381 16.473 1.00 73.14 741 PRO A CA 1
ATOM 5278 C C . PRO A 1 711 ? -14.884 -9.386 17.232 1.00 72.85 741 PRO A C 1
ATOM 5279 O O . PRO A 1 711 ? -16.084 -9.189 17.431 1.00 73.82 741 PRO A O 1
ATOM 5283 N N . GLN A 1 712 ? -14.269 -10.480 17.664 1.00 74.60 742 GLN A N 1
ATOM 5284 C CA . GLN A 1 712 ? -15.069 -11.558 18.285 1.00 73.45 742 GLN A CA 1
ATOM 5285 C C . GLN A 1 712 ? -14.333 -12.185 19.462 1.00 75.68 742 GLN A C 1
ATOM 5286 O O . GLN A 1 712 ? -14.914 -13.056 20.100 1.00 74.26 742 GLN A O 1
ATOM 5292 N N . GLY A 1 713 ? -13.135 -11.717 19.768 1.00 75.25 743 GLY A N 1
ATOM 5293 C CA . GLY A 1 713 ? -12.319 -12.344 20.816 1.00 71.16 743 GLY A CA 1
ATOM 5294 C C . GLY A 1 713 ? -12.658 -11.855 22.196 1.00 73.30 743 GLY A C 1
ATOM 5295 O O . GLY A 1 713 ? -13.241 -10.781 22.300 1.00 72.62 743 GLY A O 1
ATOM 5296 N N . LYS A 1 714 ? -12.279 -12.619 23.215 1.00 74.01 744 LYS A N 1
ATOM 5297 C CA . LYS A 1 714 ? -12.644 -12.272 24.605 1.00 72.28 744 LYS A CA 1
ATOM 5298 C C . LYS A 1 714 ? -11.387 -12.275 25.464 1.00 74.58 744 LYS A C 1
ATOM 5299 O O . LYS A 1 714 ? -10.473 -13.030 25.152 1.00 74.63 744 LYS A O 1
ATOM 5305 N N . LEU A 1 715 ? -11.357 -11.444 26.498 1.00 72.13 745 LEU A N 1
ATOM 5306 C CA . LEU A 1 715 ? -10.154 -11.340 27.348 1.00 73.66 745 LEU A CA 1
ATOM 5307 C C . LEU A 1 715 ? -9.916 -12.666 28.067 1.00 73.54 745 LEU A C 1
ATOM 5308 O O . LEU A 1 715 ? -10.852 -13.188 28.663 1.00 70.41 745 LEU A O 1
ATOM 5313 N N . PRO A 1 716 ? -8.712 -13.255 27.968 1.00 71.33 746 PRO A N 1
ATOM 5314 C CA . PRO A 1 716 ? -8.371 -14.463 28.725 1.00 72.83 746 PRO A CA 1
ATOM 5315 C C . PRO A 1 716 ? -7.815 -14.184 30.116 1.00 72.77 746 PRO A C 1
ATOM 5316 O O . PRO A 1 716 ? -7.452 -15.128 30.829 1.00 74.20 746 PRO A O 1
ATOM 5320 N N . PHE A 1 717 ? -7.746 -12.910 30.500 1.00 70.60 747 PHE A N 1
ATOM 5321 C CA . PHE A 1 717 ? -7.407 -12.469 31.841 1.00 69.91 747 PHE A CA 1
ATOM 5322 C C . PHE A 1 717 ? -8.104 -11.137 32.090 1.00 73.17 747 PHE A C 1
ATOM 5323 O O . PHE A 1 717 ? -8.290 -10.339 31.167 1.00 68.81 747 PHE A O 1
ATOM 5331 N N . ALA A 1 718 ? -8.493 -10.900 33.341 1.00 71.56 748 ALA A N 1
ATOM 5332 C CA . ALA A 1 718 ? -9.185 -9.667 33.668 1.00 69.59 748 ALA A CA 1
ATOM 5333 C C . ALA A 1 718 ? -8.208 -8.498 33.693 1.00 68.03 748 ALA A C 1
ATOM 5334 O O . ALA A 1 718 ? -7.005 -8.660 33.914 1.00 65.21 748 ALA A O 1
ATOM 5336 N N . LEU A 1 719 ? -8.752 -7.301 33.499 1.00 65.24 749 LEU A N 1
ATOM 5337 C CA . LEU A 1 719 ? -7.979 -6.070 33.533 1.00 69.25 749 LEU A CA 1
ATOM 5338 C C . LEU A 1 719 ? -8.507 -5.192 34.655 1.00 72.46 749 LEU A C 1
ATOM 5339 O O . LEU A 1 719 ? -9.723 -5.078 34.839 1.00 75.69 749 LEU A O 1
ATOM 5344 N N . ALA A 1 720 ? -7.596 -4.557 35.382 1.00 70.51 750 ALA A N 1
ATOM 5345 C CA . ALA A 1 720 ? -7.956 -3.628 36.444 1.00 78.96 750 ALA A CA 1
ATOM 5346 C C . ALA A 1 720 ? -8.037 -2.206 35.899 1.00 80.13 750 ALA A C 1
ATOM 5347 O O . ALA A 1 720 ? -7.684 -1.933 34.748 1.00 74.32 750 ALA A O 1
ATOM 5349 N N . GLY A 1 721 ? -8.603 -1.315 36.711 1.00 81.36 751 GLY A N 1
ATOM 5350 C CA . GLY A 1 721 ? -8.676 0.092 36.365 1.00 78.48 751 GLY A CA 1
ATOM 5351 C C . GLY A 1 721 ? -8.000 0.963 37.409 1.00 81.86 751 GLY A C 1
ATOM 5352 O O . GLY A 1 721 ? -7.966 2.191 37.268 1.00 80.47 751 GLY A O 1
ATOM 5353 N N . THR A 1 722 ? -7.468 0.339 38.462 1.00 77.39 752 THR A N 1
ATOM 5354 C CA . THR A 1 722 ? -6.870 1.064 39.574 1.00 82.57 752 THR A CA 1
ATOM 5355 C C . THR A 1 722 ? -5.525 0.465 39.968 1.00 78.71 752 THR A C 1
ATOM 5356 O O . THR A 1 722 ? -5.378 -0.747 40.064 1.00 75.78 752 THR A O 1
ATOM 5360 N N . ARG A 1 723 ? -4.563 1.345 40.232 1.00 77.93 753 ARG A N 1
ATOM 5361 C CA . ARG A 1 723 ? -3.307 0.927 40.840 1.00 75.48 753 ARG A CA 1
ATOM 5362 C C . ARG A 1 723 ? -3.552 0.124 42.117 1.00 82.49 753 ARG A C 1
ATOM 5363 O O . ARG A 1 723 ? -2.766 -0.781 42.456 1.00 73.90 753 ARG A O 1
ATOM 5371 N N . GLU A 1 724 ? -4.638 0.426 42.838 1.00 83.43 754 GLU A N 1
ATOM 5372 C CA . GLU A 1 724 ? -4.849 -0.243 44.112 1.00 86.28 754 GLU A CA 1
ATOM 5373 C C . GLU A 1 724 ? -5.182 -1.706 43.906 1.00 84.27 754 GLU A C 1
ATOM 5374 O O . GLU A 1 724 ? -4.591 -2.560 44.566 1.00 84.54 754 GLU A O 1
ATOM 5380 N N . ALA A 1 725 ? -6.035 -2.028 42.924 1.00 80.24 755 ALA A N 1
ATOM 5381 C CA . ALA A 1 725 ? -6.425 -3.423 42.725 1.00 81.85 755 ALA A CA 1
ATOM 5382 C C . ALA A 1 725 ? -5.224 -4.306 42.404 1.00 81.15 755 ALA A C 1
ATOM 5383 O O . ALA A 1 725 ? -5.211 -5.486 42.763 1.00 72.91 755 ALA A O 1
ATOM 5385 N N . ILE A 1 726 ? -4.189 -3.735 41.785 1.00 82.93 756 ILE A N 1
ATOM 5386 C CA . ILE A 1 726 ? -2.991 -4.496 41.440 1.00 78.75 756 ILE A CA 1
ATOM 5387 C C . ILE A 1 726 ? -2.236 -4.935 42.695 1.00 77.38 756 ILE A C 1
ATOM 5388 O O . ILE A 1 726 ? -1.874 -6.109 42.848 1.00 74.35 756 ILE A O 1
ATOM 5393 N N . ILE A 1 727 ? -2.045 -4.016 43.640 1.00 77.87 757 ILE A N 1
ATOM 5394 C CA . ILE A 1 727 ? -1.305 -4.328 44.858 1.00 80.03 757 ILE A CA 1
ATOM 5395 C C . ILE A 1 727 ? -2.104 -5.270 45.728 1.00 78.31 757 ILE A C 1
ATOM 5396 O O . ILE A 1 727 ? -1.575 -5.883 46.658 1.00 81.40 757 ILE A O 1
ATOM 5401 N N . GLU A 1 728 ? -3.397 -5.328 45.478 1.00 79.92 758 GLU A N 1
ATOM 5402 C CA . GLU A 1 728 ? -4.334 -5.621 46.515 1.00 82.03 758 GLU A CA 1
ATOM 5403 C C . GLU A 1 728 ? -5.043 -6.947 46.240 1.00 83.28 758 GLU A C 1
ATOM 5404 O O . GLU A 1 728 ? -5.639 -7.519 47.154 1.00 81.54 758 GLU A O 1
ATOM 5410 N N . GLN A 1 729 ? -4.841 -7.493 45.029 1.00 75.37 759 GLN A N 1
ATOM 5411 C CA . GLN A 1 729 ? -5.278 -8.831 44.594 1.00 69.44 759 GLN A CA 1
ATOM 5412 C C . GLN A 1 729 ? -4.348 -9.990 45.044 1.00 69.93 759 GLN A C 1
ATOM 5413 O O . GLN A 1 729 ? -3.129 -9.831 45.225 1.00 72.41 759 GLN A O 1
ATOM 5419 N N . ASP A 1 730 ? -4.943 -11.176 45.182 1.00 71.79 760 ASP A N 1
ATOM 5420 C CA . ASP A 1 730 ? -4.240 -12.386 45.622 1.00 76.18 760 ASP A CA 1
ATOM 5421 C C . ASP A 1 730 ? -3.423 -12.991 44.480 1.00 75.51 760 ASP A C 1
ATOM 5422 O O . ASP A 1 730 ? -3.988 -13.428 43.475 1.00 68.06 760 ASP A O 1
ATOM 5427 N N . SER A 1 731 ? -2.109 -13.107 44.683 1.00 71.43 761 SER A N 1
ATOM 5428 C CA . SER A 1 731 ? -1.194 -13.536 43.633 1.00 69.65 761 SER A CA 1
ATOM 5429 C C . SER A 1 731 ? -1.578 -14.866 42.978 1.00 72.22 761 SER A C 1
ATOM 5430 O O . SER A 1 731 ? -1.186 -15.107 41.825 1.00 72.20 761 SER A O 1
ATOM 5433 N N . ASP A 1 732 ? -2.295 -15.747 43.667 1.00 71.84 762 ASP A N 1
ATOM 5434 C CA . ASP A 1 732 ? -2.744 -17.003 43.079 1.00 72.90 762 ASP A CA 1
ATOM 5435 C C . ASP A 1 732 ? -4.201 -16.946 42.665 1.00 71.71 762 ASP A C 1
ATOM 5436 O O . ASP A 1 732 ? -4.730 -17.945 42.170 1.00 73.18 762 ASP A O 1
ATOM 5441 N N . ARG A 1 733 ? -4.857 -15.797 42.849 1.00 72.44 763 ARG A N 1
ATOM 5442 C CA . ARG A 1 733 ? -6.256 -15.783 42.462 1.00 73.55 763 ARG A CA 1
ATOM 5443 C C . ARG A 1 733 ? -6.448 -15.072 41.119 1.00 73.86 763 ARG A C 1
ATOM 5444 O O . ARG A 1 733 ? -5.847 -14.015 40.876 1.00 62.37 763 ARG A O 1
ATOM 5452 N N . PRO A 1 734 ? -7.286 -15.622 40.246 1.00 66.23 764 PRO A N 1
ATOM 5453 C CA . PRO A 1 734 ? -7.634 -14.903 39.019 1.00 76.15 764 PRO A CA 1
ATOM 5454 C C . PRO A 1 734 ? -8.588 -13.759 39.321 1.00 77.98 764 PRO A C 1
ATOM 5455 O O . PRO A 1 734 ? -9.310 -13.744 40.325 1.00 75.81 764 PRO A O 1
ATOM 5459 N N . GLY A 1 735 ? -8.558 -12.775 38.448 1.00 78.44 765 GLY A N 1
ATOM 5460 C CA . GLY A 1 735 ? -9.520 -11.701 38.542 1.00 80.49 765 GLY A CA 1
ATOM 5461 C C . GLY A 1 735 ? -9.139 -10.644 39.562 1.00 68.92 765 GLY A C 1
ATOM 5462 O O . GLY A 1 735 ? -7.984 -10.477 39.952 1.00 70.57 765 GLY A O 1
ATOM 5463 N N . TYR A 1 736 ? -10.157 -9.872 39.938 1.00 79.48 766 TYR A N 1
ATOM 5464 C CA . TYR A 1 736 ? -10.027 -8.781 40.894 1.00 84.74 766 TYR A CA 1
ATOM 5465 C C . TYR A 1 736 ? -11.258 -8.677 41.790 1.00 82.27 766 TYR A C 1
ATOM 5466 O O . TYR A 1 736 ? -11.389 -7.691 42.523 1.00 80.72 766 TYR A O 1
ATOM 5475 N N . ASP A 1 737 ? -12.158 -9.665 41.743 1.00 81.26 767 ASP A N 1
ATOM 5476 C CA . ASP A 1 737 ? -13.428 -9.576 42.456 1.00 85.10 767 ASP A CA 1
ATOM 5477 C C . ASP A 1 737 ? -13.236 -9.499 43.967 1.00 87.42 767 ASP A C 1
ATOM 5478 O O . ASP A 1 737 ? -14.089 -8.947 44.669 1.00 90.20 767 ASP A O 1
ATOM 5483 N N . GLU A 1 738 ? -12.142 -10.053 44.487 1.00 86.74 768 GLU A N 1
ATOM 5484 C CA . GLU A 1 738 ? -11.837 -9.965 45.913 1.00 88.01 768 GLU A CA 1
ATOM 5485 C C . GLU A 1 738 ? -11.224 -8.622 46.311 1.00 89.82 768 GLU A C 1
ATOM 5486 O O . GLU A 1 738 ? -10.943 -8.415 47.496 1.00 88.75 768 GLU A O 1
ATOM 5492 N N . THR A 1 739 ? -11.006 -7.710 45.364 1.00 88.00 769 THR A N 1
ATOM 5493 C CA . THR A 1 739 ? -10.394 -6.420 45.654 1.00 88.45 769 THR A CA 1
ATOM 5494 C C . THR A 1 739 ? -11.450 -5.349 45.929 1.00 91.51 769 THR A C 1
ATOM 5495 O O . THR A 1 739 ? -12.643 -5.530 45.676 1.00 91.96 769 THR A O 1
ATOM 5499 N N . GLU A 1 740 ? -10.986 -4.213 46.463 1.00 94.88 770 GLU A N 1
ATOM 5500 C CA . GLU A 1 740 ? -11.887 -3.095 46.727 1.00 95.01 770 GLU A CA 1
ATOM 5501 C C . GLU A 1 740 ? -12.406 -2.511 45.422 1.00 97.09 770 GLU A C 1
ATOM 5502 O O . GLU A 1 740 ? -13.605 -2.593 45.114 1.00 96.10 770 GLU A O 1
ATOM 5508 N N . ASP A 1 741 ? -11.500 -1.953 44.614 1.00 97.04 771 ASP A N 1
ATOM 5509 C CA . ASP A 1 741 ? -11.910 -1.223 43.420 1.00 93.43 771 ASP A CA 1
ATOM 5510 C C . ASP A 1 741 ? -12.464 -2.164 42.358 1.00 89.73 771 ASP A C 1
ATOM 5511 O O . ASP A 1 741 ? -13.437 -1.830 41.672 1.00 87.32 771 ASP A O 1
ATOM 5516 N N . GLY A 1 742 ? -11.842 -3.322 42.182 1.00 87.68 772 GLY A N 1
ATOM 5517 C CA . GLY A 1 742 ? -12.374 -4.361 41.323 1.00 85.65 772 GLY A CA 1
ATOM 5518 C C . GLY A 1 742 ? -11.814 -4.305 39.918 1.00 80.62 772 GLY A C 1
ATOM 5519 O O . GLY A 1 742 ? -10.922 -3.516 39.590 1.00 78.20 772 GLY A O 1
ATOM 5520 N N . ALA A 1 743 ? -12.416 -5.125 39.059 1.00 78.69 773 ALA A N 1
ATOM 5521 C CA . ALA A 1 743 ? -11.934 -5.330 37.695 1.00 77.00 773 ALA A CA 1
ATOM 5522 C C . ALA A 1 743 ? -12.615 -4.366 36.733 1.00 81.22 773 ALA A C 1
ATOM 5523 O O . ALA A 1 743 ? -13.848 -4.346 36.631 1.00 80.36 773 ALA A O 1
ATOM 5525 N N . LEU A 1 744 ? -11.801 -3.609 35.993 1.00 82.50 774 LEU A N 1
ATOM 5526 C CA . LEU A 1 744 ? -12.322 -2.760 34.925 1.00 76.72 774 LEU A CA 1
ATOM 5527 C C . LEU A 1 744 ? -12.994 -3.588 33.841 1.00 75.86 774 LEU A C 1
ATOM 5528 O O . LEU A 1 744 ? -14.064 -3.226 33.343 1.00 80.83 774 LEU A O 1
ATOM 5533 N N . TYR A 1 745 ? -12.393 -4.718 33.487 1.00 77.07 775 TYR A N 1
ATOM 5534 C CA . TYR A 1 745 ? -12.925 -5.647 32.527 1.00 77.41 775 TYR A CA 1
ATOM 5535 C C . TYR A 1 745 ? -12.652 -7.044 33.077 1.00 75.15 775 TYR A C 1
ATOM 5536 O O . TYR A 1 745 ? -11.520 -7.325 33.514 1.00 77.56 775 TYR A O 1
ATOM 5545 N N . PRO A 1 746 ? -13.654 -7.916 33.109 1.00 75.16 776 PRO A N 1
ATOM 5546 C CA . PRO A 1 746 ? -13.463 -9.273 33.621 1.00 75.65 776 PRO A CA 1
ATOM 5547 C C . PRO A 1 746 ? -13.026 -10.259 32.545 1.00 76.65 776 PRO A C 1
ATOM 5548 O O . PRO A 1 746 ? -13.164 -10.019 31.341 1.00 74.32 776 PRO A O 1
ATOM 5552 N N . PHE A 1 747 ? -12.650 -11.449 32.997 1.00 71.32 777 PHE A N 1
ATOM 5553 C CA . PHE A 1 747 ? -12.326 -12.522 32.041 1.00 73.69 777 PHE A CA 1
ATOM 5554 C C . PHE A 1 747 ? -13.627 -12.865 31.335 1.00 75.24 777 PHE A C 1
ATOM 5555 O O . PHE A 1 747 ? -14.637 -12.981 32.023 1.00 77.37 777 PHE A O 1
ATOM 5563 N N . GLY A 1 748 ? -13.589 -13.011 30.013 1.00 73.15 778 GLY A N 1
ATOM 5564 C CA . GLY A 1 748 ? -14.790 -13.340 29.230 1.00 70.67 778 GLY A CA 1
ATOM 5565 C C . GLY A 1 748 ? -15.355 -12.108 28.572 1.00 73.14 778 GLY A C 1
ATOM 5566 O O . GLY A 1 748 ? -16.327 -12.239 27.835 1.00 73.79 778 GLY A O 1
ATOM 5567 N N . TYR A 1 749 ? -14.761 -10.954 28.842 1.00 73.82 779 TYR A N 1
ATOM 5568 C CA . TYR A 1 749 ? -15.311 -9.695 28.304 1.00 73.93 779 TYR A CA 1
ATOM 5569 C C . TYR A 1 749 ? -14.932 -9.530 26.843 1.00 77.74 779 TYR A C 1
ATOM 5570 O O . TYR A 1 749 ? -13.746 -9.620 26.521 1.00 72.94 779 TYR A O 1
ATOM 5579 N N . GLY A 1 750 ? -15.928 -9.279 26.004 1.00 78.21 780 GLY A N 1
ATOM 5580 C CA . GLY A 1 750 ? -15.671 -9.020 24.583 1.00 77.41 780 GLY A CA 1
ATOM 5581 C C . GLY A 1 750 ? -16.832 -8.296 23.949 1.00 79.60 780 GLY A C 1
ATOM 5582 O O . GLY A 1 750 ? -17.927 -8.855 23.947 1.00 80.67 780 GLY A O 1
ATOM 5583 N N . LEU A 1 751 ? -16.593 -7.093 23.437 1.00 78.90 781 LEU A N 1
ATOM 5584 C CA . LEU A 1 751 ? -17.661 -6.368 22.718 1.00 77.37 781 LEU A CA 1
ATOM 5585 C C . LEU A 1 751 ? -17.687 -6.852 21.266 1.00 82.96 781 LEU A C 1
ATOM 5586 O O . LEU A 1 751 ? -16.707 -7.458 20.834 1.00 80.25 781 LEU A O 1
ATOM 5591 N N . THR A 1 752 ? -18.772 -6.580 20.543 1.00 81.75 782 THR A N 1
ATOM 5592 C CA . THR A 1 752 ? -18.872 -7.019 19.129 1.00 86.19 782 THR A CA 1
ATOM 5593 C C . THR A 1 752 ? -19.554 -5.938 18.292 1.00 86.67 782 THR A C 1
ATOM 5594 O O . THR A 1 752 ? -20.387 -5.207 18.849 1.00 84.61 782 THR A O 1
ATOM 5598 N N . TYR A 1 753 ? -19.195 -5.831 17.012 1.00 84.61 783 TYR A N 1
ATOM 5599 C CA . TYR A 1 753 ? -19.903 -4.879 16.125 1.00 84.79 783 TYR A CA 1
ATOM 5600 C C . TYR A 1 753 ? -21.359 -5.335 16.050 1.00 91.84 783 TYR A C 1
ATOM 5601 O O . TYR A 1 753 ? -21.594 -6.498 15.685 1.00 93.61 783 TYR A O 1
ATOM 5610 N N . GLU A 1 754 ? -22.303 -4.458 16.389 1.00 94.07 784 GLU A N 1
ATOM 5611 C CA . GLU A 1 754 ? -23.732 -4.870 16.423 1.00 96.66 784 GLU A CA 1
ATOM 5612 C C . GLU A 1 754 ? -24.540 -4.013 15.448 1.00 97.29 784 GLU A C 1
ATOM 5613 O O . GLU A 1 754 ? -24.398 -2.795 15.475 1.00 102.81 784 GLU A O 1
ATOM 5619 N N . GLU B 1 10 ? -16.660 17.563 -0.781 1.00 91.58 40 GLU B N 1
ATOM 5620 C CA . GLU B 1 10 ? -17.079 17.886 -2.137 1.00 94.31 40 GLU B CA 1
ATOM 5621 C C . GLU B 1 10 ? -15.908 18.471 -2.939 1.00 93.06 40 GLU B C 1
ATOM 5622 O O . GLU B 1 10 ? -15.956 18.553 -4.173 1.00 89.42 40 GLU B O 1
ATOM 5628 N N . GLN B 1 11 ? -14.847 18.859 -2.226 1.00 90.94 41 GLN B N 1
ATOM 5629 C CA . GLN B 1 11 ? -13.598 19.269 -2.865 1.00 87.86 41 GLN B CA 1
ATOM 5630 C C . GLN B 1 11 ? -12.795 18.034 -3.271 1.00 86.74 41 GLN B C 1
ATOM 5631 O O . GLN B 1 11 ? -12.550 17.162 -2.433 1.00 87.37 41 GLN B O 1
ATOM 5637 N N . PRO B 1 12 ? -12.409 17.903 -4.539 1.00 85.98 42 PRO B N 1
ATOM 5638 C CA . PRO B 1 12 ? -11.575 16.768 -4.948 1.00 80.39 42 PRO B CA 1
ATOM 5639 C C . PRO B 1 12 ? -10.114 16.988 -4.598 1.00 75.07 42 PRO B C 1
ATOM 5640 O O . PRO B 1 12 ? -9.622 18.118 -4.561 1.00 72.00 42 PRO B O 1
ATOM 5644 N N . GLU B 1 13 ? -9.419 15.887 -4.318 1.00 74.62 43 GLU B N 1
ATOM 5645 C CA . GLU B 1 13 ? -7.995 15.992 -4.027 1.00 77.49 43 GLU B CA 1
ATOM 5646 C C . GLU B 1 13 ? -7.237 16.365 -5.291 1.00 73.25 43 GLU B C 1
ATOM 5647 O O . GLU B 1 13 ? -7.409 15.735 -6.338 1.00 71.97 43 GLU B O 1
ATOM 5653 N N . LEU B 1 14 ? -6.354 17.348 -5.179 1.00 72.23 44 LEU B N 1
ATOM 5654 C CA . LEU B 1 14 ? -5.508 17.760 -6.285 1.00 72.08 44 LEU B CA 1
ATOM 5655 C C . LEU B 1 14 ? -4.065 17.366 -6.001 1.00 76.05 44 LEU B C 1
ATOM 5656 O O . LEU B 1 14 ? -3.664 17.176 -4.846 1.00 72.26 44 LEU B O 1
ATOM 5661 N N . GLU B 1 15 ? -3.298 17.193 -7.073 1.00 70.21 45 GLU B N 1
ATOM 5662 C CA . GLU B 1 15 ? -1.853 17.038 -6.956 1.00 69.71 45 GLU B CA 1
ATOM 5663 C C . GLU B 1 15 ? -1.261 17.601 -8.233 1.00 74.01 45 GLU B C 1
ATOM 5664 O O . GLU B 1 15 ? -1.660 17.208 -9.336 1.00 69.16 45 GLU B O 1
ATOM 5670 N N . ALA B 1 16 ? -0.346 18.546 -8.079 1.00 74.40 46 ALA B N 1
ATOM 5671 C CA . ALA B 1 16 ? 0.381 19.130 -9.190 1.00 70.40 46 ALA B CA 1
ATOM 5672 C C . ALA B 1 16 ? 1.859 19.077 -8.849 1.00 75.47 46 ALA B C 1
ATOM 5673 O O . ALA B 1 16 ? 2.247 19.359 -7.713 1.00 74.82 46 ALA B O 1
ATOM 5675 N N . ARG B 1 17 ? 2.671 18.643 -9.801 1.00 70.93 47 ARG B N 1
ATOM 5676 C CA . ARG B 1 17 ? 4.111 18.592 -9.624 1.00 69.16 47 ARG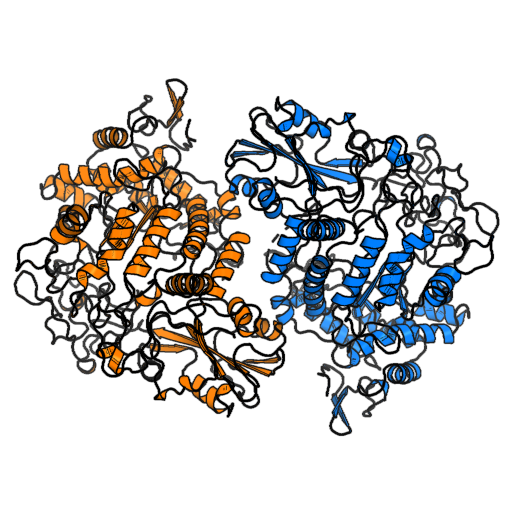 B CA 1
ATOM 5677 C C . ARG B 1 17 ? 4.854 19.547 -10.541 1.00 70.97 47 ARG B C 1
ATOM 5678 O O . ARG B 1 17 ? 6.082 19.630 -10.459 1.00 72.01 47 ARG B O 1
ATOM 5686 N N . VAL B 1 18 ? 4.143 20.288 -11.395 1.00 72.50 48 VAL B N 1
ATOM 5687 C CA . VAL B 1 18 ? 4.778 21.193 -12.344 1.00 69.24 48 VAL B CA 1
ATOM 5688 C C . VAL B 1 18 ? 4.004 22.497 -12.400 1.00 73.56 48 VAL B C 1
ATOM 5689 O O . VAL B 1 18 ? 4.575 23.580 -12.212 1.00 74.57 48 VAL B O 1
ATOM 5693 N N . LYS B 1 19 ? 2.700 22.403 -12.653 1.00 70.28 49 LYS B N 1
ATOM 5694 C CA . LYS B 1 19 ? 1.868 23.584 -12.664 1.00 69.94 49 LYS B CA 1
ATOM 5695 C C . LYS B 1 19 ? 1.386 23.884 -11.246 1.00 75.82 49 LYS B C 1
ATOM 5696 O O . LYS B 1 19 ? 1.521 23.073 -10.333 1.00 71.78 49 LYS B O 1
ATOM 5702 N N . GLU B 1 20 ? 0.813 25.065 -11.064 1.00 76.54 50 GLU B N 1
ATOM 5703 C CA . GLU B 1 20 ? 0.500 25.547 -9.730 1.00 84.31 50 GLU B CA 1
ATOM 5704 C C . GLU B 1 20 ? -0.987 25.404 -9.446 1.00 80.25 50 GLU B C 1
ATOM 5705 O O . GLU B 1 20 ? -1.812 25.274 -10.354 1.00 73.78 50 GLU B O 1
ATOM 5711 N N . ILE B 1 21 ? -1.311 25.370 -8.162 1.00 77.36 51 ILE B N 1
ATOM 5712 C CA . ILE B 1 21 ? -2.689 25.277 -7.708 1.00 78.57 51 ILE B CA 1
ATOM 5713 C C . ILE B 1 21 ? -3.199 26.678 -7.442 1.00 84.60 51 ILE B C 1
ATOM 5714 O O . ILE B 1 21 ? -2.525 27.477 -6.779 1.00 84.61 51 ILE B O 1
ATOM 5719 N N . ILE B 1 22 ? -4.401 26.964 -7.928 1.00 84.57 52 ILE B N 1
ATOM 5720 C CA . ILE B 1 22 ? -5.038 28.252 -7.718 1.00 85.05 52 ILE B CA 1
ATOM 5721 C C . ILE B 1 22 ? -6.374 28.010 -7.024 1.00 87.83 52 ILE B C 1
ATOM 5722 O O . ILE B 1 22 ? -7.080 27.029 -7.290 1.00 87.84 52 ILE B O 1
ATOM 5727 N N . GLU B 1 23 ? -6.691 28.945 -6.148 1.00 91.71 53 GLU B N 1
ATOM 5728 C CA . GLU B 1 23 ? -7.885 29.085 -5.327 1.00 91.36 53 GLU B CA 1
ATOM 5729 C C . GLU B 1 23 ? -8.804 30.153 -5.857 1.00 89.31 53 GLU B C 1
ATOM 5730 O O . GLU B 1 23 ? -8.381 31.285 -6.014 1.00 88.82 53 GLU B O 1
ATOM 5736 N N . VAL B 1 24 ? -10.056 29.795 -6.111 1.00 90.80 54 VAL B N 1
ATOM 5737 C CA . VAL B 1 24 ? -11.102 30.768 -6.407 1.00 90.34 54 VAL B CA 1
ATOM 5738 C C . VAL B 1 24 ? -12.389 30.271 -5.758 1.00 92.89 54 VAL B C 1
ATOM 5739 O O . VAL B 1 24 ? -12.637 29.061 -5.707 1.00 91.91 54 VAL B O 1
ATOM 5743 N N . ASP B 1 25 ? -13.164 31.202 -5.190 1.00 91.65 55 ASP B N 1
ATOM 5744 C CA . ASP B 1 25 ? -14.493 30.947 -4.608 1.00 90.13 55 ASP B CA 1
ATOM 5745 C C . ASP B 1 25 ? -14.487 29.939 -3.454 1.00 91.66 55 ASP B C 1
ATOM 5746 O O . ASP B 1 25 ? -15.460 29.211 -3.247 1.00 93.92 55 ASP B O 1
ATOM 5751 N N . GLY B 1 26 ? -13.398 29.892 -2.691 1.00 89.72 56 GLY B N 1
ATOM 5752 C CA . GLY B 1 26 ? -13.253 28.984 -1.574 1.00 93.18 56 GLY B CA 1
ATOM 5753 C C . GLY B 1 26 ? -12.687 27.621 -1.927 1.00 93.31 56 GLY B C 1
ATOM 5754 O O . GLY B 1 26 ? -12.107 26.966 -1.054 1.00 93.89 56 GLY B O 1
ATOM 5755 N N . TYR B 1 27 ? -12.819 27.185 -3.181 1.00 93.57 57 TYR B N 1
ATOM 5756 C CA . TYR B 1 27 ? -12.296 25.909 -3.644 1.00 88.12 57 TYR B CA 1
ATOM 5757 C C . TYR B 1 27 ? -10.940 26.097 -4.332 1.00 89.78 57 TYR B C 1
ATOM 5758 O O . TYR B 1 27 ? -10.570 27.202 -4.736 1.00 90.01 57 TYR B O 1
ATOM 5767 N N . GLN B 1 28 ? -10.224 24.984 -4.518 1.00 90.31 58 GLN B N 1
ATOM 5768 C CA . GLN B 1 28 ? -8.915 24.981 -5.164 1.00 87.81 58 GLN B CA 1
ATOM 5769 C C . GLN B 1 28 ? -8.941 24.226 -6.493 1.00 83.27 58 GLN B C 1
ATOM 5770 O O . GLN B 1 28 ? -9.747 23.311 -6.698 1.00 79.94 58 GLN B O 1
ATOM 5776 N N . PHE B 1 29 ? -8.046 24.632 -7.398 1.00 82.15 59 PHE B N 1
ATOM 5777 C CA . PHE B 1 29 ? -7.999 24.135 -8.770 1.00 82.07 59 PHE B CA 1
ATOM 5778 C C . PHE B 1 29 ? -6.556 24.092 -9.255 1.00 80.52 59 PHE B C 1
ATOM 5779 O O . PHE B 1 29 ? -5.685 24.799 -8.745 1.00 82.91 59 PHE B O 1
ATOM 5787 N N . ARG B 1 30 ? -6.314 23.290 -10.284 1.00 79.22 60 ARG B N 1
ATOM 5788 C CA . ARG B 1 30 ? -4.998 23.222 -10.899 1.00 78.99 60 ARG B CA 1
ATOM 5789 C C . ARG B 1 30 ? -4.992 24.097 -12.143 1.00 75.27 60 ARG B C 1
ATOM 5790 O O . ARG B 1 30 ? -5.864 23.962 -13.007 1.00 78.39 60 ARG B O 1
ATOM 5798 N N . ASP B 1 31 ? -3.994 24.978 -12.238 1.00 74.48 61 ASP B N 1
ATOM 5799 C CA . ASP B 1 31 ? -3.864 25.903 -13.362 1.00 74.49 61 ASP B CA 1
ATOM 5800 C C . ASP B 1 31 ? -3.002 25.220 -14.418 1.00 72.54 61 ASP B C 1
ATOM 5801 O O . ASP B 1 31 ? -1.795 25.442 -14.534 1.00 72.64 61 ASP B O 1
ATOM 5806 N N . LEU B 1 32 ? -3.664 24.395 -15.232 1.00 75.03 62 LEU B N 1
ATOM 5807 C CA . LEU B 1 32 ? -2.961 23.491 -16.136 1.00 70.88 62 LEU B CA 1
ATOM 5808 C C . LEU B 1 32 ? -2.415 24.196 -17.369 1.00 71.95 62 LEU B C 1
ATOM 5809 O O . LEU B 1 32 ? -1.463 23.700 -17.979 1.00 70.63 62 LEU B O 1
ATOM 5814 N N . ASN B 1 33 ? -3.015 25.314 -17.787 1.00 73.14 63 ASN B N 1
ATOM 5815 C CA . ASN B 1 33 ? -2.457 26.061 -18.908 1.00 74.12 63 ASN B CA 1
ATOM 5816 C C . ASN B 1 33 ? -1.562 27.216 -18.464 1.00 77.13 63 ASN B C 1
ATOM 5817 O O . ASN B 1 33 ? -1.011 27.915 -19.321 1.00 76.51 63 ASN B O 1
ATOM 5822 N N . ASP B 1 34 ? -1.431 27.438 -17.147 1.00 78.31 64 ASP B N 1
ATOM 5823 C CA . ASP B 1 34 ? -0.439 28.353 -16.582 1.00 75.44 64 ASP B CA 1
ATOM 5824 C C . ASP B 1 34 ? -0.644 29.799 -17.050 1.00 78.83 64 ASP B C 1
ATOM 5825 O O . ASP B 1 34 ? 0.310 30.546 -17.284 1.00 75.67 64 ASP B O 1
ATOM 5830 N N . ASN B 1 35 ? -1.903 30.203 -17.189 1.00 79.13 65 ASN B N 1
ATOM 5831 C CA . ASN B 1 35 ? -2.192 31.604 -17.450 1.00 80.98 65 ASN B CA 1
ATOM 5832 C C . ASN B 1 35 ? -2.363 32.391 -16.156 1.00 84.68 65 ASN B C 1
ATOM 5833 O O . ASN B 1 35 ? -2.069 33.592 -16.126 1.00 89.31 65 ASN B O 1
ATOM 5838 N N . GLY B 1 36 ? -2.817 31.741 -15.084 1.00 81.11 66 GLY B N 1
ATOM 5839 C CA . GLY B 1 36 ? -3.065 32.384 -13.817 1.00 83.18 66 GLY B CA 1
ATOM 5840 C C . GLY B 1 36 ? -4.531 32.435 -13.447 1.00 85.86 66 GLY B C 1
ATOM 5841 O O . GLY B 1 36 ? -4.857 32.613 -12.267 1.00 88.58 66 GLY B O 1
ATOM 5842 N N . GLU B 1 37 ? -5.415 32.289 -14.427 1.00 84.21 67 GLU B N 1
ATOM 5843 C CA . GLU B 1 37 ? -6.859 32.306 -14.247 1.00 86.25 67 GLU B CA 1
ATOM 5844 C C . GLU B 1 37 ? -7.399 30.880 -14.197 1.00 83.47 67 GLU B C 1
ATOM 5845 O O . GLU B 1 37 ? -6.709 29.917 -14.525 1.00 81.06 67 GLU B O 1
ATOM 5851 N N . LEU B 1 38 ? -8.652 30.750 -13.769 1.00 83.02 68 LEU B N 1
ATOM 5852 C CA . LEU B 1 38 ? -9.319 29.454 -13.765 1.00 81.38 68 LEU B CA 1
ATOM 5853 C C . LEU B 1 38 ? -10.125 29.325 -15.055 1.00 84.17 68 LEU B C 1
ATOM 5854 O O . LEU B 1 38 ? -11.160 29.981 -15.223 1.00 85.22 68 LEU B O 1
ATOM 5859 N N . ASP B 1 39 ? -9.625 28.489 -15.990 1.00 81.61 69 ASP B N 1
ATOM 5860 C CA . ASP B 1 39 ? -10.344 28.208 -17.224 1.00 78.34 69 ASP B CA 1
ATOM 5861 C C . ASP B 1 39 ? -11.434 27.165 -16.981 1.00 77.08 69 ASP B C 1
ATOM 5862 O O . ASP B 1 39 ? -11.284 26.291 -16.121 1.00 77.04 69 ASP B O 1
ATOM 5867 N N . PRO B 1 40 ? -12.526 27.217 -17.749 1.00 74.57 70 PRO B N 1
ATOM 5868 C CA . PRO B 1 40 ? -13.618 26.252 -17.532 1.00 74.64 70 PRO B CA 1
ATOM 5869 C C . PRO B 1 40 ? -13.169 24.798 -17.542 1.00 73.60 70 PRO B C 1
ATOM 5870 O O . PRO B 1 40 ? -13.693 24.006 -16.746 1.00 75.50 70 PRO B O 1
ATOM 5874 N N . TYR B 1 41 ? -12.180 24.422 -18.360 1.00 70.66 71 TYR B N 1
ATOM 5875 C CA . TYR B 1 41 ? -11.761 23.020 -18.352 1.00 69.93 71 TYR B CA 1
ATOM 5876 C C . TYR B 1 41 ? -11.035 22.629 -17.071 1.00 69.55 71 TYR B C 1
ATOM 5877 O O . TYR B 1 41 ? -11.058 21.449 -16.707 1.00 67.40 71 TYR B O 1
ATOM 5886 N N . GLU B 1 42 ? -10.434 23.584 -16.360 1.00 69.92 72 GLU B N 1
ATOM 5887 C CA . GLU B 1 42 ? -9.798 23.317 -15.073 1.00 73.07 72 GLU B CA 1
ATOM 5888 C C . GLU B 1 42 ? -10.760 23.456 -13.904 1.00 72.17 72 GLU B C 1
ATOM 5889 O O . GLU B 1 42 ? -10.325 23.448 -12.755 1.00 75.04 72 GLU B O 1
ATOM 5895 N N . ASP B 1 43 ? -12.045 23.572 -14.172 1.00 75.96 73 ASP B N 1
ATOM 5896 C CA . ASP B 1 43 ? -13.047 23.872 -13.159 1.00 77.17 73 ASP B CA 1
ATOM 5897 C C . ASP B 1 43 ? -13.856 22.604 -12.919 1.00 76.36 73 ASP B C 1
ATOM 5898 O O . ASP B 1 43 ? -14.809 22.322 -13.654 1.00 81.82 73 ASP B O 1
ATOM 5903 N N . TRP B 1 44 ? -13.507 21.871 -11.866 1.00 75.13 74 TRP B N 1
ATOM 5904 C CA . TRP B 1 44 ? -14.107 20.565 -11.617 1.00 77.24 74 TRP B CA 1
ATOM 5905 C C . TRP B 1 44 ? -15.561 20.654 -11.172 1.00 82.79 74 TRP B C 1
ATOM 5906 O O . TRP B 1 44 ? -16.175 19.605 -10.928 1.00 83.36 74 TRP B O 1
ATOM 5917 N N . ARG B 1 45 ? -16.125 21.864 -11.073 1.00 83.04 75 ARG B N 1
ATOM 5918 C CA . ARG B 1 45 ? -17.526 22.040 -10.716 1.00 79.40 75 ARG B CA 1
ATOM 5919 C C . ARG B 1 45 ? -18.438 22.077 -11.937 1.00 83.25 75 ARG B C 1
ATOM 5920 O O . ARG B 1 45 ? -19.646 21.842 -11.802 1.00 83.20 75 ARG B O 1
ATOM 5928 N N . LEU B 1 46 ? -17.889 22.360 -13.116 1.00 78.71 76 LEU B N 1
ATOM 5929 C CA . LEU B 1 46 ? -18.644 22.250 -14.349 1.00 83.03 76 LEU B CA 1
ATOM 5930 C C . LEU B 1 46 ? -18.910 20.787 -14.698 1.00 84.46 76 LEU B C 1
ATOM 5931 O O . LEU B 1 46 ? -18.140 19.898 -14.322 1.00 81.22 76 LEU B O 1
ATOM 5936 N N . PRO B 1 47 ? -20.025 20.509 -15.373 1.00 85.76 77 PRO B N 1
ATOM 5937 C CA . PRO B 1 47 ? -20.214 19.179 -15.965 1.00 83.68 77 PRO B CA 1
ATOM 5938 C C . PRO B 1 47 ? -19.122 18.886 -16.983 1.00 80.62 77 PRO B C 1
ATOM 5939 O O . PRO B 1 47 ? -18.609 19.793 -17.649 1.00 75.98 77 PRO B O 1
ATOM 5943 N N . THR B 1 48 ? -18.827 17.594 -17.157 1.00 78.94 78 THR B N 1
ATOM 5944 C CA . THR B 1 48 ? -17.718 17.208 -18.029 1.00 74.88 78 THR B CA 1
ATOM 5945 C C . THR B 1 48 ? -17.865 17.724 -19.461 1.00 72.49 78 THR B C 1
ATOM 5946 O O . THR B 1 48 ? -16.861 18.209 -20.014 1.00 72.44 78 THR B O 1
ATOM 5950 N N . PRO B 1 49 ? -19.043 17.702 -20.098 1.00 76.07 79 PRO B N 1
ATOM 5951 C CA . PRO B 1 49 ? -19.126 18.246 -21.465 1.00 69.11 79 PRO B CA 1
ATOM 5952 C C . PRO B 1 49 ? -18.724 19.714 -21.595 1.00 72.27 79 PRO B C 1
ATOM 5953 O O . PRO B 1 49 ? -18.177 20.099 -22.640 1.00 68.07 79 PRO B O 1
ATOM 5957 N N . GLU B 1 50 ? -18.952 20.540 -20.565 1.00 74.64 80 GLU B N 1
ATOM 5958 C CA . GLU B 1 50 ? -18.536 21.940 -20.636 1.00 74.38 80 GLU B CA 1
ATOM 5959 C C . GLU B 1 50 ? -17.021 22.072 -20.542 1.00 71.49 80 GLU B C 1
ATOM 5960 O O . GLU B 1 50 ? -16.412 22.878 -21.261 1.00 68.91 80 GLU B O 1
ATOM 5966 N N . ARG B 1 51 ? -16.396 21.266 -19.678 1.00 74.48 81 ARG B N 1
ATOM 5967 C CA . ARG B 1 51 ? -14.943 21.296 -19.555 1.00 71.70 81 ARG B CA 1
ATOM 5968 C C . ARG B 1 51 ? -14.283 20.899 -20.867 1.00 68.97 81 ARG B C 1
ATOM 5969 O O . ARG B 1 51 ? -13.331 21.554 -21.313 1.00 69.36 81 ARG B O 1
ATOM 5977 N N . VAL B 1 52 ? -14.794 19.850 -21.519 1.00 67.72 82 VAL B N 1
ATOM 5978 C CA . VAL B 1 52 ? -14.200 19.412 -22.780 1.00 67.08 82 VAL B CA 1
ATOM 5979 C C . VAL B 1 52 ? -14.299 20.514 -23.819 1.00 66.82 82 VAL B C 1
ATOM 5980 O O . VAL B 1 52 ? -13.321 20.828 -24.510 1.00 68.77 82 VAL B O 1
ATOM 5984 N N . ALA B 1 53 ? -15.482 21.133 -23.928 1.00 68.50 83 ALA B N 1
ATOM 5985 C CA . ALA B 1 53 ? -15.695 22.187 -24.923 1.00 69.74 83 ALA B CA 1
ATOM 5986 C C . ALA B 1 53 ? -14.661 23.294 -24.796 1.00 66.29 83 ALA B C 1
ATOM 5987 O O . ALA B 1 53 ? -14.100 23.752 -25.801 1.00 67.31 83 ALA B O 1
ATOM 5989 N N . ASP B 1 54 ? -14.366 23.700 -23.562 1.00 65.29 84 ASP B N 1
ATOM 5990 C CA . ASP B 1 54 ? -13.385 24.752 -23.328 1.00 66.68 84 ASP B CA 1
ATOM 5991 C C . ASP B 1 54 ? -11.972 24.291 -23.658 1.00 69.77 84 ASP B C 1
ATOM 5992 O O . ASP B 1 54 ? -11.202 25.044 -24.264 1.00 65.91 84 ASP B O 1
ATOM 5997 N N . LEU B 1 55 ? -11.629 23.037 -23.326 1.00 68.20 85 LEU B N 1
ATOM 5998 C CA . LEU B 1 55 ? -10.278 22.568 -23.602 1.00 65.56 85 LEU B CA 1
ATOM 5999 C C . LEU B 1 55 ? -10.082 22.331 -25.099 1.00 65.70 85 LEU B C 1
ATOM 6000 O O . LEU B 1 55 ? -9.052 22.721 -25.664 1.00 65.35 85 LEU B O 1
ATOM 6005 N N . VAL B 1 56 ? -11.076 21.754 -25.782 1.00 63.45 86 VAL B N 1
ATOM 6006 C CA . VAL B 1 56 ? -10.881 21.554 -27.216 1.00 64.57 86 VAL B CA 1
ATOM 6007 C C . VAL B 1 56 ? -10.819 22.896 -27.933 1.00 68.40 86 VAL B C 1
ATOM 6008 O O . VAL B 1 56 ? -10.048 23.053 -28.885 1.00 67.94 86 VAL B O 1
ATOM 6012 N N . GLY B 1 57 ? -11.541 23.909 -27.426 1.00 69.50 87 GLY B N 1
ATOM 6013 C CA . GLY B 1 57 ? -11.469 25.242 -28.016 1.00 69.96 87 GLY B CA 1
ATOM 6014 C C . GLY B 1 57 ? -10.076 25.842 -27.993 1.00 72.63 87 GLY B C 1
ATOM 6015 O O . GLY B 1 57 ? -9.733 26.657 -28.862 1.00 70.99 87 GLY B O 1
ATOM 6016 N N . GLN B 1 58 ? -9.244 25.398 -27.044 1.00 69.07 88 GLN B N 1
ATOM 6017 C CA . GLN B 1 58 ? -7.904 25.908 -26.771 1.00 72.09 88 GLN B CA 1
ATOM 6018 C C . GLN B 1 58 ? -6.787 25.117 -27.432 1.00 69.91 88 GLN B C 1
ATOM 6019 O O . GLN B 1 58 ? -5.616 25.482 -27.266 1.00 68.95 88 GLN B O 1
ATOM 6025 N N . MET B 1 59 ? -7.087 24.023 -28.117 1.00 70.80 89 MET B N 1
ATOM 6026 C CA . MET B 1 59 ? -6.036 23.125 -28.570 1.00 69.74 89 MET B CA 1
ATOM 6027 C C . MET B 1 59 ? -5.641 23.458 -29.997 1.00 68.89 89 MET B C 1
ATOM 6028 O O . MET B 1 59 ? -6.479 23.861 -30.807 1.00 64.28 89 MET B O 1
ATOM 6033 N N . SER B 1 60 ? -4.348 23.348 -30.276 1.00 67.55 90 SER B N 1
ATOM 6034 C CA . SER B 1 60 ? -3.873 23.461 -31.638 1.00 63.88 90 SER B CA 1
ATOM 6035 C C . SER B 1 60 ? -4.210 22.172 -32.387 1.00 64.54 90 SER B C 1
ATOM 6036 O O . SER B 1 60 ? -4.671 21.180 -31.803 1.00 62.83 90 SER B O 1
ATOM 6039 N N . LEU B 1 61 ? -3.999 22.196 -33.702 1.00 62.07 91 LEU B N 1
ATOM 6040 C CA . LEU B 1 61 ? -4.337 21.023 -34.497 1.00 60.29 91 LEU B CA 1
ATOM 6041 C C . LEU B 1 61 ? -3.483 19.826 -34.088 1.00 61.68 91 LEU B C 1
ATOM 6042 O O . LEU B 1 61 ? -4.000 18.719 -33.898 1.00 62.20 91 LEU B O 1
ATOM 6047 N N . VAL B 1 62 ? -2.180 20.042 -33.902 1.00 59.44 92 VAL B N 1
ATOM 6048 C CA . VAL B 1 62 ? -1.285 18.935 -33.598 1.00 59.96 92 VAL B CA 1
ATOM 6049 C C . VAL B 1 62 ? -1.554 18.408 -32.192 1.00 62.89 92 VAL B C 1
ATOM 6050 O O . VAL B 1 62 ? -1.388 17.211 -31.935 1.00 60.04 92 VAL B O 1
ATOM 6054 N N . GLU B 1 63 ? -2.004 19.278 -31.277 1.00 61.15 93 GLU B N 1
ATOM 6055 C CA . GLU B 1 63 ? -2.393 18.836 -29.944 1.00 61.76 93 GLU B CA 1
ATOM 6056 C C . GLU B 1 63 ? -3.614 17.925 -30.004 1.00 61.40 93 GLU B C 1
ATOM 6057 O O . GLU B 1 63 ? -3.622 16.840 -29.410 1.00 61.51 93 GLU B O 1
ATOM 6063 N N . LYS B 1 64 ? -4.645 18.330 -30.753 1.00 61.33 94 LYS B N 1
ATOM 6064 C CA . LYS B 1 64 ? -5.823 17.480 -30.919 1.00 60.54 94 LYS B CA 1
ATOM 6065 C C . LYS B 1 64 ? -5.490 16.188 -31.666 1.00 60.42 94 LYS B C 1
ATOM 6066 O O . LYS B 1 64 ? -5.988 15.114 -31.299 1.00 58.97 94 LYS B O 1
ATOM 6072 N N . SER B 1 65 ? -4.622 16.267 -32.691 1.00 56.11 95 SER B N 1
ATOM 6073 C CA . SER B 1 65 ? -4.295 15.103 -33.506 1.00 57.10 95 SER B CA 1
ATOM 6074 C C . SER B 1 65 ? -3.390 14.123 -32.770 1.00 58.56 95 SER B C 1
ATOM 6075 O O . SER B 1 65 ? -3.342 12.952 -33.145 1.00 56.15 95 SER B O 1
ATOM 6078 N N . GLY B 1 66 ? -2.684 14.579 -31.735 1.00 58.26 96 GLY B N 1
ATOM 6079 C CA . GLY B 1 66 ? -1.888 13.672 -30.928 1.00 55.25 96 GLY B CA 1
ATOM 6080 C C . GLY B 1 66 ? -2.712 12.737 -30.071 1.00 53.75 96 GLY B C 1
ATOM 6081 O O . GLY B 1 66 ? -2.262 11.626 -29.789 1.00 54.65 96 GLY B O 1
ATOM 6082 N N . LEU B 1 67 ? -3.938 13.126 -29.720 1.00 53.25 97 LEU B N 1
ATOM 6083 C CA . LEU B 1 67 ? -4.821 12.259 -28.947 1.00 54.57 97 LEU B CA 1
ATOM 6084 C C . LEU B 1 67 ? -5.220 11.006 -29.709 1.00 52.73 97 LEU B C 1
ATOM 6085 O O . LEU B 1 67 ? -5.626 10.012 -29.083 1.00 53.01 97 LEU B O 1
ATOM 6090 N N . MET B 1 68 ? -5.110 11.023 -31.033 1.00 51.34 98 MET B N 1
ATOM 6091 C CA . MET B 1 68 ? -5.545 9.922 -31.881 1.00 49.99 98 MET B CA 1
ATOM 6092 C C . MET B 1 68 ? -4.467 8.855 -32.077 1.00 55.46 98 MET B C 1
ATOM 6093 O O . MET B 1 68 ? -4.596 8.016 -32.984 1.00 53.61 98 MET B O 1
ATOM 6098 N N . LEU B 1 69 ? -3.422 8.866 -31.243 1.00 51.46 99 LEU B N 1
ATOM 6099 C CA . LEU B 1 69 ? -2.323 7.918 -31.282 1.00 51.78 99 LEU B CA 1
ATOM 6100 C C . LEU B 1 69 ? -2.231 7.238 -29.923 1.00 53.14 99 LEU B C 1
ATOM 6101 O O . LEU B 1 69 ? -2.483 7.868 -28.893 1.00 55.00 99 LEU B O 1
ATOM 6106 N N . ILE B 1 70 ? -1.925 5.946 -29.914 1.00 53.41 100 ILE B N 1
ATOM 6107 C CA . ILE B 1 70 ? -1.571 5.269 -28.660 1.00 51.85 100 ILE B CA 1
ATOM 6108 C C . ILE B 1 70 ? -0.465 4.267 -28.965 1.00 55.15 100 ILE B C 1
ATOM 6109 O O . ILE B 1 70 ? -0.590 3.459 -29.890 1.00 53.09 100 ILE B O 1
ATOM 6114 N N . ASN B 1 71 ? 0.629 4.324 -28.198 1.00 50.30 101 ASN B N 1
ATOM 6115 C CA . ASN B 1 71 ? 1.819 3.559 -28.518 1.00 46.95 101 ASN B CA 1
ATOM 6116 C C . ASN B 1 71 ? 2.481 3.043 -27.242 1.00 54.44 101 ASN B C 1
ATOM 6117 O O . ASN B 1 71 ? 2.301 3.603 -26.160 1.00 50.65 101 ASN B O 1
ATOM 6122 N N . THR B 1 72 ? 3.246 1.958 -27.399 1.00 56.61 102 THR B N 1
ATOM 6123 C CA . THR B 1 72 ? 3.995 1.380 -26.295 1.00 53.48 102 THR B CA 1
ATOM 6124 C C . THR B 1 72 ? 4.905 2.412 -25.661 1.00 54.90 102 THR B C 1
ATOM 6125 O O . THR B 1 72 ? 5.692 3.069 -26.347 1.00 56.65 102 THR B O 1
ATOM 6129 N N . LEU B 1 73 ? 4.809 2.548 -24.342 1.00 52.48 103 LEU B N 1
ATOM 6130 C CA . LEU B 1 73 ? 5.764 3.356 -23.597 1.00 55.40 103 LEU B CA 1
ATOM 6131 C C . LEU B 1 73 ? 6.092 2.569 -22.332 1.00 54.79 103 LEU B C 1
ATOM 6132 O O . LEU B 1 73 ? 5.338 2.637 -21.360 1.00 52.52 103 LEU B O 1
ATOM 6137 N N . ASN B 1 74 ? 7.198 1.828 -22.365 1.00 56.89 104 ASN B N 1
ATOM 6138 C CA . ASN B 1 74 ? 7.601 0.950 -21.274 1.00 57.81 104 ASN B CA 1
ATOM 6139 C C . ASN B 1 74 ? 8.565 1.671 -20.343 1.00 60.79 104 ASN B C 1
ATOM 6140 O O . ASN B 1 74 ? 9.292 2.580 -20.756 1.00 56.64 104 ASN B O 1
ATOM 6145 N N . ALA B 1 75 ? 8.592 1.240 -19.080 1.00 57.32 105 ALA B N 1
ATOM 6146 C CA . ALA B 1 75 ? 9.596 1.775 -18.173 1.00 61.01 105 ALA B CA 1
ATOM 6147 C C . ALA B 1 75 ? 10.985 1.342 -18.622 1.00 56.37 105 ALA B C 1
ATOM 6148 O O . ALA B 1 75 ? 11.180 0.238 -19.126 1.00 55.23 105 ALA B O 1
ATOM 6150 N N . ALA B 1 76 ? 11.963 2.191 -18.355 1.00 63.17 106 ALA B N 1
ATOM 6151 C CA . ALA B 1 76 ? 13.360 1.986 -18.736 1.00 68.71 106 ALA B CA 1
ATOM 6152 C C . ALA B 1 76 ? 14.251 1.984 -17.479 1.00 67.53 106 ALA B C 1
ATOM 6153 O O . ALA B 1 76 ? 13.785 2.249 -16.368 1.00 62.78 106 ALA B O 1
ATOM 6155 N N . CYS B 1 77 ? 15.551 1.723 -17.686 1.00 72.67 107 CYS B N 1
ATOM 6156 C CA . CYS B 1 77 ? 16.539 1.660 -16.608 1.00 74.67 107 CYS B CA 1
ATOM 6157 C C . CYS B 1 77 ? 17.700 2.622 -16.896 1.00 78.14 107 CYS B C 1
ATOM 6158 O O . CYS B 1 77 ? 18.148 2.752 -18.035 1.00 80.22 107 CYS B O 1
ATOM 6161 N N . ASP B 1 78 ? 18.125 3.363 -15.861 1.00 79.06 108 ASP B N 1
ATOM 6162 C CA . ASP B 1 78 ? 19.292 4.238 -15.972 1.00 79.62 108 ASP B CA 1
ATOM 6163 C C . ASP B 1 78 ? 20.553 3.522 -15.482 1.00 86.54 108 ASP B C 1
ATOM 6164 O O . ASP B 1 78 ? 20.734 3.373 -14.257 1.00 81.08 108 ASP B O 1
ATOM 6169 N N . PRO B 1 79 ? 21.456 3.104 -16.377 1.00 88.95 109 PRO B N 1
ATOM 6170 C CA . PRO B 1 79 ? 22.694 2.428 -15.941 1.00 87.01 109 PRO B CA 1
ATOM 6171 C C . PRO B 1 79 ? 23.629 3.288 -15.084 1.00 86.06 109 PRO B C 1
ATOM 6172 O O . PRO B 1 79 ? 24.493 2.734 -14.388 1.00 84.79 109 PRO B O 1
ATOM 6176 N N . GLN B 1 80 ? 23.489 4.616 -15.102 1.00 87.46 110 GLN B N 1
ATOM 6177 C CA . GLN B 1 80 ? 24.418 5.489 -14.389 1.00 82.61 110 GLN B CA 1
ATOM 6178 C C . GLN B 1 80 ? 23.974 5.764 -12.958 1.00 85.44 110 GLN B C 1
ATOM 6179 O O . GLN B 1 80 ? 24.815 5.863 -12.056 1.00 81.79 110 GLN B O 1
ATOM 6185 N N . THR B 1 81 ? 22.675 5.908 -12.727 1.00 85.67 111 THR B N 1
ATOM 6186 C CA . THR B 1 81 ? 22.121 5.888 -11.380 1.00 81.83 111 THR B CA 1
ATOM 6187 C C . THR B 1 81 ? 21.789 4.481 -10.901 1.00 81.59 111 THR B C 1
ATOM 6188 O O . THR B 1 81 ? 21.508 4.303 -9.711 1.00 80.69 111 THR B O 1
ATOM 6192 N N . GLY B 1 82 ? 21.736 3.503 -11.810 1.00 81.74 112 GLY B N 1
ATOM 6193 C CA . GLY B 1 82 ? 21.321 2.152 -11.474 1.00 83.98 112 GLY B CA 1
ATOM 6194 C C . GLY B 1 82 ? 19.875 2.006 -11.055 1.00 83.90 112 GLY B C 1
ATOM 6195 O O . GLY B 1 82 ? 19.535 1.027 -10.382 1.00 81.44 112 GLY B O 1
ATOM 6196 N N . GLU B 1 83 ? 19.001 2.914 -11.496 1.00 80.85 113 GLU B N 1
ATOM 6197 C CA . GLU B 1 83 ? 17.599 2.948 -11.102 1.00 77.67 113 GLU B CA 1
ATOM 6198 C C . GLU B 1 83 ? 16.723 2.372 -12.209 1.00 77.53 113 GLU B C 1
ATOM 6199 O O . GLU B 1 83 ? 16.984 2.579 -13.395 1.00 74.96 113 GLU B O 1
ATOM 6205 N N . PHE B 1 84 ? 15.707 1.615 -11.800 1.00 76.50 114 PHE B N 1
ATOM 6206 C CA . PHE B 1 84 ? 14.686 1.062 -12.673 1.00 71.23 114 PHE B CA 1
ATOM 6207 C C . PHE B 1 84 ? 13.435 1.919 -12.525 1.00 71.36 114 PHE B C 1
ATOM 6208 O O . PHE B 1 84 ? 13.128 2.391 -11.425 1.00 70.30 114 PHE B O 1
ATOM 6216 N N . GLY B 1 85 ? 12.706 2.104 -13.624 1.00 71.27 115 GLY B N 1
ATOM 6217 C CA . GLY B 1 85 ? 11.514 2.921 -13.634 1.00 60.60 115 GLY B CA 1
ATOM 6218 C C . GLY B 1 85 ? 11.697 4.338 -14.130 1.00 66.02 115 GLY B C 1
ATOM 6219 O O . GLY B 1 85 ? 10.967 5.232 -13.685 1.00 61.97 115 GLY B O 1
ATOM 6220 N N . VAL B 1 86 ? 12.633 4.566 -15.042 1.00 64.07 116 VAL B N 1
ATOM 6221 C CA . VAL B 1 86 ? 12.923 5.890 -15.569 1.00 64.29 116 VAL B CA 1
ATOM 6222 C C . VAL B 1 86 ? 12.316 5.951 -16.970 1.00 64.55 116 VAL B C 1
ATOM 6223 O O . VAL B 1 86 ? 12.052 4.926 -17.603 1.00 61.45 116 VAL B O 1
ATOM 6227 N N . LEU B 1 87 ? 12.057 7.166 -17.434 1.00 63.79 117 LEU B N 1
ATOM 6228 C CA . LEU B 1 87 ? 11.464 7.338 -18.749 1.00 66.34 117 LEU B CA 1
ATOM 6229 C C . LEU B 1 87 ? 12.341 6.686 -19.815 1.00 64.97 117 LEU B C 1
ATOM 6230 O O . LEU B 1 87 ? 13.573 6.714 -19.705 1.00 66.08 117 LEU B O 1
ATOM 6235 N N . PRO B 1 88 ? 11.743 6.033 -20.804 1.00 62.42 118 PRO B N 1
ATOM 6236 C CA . PRO B 1 88 ? 12.495 5.505 -21.948 1.00 63.77 118 PRO B CA 1
ATOM 6237 C C . PRO B 1 88 ? 12.883 6.611 -22.927 1.00 62.92 118 PRO B C 1
ATOM 6238 O O . PRO B 1 88 ? 12.500 7.773 -22.800 1.00 65.61 118 PRO B O 1
ATOM 6242 N N . ALA B 1 89 ? 13.630 6.209 -23.950 1.00 64.19 119 ALA B N 1
ATOM 6243 C CA . ALA B 1 89 ? 14.135 7.168 -24.926 1.00 67.38 119 ALA B CA 1
ATOM 6244 C C . ALA B 1 89 ? 13.003 7.935 -25.622 1.00 64.54 119 ALA B C 1
ATOM 6245 O O . ALA B 1 89 ? 13.017 9.168 -25.668 1.00 66.97 119 ALA B O 1
ATOM 6247 N N . GLN B 1 90 ? 12.036 7.225 -26.204 1.00 63.98 120 GLN B N 1
ATOM 6248 C CA . GLN B 1 90 ? 10.973 7.877 -26.993 1.00 66.37 120 GLN B CA 1
ATOM 6249 C C . GLN B 1 90 ? 10.083 8.845 -26.205 1.00 65.73 120 GLN B C 1
ATOM 6250 O O . GLN B 1 90 ? 9.236 9.494 -26.825 1.00 65.08 120 GLN B O 1
ATOM 6256 N N . ALA B 1 91 ? 10.170 8.901 -24.869 1.00 63.46 121 ALA B N 1
ATOM 6257 C CA . ALA B 1 91 ? 9.171 9.626 -24.077 1.00 57.69 121 ALA B CA 1
ATOM 6258 C C . ALA B 1 91 ? 9.114 11.107 -24.441 1.00 62.31 121 ALA B C 1
ATOM 6259 O O . ALA B 1 91 ? 8.023 11.688 -24.560 1.00 62.60 121 ALA B O 1
ATOM 6261 N N . ASP B 1 92 ? 10.276 11.756 -24.561 1.00 59.87 122 ASP B N 1
ATOM 6262 C CA . ASP B 1 92 ? 10.281 13.157 -24.950 1.00 66.17 122 ASP B CA 1
ATOM 6263 C C . ASP B 1 92 ? 9.619 13.325 -26.312 1.00 63.09 122 ASP B C 1
ATOM 6264 O O . ASP B 1 92 ? 8.754 14.189 -26.481 1.00 63.89 122 ASP B O 1
ATOM 6269 N N . ASN B 1 93 ? 9.964 12.447 -27.264 1.00 62.26 123 ASN B N 1
ATOM 6270 C CA . ASN B 1 93 ? 9.399 12.500 -28.608 1.00 64.83 123 ASN B CA 1
ATOM 6271 C C . ASN B 1 93 ? 7.887 12.310 -28.587 1.00 66.46 123 ASN B C 1
ATOM 6272 O O . ASN B 1 93 ? 7.139 13.084 -29.207 1.00 67.30 123 ASN B O 1
ATOM 6277 N N . TYR B 1 94 ? 7.419 11.269 -27.894 1.00 62.12 124 TYR B N 1
ATOM 6278 C CA . TYR B 1 94 ? 5.999 10.949 -27.905 1.00 60.57 124 TYR B CA 1
ATOM 6279 C C . TYR B 1 94 ? 5.174 12.052 -27.253 1.00 63.95 124 TYR B C 1
ATOM 6280 O O . TYR B 1 94 ? 4.075 12.380 -27.724 1.00 64.98 124 TYR B O 1
ATOM 6289 N N . ILE B 1 95 ? 5.696 12.654 -26.193 1.00 57.91 125 ILE B N 1
ATOM 6290 C CA . ILE B 1 95 ? 4.926 13.583 -25.378 1.00 60.56 125 ILE B CA 1
ATOM 6291 C C . ILE B 1 95 ? 5.045 15.010 -25.900 1.00 64.23 125 ILE B C 1
ATOM 6292 O O . ILE B 1 95 ? 4.040 15.720 -26.051 1.00 66.40 125 ILE B O 1
ATOM 6297 N N . ASN B 1 96 ? 6.253 15.451 -26.220 1.00 61.56 126 ASN B N 1
ATOM 6298 C CA . ASN B 1 96 ? 6.431 16.852 -26.566 1.00 64.35 126 ASN B CA 1
ATOM 6299 C C . ASN B 1 96 ? 6.411 17.122 -28.068 1.00 65.51 126 ASN B C 1
ATOM 6300 O O . ASN B 1 96 ? 6.256 18.278 -28.466 1.00 65.58 126 ASN B O 1
ATOM 6305 N N . THR B 1 97 ? 6.584 16.115 -28.905 1.00 67.04 127 THR B N 1
ATOM 6306 C CA . THR B 1 97 ? 6.519 16.375 -30.338 1.00 66.63 127 THR B CA 1
ATOM 6307 C C . THR B 1 97 ? 5.352 15.685 -31.036 1.00 68.44 127 THR B C 1
ATOM 6308 O O . THR B 1 97 ? 4.688 16.316 -31.867 1.00 63.48 127 THR B O 1
ATOM 6312 N N . GLN B 1 98 ? 5.034 14.432 -30.695 1.00 63.80 128 GLN B N 1
ATOM 6313 C CA . GLN B 1 98 ? 3.823 13.813 -31.227 1.00 64.18 128 GLN B CA 1
ATOM 6314 C C . GLN B 1 98 ? 2.592 14.145 -30.397 1.00 60.77 128 GLN B C 1
ATOM 6315 O O . GLN B 1 98 ? 1.480 13.790 -30.801 1.00 62.68 128 GLN B O 1
ATOM 6321 N N . HIS B 1 99 ? 2.775 14.772 -29.236 1.00 61.79 129 HIS B N 1
ATOM 6322 C CA . HIS B 1 99 ? 1.675 15.234 -28.380 1.00 60.04 129 HIS B CA 1
ATOM 6323 C C . HIS B 1 99 ? 0.723 14.105 -27.962 1.00 60.94 129 HIS B C 1
ATOM 6324 O O . HIS B 1 99 ? -0.495 14.304 -27.869 1.00 53.31 129 HIS B O 1
ATOM 6331 N N . MET B 1 100 ? 1.290 12.930 -27.649 1.00 57.34 130 MET B N 1
ATOM 6332 C CA . MET B 1 100 ? 0.527 11.757 -27.223 1.00 58.59 130 MET B CA 1
ATOM 6333 C C . MET B 1 100 ? 0.181 11.830 -25.738 1.00 57.74 130 MET B C 1
ATOM 6334 O O . MET B 1 100 ? 0.929 12.395 -24.938 1.00 58.63 130 MET B O 1
ATOM 6339 N N . HIS B 1 101 ? -0.965 11.225 -25.376 1.00 55.22 131 HIS B N 1
ATOM 6340 C CA . HIS B 1 101 ? -1.364 11.086 -23.975 1.00 53.64 131 HIS B CA 1
ATOM 6341 C C . HIS B 1 101 ? -1.910 9.702 -23.647 1.00 53.61 131 HIS B C 1
ATOM 6342 O O . HIS B 1 101 ? -2.475 9.528 -22.561 1.00 59.15 131 HIS B O 1
ATOM 6349 N N . ARG B 1 102 ? -1.847 8.740 -24.564 1.00 52.49 132 ARG B N 1
ATOM 6350 C CA . ARG B 1 102 ? -2.286 7.377 -24.293 1.00 52.41 132 ARG B CA 1
ATOM 6351 C C . ARG B 1 102 ? -1.142 6.420 -24.608 1.00 54.61 132 ARG B C 1
ATOM 6352 O O . ARG B 1 102 ? -0.555 6.489 -25.693 1.00 52.56 132 ARG B O 1
ATOM 6360 N N . PHE B 1 103 ? -0.883 5.473 -23.699 1.00 50.09 133 PHE B N 1
ATOM 6361 C CA . PHE B 1 103 ? 0.286 4.603 -23.804 1.00 50.11 133 PHE B CA 1
ATOM 6362 C C . PHE B 1 103 ? -0.080 3.185 -23.404 1.00 49.85 133 PHE B C 1
ATOM 6363 O O . PHE B 1 103 ? -1.045 2.937 -22.669 1.00 53.77 133 PHE B O 1
ATOM 6371 N N . VAL B 1 104 ? 0.717 2.248 -23.888 1.00 49.07 134 VAL B N 1
ATOM 6372 C CA . VAL B 1 104 ? 0.583 0.835 -23.558 1.00 50.71 134 VAL B CA 1
ATOM 6373 C C . VAL B 1 104 ? 1.788 0.462 -22.702 1.00 51.71 134 VAL B C 1
ATOM 6374 O O . VAL B 1 104 ? 2.932 0.647 -23.132 1.00 51.10 134 VAL B O 1
ATOM 6378 N N . PHE B 1 105 ? 1.533 -0.055 -21.500 1.00 53.73 135 PHE B N 1
ATOM 6379 C CA . PHE B 1 105 ? 2.573 -0.426 -20.536 1.00 49.48 135 PHE B CA 1
ATOM 6380 C C . PHE B 1 105 ? 2.781 -1.933 -20.612 1.00 50.42 135 PHE B C 1
ATOM 6381 O O . PHE B 1 105 ? 1.853 -2.706 -20.359 1.00 54.67 135 PHE B O 1
ATOM 6389 N N . ARG B 1 106 ? 3.984 -2.369 -20.954 1.00 49.37 136 ARG B N 1
ATOM 6390 C CA . ARG B 1 106 ? 4.175 -3.800 -21.148 1.00 53.21 136 ARG B CA 1
ATOM 6391 C C . ARG B 1 106 ? 5.206 -4.469 -20.222 1.00 49.83 136 ARG B C 1
ATOM 6392 O O . ARG B 1 106 ? 5.341 -5.690 -20.285 1.00 52.17 136 ARG B O 1
ATOM 6400 N N . ASN B 1 107 ? 5.917 -3.740 -19.360 1.00 54.85 137 ASN B N 1
ATOM 6401 C CA . ASN B 1 107 ? 6.854 -4.419 -18.448 1.00 54.60 137 ASN B CA 1
ATOM 6402 C C . ASN B 1 107 ? 6.128 -5.417 -17.557 1.00 57.45 137 ASN B C 1
ATOM 6403 O O . ASN B 1 107 ? 4.983 -5.190 -17.154 1.00 59.09 137 ASN B O 1
ATOM 6408 N N . VAL B 1 108 ? 6.800 -6.538 -17.261 1.00 56.80 138 VAL B N 1
ATOM 6409 C CA . VAL B 1 108 ? 6.369 -7.423 -16.184 1.00 55.29 138 VAL B CA 1
ATOM 6410 C C . VAL B 1 108 ? 6.572 -6.708 -14.853 1.00 57.03 138 VAL B C 1
ATOM 6411 O O . VAL B 1 108 ? 7.569 -6.003 -14.653 1.00 57.67 138 VAL B O 1
ATOM 6415 N N . VAL B 1 109 ? 5.591 -6.813 -13.964 1.00 52.17 139 VAL B N 1
ATOM 6416 C CA . VAL B 1 109 ? 5.668 -6.205 -12.644 1.00 54.02 139 VAL B CA 1
ATOM 6417 C C . VAL B 1 109 ? 5.939 -7.339 -11.667 1.00 59.05 139 VAL B C 1
ATOM 6418 O O . VAL B 1 109 ? 5.122 -8.258 -11.514 1.00 55.31 139 VAL B O 1
ATOM 6422 N N . ASP B 1 110 ? 7.114 -7.289 -11.053 1.00 56.38 140 ASP B N 1
ATOM 6423 C CA . ASP B 1 110 ? 7.570 -8.379 -10.206 1.00 59.83 140 ASP B CA 1
ATOM 6424 C C . ASP B 1 110 ? 8.830 -7.929 -9.482 1.00 62.70 140 ASP B C 1
ATOM 6425 O O . ASP B 1 110 ? 9.357 -6.841 -9.723 1.00 59.92 140 ASP B O 1
ATOM 6430 N N . VAL B 1 111 ? 9.316 -8.803 -8.602 1.00 64.60 141 VAL B N 1
ATOM 6431 C CA . VAL B 1 111 ? 10.575 -8.510 -7.863 1.00 65.68 141 VAL B CA 1
ATOM 6432 C C . VAL B 1 111 ? 11.715 -9.193 -8.616 1.00 64.09 141 VAL B C 1
ATOM 6433 O O . VAL B 1 111 ? 11.693 -10.429 -8.715 1.00 64.50 141 VAL B O 1
ATOM 6437 N N . ARG B 1 112 ? 12.655 -8.408 -9.138 1.00 64.06 142 ARG B N 1
ATOM 6438 C CA . ARG B 1 112 ? 13.768 -8.976 -9.935 1.00 67.70 142 ARG B CA 1
ATOM 6439 C C . ARG B 1 112 ? 14.619 -9.886 -9.046 1.00 77.82 142 ARG B C 1
ATOM 6440 O O . ARG B 1 112 ? 14.799 -9.557 -7.859 1.00 68.67 142 ARG B O 1
ATOM 6448 N N . ALA B 1 113 ? 15.125 -10.983 -9.610 1.00 79.65 143 ALA B N 1
ATOM 6449 C CA . ALA B 1 113 ? 16.010 -11.893 -8.852 1.00 85.20 143 ALA B CA 1
ATOM 6450 C C . ALA B 1 113 ? 17.279 -11.144 -8.453 1.00 90.24 143 ALA B C 1
ATOM 6451 O O . ALA B 1 113 ? 17.636 -10.169 -9.137 1.00 84.11 143 ALA B O 1
ATOM 6453 N N . GLU B 1 114 ? 17.933 -11.597 -7.386 1.00 93.87 144 GLU B N 1
ATOM 6454 C CA . GLU B 1 114 ? 19.185 -10.948 -6.927 1.00 91.60 144 GLU B CA 1
ATOM 6455 C C . GLU B 1 114 ? 20.199 -10.966 -8.068 1.00 93.53 144 GLU B C 1
ATOM 6456 O O . GLU B 1 114 ? 20.317 -12.010 -8.735 1.00 93.60 144 GLU B O 1
ATOM 6462 N N . GLY B 1 115 ? 20.892 -9.850 -8.285 1.00 91.47 145 GLY B N 1
ATOM 6463 C CA . GLY B 1 115 ? 21.952 -9.819 -9.309 1.00 94.56 145 GLY B CA 1
ATOM 6464 C C . GLY B 1 115 ? 21.505 -9.148 -10.590 1.00 93.97 145 GLY B C 1
ATOM 6465 O O . GLY B 1 115 ? 22.382 -8.724 -11.364 1.00 95.86 145 GLY B O 1
ATOM 6466 N N . VAL B 1 116 ? 20.194 -9.059 -10.818 1.00 94.68 146 VAL B N 1
ATOM 6467 C CA . VAL B 1 116 ? 19.710 -8.491 -12.107 1.00 92.82 146 VAL B CA 1
ATOM 6468 C C . VAL B 1 116 ? 20.186 -7.041 -12.175 1.00 92.60 146 VAL B C 1
ATOM 6469 O O . VAL B 1 116 ? 19.897 -6.282 -11.235 1.00 93.31 146 VAL B O 1
ATOM 6473 N N . GLU B 1 117 ? 20.904 -6.687 -13.238 1.00 94.94 147 GLU B N 1
ATOM 6474 C CA . GLU B 1 117 ? 21.462 -5.319 -13.357 1.00 97.16 147 GLU B CA 1
ATOM 6475 C C . GLU B 1 117 ? 20.713 -4.566 -14.455 1.00 97.51 147 GLU B C 1
ATOM 6476 O O . GLU B 1 117 ? 19.805 -5.160 -15.058 1.00 97.74 147 GLU B O 1
ATOM 6482 N N . CYS B 1 118 ? 21.097 -3.315 -14.712 1.00 97.50 148 CYS B N 1
ATOM 6483 C CA . CYS B 1 118 ? 20.401 -2.501 -15.712 1.00 98.28 148 CYS B CA 1
ATOM 6484 C C . CYS B 1 118 ? 21.072 -2.762 -17.064 1.00 103.16 148 CYS B C 1
ATOM 6485 O O . CYS B 1 118 ? 21.841 -1.950 -17.589 1.00 102.87 148 CYS B O 1
ATOM 6488 N N . THR B 1 119 ? 20.743 -3.923 -17.641 1.00 104.10 149 THR B N 1
ATOM 6489 C CA . THR B 1 119 ? 21.218 -4.356 -18.957 1.00 108.64 149 THR B CA 1
ATOM 6490 C C . THR B 1 119 ? 20.763 -3.389 -20.058 1.00 110.62 149 THR B C 1
ATOM 6491 O O . THR B 1 119 ? 19.846 -2.579 -19.881 1.00 112.19 149 THR B O 1
ATOM 6495 N N . GLY B 1 120 ? 21.445 -3.473 -21.209 1.00 109.62 150 GLY B N 1
ATOM 6496 C CA . GLY B 1 120 ? 21.286 -2.495 -22.272 1.00 110.77 150 GLY B CA 1
ATOM 6497 C C . GLY B 1 120 ? 19.888 -2.371 -22.857 1.00 114.41 150 GLY B C 1
ATOM 6498 O O . GLY B 1 120 ? 19.263 -1.308 -22.745 1.00 111.75 150 GLY B O 1
ATOM 6499 N N . THR B 1 121 ? 19.369 -3.430 -23.465 1.00 113.12 151 THR B N 1
ATOM 6500 C CA . THR B 1 121 ? 18.030 -3.374 -24.042 1.00 110.67 151 THR B CA 1
ATOM 6501 C C . THR B 1 121 ? 17.100 -4.340 -23.310 1.00 108.92 151 THR B C 1
ATOM 6502 O O . THR B 1 121 ? 17.381 -4.785 -22.199 1.00 111.11 151 THR B O 1
ATOM 6506 N N . GLY B 1 122 ? 16.005 -4.692 -23.977 1.00 106.13 152 GLY B N 1
ATOM 6507 C CA . GLY B 1 122 ? 14.965 -5.532 -23.410 1.00 98.20 152 GLY B CA 1
ATOM 6508 C C . GLY B 1 122 ? 14.089 -4.753 -22.443 1.00 85.68 152 GLY B C 1
ATOM 6509 O O . GLY B 1 122 ? 14.463 -3.703 -21.926 1.00 84.62 152 GLY B O 1
ATOM 6510 N N . THR B 1 123 ? 12.897 -5.290 -22.186 1.00 76.27 153 THR B N 1
ATOM 6511 C CA . THR B 1 123 ? 11.952 -4.621 -21.304 1.00 69.27 153 THR B CA 1
ATOM 6512 C C . THR B 1 123 ? 12.228 -5.069 -19.876 1.00 65.92 153 THR B C 1
ATOM 6513 O O . THR B 1 123 ? 11.889 -6.205 -19.528 1.00 59.03 153 THR B O 1
ATOM 6517 N N . PRO B 1 124 ? 12.768 -4.209 -19.010 1.00 56.89 154 PRO B N 1
ATOM 6518 C CA . PRO B 1 124 ? 13.133 -4.644 -17.660 1.00 68.05 154 PRO B CA 1
ATOM 6519 C C . PRO B 1 124 ? 11.913 -4.907 -16.797 1.00 64.87 154 PRO B C 1
ATOM 6520 O O . PRO B 1 124 ? 10.835 -4.330 -16.991 1.00 55.61 154 PRO B O 1
ATOM 6524 N N . VAL B 1 125 ? 12.112 -5.784 -15.816 1.00 61.83 155 VAL B N 1
ATOM 6525 C CA . VAL B 1 125 ? 11.110 -6.055 -14.798 1.00 53.71 155 VAL B CA 1
ATOM 6526 C C . VAL B 1 125 ? 11.175 -4.936 -13.774 1.00 60.26 155 VAL B C 1
ATOM 6527 O O . VAL B 1 125 ? 12.265 -4.500 -13.388 1.00 63.36 155 VAL B O 1
ATOM 6531 N N . VAL B 1 126 ? 10.017 -4.432 -13.359 1.00 61.16 156 VAL B N 1
ATOM 6532 C CA . VAL B 1 126 ? 9.953 -3.349 -12.382 1.00 61.18 156 VAL B CA 1
ATOM 6533 C C . VAL B 1 126 ? 9.084 -3.797 -11.217 1.00 58.74 156 VAL B C 1
ATOM 6534 O O . VAL B 1 126 ? 8.110 -4.537 -11.397 1.00 57.34 156 VAL B O 1
ATOM 6538 N N . SER B 1 127 ? 9.483 -3.400 -10.020 1.00 60.18 157 SER B N 1
ATOM 6539 C CA . SER B 1 127 ? 8.690 -3.635 -8.835 1.00 57.87 157 SER B CA 1
ATOM 6540 C C . SER B 1 127 ? 7.417 -2.803 -8.908 1.00 59.78 157 SER B C 1
ATOM 6541 O O . SER B 1 127 ? 7.369 -1.803 -9.622 1.00 58.69 157 SER B O 1
ATOM 6544 N N . PRO B 1 128 ? 6.388 -3.163 -8.137 1.00 59.09 158 PRO B N 1
ATOM 6545 C CA . PRO B 1 128 ? 5.206 -2.292 -8.059 1.00 57.48 158 PRO B CA 1
ATOM 6546 C C . PRO B 1 128 ? 5.556 -0.842 -7.783 1.00 60.84 158 PRO B C 1
ATOM 6547 O O . PRO B 1 128 ? 5.021 0.065 -8.437 1.00 52.27 158 PRO B O 1
ATOM 6551 N N . ALA B 1 129 ? 6.467 -0.595 -6.833 1.00 54.00 159 ALA B N 1
ATOM 6552 C CA . ALA B 1 129 ? 6.838 0.789 -6.550 1.00 54.61 159 ALA B CA 1
ATOM 6553 C C . ALA B 1 129 ? 7.572 1.435 -7.725 1.00 52.14 159 ALA B C 1
ATOM 6554 O O . ALA B 1 129 ? 7.423 2.642 -7.955 1.00 55.98 159 ALA B O 1
ATOM 6556 N N . GLU B 1 130 ? 8.373 0.663 -8.469 1.00 52.61 160 GLU B N 1
ATOM 6557 C CA . GLU B 1 130 ? 9.063 1.219 -9.626 1.00 53.80 160 GLU B CA 1
ATOM 6558 C C . GLU B 1 130 ? 8.080 1.515 -10.758 1.00 55.96 160 GLU B C 1
ATOM 6559 O O . GLU B 1 130 ? 8.183 2.557 -11.408 1.00 52.50 160 GLU B O 1
ATOM 6565 N N . ALA B 1 131 ? 7.122 0.612 -10.985 1.00 53.23 161 ALA B N 1
ATOM 6566 C CA . ALA B 1 131 ? 6.061 0.837 -11.963 1.00 55.21 161 ALA B CA 1
ATOM 6567 C C . ALA B 1 131 ? 5.307 2.137 -11.687 1.00 52.33 161 ALA B C 1
ATOM 6568 O O . ALA B 1 131 ? 5.214 3.015 -12.560 1.00 57.24 161 ALA B O 1
ATOM 6570 N N . ALA B 1 132 ? 4.817 2.302 -10.454 1.00 54.49 162 ALA B N 1
ATOM 6571 C CA . ALA B 1 132 ? 4.100 3.508 -10.071 1.00 51.05 162 ALA B CA 1
ATOM 6572 C C . ALA B 1 132 ? 4.977 4.735 -10.233 1.00 53.95 162 ALA B C 1
ATOM 6573 O O . ALA B 1 132 ? 4.494 5.796 -10.633 1.00 54.46 162 ALA B O 1
ATOM 6575 N N . THR B 1 133 ? 6.272 4.612 -9.920 1.00 55.96 163 THR B N 1
ATOM 6576 C CA . THR B 1 133 ? 7.187 5.742 -10.080 1.00 55.66 163 THR B CA 1
ATOM 6577 C C . THR B 1 133 ? 7.341 6.119 -11.556 1.00 57.24 163 THR B C 1
ATOM 6578 O O . THR B 1 133 ? 7.366 7.304 -11.910 1.00 55.82 163 THR B O 1
ATOM 6582 N N . PHE B 1 134 ? 7.461 5.120 -12.419 1.00 56.58 164 PHE B N 1
ATOM 6583 C CA . PHE B 1 134 ? 7.557 5.385 -13.844 1.00 57.15 164 PHE B CA 1
ATOM 6584 C C . PHE B 1 134 ? 6.298 6.079 -14.360 1.00 55.03 164 PHE B C 1
ATOM 6585 O O . PHE B 1 134 ? 6.385 7.082 -15.081 1.00 57.81 164 PHE B O 1
ATOM 6593 N N . THR B 1 135 ? 5.114 5.544 -14.031 1.00 50.97 165 THR B N 1
ATOM 6594 C CA . THR B 1 135 ? 3.909 6.156 -14.579 1.00 55.45 165 THR B CA 1
ATOM 6595 C C . THR B 1 135 ? 3.725 7.550 -14.028 1.00 58.42 165 THR B C 1
ATOM 6596 O O . THR B 1 135 ? 3.300 8.438 -14.758 1.00 55.75 165 THR B O 1
ATOM 6600 N N . ASN B 1 136 ? 4.101 7.777 -12.764 1.00 58.23 166 ASN B N 1
ATOM 6601 C CA . ASN B 1 136 ? 4.076 9.137 -12.239 1.00 57.70 166 ASN B CA 1
ATOM 6602 C C . ASN B 1 136 ? 4.999 10.039 -13.040 1.00 54.04 166 ASN B C 1
ATOM 6603 O O . ASN B 1 136 ? 4.732 11.235 -13.209 1.00 56.93 166 ASN B O 1
ATOM 6608 N N . ALA B 1 137 ? 6.141 9.505 -13.456 1.00 53.33 167 ALA B N 1
ATOM 6609 C CA . ALA B 1 137 ? 7.097 10.328 -14.168 1.00 57.50 167 ALA B CA 1
ATOM 6610 C C . ALA B 1 137 ? 6.532 10.748 -15.519 1.00 57.28 167 ALA B C 1
ATOM 6611 O O . ALA B 1 137 ? 6.711 11.899 -15.932 1.00 63.97 167 ALA B O 1
ATOM 6613 N N . VAL B 1 138 ? 5.848 9.826 -16.214 1.00 56.54 168 VAL B N 1
ATOM 6614 C CA . VAL B 1 138 ? 5.133 10.187 -17.448 1.00 54.94 168 VAL B CA 1
ATOM 6615 C C . VAL B 1 138 ? 4.054 11.221 -17.157 1.00 56.52 168 VAL B C 1
ATOM 6616 O O . VAL B 1 138 ? 3.910 12.222 -17.879 1.00 55.51 168 VAL B O 1
ATOM 6620 N N . GLN B 1 139 ? 3.287 11.015 -16.078 1.00 57.47 169 GLN B N 1
ATOM 6621 C CA . GLN B 1 139 ? 2.250 11.982 -15.743 1.00 56.80 169 GLN B CA 1
ATOM 6622 C C . GLN B 1 139 ? 2.861 13.335 -15.454 1.00 58.26 169 GLN B C 1
ATOM 6623 O O . GLN B 1 139 ? 2.202 14.363 -15.639 1.00 60.89 169 GLN B O 1
ATOM 6629 N N . GLU B 1 140 ? 4.131 13.363 -15.041 1.00 55.53 170 GLU B N 1
ATOM 6630 C CA . GLU B 1 140 ? 4.733 14.638 -14.674 1.00 62.83 170 GLU B CA 1
ATOM 6631 C C . GLU B 1 140 ? 5.299 15.356 -15.895 1.00 61.04 170 GLU B C 1
ATOM 6632 O O . GLU B 1 140 ? 5.236 16.589 -15.973 1.00 61.41 170 GLU B O 1
ATOM 6638 N N . MET B 1 141 ? 5.836 14.614 -16.866 1.00 61.39 171 MET B N 1
ATOM 6639 C CA . MET B 1 141 ? 6.110 15.224 -18.169 1.00 62.56 171 MET B CA 1
ATOM 6640 C C . MET B 1 141 ? 4.821 15.684 -18.841 1.00 63.33 171 MET B C 1
ATOM 6641 O O . MET B 1 141 ? 4.763 16.772 -19.428 1.00 61.83 171 MET B O 1
ATOM 6646 N N . SER B 1 142 ? 3.762 14.889 -18.714 1.00 61.13 172 SER B N 1
ATOM 6647 C CA . SER B 1 142 ? 2.501 15.249 -19.332 1.00 59.78 172 SER B CA 1
ATOM 6648 C C . SER B 1 142 ? 1.881 16.483 -18.690 1.00 60.51 172 SER B C 1
ATOM 6649 O O . SER B 1 142 ? 1.292 17.299 -19.399 1.00 58.98 172 SER B O 1
ATOM 6652 N N . GLU B 1 143 ? 2.061 16.687 -17.373 1.00 64.45 173 GLU B N 1
ATOM 6653 C CA . GLU B 1 143 ? 1.587 17.924 -16.752 1.00 60.92 173 GLU B CA 1
ATOM 6654 C C . GLU B 1 143 ? 2.424 19.123 -17.173 1.00 61.25 173 GLU B C 1
ATOM 6655 O O . GLU B 1 143 ? 1.927 20.248 -17.149 1.00 65.27 173 GLU B O 1
ATOM 6661 N N . ALA B 1 144 ? 3.675 18.905 -17.573 1.00 63.40 174 ALA B N 1
ATOM 6662 C CA . ALA B 1 144 ? 4.514 19.982 -18.080 1.00 62.98 174 ALA B CA 1
ATOM 6663 C C . ALA B 1 144 ? 4.105 20.463 -19.473 1.00 64.54 174 ALA B C 1
ATOM 6664 O O . ALA B 1 144 ? 4.530 21.553 -19.870 1.00 62.03 174 ALA B O 1
ATOM 6666 N N . THR B 1 145 ? 3.314 19.690 -20.227 1.00 63.45 175 THR B N 1
ATOM 6667 C CA . THR B 1 145 ? 2.867 20.144 -21.547 1.00 65.69 175 THR B CA 1
ATOM 6668 C C . THR B 1 145 ? 1.989 21.397 -21.430 1.00 66.01 175 THR B C 1
ATOM 6669 O O . THR B 1 145 ? 1.524 21.778 -20.350 1.00 64.70 175 THR B O 1
ATOM 6673 N N . ARG B 1 146 ? 1.754 22.028 -22.588 1.00 63.67 176 ARG B N 1
ATOM 6674 C CA . ARG B 1 146 ? 1.219 23.386 -22.617 1.00 62.91 176 ARG B CA 1
ATOM 6675 C C . ARG B 1 146 ? -0.136 23.487 -21.922 1.00 65.38 176 ARG B C 1
ATOM 6676 O O . ARG B 1 146 ? -0.345 24.395 -21.108 1.00 63.21 176 ARG B O 1
ATOM 6684 N N . LEU B 1 147 ? -1.032 22.523 -22.147 1.00 59.42 177 LEU B N 1
ATOM 6685 C CA . LEU B 1 147 ? -2.324 22.505 -21.468 1.00 63.04 177 LEU B CA 1
ATOM 6686 C C . LEU B 1 147 ? -2.379 21.540 -20.278 1.00 65.38 177 LEU B C 1
ATOM 6687 O O . LEU B 1 147 ? -3.441 21.404 -19.651 1.00 61.18 177 LEU B O 1
ATOM 6692 N N . GLY B 1 148 ? -1.251 20.920 -19.914 1.00 62.00 178 GLY B N 1
ATOM 6693 C CA . GLY B 1 148 ? -1.197 20.011 -18.780 1.00 64.32 178 GLY B CA 1
ATOM 6694 C C . GLY B 1 148 ? -2.210 18.875 -18.788 1.00 63.31 178 GLY B C 1
ATOM 6695 O O . GLY B 1 148 ? -2.643 18.430 -17.726 1.00 62.81 178 GLY B O 1
ATOM 6696 N N . ILE B 1 149 ? -2.610 18.406 -19.968 1.00 63.70 179 ILE B N 1
ATOM 6697 C CA . ILE B 1 149 ? -3.517 17.249 -20.049 1.00 62.62 179 ILE B CA 1
ATOM 6698 C C . ILE B 1 149 ? -2.814 16.017 -19.477 1.00 62.46 179 ILE B C 1
ATOM 6699 O O . ILE B 1 149 ? -1.645 15.761 -19.827 1.00 62.33 179 ILE B O 1
ATOM 6704 N N . PRO B 1 150 ? -3.456 15.225 -18.619 1.00 57.11 180 PRO B N 1
ATOM 6705 C CA . PRO B 1 150 ? -2.817 14.022 -18.062 1.00 57.03 180 PRO B CA 1
ATOM 6706 C C . PRO B 1 150 ? -2.809 12.896 -19.097 1.00 60.42 180 PRO B C 1
ATOM 6707 O O . PRO B 1 150 ? -3.330 13.035 -20.208 1.00 58.39 180 PRO B O 1
ATOM 6711 N N . SER B 1 151 ? -2.178 11.778 -18.727 1.00 60.13 181 SER B N 1
ATOM 6712 C CA . SER B 1 151 ? -2.039 10.628 -19.610 1.00 56.47 181 SER B CA 1
ATOM 6713 C C . SER B 1 151 ? -2.760 9.400 -19.070 1.00 55.46 181 SER B C 1
ATOM 6714 O O . SER B 1 151 ? -3.150 9.321 -17.902 1.00 55.05 181 SER B O 1
ATOM 6717 N N . LEU B 1 152 ? -2.919 8.422 -19.959 1.00 57.55 182 LEU B N 1
ATOM 6718 C CA . LEU B 1 152 ? -3.624 7.186 -19.651 1.00 52.39 182 LEU B CA 1
ATOM 6719 C C . LEU B 1 152 ? -2.807 6.021 -20.174 1.00 54.04 182 LEU B C 1
ATOM 6720 O O . LEU B 1 152 ? -2.456 5.988 -21.364 1.00 52.31 182 LEU B O 1
ATOM 6725 N N . PHE B 1 153 ? -2.533 5.064 -19.288 1.00 48.68 183 PHE B N 1
ATOM 6726 C CA . PHE B 1 153 ? -1.880 3.818 -19.641 1.00 52.58 183 PHE B CA 1
ATOM 6727 C C . PHE B 1 153 ? -2.888 2.695 -19.785 1.00 49.68 183 PHE B C 1
ATOM 6728 O O . PHE B 1 153 ? -3.760 2.504 -18.929 1.00 50.90 183 PHE B O 1
ATOM 6736 N N . LYS B 1 154 ? -2.692 1.888 -20.816 1.00 49.10 184 LYS B N 1
ATOM 6737 C CA . LYS B 1 154 ? -3.431 0.651 -20.954 1.00 48.76 184 LYS B CA 1
ATOM 6738 C C . LYS B 1 154 ? -2.460 -0.521 -20.952 1.00 52.65 184 LYS B C 1
ATOM 6739 O O . LYS B 1 154 ? -1.248 -0.343 -21.085 1.00 57.05 184 LYS B O 1
ATOM 6745 N N . SER B 1 155 ? -3.003 -1.718 -20.730 1.00 50.55 185 SER B N 1
ATOM 6746 C CA . SER B 1 155 ? -2.201 -2.928 -20.676 1.00 52.68 185 SER B CA 1
ATOM 6747 C C . SER B 1 155 ? -3.062 -4.121 -21.044 1.00 52.21 185 SER B C 1
ATOM 6748 O O . SER B 1 155 ? -4.277 -4.127 -20.819 1.00 53.24 185 SER B O 1
ATOM 6751 N N . ASN B 1 156 ? -2.410 -5.152 -21.545 1.00 44.12 186 ASN B N 1
ATOM 6752 C CA . ASN B 1 156 ? -3.087 -6.425 -21.606 1.00 51.66 186 ASN B CA 1
ATOM 6753 C C . ASN B 1 156 ? -3.208 -7.028 -20.196 1.00 52.12 186 ASN B C 1
ATOM 6754 O O . ASN B 1 156 ? -2.681 -6.504 -19.205 1.00 51.12 186 ASN B O 1
ATOM 6759 N N . ALA B 1 157 ? -3.926 -8.145 -20.139 1.00 49.93 187 ALA B N 1
ATOM 6760 C CA . ALA B 1 157 ? -4.251 -8.790 -18.882 1.00 50.29 187 ALA B CA 1
ATOM 6761 C C . ALA B 1 157 ? -2.972 -9.235 -18.175 1.00 55.39 187 ALA B C 1
ATOM 6762 O O . ALA B 1 157 ? -1.988 -9.627 -18.818 1.00 50.34 187 ALA B O 1
ATOM 6764 N N . ARG B 1 158 ? -3.005 -9.183 -16.830 1.00 53.13 188 ARG B N 1
ATOM 6765 C CA . ARG B 1 158 ? -1.836 -9.443 -15.992 1.00 53.72 188 ARG B CA 1
ATOM 6766 C C . ARG B 1 158 ? -2.063 -10.418 -14.849 1.00 53.02 188 ARG B C 1
ATOM 6767 O O . ARG B 1 158 ? -1.072 -10.915 -14.301 1.00 51.57 188 ARG B O 1
ATOM 6775 N N . ASN B 1 159 ? -3.312 -10.713 -14.478 1.00 54.76 189 ASN B N 1
ATOM 6776 C CA . ASN B 1 159 ? -3.651 -11.456 -13.270 1.00 56.81 189 ASN B CA 1
ATOM 6777 C C . ASN B 1 159 ? -3.903 -12.929 -13.529 1.00 57.84 189 ASN B C 1
ATOM 6778 O O . ASN B 1 159 ? -4.652 -13.563 -12.780 1.00 55.94 189 ASN B O 1
ATOM 6783 N N . HIS B 1 160 ? -3.317 -13.491 -14.578 1.00 57.87 190 HIS B N 1
ATOM 6784 C CA . HIS B 1 160 ? -3.568 -14.872 -14.943 1.00 54.07 190 HIS B CA 1
ATOM 6785 C C . HIS B 1 160 ? -2.271 -15.666 -14.965 1.00 58.54 190 HIS B C 1
ATOM 6786 O O . HIS B 1 160 ? -1.241 -15.178 -15.438 1.00 65.10 190 HIS B O 1
ATOM 6793 N N . ILE B 1 161 ? -2.335 -16.881 -14.418 1.00 58.29 191 ILE B N 1
ATOM 6794 C CA . ILE B 1 161 ? -1.235 -17.838 -14.515 1.00 64.12 191 ILE B CA 1
ATOM 6795 C C . ILE B 1 161 ? -0.956 -18.157 -15.980 1.00 65.65 191 ILE B C 1
ATOM 6796 O O . ILE B 1 161 ? -1.874 -18.496 -16.735 1.00 63.51 191 ILE B O 1
ATOM 6801 N N . ASP B 1 162 ? 0.318 -18.088 -16.382 1.00 70.74 192 ASP B N 1
ATOM 6802 C CA . ASP B 1 162 ? 0.741 -18.558 -17.718 1.00 73.33 192 ASP B CA 1
ATOM 6803 C C . ASP B 1 162 ? 0.830 -20.089 -17.777 1.00 81.09 192 ASP B C 1
ATOM 6804 O O . ASP B 1 162 ? 1.762 -20.704 -17.241 1.00 77.00 192 ASP B O 1
ATOM 6809 N N . ALA B 1 172 ? 4.352 -14.897 -4.401 1.00 81.59 202 ALA B N 1
ATOM 6810 C CA . ALA B 1 172 ? 4.385 -13.964 -3.268 1.00 76.41 202 ALA B CA 1
ATOM 6811 C C . ALA B 1 172 ? 4.049 -12.528 -3.701 1.00 79.93 202 ALA B C 1
ATOM 6812 O O . ALA B 1 172 ? 3.606 -12.290 -4.837 1.00 77.97 202 ALA B O 1
ATOM 6814 N N . ALA B 1 173 ? 4.222 -11.576 -2.780 1.00 77.80 203 ALA B N 1
ATOM 6815 C CA . ALA B 1 173 ? 3.908 -10.181 -3.071 1.00 76.29 203 ALA B CA 1
ATOM 6816 C C . ALA B 1 173 ? 4.870 -9.615 -4.122 1.00 73.78 203 ALA B C 1
ATOM 6817 O O . ALA B 1 173 ? 5.969 -10.129 -4.342 1.00 77.30 203 ALA B O 1
ATOM 6819 N N . GLY B 1 174 ? 4.442 -8.549 -4.794 1.00 73.81 204 GLY B N 1
ATOM 6820 C CA . GLY B 1 174 ? 5.310 -7.985 -5.814 1.00 71.00 204 GLY B CA 1
ATOM 6821 C C . GLY B 1 174 ? 4.848 -8.232 -7.234 1.00 68.21 204 GLY B C 1
ATOM 6822 O O . GLY B 1 174 ? 5.012 -7.368 -8.106 1.00 71.01 204 GLY B O 1
ATOM 6823 N N . ALA B 1 175 ? 4.305 -9.412 -7.510 1.00 65.25 205 ALA B N 1
ATOM 6824 C CA . ALA B 1 175 ? 3.655 -9.626 -8.791 1.00 61.73 205 ALA B CA 1
ATOM 6825 C C . ALA B 1 175 ? 2.149 -9.583 -8.579 1.00 61.61 205 ALA B C 1
ATOM 6826 O O . ALA B 1 175 ? 1.652 -9.746 -7.456 1.00 60.34 205 ALA B O 1
ATOM 6828 N N . PHE B 1 176 ? 1.427 -9.328 -9.671 1.00 54.00 206 PHE B N 1
ATOM 6829 C CA . PHE B 1 176 ? -0.023 -9.271 -9.613 1.00 55.12 206 PHE B CA 1
ATOM 6830 C C . PHE B 1 176 ? -0.567 -10.607 -9.145 1.00 54.29 206 PHE B C 1
ATOM 6831 O O . PHE B 1 176 ? -0.017 -11.664 -9.456 1.00 59.24 206 PHE B O 1
ATOM 6839 N N . SER B 1 177 ? -1.655 -10.565 -8.389 1.00 54.24 207 SER B N 1
ATOM 6840 C CA . SER B 1 177 ? -2.167 -11.800 -7.822 1.00 54.83 207 SER B CA 1
ATOM 6841 C C . SER B 1 177 ? -2.671 -12.713 -8.929 1.00 59.68 207 SER B C 1
ATOM 6842 O O . SER B 1 177 ? -3.228 -12.256 -9.929 1.00 57.33 207 SER B O 1
ATOM 6845 N N . ALA B 1 178 ? -2.488 -14.010 -8.723 1.00 58.52 208 ALA B N 1
ATOM 6846 C CA . ALA B 1 178 ? -2.561 -15.025 -9.767 1.00 58.04 208 ALA B CA 1
ATOM 6847 C C . ALA B 1 178 ? -3.901 -15.746 -9.706 1.00 60.89 208 ALA B C 1
ATOM 6848 O O . ALA B 1 178 ? -4.249 -16.341 -8.675 1.00 60.58 208 ALA B O 1
ATOM 6850 N N . PHE B 1 179 ? -4.646 -15.681 -10.801 1.00 60.98 209 PHE B N 1
ATOM 6851 C CA . PHE B 1 179 ? -5.909 -16.366 -11.034 1.00 62.63 209 PHE B CA 1
ATOM 6852 C C . PHE B 1 179 ? -5.797 -17.383 -12.181 1.00 60.54 209 PHE B C 1
ATOM 6853 O O . PHE B 1 179 ? -4.846 -17.350 -12.975 1.00 56.00 209 PHE B O 1
ATOM 6861 N N . PRO B 1 180 ? -6.744 -18.310 -12.298 1.00 58.96 210 PRO B N 1
ATOM 6862 C CA . PRO B 1 180 ? -6.775 -19.129 -13.509 1.00 61.94 210 PRO B CA 1
ATOM 6863 C C . PRO B 1 180 ? -7.035 -18.245 -14.720 1.00 58.26 210 PRO B C 1
ATOM 6864 O O . PRO B 1 180 ? -7.444 -17.087 -14.609 1.00 57.64 210 PRO B O 1
ATOM 6868 N N . LYS B 1 181 ? -6.763 -18.798 -15.892 1.00 61.89 211 LYS B N 1
ATOM 6869 C CA . LYS B 1 181 ? -6.997 -18.057 -17.120 1.00 62.93 211 LYS B CA 1
ATOM 6870 C C . LYS B 1 181 ? -8.498 -17.786 -17.291 1.00 60.09 211 LYS B C 1
ATOM 6871 O O . LYS B 1 181 ? -9.343 -18.297 -16.547 1.00 58.85 211 LYS B O 1
ATOM 6877 N N . GLU B 1 182 ? -8.823 -16.925 -18.259 1.00 60.83 212 GLU B N 1
ATOM 6878 C CA . GLU B 1 182 ? -10.201 -16.445 -18.412 1.00 60.43 212 GLU B CA 1
ATOM 6879 C C . GLU B 1 182 ? -11.229 -17.578 -18.407 1.00 56.14 212 GLU B C 1
ATOM 6880 O O . GLU B 1 182 ? -12.268 -17.480 -17.746 1.00 59.01 212 GLU B O 1
ATOM 6886 N N . ALA B 1 183 ? -10.956 -18.669 -19.123 1.00 59.56 213 ALA B N 1
ATOM 6887 C CA . ALA B 1 183 ? -11.901 -19.782 -19.141 1.00 61.69 213 ALA B CA 1
ATOM 6888 C C . ALA B 1 183 ? -12.089 -20.410 -17.761 1.00 61.55 213 ALA B C 1
ATOM 6889 O O . ALA B 1 183 ? -13.188 -20.875 -17.438 1.00 61.02 213 ALA B O 1
ATOM 6891 N N . GLY B 1 184 ? -11.042 -20.441 -16.934 1.00 60.94 214 GLY B N 1
ATOM 6892 C CA . GLY B 1 184 ? -11.196 -21.011 -15.606 1.00 60.45 214 GLY B CA 1
ATOM 6893 C C . GLY B 1 184 ? -12.041 -20.165 -14.678 1.00 64.10 214 GLY B C 1
ATOM 6894 O O . GLY B 1 184 ? -12.750 -20.702 -13.818 1.00 62.83 214 GLY B O 1
ATOM 6895 N N . ILE B 1 185 ? -11.960 -18.839 -14.826 1.00 57.90 215 ILE B N 1
ATOM 6896 C CA . ILE B 1 185 ? -12.881 -17.925 -14.155 1.00 59.87 215 ILE B CA 1
ATOM 6897 C C . ILE B 1 185 ? -14.325 -18.265 -14.528 1.00 65.12 215 ILE B C 1
ATOM 6898 O O . ILE B 1 185 ? -15.212 -18.317 -13.666 1.00 64.52 215 ILE B O 1
ATOM 6903 N N . ALA B 1 186 ? -14.584 -18.496 -15.820 1.00 63.26 216 ALA B N 1
ATOM 6904 C CA . ALA B 1 186 ? -15.928 -18.871 -16.260 1.00 64.53 216 ALA B CA 1
ATOM 6905 C C . ALA B 1 186 ? -16.344 -20.229 -15.701 1.00 69.00 216 ALA B C 1
ATOM 6906 O O . ALA B 1 186 ? -17.493 -20.404 -15.279 1.00 68.88 216 ALA B O 1
ATOM 6908 N N . ALA B 1 187 ? -15.428 -21.206 -15.716 1.00 66.20 217 ALA B N 1
ATOM 6909 C CA . ALA B 1 187 ? -15.699 -22.516 -15.126 1.00 67.06 217 ALA B CA 1
ATOM 6910 C C . ALA B 1 187 ? -16.089 -22.406 -13.654 1.00 72.17 217 ALA B C 1
ATOM 6911 O O . ALA B 1 187 ? -16.979 -23.125 -13.182 1.00 72.98 217 ALA B O 1
ATOM 6913 N N . ALA B 1 188 ? -15.409 -21.532 -12.906 1.00 70.32 218 ALA B N 1
ATOM 6914 C CA . ALA B 1 188 ? -15.726 -21.351 -11.501 1.00 66.47 218 ALA B CA 1
ATOM 6915 C C . ALA B 1 188 ? -17.109 -20.740 -11.303 1.00 72.45 218 ALA B C 1
ATOM 6916 O O . ALA B 1 188 ? -17.851 -21.162 -10.407 1.00 77.93 218 ALA B O 1
ATOM 6918 N N . ALA B 1 189 ? -17.475 -19.745 -12.116 1.00 69.61 219 ALA B N 1
ATOM 6919 C CA . ALA B 1 189 ? -18.803 -19.140 -12.001 1.00 75.74 219 ALA B CA 1
ATOM 6920 C C . ALA B 1 189 ? -19.904 -20.151 -12.323 1.00 75.56 219 ALA B C 1
ATOM 6921 O O . ALA B 1 189 ? -20.894 -20.262 -11.587 1.00 76.49 219 ALA B O 1
ATOM 6923 N N . LEU B 1 190 ? -19.743 -20.902 -13.419 1.00 72.13 220 LEU B N 1
ATOM 6924 C CA . LEU B 1 190 ? -20.677 -21.984 -13.732 1.00 75.65 220 LEU B CA 1
ATOM 6925 C C . LEU B 1 190 ? -20.784 -22.981 -12.584 1.00 75.45 220 LEU B C 1
ATOM 6926 O O . LEU B 1 190 ? -21.886 -23.368 -12.184 1.00 74.93 220 LEU B O 1
ATOM 6931 N N . GLY B 1 191 ? -19.642 -23.414 -12.044 1.00 78.46 221 GLY B N 1
ATOM 6932 C CA . GLY B 1 191 ? -19.657 -24.389 -10.962 1.00 73.62 221 GLY B CA 1
ATOM 6933 C C . GLY B 1 191 ? -20.276 -23.871 -9.681 1.00 79.67 221 GLY B C 1
ATOM 6934 O O . GLY B 1 191 ? -20.863 -24.641 -8.915 1.00 83.91 221 GLY B O 1
ATOM 6935 N N . GLU B 1 192 ? -20.148 -22.570 -9.418 1.00 82.23 222 GLU B N 1
ATOM 6936 C CA . GLU B 1 192 ? -20.765 -21.998 -8.229 1.00 82.64 222 GLU B CA 1
ATOM 6937 C C . GLU B 1 192 ? -22.267 -21.803 -8.409 1.00 84.06 222 GLU B C 1
ATOM 6938 O O . GLU B 1 192 ? -23.023 -21.948 -7.441 1.00 87.41 222 GLU B O 1
ATOM 6944 N N . GLN B 1 193 ? -22.721 -21.483 -9.623 1.00 81.71 223 GLN B N 1
ATOM 6945 C CA . GLN B 1 193 ? -24.159 -21.478 -9.879 1.00 83.11 223 GLN B CA 1
ATOM 6946 C C . GLN B 1 193 ? -24.740 -22.880 -9.742 1.00 86.40 223 GLN B C 1
ATOM 6947 O O . GLN B 1 193 ? -25.806 -23.064 -9.140 1.00 86.01 223 GLN B O 1
ATOM 6953 N N . ALA B 1 194 ? -24.055 -23.880 -10.305 1.00 85.79 224 ALA B N 1
ATOM 6954 C CA . ALA B 1 194 ? -24.513 -25.260 -10.188 1.00 85.65 224 ALA B CA 1
ATOM 6955 C C . ALA B 1 194 ? -24.565 -25.705 -8.731 1.00 87.27 224 ALA B C 1
ATOM 6956 O O . ALA B 1 194 ? -25.479 -26.435 -8.328 1.00 87.68 224 ALA B O 1
ATOM 6958 N N . ARG B 1 195 ? -23.593 -25.284 -7.920 1.00 85.38 225 ARG B N 1
ATOM 6959 C CA . ARG B 1 195 ? -23.620 -25.681 -6.520 1.00 87.43 225 ARG B CA 1
ATOM 6960 C C . ARG B 1 195 ? -24.740 -24.987 -5.756 1.00 87.80 225 ARG B C 1
ATOM 6961 O O . ARG B 1 195 ? -25.338 -25.595 -4.861 1.00 92.11 225 ARG B O 1
ATOM 6969 N N . ARG B 1 196 ? -25.081 -23.747 -6.108 1.00 89.87 226 ARG B N 1
ATOM 6970 C CA . ARG B 1 196 ? -26.043 -23.022 -5.284 1.00 89.46 226 ARG B CA 1
ATOM 6971 C C . ARG B 1 196 ? -27.488 -23.214 -5.709 1.00 91.79 226 ARG B C 1
ATOM 6972 O O . ARG B 1 196 ? -28.381 -23.060 -4.864 1.00 90.97 226 ARG B O 1
ATOM 6980 N N . THR B 1 197 ? -27.705 -23.538 -6.990 1.00 90.69 227 THR B N 1
ATOM 6981 C CA . THR B 1 197 ? -29.090 -23.615 -7.519 1.00 92.40 227 THR B CA 1
ATOM 6982 C C . THR B 1 197 ? -29.308 -24.837 -8.406 1.00 93.62 227 THR B C 1
ATOM 6983 O O . THR B 1 197 ? -30.455 -25.048 -8.805 1.00 96.47 227 THR B O 1
ATOM 6987 N N . GLY B 1 198 ? -28.264 -25.590 -8.724 1.00 92.21 228 GLY B N 1
ATOM 6988 C CA . GLY B 1 198 ? -28.468 -26.837 -9.478 1.00 89.28 228 GLY B CA 1
ATOM 6989 C C . GLY B 1 198 ? -28.295 -26.673 -10.971 1.00 95.41 228 GLY B C 1
ATOM 6990 O O . GLY B 1 198 ? -28.097 -27.693 -11.645 1.00 96.16 228 GLY B O 1
ATOM 6991 N N . GLU B 1 199 ? -28.352 -25.441 -11.471 1.00 94.54 229 GLU B N 1
ATOM 6992 C CA . GLU B 1 199 ? -28.281 -25.216 -12.935 1.00 97.47 229 GLU B CA 1
ATOM 6993 C C . GLU B 1 199 ? -26.956 -24.561 -13.314 1.00 94.93 229 GLU B C 1
ATOM 6994 O O . GLU B 1 199 ? -26.427 -23.814 -12.492 1.00 99.11 229 GLU B O 1
ATOM 7000 N N . ALA B 1 200 ? -26.452 -24.832 -14.516 1.00 92.22 230 ALA B N 1
ATOM 7001 C CA . ALA B 1 200 ? -25.231 -24.159 -15.006 1.00 89.87 230 ALA B CA 1
ATOM 7002 C C . ALA B 1 200 ? -25.613 -23.421 -16.277 1.00 89.41 230 ALA B C 1
ATOM 7003 O O . ALA B 1 200 ? -25.613 -24.048 -17.342 1.00 91.80 230 ALA B O 1
ATOM 7005 N N . THR B 1 201 ? -25.918 -22.136 -16.164 1.00 88.93 231 THR B N 1
ATOM 7006 C CA . THR B 1 201 ? -26.428 -21.412 -17.344 1.00 89.23 231 THR B CA 1
ATOM 7007 C C . THR B 1 201 ? -25.691 -20.095 -17.571 1.00 88.04 231 THR B C 1
ATOM 7008 O O . THR B 1 201 ? -24.945 -20.014 -18.550 1.00 81.61 231 THR B O 1
ATOM 7012 N N . THR B 1 202 ? -25.922 -19.104 -16.717 1.00 88.49 232 THR B N 1
ATOM 7013 C CA . THR B 1 202 ? -25.346 -17.759 -16.938 1.00 83.15 232 THR B CA 1
ATOM 7014 C C . THR B 1 202 ? -24.238 -17.514 -15.913 1.00 81.82 232 THR B C 1
ATOM 7015 O O . THR B 1 202 ? -23.534 -16.515 -16.050 1.00 81.42 232 THR B O 1
ATOM 7019 N N . GLY B 1 203 ? -24.130 -18.365 -14.902 1.00 83.85 233 GLY B N 1
ATOM 7020 C CA . GLY B 1 203 ? -23.012 -18.302 -13.981 1.00 82.15 233 GLY B CA 1
ATOM 7021 C C . GLY B 1 203 ? -23.294 -17.461 -12.744 1.00 80.14 233 GLY B C 1
ATOM 7022 O O . GLY B 1 203 ? -24.160 -16.584 -12.727 1.00 81.47 233 GLY B O 1
ATOM 7023 N N . ASP B 1 204 ? -22.522 -17.735 -11.686 1.00 79.80 234 ASP B N 1
ATOM 7024 C CA . ASP B 1 204 ? -22.591 -16.973 -10.441 1.00 76.26 234 ASP B CA 1
ATOM 7025 C C . ASP B 1 204 ? -21.563 -15.850 -10.515 1.00 77.27 234 ASP B C 1
ATOM 7026 O O . ASP B 1 204 ? -20.396 -16.038 -10.158 1.00 79.64 234 ASP B O 1
ATOM 7031 N N . MET B 1 205 ? -22.018 -14.659 -10.907 1.00 75.74 235 MET B N 1
ATOM 7032 C CA . MET B 1 205 ? -21.133 -13.529 -11.159 1.00 73.83 235 MET B CA 1
ATOM 7033 C C . MET B 1 205 ? -20.441 -12.996 -9.917 1.00 70.82 235 MET B C 1
ATOM 7034 O O . MET B 1 205 ? -19.536 -12.166 -10.055 1.00 71.67 235 MET B O 1
ATOM 7039 N N . SER B 1 206 ? -20.832 -13.434 -8.720 1.00 74.84 236 SER B N 1
ATOM 7040 C CA . SER B 1 206 ? -20.078 -13.056 -7.528 1.00 70.12 236 SER B CA 1
ATOM 7041 C C . SER B 1 206 ? -18.634 -13.540 -7.613 1.00 69.19 236 SER B C 1
ATOM 7042 O O . SER B 1 206 ? -17.731 -12.917 -7.043 1.00 69.45 236 SER B O 1
ATOM 7045 N N . VAL B 1 207 ? -18.395 -14.643 -8.322 1.00 71.37 237 VAL B N 1
ATOM 7046 C CA . VAL B 1 207 ? -17.029 -15.097 -8.555 1.00 70.94 237 VAL B CA 1
ATOM 7047 C C . VAL B 1 207 ? -16.301 -14.129 -9.488 1.00 68.02 237 VAL B C 1
ATOM 7048 O O . VAL B 1 207 ? -15.102 -13.868 -9.326 1.00 65.42 237 VAL B O 1
ATOM 7052 N N . VAL B 1 208 ? -17.013 -13.566 -10.467 1.00 70.00 238 VAL B N 1
ATOM 7053 C CA . VAL B 1 208 ? -16.370 -12.646 -11.399 1.00 64.65 238 VAL B CA 1
ATOM 7054 C C . VAL B 1 208 ? -16.078 -11.305 -10.728 1.00 62.46 238 VAL B C 1
ATOM 7055 O O . VAL B 1 208 ? -14.993 -10.732 -10.899 1.00 61.52 238 VAL B O 1
ATOM 7059 N N . ALA B 1 209 ? -17.014 -10.800 -9.923 1.00 61.04 239 ALA B N 1
ATOM 7060 C CA . ALA B 1 209 ? -16.756 -9.548 -9.218 1.00 63.90 239 ALA B CA 1
ATOM 7061 C C . ALA B 1 209 ? -15.608 -9.703 -8.227 1.00 59.82 239 ALA B C 1
ATOM 7062 O O . ALA B 1 209 ? -14.847 -8.756 -8.013 1.00 63.39 239 ALA B O 1
ATOM 7064 N N . ASP B 1 210 ? -15.429 -10.905 -7.678 1.00 64.83 240 ASP B N 1
ATOM 7065 C CA . ASP B 1 210 ? -14.339 -11.151 -6.727 1.00 61.62 240 ASP B CA 1
ATOM 7066 C C . ASP B 1 210 ? -12.981 -11.076 -7.406 1.00 61.28 240 ASP B C 1
ATOM 7067 O O . ASP B 1 210 ? -12.064 -10.419 -6.902 1.00 56.60 240 ASP B O 1
ATOM 7072 N N . PHE B 1 211 ? -12.853 -11.700 -8.580 1.00 62.16 241 PHE B N 1
ATOM 7073 C CA . PHE B 1 211 ? -11.650 -11.537 -9.385 1.00 58.47 241 PHE B CA 1
ATOM 7074 C C . PHE B 1 211 ? -11.401 -10.066 -9.699 1.00 57.56 241 PHE B C 1
ATOM 7075 O O . PHE B 1 211 ? -10.327 -9.523 -9.399 1.00 53.76 241 PHE B O 1
ATOM 7083 N N . ALA B 1 212 ? -12.417 -9.392 -10.249 1.00 54.99 242 ALA B N 1
ATOM 7084 C CA . ALA B 1 212 ? -12.224 -8.060 -10.796 1.00 56.96 242 ALA B CA 1
ATOM 7085 C C . ALA B 1 212 ? -11.898 -7.029 -9.732 1.00 57.72 242 ALA B C 1
ATOM 7086 O O . ALA B 1 212 ? -11.229 -6.033 -10.031 1.00 60.11 242 ALA B O 1
ATOM 7088 N N . ASP B 1 213 ? -12.354 -7.222 -8.496 1.00 58.19 243 ASP B N 1
ATOM 7089 C CA . ASP B 1 213 ? -12.040 -6.219 -7.487 1.00 59.80 243 ASP B CA 1
ATOM 7090 C C . ASP B 1 213 ? -10.585 -6.296 -7.042 1.00 59.30 243 ASP B C 1
ATOM 7091 O O . ASP B 1 213 ? -9.986 -5.266 -6.719 1.00 60.20 243 ASP B O 1
ATOM 7096 N N . VAL B 1 214 ? -10.003 -7.495 -7.037 1.00 58.19 244 VAL B N 1
ATOM 7097 C CA . VAL B 1 214 ? -8.566 -7.640 -6.807 1.00 51.68 244 VAL B CA 1
ATOM 7098 C C . VAL B 1 214 ? -7.781 -6.967 -7.929 1.00 59.22 244 VAL B C 1
ATOM 7099 O O . VAL B 1 214 ? -6.899 -6.136 -7.675 1.00 57.95 244 VAL B O 1
ATOM 7103 N N . MET B 1 215 ? -8.125 -7.279 -9.195 1.00 52.91 245 MET B N 1
ATOM 7104 C CA . MET B 1 215 ? -7.409 -6.704 -10.335 1.00 54.29 245 MET B CA 1
ATOM 7105 C C . MET B 1 215 ? -7.486 -5.177 -10.344 1.00 52.76 245 MET B C 1
ATOM 7106 O O . MET B 1 215 ? -6.466 -4.497 -10.474 1.00 55.19 245 MET B O 1
ATOM 7111 N N . GLY B 1 216 ? -8.696 -4.618 -10.294 1.00 58.54 246 GLY B N 1
ATOM 7112 C CA . GLY B 1 216 ? -8.837 -3.165 -10.299 1.00 51.66 246 GLY B CA 1
ATOM 7113 C C . GLY B 1 216 ? -8.056 -2.496 -9.176 1.00 57.95 246 GLY B C 1
ATOM 7114 O O . GLY B 1 216 ? -7.452 -1.440 -9.371 1.00 56.29 246 GLY B O 1
ATOM 7115 N N . GLU B 1 217 ? -8.072 -3.096 -7.980 1.00 56.91 247 GLU B N 1
ATOM 7116 C CA . GLU B 1 217 ? -7.329 -2.531 -6.847 1.00 61.20 247 GLU B CA 1
ATOM 7117 C C . GLU B 1 217 ? -5.835 -2.455 -7.139 1.00 54.89 247 GLU B C 1
ATOM 7118 O O . GLU B 1 217 ? -5.199 -1.416 -6.927 1.00 57.90 247 GLU B O 1
ATOM 7124 N N . GLU B 1 218 ? -5.256 -3.562 -7.605 1.00 55.93 248 GLU B N 1
ATOM 7125 C CA . GLU B 1 218 ? -3.820 -3.622 -7.873 1.00 53.84 248 GLU B CA 1
ATOM 7126 C C . GLU B 1 218 ? -3.427 -2.753 -9.071 1.00 54.88 248 GLU B C 1
ATOM 7127 O O . GLU B 1 218 ? -2.394 -2.063 -9.034 1.00 49.23 248 GLU B O 1
ATOM 7133 N N . TRP B 1 219 ? -4.236 -2.780 -10.143 1.00 53.56 249 TRP B N 1
ATOM 7134 C CA . TRP B 1 219 ? -3.930 -1.998 -11.343 1.00 51.80 249 TRP B CA 1
ATOM 7135 C C . TRP B 1 219 ? -3.866 -0.510 -11.038 1.00 48.85 249 TRP B C 1
ATOM 7136 O O . TRP B 1 219 ? -2.889 0.159 -11.371 1.00 52.17 249 TRP B O 1
ATOM 7147 N N . ALA B 1 220 ? -4.923 0.038 -10.446 1.00 49.89 250 ALA B N 1
ATOM 7148 C CA . ALA B 1 220 ? -4.943 1.467 -10.164 1.00 52.57 250 ALA B CA 1
ATOM 7149 C C . ALA B 1 220 ? -3.793 1.867 -9.242 1.00 53.25 250 ALA B C 1
ATOM 7150 O O . ALA B 1 220 ? -3.285 2.990 -9.321 1.00 55.28 250 ALA B O 1
ATOM 7152 N N . SER B 1 221 ? -3.337 0.960 -8.398 1.00 53.48 251 SER B N 1
ATOM 7153 C CA . SER B 1 221 ? -2.328 1.383 -7.426 1.00 55.50 251 SER B CA 1
ATOM 7154 C C . SER B 1 221 ? -0.968 1.640 -8.076 1.00 55.97 251 SER B C 1
ATOM 7155 O O . SER B 1 221 ? -0.165 2.367 -7.508 1.00 55.49 251 SER B O 1
ATOM 7158 N N . ILE B 1 222 ? -0.720 1.144 -9.295 1.00 57.52 252 ILE B N 1
ATOM 7159 C CA . ILE B 1 222 ? 0.498 1.501 -10.027 1.00 54.33 252 ILE B CA 1
ATOM 7160 C C . ILE B 1 222 ? 0.247 2.568 -11.099 1.00 50.93 252 ILE B C 1
ATOM 7161 O O . ILE B 1 222 ? 1.133 2.853 -11.903 1.00 56.48 252 ILE B O 1
ATOM 7166 N N . GLY B 1 223 ? -0.931 3.173 -11.121 1.00 52.42 253 GLY B N 1
ATOM 7167 C CA . GLY B 1 223 ? -1.200 4.227 -12.078 1.00 54.28 253 GLY B CA 1
ATOM 7168 C C . GLY B 1 223 ? -1.527 3.733 -13.476 1.00 50.29 253 GLY B C 1
ATOM 7169 O O . GLY B 1 223 ? -1.245 4.429 -14.449 1.00 53.33 253 GLY B O 1
ATOM 7170 N N . LEU B 1 224 ? -2.083 2.537 -13.584 1.00 49.75 254 LEU B N 1
ATOM 7171 C CA . LEU B 1 224 ? -2.440 1.852 -14.827 1.00 51.42 254 LEU B CA 1
ATOM 7172 C C . LEU B 1 224 ? -3.970 1.785 -14.838 1.00 51.77 254 LEU B C 1
ATOM 7173 O O . LEU B 1 224 ? -4.564 0.828 -14.337 1.00 53.60 254 LEU B O 1
ATOM 7178 N N . ARG B 1 225 ? -4.608 2.824 -15.396 1.00 52.59 255 ARG B N 1
ATOM 7179 C CA . ARG B 1 225 ? -6.046 3.055 -15.295 1.00 52.25 255 ARG B CA 1
ATOM 7180 C C . ARG B 1 225 ? -6.819 2.660 -16.557 1.00 54.93 255 ARG B C 1
ATOM 7181 O O . ARG B 1 225 ? -7.979 3.058 -16.708 1.00 57.70 255 ARG B O 1
ATOM 7189 N N . GLY B 1 226 ? -6.199 1.924 -17.476 1.00 51.59 256 GLY B N 1
ATOM 7190 C CA . GLY B 1 226 ? -6.886 1.480 -18.675 1.00 50.24 256 GLY B CA 1
ATOM 7191 C C . GLY B 1 226 ? -6.412 0.088 -19.044 1.00 50.19 256 GLY B C 1
ATOM 7192 O O . GLY B 1 226 ? -5.289 -0.316 -18.720 1.00 48.42 256 GLY B O 1
ATOM 7193 N N . MET B 1 227 ? -7.262 -0.623 -19.777 1.00 49.02 257 MET B N 1
ATOM 7194 C CA . MET B 1 227 ? -6.967 -1.986 -20.186 1.00 49.22 257 MET B CA 1
ATOM 7195 C C . MET B 1 227 ? -7.291 -2.193 -21.657 1.00 51.63 257 MET B C 1
ATOM 7196 O O . MET B 1 227 ? -8.311 -1.709 -22.155 1.00 52.58 257 MET B O 1
ATOM 7201 N N . TYR B 1 228 ? -6.418 -2.928 -22.340 1.00 51.23 258 TYR B N 1
ATOM 7202 C CA . TYR B 1 228 ? -6.728 -3.534 -23.639 1.00 50.91 258 TYR B CA 1
ATOM 7203 C C . TYR B 1 228 ? -7.438 -4.855 -23.361 1.00 51.19 258 TYR B C 1
ATOM 7204 O O . TYR B 1 228 ? -6.832 -5.917 -23.239 1.00 58.07 258 TYR B O 1
ATOM 7213 N N . GLY B 1 229 ? -8.742 -4.772 -23.172 1.00 54.67 259 GLY B N 1
ATOM 7214 C CA . GLY B 1 229 ? -9.495 -5.941 -22.776 1.00 49.32 259 GLY B CA 1
ATOM 7215 C C . GLY B 1 229 ? -10.559 -5.549 -21.776 1.00 53.97 259 GLY B C 1
ATOM 7216 O O . GLY B 1 229 ? -10.671 -4.362 -21.458 1.00 56.78 259 GLY B O 1
ATOM 7217 N N . TYR B 1 230 ? -11.355 -6.507 -21.308 1.00 52.39 260 TYR B N 1
ATOM 7218 C CA . TYR B 1 230 ? -11.090 -7.948 -21.524 1.00 50.14 260 TYR B CA 1
ATOM 7219 C C . TYR B 1 230 ? -11.620 -8.375 -22.895 1.00 60.90 260 TYR B C 1
ATOM 7220 O O . TYR B 1 230 ? -12.027 -7.511 -23.684 1.00 55.71 260 TYR B O 1
ATOM 7229 N N . MET B 1 231 ? -11.613 -9.679 -23.156 1.00 61.50 261 MET B N 1
ATOM 7230 C CA . MET B 1 231 ? -12.036 -10.200 -24.475 1.00 60.69 261 MET B CA 1
ATOM 7231 C C . MET B 1 231 ? -13.469 -10.717 -24.381 1.00 60.14 261 MET B C 1
ATOM 7232 O O . MET B 1 231 ? -13.727 -11.563 -23.513 1.00 61.11 261 MET B O 1
ATOM 7237 N N . ALA B 1 232 ? -14.359 -10.215 -25.238 1.00 62.75 262 ALA B N 1
ATOM 7238 C CA . ALA B 1 232 ? -15.753 -10.711 -25.277 1.00 62.19 262 ALA B CA 1
ATOM 7239 C C . ALA B 1 232 ? -15.847 -11.775 -26.367 1.00 68.58 262 ALA B C 1
ATOM 7240 O O . ALA B 1 232 ? -16.942 -12.327 -26.569 1.00 63.19 262 ALA B O 1
ATOM 7242 N N . ASP B 1 233 ? -14.727 -12.045 -27.034 1.00 63.65 263 ASP B N 1
ATOM 7243 C CA . ASP B 1 233 ? -14.708 -13.037 -28.134 1.00 61.30 263 ASP B CA 1
ATOM 7244 C C . ASP B 1 233 ? -15.248 -14.371 -27.627 1.00 66.81 263 ASP B C 1
ATOM 7245 O O . ASP B 1 233 ? -15.021 -14.697 -26.452 1.00 69.66 263 ASP B O 1
ATOM 7250 N N . LEU B 1 234 ? -15.939 -15.103 -28.495 1.00 66.94 264 LEU B N 1
ATOM 7251 C CA . LEU B 1 234 ? -16.536 -16.400 -28.095 1.00 66.48 264 LEU B CA 1
ATOM 7252 C C . LEU B 1 234 ? -15.697 -17.536 -28.673 1.00 65.96 264 LEU B C 1
ATOM 7253 O O . LEU B 1 234 ? -15.268 -17.425 -29.833 1.00 70.39 264 LEU B O 1
ATOM 7258 N N . SER B 1 235 ? -15.464 -18.576 -27.877 1.00 68.73 265 SER B N 1
ATOM 7259 C CA . SER B 1 235 ? -14.676 -19.718 -28.306 1.00 65.04 265 SER B CA 1
ATOM 7260 C C . SER B 1 235 ? -15.514 -20.676 -29.149 1.00 67.26 265 SER B C 1
ATOM 7261 O O . SER B 1 235 ? -15.546 -21.884 -28.878 1.00 68.62 265 SER B O 1
ATOM 7264 N N . THR B 1 236 ? -16.183 -20.161 -30.189 1.00 71.79 266 THR B N 1
ATOM 7265 C CA . THR B 1 236 ? -16.990 -21.035 -31.033 1.00 67.62 266 THR B CA 1
ATOM 7266 C C . THR B 1 236 ? -16.118 -21.808 -32.001 1.00 66.69 266 THR B C 1
ATOM 7267 O O . THR B 1 236 ? -16.468 -22.929 -32.376 1.00 74.09 266 THR B O 1
ATOM 7271 N N . GLU B 1 237 ? -14.955 -21.270 -32.356 1.00 66.04 267 GLU B N 1
ATOM 7272 C CA . GLU B 1 237 ? -14.005 -21.981 -33.208 1.00 64.80 267 GLU B CA 1
ATOM 7273 C C . GLU B 1 237 ? -12.827 -22.491 -32.382 1.00 63.37 267 GLU B C 1
ATOM 7274 O O . GLU B 1 237 ? -11.961 -21.694 -31.993 1.00 59.03 267 GLU B O 1
ATOM 7280 N N . PRO B 1 238 ? -12.716 -23.801 -32.141 1.00 62.99 268 PRO B N 1
ATOM 7281 C CA . PRO B 1 238 ? -11.651 -24.299 -31.244 1.00 64.27 268 PRO B CA 1
ATOM 7282 C C . PRO B 1 238 ? -10.247 -24.208 -31.834 1.00 64.22 268 PRO B C 1
ATOM 7283 O O . PRO B 1 238 ? -9.275 -24.252 -31.073 1.00 65.70 268 PRO B O 1
ATOM 7287 N N . ARG B 1 239 ? -10.100 -24.028 -33.147 1.00 63.24 269 ARG B N 1
ATOM 7288 C CA . ARG B 1 239 ? -8.768 -23.937 -33.736 1.00 60.23 269 ARG B CA 1
ATOM 7289 C C . ARG B 1 239 ? -8.186 -22.534 -33.652 1.00 58.24 269 ARG B C 1
ATOM 7290 O O . ARG B 1 239 ? -7.026 -22.328 -34.030 1.00 58.99 269 ARG B O 1
ATOM 7298 N N . TRP B 1 240 ? -8.951 -21.570 -33.163 1.00 55.93 270 TRP B N 1
ATOM 7299 C CA . TRP B 1 240 ? -8.412 -20.236 -32.943 1.00 62.68 270 TRP B CA 1
ATOM 7300 C C . TRP B 1 240 ? -7.443 -20.279 -31.766 1.00 58.21 270 TRP B C 1
ATOM 7301 O O . TRP B 1 240 ? -7.841 -20.629 -30.649 1.00 58.61 270 TRP B O 1
ATOM 7312 N N . TYR B 1 241 ? -6.187 -19.908 -31.988 1.00 55.04 271 TYR B N 1
ATOM 7313 C CA . TYR B 1 241 ? -5.178 -20.019 -30.903 1.00 56.23 271 TYR B CA 1
ATOM 7314 C C . TYR B 1 241 ? -5.556 -19.135 -29.712 1.00 55.46 271 TYR B C 1
ATOM 7315 O O . TYR B 1 241 ? -5.031 -19.386 -28.620 1.00 60.23 271 TYR B O 1
ATOM 7324 N N . ARG B 1 242 ? -6.452 -18.165 -29.902 1.00 58.55 272 ARG B N 1
ATOM 7325 C CA . ARG B 1 242 ? -6.753 -17.192 -28.817 1.00 55.15 272 ARG B CA 1
ATOM 7326 C C . ARG B 1 242 ? -7.848 -17.740 -27.904 1.00 58.62 272 ARG B C 1
ATOM 7327 O O . ARG B 1 242 ? -8.229 -17.034 -26.959 1.00 57.16 272 ARG B O 1
ATOM 7335 N N . THR B 1 243 ? -8.318 -18.954 -28.167 1.00 54.03 273 THR B N 1
ATOM 7336 C CA . THR B 1 243 ? -9.309 -19.573 -27.252 1.00 57.05 273 THR B CA 1
ATOM 7337 C C . THR B 1 243 ? -8.703 -19.629 -25.848 1.00 61.03 273 THR B C 1
ATOM 7338 O O . THR B 1 243 ? -9.463 -19.808 -24.887 1.00 63.40 273 THR B O 1
ATOM 7342 N N . HIS B 1 244 ? -7.383 -19.479 -25.747 1.00 55.32 274 HIS B N 1
ATOM 7343 C CA . HIS B 1 244 ? -6.716 -19.549 -24.461 1.00 60.27 274 HIS B CA 1
ATOM 7344 C C . HIS B 1 244 ? -7.026 -18.330 -23.601 1.00 60.74 274 HIS B C 1
ATOM 7345 O O . HIS B 1 244 ? -6.926 -18.423 -22.375 1.00 60.84 274 HIS B O 1
ATOM 7352 N N . GLU B 1 245 ? -7.442 -17.201 -24.200 1.00 60.49 275 GLU B N 1
ATOM 7353 C CA . GLU B 1 245 ? -7.769 -16.001 -23.432 1.00 60.94 275 GLU B CA 1
ATOM 7354 C C . GLU B 1 245 ? -9.251 -15.641 -23.498 1.00 60.39 275 GLU B C 1
ATOM 7355 O O . GLU B 1 245 ? -9.622 -14.513 -23.147 1.00 59.34 275 GLU B O 1
ATOM 7361 N N . THR B 1 246 ? -10.099 -16.565 -23.933 1.00 56.50 276 THR B N 1
ATOM 7362 C CA . THR B 1 246 ? -11.541 -16.366 -24.018 1.00 57.50 276 THR B CA 1
ATOM 7363 C C . THR B 1 246 ? -12.209 -16.940 -22.782 1.00 61.19 276 THR B C 1
ATOM 7364 O O . THR B 1 246 ? -11.710 -17.890 -22.177 1.00 61.43 276 THR B O 1
ATOM 7368 N N . PHE B 1 247 ? -13.341 -16.349 -22.398 1.00 63.02 277 PHE B N 1
ATOM 7369 C CA . PHE B 1 247 ? -14.059 -16.886 -21.243 1.00 60.77 277 PHE B CA 1
ATOM 7370 C C . PHE B 1 247 ? -14.862 -18.125 -21.615 1.00 64.12 277 PHE B C 1
ATOM 7371 O O . PHE B 1 247 ? -14.801 -19.144 -20.924 1.00 66.07 277 PHE B O 1
ATOM 7379 N N . THR B 1 248 ? -15.620 -18.061 -22.704 1.00 66.00 278 THR B N 1
ATOM 7380 C CA . THR B 1 248 ? -16.588 -19.111 -22.978 1.00 68.43 278 THR B CA 1
ATOM 7381 C C . THR B 1 248 ? -16.988 -19.069 -24.449 1.00 67.39 278 THR B C 1
ATOM 7382 O O . THR B 1 248 ? -16.703 -18.107 -25.171 1.00 66.15 278 THR B O 1
ATOM 7386 N N . GLU B 1 249 ? -17.639 -20.149 -24.885 1.00 67.48 279 GLU B N 1
ATOM 7387 C CA . GLU B 1 249 ? -18.253 -20.232 -26.203 1.00 70.64 279 GLU B CA 1
ATOM 7388 C C . GLU B 1 249 ? -19.701 -19.768 -26.192 1.00 70.88 279 GLU B C 1
ATOM 7389 O O . GLU B 1 249 ? -20.262 -19.512 -27.258 1.00 71.95 279 GLU B O 1
ATOM 7395 N N . ASP B 1 250 ? -20.302 -19.642 -25.010 1.00 74.01 280 ASP B N 1
ATOM 7396 C CA . ASP B 1 250 ? -21.714 -19.316 -24.864 1.00 72.55 280 ASP B CA 1
ATOM 7397 C C . ASP B 1 250 ? -21.882 -17.802 -24.798 1.00 73.19 280 ASP B C 1
ATOM 7398 O O . ASP B 1 250 ? -21.395 -17.154 -23.862 1.00 72.95 280 ASP B O 1
ATOM 7403 N N . ALA B 1 251 ? -22.575 -17.245 -25.796 1.00 74.11 281 ALA B N 1
ATOM 7404 C CA . ALA B 1 251 ? -22.730 -15.799 -25.898 1.00 72.24 281 ALA B CA 1
ATOM 7405 C C . ALA B 1 251 ? -23.415 -15.216 -24.679 1.00 71.23 281 ALA B C 1
ATOM 7406 O O . ALA B 1 251 ? -23.087 -14.099 -24.265 1.00 73.58 281 ALA B O 1
ATOM 7408 N N . TYR B 1 252 ? -24.354 -15.954 -24.082 1.00 73.10 282 TYR B N 1
ATOM 7409 C CA . TYR B 1 252 ? -25.127 -15.414 -22.966 1.00 72.11 282 TYR B CA 1
ATOM 7410 C C . TYR B 1 252 ? -24.343 -15.434 -21.661 1.00 76.26 282 TYR B C 1
ATOM 7411 O O . TYR B 1 252 ? -24.466 -14.510 -20.847 1.00 72.00 282 TYR B O 1
ATOM 7420 N N . LEU B 1 253 ? -23.523 -16.465 -21.456 1.00 75.12 283 LEU B N 1
ATOM 7421 C CA . LEU B 1 253 ? -22.615 -16.458 -20.314 1.00 72.57 283 LEU B CA 1
ATOM 7422 C C . LEU B 1 253 ? -21.575 -15.355 -20.465 1.00 70.71 283 LEU B C 1
ATOM 7423 O O . LEU B 1 253 ? -21.223 -14.688 -19.481 1.00 72.57 283 LEU B O 1
ATOM 7428 N N . ALA B 1 254 ? -21.052 -15.171 -21.687 1.00 66.63 284 ALA B N 1
ATOM 7429 C CA . ALA B 1 254 ? -20.068 -14.121 -21.923 1.00 67.40 284 ALA B CA 1
ATOM 7430 C C . ALA B 1 254 ? -20.648 -12.751 -21.627 1.00 69.23 284 ALA B C 1
ATOM 7431 O O . ALA B 1 254 ? -19.983 -11.909 -21.019 1.00 69.97 284 ALA B O 1
ATOM 7433 N N . ALA B 1 255 ? -21.881 -12.500 -22.073 1.00 71.00 285 ALA B N 1
ATOM 7434 C CA . ALA B 1 255 ? -22.529 -11.230 -21.779 1.00 68.40 285 ALA B CA 1
ATOM 7435 C C . ALA B 1 255 ? -22.694 -11.036 -20.280 1.00 69.56 285 ALA B C 1
ATOM 7436 O O . ALA B 1 255 ? -22.524 -9.927 -19.766 1.00 68.82 285 ALA B O 1
ATOM 7438 N N . GLU B 1 256 ? -23.009 -12.113 -19.559 1.00 70.86 286 GLU B N 1
ATOM 7439 C CA . GLU B 1 256 ? -23.080 -12.031 -18.103 1.00 75.19 286 GLU B CA 1
ATOM 7440 C C . GLU B 1 256 ? -21.721 -11.697 -17.493 1.00 69.14 286 GLU B C 1
ATOM 7441 O O . GLU B 1 256 ? -21.638 -10.926 -16.532 1.00 69.04 286 GLU B O 1
ATOM 7447 N N . ILE B 1 257 ? -20.648 -12.283 -18.028 1.00 68.55 287 ILE B N 1
ATOM 7448 C CA . ILE B 1 257 ? -19.302 -11.998 -17.530 1.00 68.44 287 ILE B CA 1
ATOM 7449 C C . ILE B 1 257 ? -18.913 -10.557 -17.825 1.00 70.61 287 ILE B C 1
ATOM 7450 O O . ILE B 1 257 ? -18.421 -9.833 -16.942 1.00 65.53 287 ILE B O 1
ATOM 7455 N N . MET B 1 258 ? -19.149 -10.120 -19.074 1.00 67.86 288 MET B N 1
ATOM 7456 C CA . MET B 1 258 ? -18.747 -8.780 -19.501 1.00 66.26 288 MET B CA 1
ATOM 7457 C C . MET B 1 258 ? -19.448 -7.688 -18.705 1.00 68.14 288 MET B C 1
ATOM 7458 O O . MET B 1 258 ? -18.821 -6.703 -18.321 1.00 66.46 288 MET B O 1
ATOM 7463 N N . GLU B 1 259 ? -20.751 -7.812 -18.461 1.00 71.00 289 GLU B N 1
ATOM 7464 C CA . GLU B 1 259 ? -21.335 -6.698 -17.725 1.00 74.35 289 GLU B CA 1
ATOM 7465 C C . GLU B 1 259 ? -20.734 -6.648 -16.306 1.00 68.74 289 GLU B C 1
ATOM 7466 O O . GLU B 1 259 ? -20.583 -5.555 -15.731 1.00 70.78 289 GLU B O 1
ATOM 7472 N N . THR B 1 260 ? -20.452 -7.813 -15.689 1.00 70.77 290 THR B N 1
ATOM 7473 C CA . THR B 1 260 ? -19.880 -7.833 -14.338 1.00 67.09 290 THR B CA 1
ATOM 7474 C C . THR B 1 260 ? -18.494 -7.188 -14.330 1.00 65.06 290 THR B C 1
ATOM 7475 O O . THR B 1 260 ? -18.172 -6.406 -13.426 1.00 61.60 290 THR B O 1
ATOM 7479 N N . LEU B 1 261 ? -17.661 -7.493 -15.336 1.00 62.66 291 LEU B N 1
ATOM 7480 C CA . LEU B 1 261 ? -16.340 -6.874 -15.426 1.00 59.37 291 LEU B CA 1
ATOM 7481 C C . LEU B 1 261 ? -16.442 -5.359 -15.486 1.00 60.32 291 LEU B C 1
ATOM 7482 O O . LEU B 1 261 ? -15.701 -4.648 -14.800 1.00 60.19 291 LEU B O 1
ATOM 7487 N N . VAL B 1 262 ? -17.347 -4.845 -16.320 1.00 63.42 292 VAL B N 1
ATOM 7488 C CA . VAL B 1 262 ? -17.505 -3.403 -16.466 1.00 64.20 292 VAL B CA 1
ATOM 7489 C C . VAL B 1 262 ? -18.000 -2.793 -15.171 1.00 63.28 292 VAL B C 1
ATOM 7490 O O . VAL B 1 262 ? -17.491 -1.763 -14.717 1.00 67.08 292 VAL B O 1
ATOM 7494 N N . GLN B 1 263 ? -18.984 -3.431 -14.537 1.00 63.38 293 GLN B N 1
ATOM 7495 C CA . GLN B 1 263 ? -19.562 -2.854 -13.333 1.00 65.76 293 GLN B CA 1
ATOM 7496 C C . GLN B 1 263 ? -18.589 -2.888 -12.171 1.00 67.72 293 GLN B C 1
ATOM 7497 O O . GLN B 1 263 ? -18.684 -2.060 -11.259 1.00 69.29 293 GLN B O 1
ATOM 7503 N N . THR B 1 264 ? -17.651 -3.831 -12.172 1.00 68.87 294 THR B N 1
ATOM 7504 C CA . THR B 1 264 ? -16.698 -3.871 -11.078 1.00 60.89 294 THR B CA 1
ATOM 7505 C C . THR B 1 264 ? -15.480 -2.997 -11.352 1.00 59.28 294 THR B C 1
ATOM 7506 O O . THR B 1 264 ? -15.110 -2.167 -10.524 1.00 67.58 294 THR B O 1
ATOM 7510 N N . LEU B 1 265 ? -14.876 -3.143 -12.526 1.00 60.19 295 LEU B N 1
ATOM 7511 C CA . LEU B 1 265 ? -13.652 -2.412 -12.821 1.00 57.31 295 LEU B CA 1
ATOM 7512 C C . LEU B 1 265 ? -13.932 -0.940 -13.115 1.00 59.40 295 LEU B C 1
ATOM 7513 O O . LEU B 1 265 ? -13.174 -0.067 -12.687 1.00 59.61 295 LEU B O 1
ATOM 7518 N N . GLN B 1 266 ? -14.986 -0.644 -13.880 1.00 57.58 296 GLN B N 1
ATOM 7519 C CA . GLN B 1 266 ? -15.539 0.705 -13.911 1.00 65.03 296 GLN B CA 1
ATOM 7520 C C . GLN B 1 266 ? -16.651 0.794 -12.868 1.00 66.21 296 GLN B C 1
ATOM 7521 O O . GLN B 1 266 ? -17.158 -0.215 -12.384 1.00 71.37 296 GLN B O 1
ATOM 7527 N N . GLY B 1 267 ? -17.010 2.006 -12.494 1.00 69.52 297 GLY B N 1
ATOM 7528 C CA . GLY B 1 267 ? -18.045 2.090 -11.475 1.00 78.06 297 GLY B CA 1
ATOM 7529 C C . GLY B 1 267 ? -19.385 1.530 -11.929 1.00 76.45 297 GLY B C 1
ATOM 7530 O O . GLY B 1 267 ? -19.543 1.140 -13.092 1.00 72.96 297 GLY B O 1
ATOM 7531 N N . GLU B 1 268 ? -20.373 1.509 -11.041 1.00 74.60 298 GLU B N 1
ATOM 7532 C CA . GLU B 1 268 ? -21.746 1.321 -11.486 1.00 74.68 298 GLU B CA 1
ATOM 7533 C C . GLU B 1 268 ? -22.466 2.638 -11.723 1.00 75.51 298 GLU B C 1
ATOM 7534 O O . GLU B 1 268 ? -23.603 2.629 -12.205 1.00 80.69 298 GLU B O 1
ATOM 7540 N N . GLU B 1 269 ? -21.825 3.765 -11.418 1.00 72.18 299 GLU B N 1
ATOM 7541 C CA . GLU B 1 269 ? -22.395 5.080 -11.681 1.00 78.25 299 GLU B CA 1
ATOM 7542 C C . GLU B 1 269 ? -22.178 5.430 -13.153 1.00 74.23 299 GLU B C 1
ATOM 7543 O O . GLU B 1 269 ? -21.033 5.469 -13.617 1.00 73.41 299 GLU B O 1
ATOM 7549 N N . LEU B 1 270 ? -23.276 5.613 -13.894 1.00 76.15 300 LEU B N 1
ATOM 7550 C CA . LEU B 1 270 ? -23.263 6.015 -15.300 1.00 74.57 300 LEU B CA 1
ATOM 7551 C C . LEU B 1 270 ? -23.431 7.524 -15.447 1.00 73.24 300 LEU B C 1
ATOM 7552 O O . LEU B 1 270 ? -24.198 8.143 -14.704 1.00 70.84 300 LEU B O 1
ATOM 7557 N N . THR B 1 271 ? -22.734 8.102 -16.430 1.00 68.43 301 THR B N 1
ATOM 7558 C CA . THR B 1 271 ? -22.811 9.529 -16.708 1.00 70.07 301 THR B CA 1
ATOM 7559 C C . THR B 1 271 ? -24.098 9.848 -17.464 1.00 77.23 301 THR B C 1
ATOM 7560 O O . THR B 1 271 ? -24.882 8.961 -17.822 1.00 74.91 301 THR B O 1
ATOM 7564 N N . ASP B 1 272 ? -24.313 11.138 -17.738 1.00 81.04 302 ASP B N 1
ATOM 7565 C CA . ASP B 1 272 ? -25.405 11.508 -18.634 1.00 79.22 302 ASP B CA 1
ATOM 7566 C C . ASP B 1 272 ? -25.172 10.966 -20.036 1.00 78.55 302 ASP B C 1
ATOM 7567 O O . ASP B 1 272 ? -26.134 10.690 -20.763 1.00 81.06 302 ASP B O 1
ATOM 7572 N N . ASN B 1 273 ? -23.913 10.769 -20.421 1.00 76.60 303 ASN B N 1
ATOM 7573 C CA . ASN B 1 273 ? -23.589 10.205 -21.725 1.00 72.96 303 ASN B CA 1
ATOM 7574 C C . ASN B 1 273 ? -23.612 8.674 -21.729 1.00 71.89 303 ASN B C 1
ATOM 7575 O O . ASN B 1 273 ? -23.245 8.057 -22.736 1.00 75.09 303 ASN B O 1
ATOM 7580 N N . GLY B 1 274 ? -24.020 8.043 -20.632 1.00 71.59 304 GLY B N 1
ATOM 7581 C CA . GLY B 1 274 ? -24.186 6.604 -20.615 1.00 70.96 304 GLY B CA 1
ATOM 7582 C C . GLY B 1 274 ? -22.929 5.798 -20.362 1.00 70.91 304 GLY B C 1
ATOM 7583 O O . GLY B 1 274 ? -22.951 4.577 -20.565 1.00 68.41 304 GLY B O 1
ATOM 7584 N N . LEU B 1 275 ? -21.846 6.429 -19.907 1.00 70.46 305 LEU B N 1
ATOM 7585 C CA . LEU B 1 275 ? -20.556 5.769 -19.708 1.00 68.51 305 LEU B CA 1
ATOM 7586 C C . LEU B 1 275 ? -20.279 5.606 -18.222 1.00 67.90 305 LEU B C 1
ATOM 7587 O O . LEU B 1 275 ? -20.424 6.561 -17.451 1.00 68.80 305 LEU B O 1
ATOM 7592 N N . ALA B 1 276 ? -19.894 4.387 -17.822 1.00 67.90 306 ALA B N 1
ATOM 7593 C CA . ALA B 1 276 ? -19.575 4.082 -16.425 1.00 67.10 306 ALA B CA 1
ATOM 7594 C C . ALA B 1 276 ? -18.182 4.624 -16.129 1.00 70.34 306 ALA B C 1
ATOM 7595 O O . ALA B 1 276 ? -17.184 3.899 -16.104 1.00 67.67 306 ALA B O 1
ATOM 7597 N N . LEU B 1 277 ? -18.125 5.932 -15.880 1.00 70.74 307 LEU B N 1
ATOM 7598 C CA . LEU B 1 277 ? -16.859 6.625 -15.657 1.00 70.50 307 LEU B CA 1
ATOM 7599 C C . LEU B 1 277 ? -17.018 7.636 -14.530 1.00 69.40 307 LEU B C 1
ATOM 7600 O O . LEU B 1 277 ? -17.809 8.574 -14.648 1.00 72.48 307 LEU B O 1
ATOM 7605 N N . SER B 1 278 ? -16.265 7.447 -13.455 1.00 68.44 308 SER B N 1
ATOM 7606 C CA . SER B 1 278 ? -16.250 8.356 -12.318 1.00 68.78 308 SER B CA 1
ATOM 7607 C C . SER B 1 278 ? -14.847 8.340 -11.736 1.00 68.81 308 SER B C 1
ATOM 7608 O O . SER B 1 278 ? -14.017 7.505 -12.118 1.00 69.10 308 SER B O 1
ATOM 7611 N N . PRO B 1 279 ? -14.547 9.225 -10.776 1.00 70.84 309 PRO B N 1
ATOM 7612 C CA . PRO B 1 279 ? -13.250 9.120 -10.082 1.00 66.31 309 PRO B CA 1
ATOM 7613 C C . PRO B 1 279 ? -13.051 7.787 -9.380 1.00 67.44 309 PRO B C 1
ATOM 7614 O O . PRO B 1 279 ? -11.925 7.487 -8.955 1.00 64.50 309 PRO B O 1
ATOM 7618 N N . GLN B 1 280 ? -14.096 6.981 -9.238 1.00 67.34 310 GLN B N 1
ATOM 7619 C CA . GLN B 1 280 ? -13.953 5.656 -8.659 1.00 70.15 310 GLN B CA 1
ATOM 7620 C C . GLN B 1 280 ? -13.661 4.593 -9.704 1.00 67.64 310 GLN B C 1
ATOM 7621 O O . GLN B 1 280 ? -13.453 3.438 -9.333 1.00 64.95 310 GLN B O 1
ATOM 7627 N N . THR B 1 281 ? -13.664 4.947 -10.993 1.00 69.91 311 THR B N 1
ATOM 7628 C CA . THR B 1 281 ? -13.244 4.021 -12.041 1.00 66.05 311 THR B CA 1
ATOM 7629 C C . THR B 1 281 ? -11.788 3.611 -11.818 1.00 67.25 311 THR B C 1
ATOM 7630 O O . THR B 1 281 ? -10.868 4.418 -12.010 1.00 66.99 311 THR B O 1
ATOM 7634 N N . ARG B 1 282 ? -11.560 2.362 -11.399 1.00 64.39 312 ARG B N 1
ATOM 7635 C CA . ARG B 1 282 ? -10.183 1.924 -11.201 1.00 57.04 312 ARG B CA 1
ATOM 7636 C C . ARG B 1 282 ? -9.512 1.580 -12.542 1.00 60.32 312 ARG B C 1
ATOM 7637 O O . ARG B 1 282 ? -8.389 2.030 -12.801 1.00 58.77 312 ARG B O 1
ATOM 7645 N N . VAL B 1 283 ? -10.193 0.846 -13.429 1.00 54.52 313 VAL B N 1
ATOM 7646 C CA . VAL B 1 283 ? -9.676 0.532 -14.764 1.00 50.97 313 VAL B CA 1
ATOM 7647 C C . VAL B 1 283 ? -10.801 0.728 -15.782 1.00 57.89 313 VAL B C 1
ATOM 7648 O O . VAL B 1 283 ? -11.841 0.066 -15.693 1.00 56.34 313 VAL B O 1
ATOM 7652 N N . ALA B 1 284 ? -10.588 1.609 -16.756 1.00 53.36 314 ALA B N 1
ATOM 7653 C CA . ALA B 1 284 ? -11.509 1.729 -17.882 1.00 55.09 314 ALA B CA 1
ATOM 7654 C C . ALA B 1 284 ? -11.197 0.642 -18.910 1.00 55.41 314 ALA B C 1
ATOM 7655 O O . ALA B 1 284 ? -10.041 0.462 -19.303 1.00 55.10 314 ALA B O 1
ATOM 7657 N N . LEU B 1 285 ? -12.218 -0.103 -19.321 1.00 51.56 315 LEU B N 1
ATOM 7658 C CA . LEU B 1 285 ? -12.018 -1.207 -20.240 1.00 51.58 315 LEU B CA 1
ATOM 7659 C C . LEU B 1 285 ? -12.125 -0.738 -21.688 1.00 54.40 315 LEU B C 1
ATOM 7660 O O . LEU B 1 285 ? -13.002 0.066 -22.050 1.00 56.77 315 LEU B O 1
ATOM 7665 N N . THR B 1 286 ? -11.251 -1.304 -22.518 1.00 53.56 316 THR B N 1
ATOM 7666 C CA . THR B 1 286 ? -11.360 -1.096 -23.975 1.00 50.97 316 THR B CA 1
ATOM 7667 C C . THR B 1 286 ? -11.739 -2.482 -24.503 1.00 54.87 316 THR B C 1
ATOM 7668 O O . THR B 1 286 ? -10.825 -3.219 -24.900 1.00 53.60 316 THR B O 1
ATOM 7672 N N . LEU B 1 287 ? -13.013 -2.857 -24.412 1.00 56.18 317 LEU B N 1
ATOM 7673 C CA . LEU B 1 287 ? -13.451 -4.221 -24.800 1.00 52.95 317 LEU B CA 1
ATOM 7674 C C . LEU B 1 287 ? -12.842 -4.560 -26.144 1.00 57.26 317 LEU B C 1
ATOM 7675 O O . LEU B 1 287 ? -12.781 -3.692 -27.004 1.00 59.05 317 LEU B O 1
ATOM 7680 N N . LYS B 1 288 ? -12.524 -5.828 -26.333 1.00 59.29 318 LYS B N 1
ATOM 7681 C CA . LYS B 1 288 ? -11.690 -6.136 -27.502 1.00 57.02 318 LYS B CA 1
ATOM 7682 C C . LYS B 1 288 ? -12.238 -7.108 -28.519 1.00 65.98 318 LYS B C 1
ATOM 7683 O O . LYS B 1 288 ? -12.897 -8.086 -28.136 1.00 67.87 318 LYS B O 1
ATOM 7689 N N . HIS B 1 289 ? -11.894 -6.804 -29.769 1.00 66.86 319 HIS B N 1
ATOM 7690 C CA . HIS B 1 289 ? -12.193 -7.703 -30.896 1.00 65.04 319 HIS B CA 1
ATOM 7691 C C . HIS B 1 289 ? -13.649 -7.526 -31.323 1.00 61.82 319 HIS B C 1
ATOM 7692 O O . HIS B 1 289 ? -14.284 -8.522 -31.660 1.00 60.33 319 HIS B O 1
ATOM 7699 N N . PHE B 1 290 ? -14.111 -6.282 -31.368 1.00 58.21 320 PHE B N 1
ATOM 7700 C CA . PHE B 1 290 ? -15.485 -6.029 -31.872 1.00 61.22 320 PHE B CA 1
ATOM 7701 C C . PHE B 1 290 ? -15.477 -6.236 -33.387 1.00 56.20 320 PHE B C 1
ATOM 7702 O O . PHE B 1 290 ? -14.517 -5.793 -34.038 1.00 54.83 320 PHE B O 1
ATOM 7710 N N . PRO B 1 291 ? -16.493 -6.895 -33.983 1.00 63.79 321 PRO B N 1
ATOM 7711 C CA . PRO B 1 291 ? -17.704 -7.298 -33.271 1.00 59.49 321 PRO B CA 1
ATOM 7712 C C . PRO B 1 291 ? -17.675 -8.744 -32.759 1.00 58.87 321 PRO B C 1
ATOM 7713 O O . PRO B 1 291 ? -18.723 -9.276 -32.474 1.00 65.68 321 PRO B O 1
ATOM 7717 N N . GLY B 1 292 ? -16.485 -9.330 -32.636 1.00 62.39 322 GLY B N 1
ATOM 7718 C CA . GLY B 1 292 ? -16.355 -10.729 -32.189 1.00 53.15 322 GLY B CA 1
ATOM 7719 C C . GLY B 1 292 ? -15.300 -11.439 -33.008 1.00 61.34 322 GLY B C 1
ATOM 7720 O O . GLY B 1 292 ? -15.622 -11.852 -34.133 1.00 61.32 322 GLY B O 1
ATOM 7721 N N . GLY B 1 293 ? -14.082 -11.564 -32.480 1.00 58.60 323 GLY B N 1
ATOM 7722 C CA . GLY B 1 293 ? -12.980 -12.157 -33.260 1.00 52.47 323 GLY B CA 1
ATOM 7723 C C . GLY B 1 293 ? -12.995 -13.667 -33.193 1.00 57.64 323 GLY B C 1
ATOM 7724 O O . GLY B 1 293 ? -12.080 -14.292 -33.749 1.00 59.01 323 GLY B O 1
ATOM 7725 N N . GLY B 1 294 ? -14.013 -14.231 -32.554 1.00 57.02 324 GLY B N 1
ATOM 7726 C CA . GLY B 1 294 ? -14.048 -15.689 -32.359 1.00 59.07 324 GLY B CA 1
ATOM 7727 C C . GLY B 1 294 ? -14.260 -16.485 -33.631 1.00 65.84 324 GLY B C 1
ATOM 7728 O O . GLY B 1 294 ? -13.515 -17.459 -33.828 1.00 57.65 324 GLY B O 1
ATOM 7729 N N . PRO B 1 295 ? -15.214 -16.138 -34.524 1.00 62.62 325 PRO B N 1
ATOM 7730 C CA . PRO B 1 295 ? -15.531 -17.021 -35.682 1.00 63.47 325 PRO B CA 1
ATOM 7731 C C . PRO B 1 295 ? -14.522 -16.919 -36.820 1.00 61.97 325 PRO B C 1
ATOM 7732 O O . PRO B 1 295 ? -14.812 -16.423 -37.910 1.00 64.94 325 PRO B O 1
ATOM 7736 N N . GLN B 1 296 ? -13.323 -17.445 -36.593 1.00 57.11 326 GLN B N 1
ATOM 7737 C CA . GLN B 1 296 ? -12.242 -17.402 -37.568 1.00 60.60 326 GLN B CA 1
ATOM 7738 C C . GLN B 1 296 ? -12.311 -18.599 -38.509 1.00 67.82 326 GLN B C 1
ATOM 7739 O O . GLN B 1 296 ? -12.406 -19.741 -38.054 1.00 66.79 326 GLN B O 1
ATOM 7745 N N . GLU B 1 297 ? -12.199 -18.347 -39.816 1.00 69.03 327 GLU B N 1
ATOM 7746 C CA . GLU B 1 297 ? -12.270 -19.449 -40.768 1.00 74.64 327 GLU B CA 1
ATOM 7747 C C . GLU B 1 297 ? -11.015 -20.301 -40.652 1.00 88.55 327 GLU B C 1
ATOM 7748 O O . GLU B 1 297 ? -9.903 -19.781 -40.711 1.00 69.23 327 GLU B O 1
ATOM 7754 N N . LEU B 1 298 ? -11.201 -21.611 -40.482 1.00 67.81 328 LEU B N 1
ATOM 7755 C CA . LEU B 1 298 ? -10.141 -22.590 -40.198 1.00 74.06 328 LEU B CA 1
ATOM 7756 C C . LEU B 1 298 ? -9.406 -22.296 -38.885 1.00 68.18 328 LEU B C 1
ATOM 7757 O O . LEU B 1 298 ? -8.349 -22.890 -38.629 1.00 61.17 328 LEU B O 1
ATOM 7762 N N . GLY B 1 299 ? -9.934 -21.404 -38.053 1.00 65.11 329 GLY B N 1
ATOM 7763 C CA . GLY B 1 299 ? -9.231 -20.922 -36.884 1.00 66.92 329 GLY B CA 1
ATOM 7764 C C . GLY B 1 299 ? -8.005 -20.069 -37.130 1.00 66.75 329 GLY B C 1
ATOM 7765 O O . GLY B 1 299 ? -7.343 -19.699 -36.165 1.00 64.62 329 GLY B O 1
ATOM 7766 N N . LEU B 1 300 ? -7.687 -19.704 -38.376 1.00 64.47 330 LEU B N 1
ATOM 7767 C CA . LEU B 1 300 ? -6.488 -18.907 -38.618 1.00 62.48 330 LEU B CA 1
ATOM 7768 C C . LEU B 1 300 ? -6.758 -17.465 -38.233 1.00 64.51 330 LEU B C 1
ATOM 7769 O O . LEU B 1 300 ? -7.855 -16.947 -38.468 1.00 57.36 330 LEU B O 1
ATOM 7774 N N . ASP B 1 301 ? -5.728 -16.806 -37.669 1.00 52.56 331 ASP B N 1
ATOM 7775 C CA . ASP B 1 301 ? -5.935 -15.554 -36.956 1.00 57.39 331 ASP B CA 1
ATOM 7776 C C . ASP B 1 301 ? -5.494 -14.344 -37.773 1.00 51.80 331 ASP B C 1
ATOM 7777 O O . ASP B 1 301 ? -4.417 -14.352 -38.374 1.00 57.33 331 ASP B O 1
ATOM 7782 N N . PRO B 1 302 ? -6.275 -13.262 -37.806 1.00 57.69 332 PRO B N 1
ATOM 7783 C CA . PRO B 1 302 ? -5.932 -12.134 -38.691 1.00 57.27 332 PRO B CA 1
ATOM 7784 C C . PRO B 1 302 ? -4.742 -11.293 -38.231 1.00 59.06 332 PRO B C 1
ATOM 7785 O O . PRO B 1 302 ? -4.485 -10.248 -38.844 1.00 53.15 332 PRO B O 1
ATOM 7789 N N . HIS B 1 303 ? -4.020 -11.662 -37.153 1.00 56.45 333 HIS B N 1
ATOM 7790 C CA . HIS B 1 303 ? -2.680 -11.099 -37.027 1.00 53.05 333 HIS B CA 1
ATOM 7791 C C . HIS B 1 303 ? -1.890 -11.396 -38.294 1.00 54.16 333 HIS B C 1
ATOM 7792 O O . HIS B 1 303 ? -1.049 -10.600 -38.713 1.00 54.78 333 HIS B O 1
ATOM 7799 N N . TYR B 1 304 ? -2.208 -12.500 -38.958 1.00 52.82 334 TYR B N 1
ATOM 7800 C CA . TYR B 1 304 ? -1.434 -13.008 -40.073 1.00 55.36 334 TYR B CA 1
ATOM 7801 C C . TYR B 1 304 ? -2.207 -12.858 -41.377 1.00 53.61 334 TYR B C 1
ATOM 7802 O O . TYR B 1 304 ? -3.434 -12.908 -41.401 1.00 55.62 334 TYR B O 1
ATOM 7811 N N . ALA B 1 305 ? -1.458 -12.715 -42.460 1.00 53.85 335 ALA B N 1
ATOM 7812 C CA . ALA B 1 305 ? -2.066 -12.479 -43.772 1.00 61.36 335 ALA B CA 1
ATOM 7813 C C . ALA B 1 305 ? -2.911 -13.665 -44.246 1.00 61.98 335 ALA B C 1
ATOM 7814 O O . ALA B 1 305 ? -3.939 -13.468 -44.905 1.00 55.76 335 ALA B O 1
ATOM 7816 N N . PHE B 1 306 ? -2.505 -14.898 -43.926 1.00 59.04 336 PHE B N 1
ATOM 7817 C CA . PHE B 1 306 ? -3.292 -16.057 -44.343 1.00 59.11 336 PHE B CA 1
ATOM 7818 C C . PHE B 1 306 ? -4.622 -16.210 -43.603 1.00 60.10 336 PHE B C 1
ATOM 7819 O O . PHE B 1 306 ? -5.444 -17.016 -44.042 1.00 61.61 336 PHE B O 1
ATOM 7827 N N . GLY B 1 307 ? -4.849 -15.514 -42.486 1.00 59.54 337 GLY B N 1
ATOM 7828 C CA . GLY B 1 307 ? -6.071 -15.742 -41.723 1.00 57.93 337 GLY B CA 1
ATOM 7829 C C . GLY B 1 307 ? -7.002 -14.549 -41.593 1.00 59.56 337 GLY B C 1
ATOM 7830 O O . GLY B 1 307 ? -7.721 -14.413 -40.580 1.00 54.47 337 GLY B O 1
ATOM 7831 N N . LYS B 1 308 ? -7.029 -13.716 -42.651 1.00 57.42 338 LYS B N 1
ATOM 7832 C CA . LYS B 1 308 ? -7.782 -12.461 -42.645 1.00 58.59 338 LYS B CA 1
ATOM 7833 C C . LYS B 1 308 ? -9.277 -12.669 -42.444 1.00 61.06 338 LYS B C 1
ATOM 7834 O O . LYS B 1 308 ? -9.958 -11.778 -41.912 1.00 58.16 338 LYS B O 1
ATOM 7840 N N . ALA B 1 309 ? -9.795 -13.841 -42.812 1.00 56.17 339 ALA B N 1
ATOM 7841 C CA . ALA B 1 309 ? -11.232 -14.024 -42.984 1.00 58.35 339 ALA B CA 1
ATOM 7842 C C . ALA B 1 309 ? -11.940 -14.344 -41.679 1.00 61.07 339 ALA B C 1
ATOM 7843 O O . ALA B 1 309 ? -11.419 -15.062 -40.831 1.00 62.03 339 ALA B O 1
ATOM 7845 N N . GLN B 1 310 ? -13.145 -13.813 -41.526 1.00 58.18 340 GLN B N 1
ATOM 7846 C CA . GLN B 1 310 ? -14.077 -14.257 -40.495 1.00 61.50 340 GLN B CA 1
ATOM 7847 C C . GLN B 1 310 ? -15.307 -14.777 -41.217 1.00 66.32 340 GLN B C 1
ATOM 7848 O O . GLN B 1 310 ? -15.878 -14.070 -42.053 1.00 62.59 340 GLN B O 1
ATOM 7854 N N . VAL B 1 311 ? -15.676 -16.029 -40.965 1.00 64.75 341 VAL B N 1
ATOM 7855 C CA . VAL B 1 311 ? -16.820 -16.579 -41.673 1.00 66.55 341 VAL B CA 1
ATOM 7856 C C . VAL B 1 311 ? -17.868 -16.988 -40.655 1.00 69.23 341 VAL B C 1
ATOM 7857 O O . VAL B 1 311 ? -17.578 -17.228 -39.483 1.00 66.68 341 VAL B O 1
ATOM 7861 N N . TYR B 1 312 ? -19.110 -17.037 -41.118 1.00 65.14 342 TYR B N 1
ATOM 7862 C CA . TYR B 1 312 ? -20.279 -17.187 -40.253 1.00 68.45 342 TYR B CA 1
ATOM 7863 C C . TYR B 1 312 ? -21.224 -18.211 -40.874 1.00 76.64 342 TYR B C 1
ATOM 7864 O O . TYR B 1 312 ? -22.374 -17.894 -41.205 1.00 72.42 342 TYR B O 1
ATOM 7873 N N . PRO B 1 313 ? -20.754 -19.456 -41.067 1.00 74.27 343 PRO B N 1
ATOM 7874 C CA . PRO B 1 313 ? -21.567 -20.456 -41.786 1.00 77.24 343 PRO B CA 1
ATOM 7875 C C . PRO B 1 313 ? -22.887 -20.789 -41.122 1.00 79.43 343 PRO B C 1
ATOM 7876 O O . PRO B 1 313 ? -23.770 -21.341 -41.793 1.00 79.36 343 PRO B O 1
ATOM 7880 N N . ALA B 1 314 ? -23.065 -20.474 -39.841 1.00 72.17 344 ALA B N 1
ATOM 7881 C CA . ALA B 1 314 ? -24.340 -20.698 -39.177 1.00 74.76 344 ALA B CA 1
ATOM 7882 C C . ALA B 1 314 ? -25.126 -19.409 -38.987 1.00 75.27 344 ALA B C 1
ATOM 7883 O O . ALA B 1 314 ? -26.134 -19.410 -38.270 1.00 80.21 344 ALA B O 1
ATOM 7885 N N . GLY B 1 315 ? -24.692 -18.316 -39.607 1.00 71.53 345 GLY B N 1
ATOM 7886 C CA . GLY B 1 315 ? -25.379 -17.043 -39.436 1.00 74.85 345 GLY B CA 1
ATOM 7887 C C . GLY B 1 315 ? -25.471 -16.538 -38.011 1.00 74.11 345 GLY B C 1
ATOM 7888 O O . GLY B 1 315 ? -26.542 -16.085 -37.583 1.00 72.88 345 GLY B O 1
ATOM 7889 N N . ARG B 1 316 ? -24.374 -16.610 -37.252 1.00 78.04 346 ARG B N 1
ATOM 7890 C CA . ARG B 1 316 ? -24.392 -16.214 -35.849 1.00 74.54 346 ARG B CA 1
ATOM 7891 C C . ARG B 1 316 ? -23.729 -14.859 -35.604 1.00 75.41 346 ARG B C 1
ATOM 7892 O O . ARG B 1 316 ? -23.413 -14.533 -34.454 1.00 76.63 346 ARG B O 1
ATOM 7900 N N . PHE B 1 317 ? -23.525 -14.060 -36.655 1.00 70.92 347 PHE B N 1
ATOM 7901 C CA . PHE B 1 317 ? -22.845 -12.776 -36.505 1.00 73.02 347 PHE B CA 1
ATOM 7902 C C . PHE B 1 317 ? -23.489 -11.912 -35.426 1.00 75.03 347 PHE B C 1
ATOM 7903 O O . PHE B 1 317 ? -22.791 -11.226 -34.667 1.00 78.21 347 PHE B O 1
ATOM 7911 N N . GLU B 1 318 ? -24.819 -11.913 -35.350 1.00 73.82 348 GLU B N 1
ATOM 7912 C CA . GLU B 1 318 ? -25.464 -11.128 -34.307 1.00 74.87 348 GLU B CA 1
ATOM 7913 C C . GLU B 1 318 ? -25.221 -11.721 -32.932 1.00 76.44 348 GLU B C 1
ATOM 7914 O O . GLU B 1 318 ? -25.112 -10.979 -31.947 1.00 74.86 348 GLU B O 1
ATOM 7920 N N . GLU B 1 319 ? -25.111 -13.049 -32.846 1.00 74.66 349 GLU B N 1
ATOM 7921 C CA . GLU B 1 319 ? -24.863 -13.669 -31.553 1.00 76.86 349 GLU B CA 1
ATOM 7922 C C . GLU B 1 319 ? -23.507 -13.245 -31.005 1.00 72.96 349 GLU B C 1
ATOM 7923 O O . GLU B 1 319 ? -23.384 -12.907 -29.824 1.00 73.85 349 GLU B O 1
ATOM 7929 N N . HIS B 1 320 ? -22.501 -13.171 -31.874 1.00 72.41 350 HIS B N 1
ATOM 7930 C CA . HIS B 1 320 ? -21.154 -12.840 -31.439 1.00 72.37 350 HIS B CA 1
ATOM 7931 C C . HIS B 1 320 ? -21.029 -11.408 -30.927 1.00 71.23 350 HIS B C 1
ATOM 7932 O O . HIS B 1 320 ? -20.148 -11.132 -30.112 1.00 64.71 350 HIS B O 1
ATOM 7939 N N . PHE B 1 321 ? -21.872 -10.472 -31.364 1.00 72.29 351 PHE B N 1
ATOM 7940 C CA . PHE B 1 321 ? -21.739 -9.160 -30.744 1.00 67.08 351 PHE B CA 1
ATOM 7941 C C . PHE B 1 321 ? -22.648 -8.981 -29.529 1.00 65.95 351 PHE B C 1
ATOM 7942 O O . PHE B 1 321 ? -22.609 -7.919 -28.900 1.00 63.74 351 PHE B O 1
ATOM 7950 N N . LEU B 1 322 ? -23.422 -9.997 -29.154 1.00 64.81 352 LEU B N 1
ATOM 7951 C CA . LEU B 1 322 ? -24.211 -9.898 -27.928 1.00 68.10 352 LEU B CA 1
ATOM 7952 C C . LEU B 1 322 ? -23.394 -9.538 -26.684 1.00 72.51 352 LEU B C 1
ATOM 7953 O O . LEU B 1 322 ? -23.865 -8.700 -25.895 1.00 71.77 352 LEU B O 1
ATOM 7958 N N . PRO B 1 323 ? -22.214 -10.140 -26.417 1.00 68.44 353 PRO B N 1
ATOM 7959 C CA . PRO B 1 323 ? -21.476 -9.802 -25.211 1.00 70.02 353 PRO B CA 1
ATOM 7960 C C . PRO B 1 323 ? -21.146 -8.306 -25.224 1.00 68.89 353 PRO B C 1
ATOM 7961 O O . PRO B 1 323 ? -21.315 -7.662 -24.214 1.00 68.14 353 PRO B O 1
ATOM 7965 N N . PHE B 1 324 ? -20.697 -7.802 -26.371 1.00 64.00 354 PHE B N 1
ATOM 7966 C CA . PHE B 1 324 ? -20.311 -6.375 -26.480 1.00 66.72 354 PHE B CA 1
ATOM 7967 C C . PHE B 1 324 ? -21.525 -5.501 -26.165 1.00 71.05 354 PHE B C 1
ATOM 7968 O O . PHE B 1 324 ? -21.391 -4.532 -25.401 1.00 70.03 354 PHE B O 1
ATOM 7976 N N . GLN B 1 325 ? -22.680 -5.853 -26.732 1.00 72.54 355 GLN B N 1
ATOM 7977 C CA . GLN B 1 325 ? -23.910 -5.067 -26.475 1.00 72.90 355 GLN B CA 1
ATOM 7978 C C . GLN B 1 325 ? -24.103 -4.961 -24.964 1.00 69.52 355 GLN B C 1
ATOM 7979 O O . GLN B 1 325 ? -24.280 -3.839 -24.468 1.00 66.98 355 GLN B O 1
ATOM 7985 N N . ALA B 1 326 ? -24.063 -6.097 -24.270 1.00 66.55 356 ALA B N 1
ATOM 7986 C CA . ALA B 1 326 ? -24.303 -6.066 -22.822 1.00 71.36 356 ALA B CA 1
ATOM 7987 C C . ALA B 1 326 ? -23.263 -5.235 -22.073 1.00 70.85 356 ALA B C 1
ATOM 7988 O O . ALA B 1 326 ? -23.566 -4.678 -21.007 1.00 69.09 356 ALA B O 1
ATOM 7990 N N . ALA B 1 327 ? -22.030 -5.170 -22.581 1.00 71.68 357 ALA B N 1
ATOM 7991 C CA . ALA B 1 327 ? -21.022 -4.301 -21.977 1.00 69.22 357 ALA B CA 1
ATOM 7992 C C . ALA B 1 327 ? -21.255 -2.843 -22.368 1.00 71.41 357 ALA B C 1
ATOM 7993 O O . ALA B 1 327 ? -21.049 -1.934 -21.552 1.00 68.12 357 ALA B O 1
ATOM 7995 N N . ILE B 1 328 ? -21.652 -2.605 -23.622 1.00 62.23 358 ILE B N 1
ATOM 7996 C CA . ILE B 1 328 ? -22.095 -1.266 -24.013 1.00 69.81 358 ILE B CA 1
ATOM 7997 C C . ILE B 1 328 ? -23.187 -0.795 -23.064 1.00 71.11 358 ILE B C 1
ATOM 7998 O O . ILE B 1 328 ? -23.153 0.331 -22.550 1.00 68.71 358 ILE B O 1
ATOM 8003 N N . ASP B 1 329 ? -24.156 -1.676 -22.789 1.00 71.77 359 ASP B N 1
ATOM 8004 C CA . ASP B 1 329 ? -25.246 -1.326 -21.886 1.00 72.65 359 ASP B CA 1
ATOM 8005 C C . ASP B 1 329 ? -24.733 -1.030 -20.493 1.00 69.19 359 ASP B C 1
ATOM 8006 O O . ASP B 1 329 ? -25.295 -0.185 -19.793 1.00 73.36 359 ASP B O 1
ATOM 8011 N N . ALA B 1 330 ? -23.675 -1.725 -20.064 1.00 73.80 360 ALA B N 1
ATOM 8012 C CA . ALA B 1 330 ? -23.086 -1.465 -18.763 1.00 64.59 360 ALA B CA 1
ATOM 8013 C C . ALA B 1 330 ? -22.234 -0.205 -18.730 1.00 63.77 360 ALA B C 1
ATOM 8014 O O . ALA B 1 330 ? -21.824 0.211 -17.648 1.00 69.76 360 ALA B O 1
ATOM 8016 N N . GLY B 1 331 ? -21.948 0.410 -19.868 1.00 68.88 361 GLY B N 1
ATOM 8017 C CA . GLY B 1 331 ? -21.224 1.659 -19.902 1.00 67.30 361 GLY B CA 1
ATOM 8018 C C . GLY B 1 331 ? -19.738 1.564 -20.171 1.00 63.36 361 GLY B C 1
ATOM 8019 O O . GLY B 1 331 ? -18.998 2.473 -19.766 1.00 58.64 361 GLY B O 1
ATOM 8020 N N . VAL B 1 332 ? -19.288 0.536 -20.898 1.00 62.20 362 VAL B N 1
ATOM 8021 C CA . VAL B 1 332 ? -17.861 0.365 -21.131 1.00 61.85 362 VAL B CA 1
ATOM 8022 C C . VAL B 1 332 ? -17.303 1.592 -21.846 1.00 61.57 362 VAL B C 1
ATOM 8023 O O . VAL B 1 332 ? -17.969 2.216 -22.680 1.00 64.97 362 VAL B O 1
ATOM 8027 N N . SER B 1 333 ? -16.066 1.948 -21.501 1.00 59.69 363 SER B N 1
ATOM 8028 C CA . SER B 1 333 ? -15.491 3.212 -21.945 1.00 58.03 363 SER B CA 1
ATOM 8029 C C . SER B 1 333 ? -15.077 3.166 -23.403 1.00 59.88 363 SER B C 1
ATOM 8030 O O . SER B 1 333 ? -15.294 4.132 -24.144 1.00 61.68 363 SER B O 1
ATOM 8033 N N . SER B 1 334 ? -14.468 2.074 -23.833 1.00 54.02 364 SER B N 1
ATOM 8034 C CA . SER B 1 334 ? -13.798 2.050 -25.117 1.00 53.17 364 SER B CA 1
ATOM 8035 C C . SER B 1 334 ? -14.019 0.692 -25.772 1.00 53.02 364 SER B C 1
ATOM 8036 O O . SER B 1 334 ? -14.346 -0.298 -25.115 1.00 55.00 364 SER B O 1
ATOM 8039 N N . ILE B 1 335 ? -13.891 0.668 -27.099 1.00 53.46 365 ILE B N 1
ATOM 8040 C CA . ILE B 1 335 ? -14.119 -0.588 -27.869 1.00 54.25 365 ILE B CA 1
ATOM 8041 C C . ILE B 1 335 ? -12.992 -0.725 -28.892 1.00 54.77 365 ILE B C 1
ATOM 8042 O O . ILE B 1 335 ? -12.607 0.295 -29.486 1.00 55.55 365 ILE B O 1
ATOM 8047 N N . MET B 1 336 ? -12.485 -1.943 -29.076 1.00 53.39 366 MET B N 1
ATOM 8048 C CA . MET B 1 336 ? -11.386 -2.183 -30.042 1.00 52.59 366 MET B CA 1
ATOM 8049 C C . MET B 1 336 ? -11.889 -3.110 -31.144 1.00 56.43 366 MET B C 1
ATOM 8050 O O . MET B 1 336 ? -12.226 -4.263 -30.837 1.00 55.85 366 MET B O 1
ATOM 8055 N N . PRO B 1 337 ? -11.969 -2.646 -32.405 1.00 54.12 367 PRO B N 1
ATOM 8056 C CA . PRO B 1 337 ? -12.355 -3.513 -33.508 1.00 55.70 367 PRO B CA 1
ATOM 8057 C C . PRO B 1 337 ? -11.199 -4.470 -33.822 1.00 59.41 367 PRO B C 1
ATOM 8058 O O . PRO B 1 337 ? -10.068 -4.058 -33.734 1.00 56.25 367 PRO B O 1
ATOM 8062 N N . TYR B 1 338 ? -11.518 -5.714 -34.181 1.00 60.22 368 TYR B N 1
ATOM 8063 C CA . TYR B 1 338 ? -10.464 -6.703 -34.517 1.00 56.96 368 TYR B CA 1
ATOM 8064 C C . TYR B 1 338 ? -10.016 -6.506 -35.966 1.00 58.78 368 TYR B C 1
ATOM 8065 O O . TYR B 1 338 ? -10.646 -5.719 -36.687 1.00 60.21 368 TYR B O 1
ATOM 8074 N N . TYR B 1 339 ? -8.955 -7.205 -36.369 1.00 60.61 369 TYR B N 1
ATOM 8075 C CA . TYR B 1 339 ? -8.406 -7.056 -37.737 1.00 62.39 369 TYR B CA 1
ATOM 8076 C C . TYR B 1 339 ? -9.171 -7.915 -38.738 1.00 59.00 369 TYR B C 1
ATOM 8077 O O . TYR B 1 339 ? -8.893 -7.776 -39.936 1.00 57.64 369 TYR B O 1
ATOM 8086 N N . GLY B 1 340 ? -10.102 -8.755 -38.284 1.00 58.26 370 GLY B N 1
ATOM 8087 C CA . GLY B 1 340 ? -10.715 -9.696 -39.205 1.00 57.68 370 GLY B CA 1
ATOM 8088 C C . GLY B 1 340 ? -11.541 -9.036 -40.303 1.00 59.90 370 GLY B C 1
ATOM 8089 O O . GLY B 1 340 ? -11.974 -7.880 -40.203 1.00 57.49 370 GLY B O 1
ATOM 8090 N N . VAL B 1 341 ? -11.735 -9.799 -41.377 1.00 58.33 371 VAL B N 1
ATOM 8091 C CA . VAL B 1 341 ? -12.540 -9.403 -42.532 1.00 56.59 371 VAL B CA 1
ATOM 8092 C C . VAL B 1 341 ? -13.884 -10.154 -42.439 1.00 54.94 371 VAL B C 1
ATOM 8093 O O . VAL B 1 341 ? -13.870 -11.390 -42.465 1.00 58.00 371 VAL B O 1
ATOM 8097 N N . PRO B 1 342 ? -15.004 -9.471 -42.289 1.00 57.29 372 PRO B N 1
ATOM 8098 C CA . PRO B 1 342 ? -16.269 -10.227 -42.254 1.00 62.72 372 PRO B CA 1
ATOM 8099 C C . PRO B 1 342 ? -16.654 -10.632 -43.673 1.00 64.18 372 PRO B C 1
ATOM 8100 O O . PRO B 1 342 ? -16.793 -9.778 -44.554 1.00 67.85 372 PRO B O 1
ATOM 8104 N N . VAL B 1 343 ? -16.836 -11.932 -43.901 1.00 63.71 373 VAL B N 1
ATOM 8105 C CA . VAL B 1 343 ? -17.043 -12.454 -45.257 1.00 68.23 373 VAL B CA 1
ATOM 8106 C C . VAL B 1 343 ? -18.536 -12.671 -45.474 1.00 71.26 373 VAL B C 1
ATOM 8107 O O . VAL B 1 343 ? -19.154 -13.508 -44.802 1.00 74.17 373 VAL B O 1
ATOM 8111 N N . ASP B 1 344 ? -19.109 -11.919 -46.422 1.00 72.15 374 ASP B N 1
ATOM 8112 C CA . ASP B 1 344 ? -20.545 -12.068 -46.788 1.00 72.81 374 ASP B CA 1
ATOM 8113 C C . ASP B 1 344 ? -21.437 -12.003 -45.549 1.00 71.72 374 ASP B C 1
ATOM 8114 O O . ASP B 1 344 ? -22.201 -12.952 -45.326 1.00 73.92 374 ASP B O 1
ATOM 8119 N N . VAL B 1 345 ? -21.360 -10.905 -44.799 1.00 69.28 375 VAL B N 1
ATOM 8120 C CA . VAL B 1 345 ? -22.173 -10.776 -43.556 1.00 73.32 375 VAL B CA 1
ATOM 8121 C C . VAL B 1 345 ? -23.286 -9.756 -43.800 1.00 70.17 375 VAL B C 1
ATOM 8122 O O . VAL B 1 345 ? -22.976 -8.601 -44.129 1.00 65.95 375 VAL B O 1
ATOM 8126 N N . PRO B 1 346 ? -24.565 -10.146 -43.643 1.00 77.82 376 PRO B N 1
ATOM 8127 C CA . PRO B 1 346 ? -25.689 -9.233 -43.847 1.00 74.65 376 PRO B CA 1
ATOM 8128 C C . PRO B 1 346 ? -25.631 -8.028 -42.904 1.00 75.03 376 PRO B C 1
ATOM 8129 O O . PRO B 1 346 ? -25.432 -8.226 -41.726 1.00 77.85 376 PRO B O 1
ATOM 8133 N N . VAL B 1 347 ? -25.831 -6.825 -43.443 1.00 76.13 377 VAL B N 1
ATOM 8134 C CA . VAL B 1 347 ? -25.747 -5.592 -42.610 1.00 77.17 377 VAL B CA 1
ATOM 8135 C C . VAL B 1 347 ? -26.927 -5.581 -41.638 1.00 81.27 377 VAL B C 1
ATOM 8136 O O . VAL B 1 347 ? -28.072 -5.643 -42.106 1.00 77.83 377 VAL B O 1
ATOM 8140 N N . VAL B 1 348 ? -26.642 -5.516 -40.336 1.00 77.91 378 VAL B N 1
ATOM 8141 C CA . VAL B 1 348 ? -27.725 -5.506 -39.309 1.00 80.61 378 VAL B CA 1
ATOM 8142 C C . VAL B 1 348 ? -28.527 -4.222 -39.497 1.00 84.03 378 VAL B C 1
ATOM 8143 O O . VAL B 1 348 ? -27.909 -3.150 -39.595 1.00 84.95 378 VAL B O 1
ATOM 8147 N N . GLY B 1 349 ? -29.853 -4.337 -39.553 1.00 86.77 379 GLY B N 1
ATOM 8148 C CA . GLY B 1 349 ? -30.665 -3.162 -39.807 1.00 88.39 379 GLY B CA 1
ATOM 8149 C C . GLY B 1 349 ? -30.505 -2.556 -41.183 1.00 89.73 379 GLY B C 1
ATOM 8150 O O . GLY B 1 349 ? -30.878 -1.396 -41.386 1.00 91.63 379 GLY B O 1
ATOM 8151 N N . GLY B 1 350 ? -29.983 -3.334 -42.134 1.00 86.61 380 GLY B N 1
ATOM 8152 C CA . GLY B 1 350 ? -29.725 -2.799 -43.485 1.00 93.47 380 GLY B CA 1
ATOM 8153 C C . GLY B 1 350 ? -30.678 -3.346 -44.534 1.00 96.09 380 GLY B C 1
ATOM 8154 O O . GLY B 1 350 ? -31.567 -4.139 -44.173 1.00 94.87 380 GLY B O 1
ATOM 8155 N N . GLU B 1 351 ? -30.490 -2.944 -45.793 1.00 95.12 381 GLU B N 1
ATOM 8156 C CA . GLU B 1 351 ? -31.384 -3.392 -46.892 1.00 102.86 381 GLU B CA 1
ATOM 8157 C C . GLU B 1 351 ? -31.130 -4.872 -47.180 1.00 101.40 381 GLU B C 1
ATOM 8158 O O . GLU B 1 351 ? -30.065 -5.374 -46.791 1.00 95.64 381 GLU B O 1
ATOM 8164 N N . PRO B 1 352 ? -32.044 -5.579 -47.874 1.00 104.10 382 PRO B N 1
ATOM 8165 C CA . PRO B 1 352 ? -31.910 -7.028 -48.078 1.00 102.23 382 PRO B CA 1
ATOM 8166 C C . PRO B 1 352 ? -30.547 -7.543 -48.564 1.00 101.45 382 PRO B C 1
ATOM 8167 O O . PRO B 1 352 ? -30.067 -8.500 -47.989 1.00 98.42 382 PRO B O 1
ATOM 8171 N N . GLY B 1 353 ? -29.961 -6.925 -49.590 1.00 97.36 383 GLY B N 1
ATOM 8172 C CA . GLY B 1 353 ? -28.708 -7.472 -50.150 1.00 99.12 383 GLY B CA 1
ATOM 8173 C C . GLY B 1 353 ? -27.467 -6.812 -49.586 1.00 93.73 383 GLY B C 1
ATOM 8174 O O . GLY B 1 353 ? -26.387 -7.010 -50.171 1.00 85.56 383 GLY B O 1
ATOM 8175 N N . GLU B 1 354 ? -27.599 -6.067 -48.489 1.00 88.80 384 GLU B N 1
ATOM 8176 C CA . GLU B 1 354 ? -26.434 -5.306 -47.961 1.00 90.39 384 GLU B CA 1
ATOM 8177 C C . GLU B 1 354 ? -25.506 -6.208 -47.143 1.00 84.50 384 GLU B C 1
ATOM 8178 O O . GLU B 1 354 ? -25.969 -6.779 -46.141 1.00 77.23 384 GLU B O 1
ATOM 8184 N N . THR B 1 355 ? -24.244 -6.316 -47.562 1.00 83.31 385 THR B N 1
ATOM 8185 C CA . THR B 1 355 ? -23.236 -7.086 -46.792 1.00 74.36 385 THR B CA 1
ATOM 8186 C C . THR B 1 355 ? -22.135 -6.114 -46.360 1.00 74.29 385 THR B C 1
ATOM 8187 O O . THR B 1 355 ? -21.809 -5.206 -47.148 1.00 62.77 385 THR B O 1
ATOM 8191 N N . TYR B 1 356 ? -21.595 -6.295 -45.154 1.00 67.27 386 TYR B N 1
ATOM 8192 C CA . TYR B 1 356 ? -20.536 -5.387 -44.648 1.00 61.26 386 TYR B CA 1
ATOM 8193 C C . TYR B 1 356 ? -19.335 -5.453 -45.595 1.00 61.47 386 TYR B C 1
ATOM 8194 O O . TYR B 1 356 ? -19.119 -6.505 -46.212 1.00 61.17 386 TYR B O 1
ATOM 8203 N N . PRO B 1 357 ? -18.550 -4.367 -45.757 1.00 62.08 387 PRO B N 1
ATOM 8204 C CA . PRO B 1 357 ? -17.429 -4.382 -46.706 1.00 66.63 387 PRO B CA 1
ATOM 8205 C C . PRO B 1 357 ? -16.397 -5.454 -46.373 1.00 67.51 387 PRO B C 1
ATOM 8206 O O . PRO B 1 357 ? -16.152 -5.784 -45.198 1.00 67.58 387 PRO B O 1
ATOM 8210 N N . HIS B 1 358 ? -15.748 -5.978 -47.418 1.00 61.98 388 HIS B N 1
ATOM 8211 C CA . HIS B 1 358 ? -14.714 -7.004 -47.212 1.00 70.64 388 HIS B CA 1
ATOM 8212 C C . HIS B 1 358 ? -13.381 -6.328 -46.860 1.00 64.75 388 HIS B C 1
ATOM 8213 O O . HIS B 1 358 ? -12.388 -6.358 -47.589 1.00 56.14 388 HIS B O 1
ATOM 8220 N N . THR B 1 359 ? -13.363 -5.716 -45.679 1.00 65.45 389 THR B N 1
ATOM 8221 C CA . THR B 1 359 ? -12.163 -5.047 -45.205 1.00 60.78 389 THR B CA 1
ATOM 8222 C C . THR B 1 359 ? -12.075 -5.216 -43.691 1.00 61.45 389 THR B C 1
ATOM 8223 O O . THR B 1 359 ? -13.039 -5.628 -43.043 1.00 61.77 389 THR B O 1
ATOM 8227 N N . GLY B 1 360 ? -10.902 -4.907 -43.139 1.00 57.79 390 GLY B N 1
ATOM 8228 C CA . GLY B 1 360 ? -10.738 -4.956 -41.687 1.00 59.35 390 GLY B CA 1
ATOM 8229 C C . GLY B 1 360 ? -11.768 -4.068 -41.011 1.00 62.20 390 GLY B C 1
ATOM 8230 O O . GLY B 1 360 ? -12.115 -2.986 -41.512 1.00 61.86 390 GLY B O 1
ATOM 8231 N N . PHE B 1 361 ? -12.299 -4.561 -39.889 1.00 52.61 391 PHE B N 1
ATOM 8232 C CA . PHE B 1 361 ? -13.446 -3.915 -39.253 1.00 60.14 391 PHE B CA 1
ATOM 8233 C C . PHE B 1 361 ? -13.209 -2.436 -38.984 1.00 63.01 391 PHE B C 1
ATOM 8234 O O . PHE B 1 361 ? -14.128 -1.624 -39.132 1.00 63.72 391 PHE B O 1
ATOM 8242 N N . ALA B 1 362 ? -11.985 -2.062 -38.594 1.00 60.68 392 ALA B N 1
ATOM 8243 C CA . ALA B 1 362 ? -11.728 -0.682 -38.182 1.00 58.65 392 ALA B CA 1
ATOM 8244 C C . ALA B 1 362 ? -11.843 0.309 -39.337 1.00 59.71 392 ALA B C 1
ATOM 8245 O O . ALA B 1 362 ? -11.991 1.516 -39.093 1.00 55.68 392 ALA B O 1
ATOM 8247 N N . PHE B 1 363 ? -11.830 -0.172 -40.571 1.00 59.71 393 PHE B N 1
ATOM 8248 C CA . PHE B 1 363 ? -11.898 0.725 -41.721 1.00 61.42 393 PHE B CA 1
ATOM 8249 C C . PHE B 1 363 ? -13.310 0.862 -42.282 1.00 58.75 393 PHE B C 1
ATOM 8250 O O . PHE B 1 363 ? -13.504 1.675 -43.176 1.00 61.52 393 PHE B O 1
ATOM 8258 N N . SER B 1 364 ? -14.307 0.139 -41.752 1.00 59.93 394 SER B N 1
ATOM 8259 C CA . SER B 1 364 ? -15.665 0.124 -42.314 1.00 63.00 394 SER B CA 1
ATOM 8260 C C . SER B 1 364 ? -16.604 1.019 -41.509 1.00 57.41 394 SER B C 1
ATOM 8261 O O . SER B 1 364 ? -17.069 0.628 -40.440 1.00 66.74 394 SER B O 1
ATOM 8264 N N . ASP B 1 365 ? -16.985 2.163 -42.090 1.00 60.18 395 ASP B N 1
ATOM 8265 C CA . ASP B 1 365 ? -17.976 3.023 -41.446 1.00 60.21 395 ASP B CA 1
ATOM 8266 C C . ASP B 1 365 ? -19.234 2.258 -41.029 1.00 64.98 395 ASP B C 1
ATOM 8267 O O . ASP B 1 365 ? -19.819 2.553 -39.981 1.00 64.78 395 ASP B O 1
ATOM 8272 N N . SER B 1 366 ? -19.639 1.244 -41.805 1.00 64.74 396 SER B N 1
ATOM 8273 C CA . SER B 1 366 ? -20.878 0.527 -41.495 1.00 63.64 396 SER B CA 1
ATOM 8274 C C . SER B 1 366 ? -20.730 -0.360 -40.262 1.00 65.32 396 SER B C 1
ATOM 8275 O O . SER B 1 366 ? -21.728 -0.655 -39.593 1.00 66.09 396 SER B O 1
ATOM 8278 N N . ILE B 1 367 ? -19.507 -0.792 -39.942 1.00 66.32 397 ILE B N 1
ATOM 8279 C CA . ILE B 1 367 ? -19.278 -1.553 -38.708 1.00 64.18 397 ILE B CA 1
ATOM 8280 C C . ILE B 1 367 ? -19.080 -0.615 -37.521 1.00 63.28 397 ILE B C 1
ATOM 8281 O O . ILE B 1 367 ? -19.705 -0.774 -36.464 1.00 65.88 397 ILE B O 1
ATOM 8286 N N . VAL B 1 368 ? -18.195 0.369 -37.672 1.00 62.08 398 VAL B N 1
ATOM 8287 C CA . VAL B 1 368 ? -17.818 1.205 -36.533 1.00 64.24 398 VAL B CA 1
ATOM 8288 C C . VAL B 1 368 ? -18.828 2.327 -36.284 1.00 63.51 398 VAL B C 1
ATOM 8289 O O . VAL B 1 368 ? -19.130 2.655 -35.133 1.00 63.16 398 VAL B O 1
ATOM 8293 N N . ASN B 1 369 ? -19.342 2.970 -37.339 1.00 68.56 399 ASN B N 1
ATOM 8294 C CA . ASN B 1 369 ? -20.352 4.000 -37.101 1.00 65.02 399 ASN B CA 1
ATOM 8295 C C . ASN B 1 369 ? -21.767 3.426 -37.159 1.00 68.98 399 ASN B C 1
ATOM 8296 O O . ASN B 1 369 ? -22.590 3.719 -36.282 1.00 68.97 399 ASN B O 1
ATOM 8301 N N . GLY B 1 370 ? -22.058 2.599 -38.171 1.00 70.67 400 GLY B N 1
ATOM 8302 C CA . GLY B 1 370 ? -23.373 2.000 -38.326 1.00 65.49 400 GLY B CA 1
ATOM 8303 C C . GLY B 1 370 ? -23.725 1.003 -37.240 1.00 71.62 400 GLY B C 1
ATOM 8304 O O . GLY B 1 370 ? -24.557 1.293 -36.375 1.00 73.92 400 GLY B O 1
ATOM 8305 N N . LEU B 1 371 ? -23.076 -0.164 -37.256 1.00 69.73 401 LEU B N 1
ATOM 8306 C CA . LEU B 1 371 ? -23.399 -1.226 -36.307 1.00 70.76 401 LEU B CA 1
ATOM 8307 C C . LEU B 1 371 ? -23.124 -0.796 -34.868 1.00 68.92 401 LEU B C 1
ATOM 8308 O O . LEU B 1 371 ? -24.021 -0.811 -34.017 1.00 71.66 401 LEU B O 1
ATOM 8313 N N . LEU B 1 372 ? -21.897 -0.367 -34.582 1.00 67.91 402 LEU B N 1
ATOM 8314 C CA . LEU B 1 372 ? -21.517 -0.150 -33.183 1.00 69.41 402 LEU B CA 1
ATOM 8315 C C . LEU B 1 372 ? -22.224 1.064 -32.583 1.00 70.98 402 LEU B C 1
ATOM 8316 O O . LEU B 1 372 ? -22.715 1.006 -31.445 1.00 66.28 402 LEU B O 1
ATOM 8321 N N . ARG B 1 373 ? -22.235 2.195 -33.302 1.00 66.43 403 ARG B N 1
ATOM 8322 C CA . ARG B 1 373 ? -22.789 3.420 -32.730 1.00 67.67 403 ARG B CA 1
ATOM 8323 C C . ARG B 1 373 ? -24.289 3.582 -33.002 1.00 74.20 403 ARG B C 1
ATOM 8324 O O . ARG B 1 373 ? -25.057 3.864 -32.076 1.00 74.49 403 ARG B O 1
ATOM 8332 N N . ASP B 1 374 ? -24.726 3.401 -34.258 1.00 74.72 404 ASP B N 1
ATOM 8333 C CA . ASP B 1 374 ? -26.132 3.626 -34.599 1.00 77.15 404 ASP B CA 1
ATOM 8334 C C . ASP B 1 374 ? -27.014 2.456 -34.172 1.00 77.42 404 ASP B C 1
ATOM 8335 O O . ASP B 1 374 ? -28.075 2.668 -33.570 1.00 79.18 404 ASP B O 1
ATOM 8340 N N . GLN B 1 375 ? -26.597 1.220 -34.456 1.00 76.20 405 GLN B N 1
ATOM 8341 C CA . GLN B 1 375 ? -27.440 0.083 -34.103 1.00 74.29 405 GLN B CA 1
ATOM 8342 C C . GLN B 1 375 ? -27.305 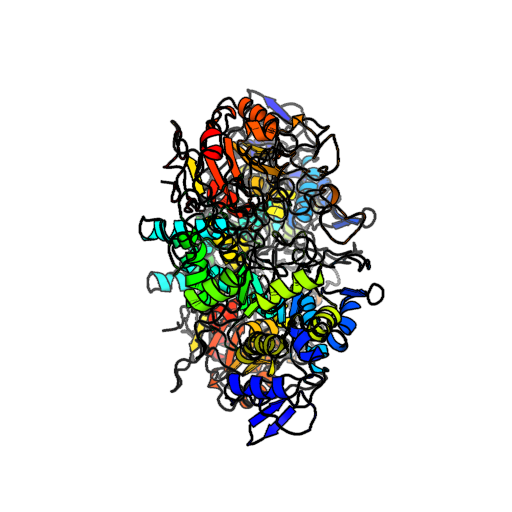-0.299 -32.633 1.00 72.49 405 GLN B C 1
ATOM 8343 O O . GLN B 1 375 ? -28.311 -0.605 -31.984 1.00 75.28 405 GLN B O 1
ATOM 8349 N N . LEU B 1 376 ? -26.090 -0.275 -32.074 1.00 75.32 406 LEU B N 1
ATOM 8350 C CA . LEU B 1 376 ? -25.908 -0.738 -30.695 1.00 71.62 406 LEU B CA 1
ATOM 8351 C C . LEU B 1 376 ? -25.795 0.381 -29.662 1.00 72.23 406 LEU B C 1
ATOM 8352 O O . LEU B 1 376 ? -25.779 0.086 -28.454 1.00 78.45 406 LEU B O 1
ATOM 8357 N N . GLY B 1 377 ? -25.696 1.639 -30.079 1.00 69.25 407 GLY B N 1
ATOM 8358 C CA . GLY B 1 377 ? -25.843 2.736 -29.137 1.00 71.72 407 GLY B CA 1
ATOM 8359 C C . GLY B 1 377 ? -24.590 3.168 -28.402 1.00 73.60 407 GLY B C 1
ATOM 8360 O O . GLY B 1 377 ? -24.703 3.860 -27.386 1.00 75.14 407 GLY B O 1
ATOM 8361 N N . PHE B 1 378 ? -23.405 2.786 -28.879 1.00 74.40 408 PHE B N 1
ATOM 8362 C CA . PHE B 1 378 ? -22.159 3.083 -28.175 1.00 66.26 408 PHE B CA 1
ATOM 8363 C C . PHE B 1 378 ? -21.795 4.567 -28.265 1.00 68.67 408 PHE B C 1
ATOM 8364 O O . PHE B 1 378 ? -21.672 5.122 -29.362 1.00 65.01 408 PHE B O 1
ATOM 8372 N N . THR B 1 379 ? -21.571 5.193 -27.106 1.00 67.70 409 THR B N 1
ATOM 8373 C CA . THR B 1 379 ? -21.251 6.615 -26.991 1.00 69.03 409 THR B CA 1
ATOM 8374 C C . THR B 1 379 ? -19.787 6.912 -26.656 1.00 67.61 409 THR B C 1
ATOM 8375 O O . THR B 1 379 ? -19.430 8.087 -26.492 1.00 66.07 409 THR B O 1
ATOM 8379 N N . GLY B 1 380 ? -18.945 5.894 -26.476 1.00 68.09 410 GLY B N 1
ATOM 8380 C CA . GLY B 1 380 ? -17.556 6.088 -26.094 1.00 65.33 410 GLY B CA 1
ATOM 8381 C C . GLY B 1 380 ? -16.665 6.241 -27.315 1.00 65.91 410 GLY B C 1
ATOM 8382 O O . GLY B 1 380 ? -17.120 6.610 -28.401 1.00 58.65 410 GLY B O 1
ATOM 8383 N N . TYR B 1 381 ? -15.368 5.958 -27.138 1.00 60.71 411 TYR B N 1
ATOM 8384 C CA . TYR B 1 381 ? -14.439 6.081 -28.256 1.00 56.44 411 TYR B CA 1
ATOM 8385 C C . TYR B 1 381 ? -13.960 4.722 -28.746 1.00 57.69 411 TYR B C 1
ATOM 8386 O O . TYR B 1 381 ? -14.120 3.693 -28.073 1.00 56.34 411 TYR B O 1
ATOM 8395 N N . VAL B 1 382 ? -13.388 4.737 -29.952 1.00 55.55 412 VAL B N 1
ATOM 8396 C CA . VAL B 1 382 ? -12.961 3.522 -30.642 1.00 55.23 412 VAL B CA 1
ATOM 8397 C C . VAL B 1 382 ? -11.443 3.529 -30.756 1.00 54.91 412 VAL B C 1
ATOM 8398 O O . VAL B 1 382 ? -10.843 4.509 -31.221 1.00 54.98 412 VAL B O 1
ATOM 8402 N N . ASN B 1 383 ? -10.833 2.420 -30.345 1.00 55.55 413 ASN B N 1
ATOM 8403 C CA . ASN B 1 383 ? -9.387 2.271 -30.218 1.00 53.08 413 ASN B CA 1
ATOM 8404 C C . ASN B 1 383 ? -9.014 1.164 -31.191 1.00 51.84 413 ASN B C 1
ATOM 8405 O O . ASN B 1 383 ? -9.481 0.030 -31.048 1.00 53.83 413 ASN B O 1
ATOM 8410 N N . SER B 1 384 ? -8.157 1.468 -32.160 1.00 52.74 414 SER B N 1
ATOM 8411 C CA . SER B 1 384 ? -7.785 0.457 -33.180 1.00 51.68 414 SER B CA 1
ATOM 8412 C C . SER B 1 384 ? -6.966 -0.665 -32.548 1.00 55.54 414 SER B C 1
ATOM 8413 O O . SER B 1 384 ? -6.477 -0.474 -31.425 1.00 53.90 414 SER B O 1
ATOM 8416 N N . ASP B 1 385 ? -6.836 -1.798 -33.242 1.00 53.78 415 ASP B N 1
ATOM 8417 C CA . ASP B 1 385 ? -5.933 -2.869 -32.750 1.00 54.28 415 ASP B CA 1
ATOM 8418 C C . ASP B 1 385 ? -4.526 -2.439 -33.155 1.00 54.28 415 ASP B C 1
ATOM 8419 O O . ASP B 1 385 ? -4.414 -1.463 -33.908 1.00 55.36 415 ASP B O 1
ATOM 8424 N N . THR B 1 386 ? -3.495 -3.141 -32.701 1.00 50.43 416 THR B N 1
ATOM 8425 C CA . THR B 1 386 ? -2.118 -2.639 -32.954 1.00 52.38 416 THR B CA 1
ATOM 8426 C C . THR B 1 386 ? -1.614 -2.944 -34.368 1.00 58.24 416 THR B C 1
ATOM 8427 O O . THR B 1 386 ? -1.695 -4.111 -34.782 1.00 57.20 416 THR B O 1
ATOM 8431 N N . GLY B 1 387 ? -1.130 -1.920 -35.074 1.00 49.69 417 GLY B N 1
ATOM 8432 C CA . GLY B 1 387 ? -0.510 -2.108 -36.370 1.00 51.86 417 GLY B CA 1
ATOM 8433 C C . GLY B 1 387 ? -1.457 -2.192 -37.557 1.00 57.17 417 GLY B C 1
ATOM 8434 O O . GLY B 1 387 ? -1.098 -2.790 -38.574 1.00 58.37 417 GLY B O 1
ATOM 8435 N N . ILE B 1 388 ? -2.654 -1.604 -37.478 1.00 54.56 418 ILE B N 1
ATOM 8436 C CA . ILE B 1 388 ? -3.554 -1.688 -38.632 1.00 57.33 418 ILE B CA 1
ATOM 8437 C C . ILE B 1 388 ? -3.094 -0.790 -39.766 1.00 57.25 418 ILE B C 1
ATOM 8438 O O . ILE B 1 388 ? -3.450 -1.034 -40.925 1.00 54.55 418 ILE B O 1
ATOM 8443 N N . ILE B 1 389 ? -2.326 0.255 -39.476 1.00 56.17 419 ILE B N 1
ATOM 8444 C CA . ILE B 1 389 ? -1.935 1.178 -40.534 1.00 60.12 419 ILE B CA 1
ATOM 8445 C C . ILE B 1 389 ? -0.807 0.612 -41.395 1.00 63.75 419 ILE B C 1
ATOM 8446 O O . ILE B 1 389 ? -0.898 0.572 -42.630 1.00 64.51 419 ILE B O 1
ATOM 8451 N N . ASN B 1 390 ? 0.280 0.187 -40.764 1.00 59.19 420 ASN B N 1
ATOM 8452 C CA . ASN B 1 390 ? 1.468 -0.236 -41.488 1.00 62.09 420 ASN B CA 1
ATOM 8453 C C . ASN B 1 390 ? 1.448 -1.712 -41.884 1.00 66.31 420 ASN B C 1
ATOM 8454 O O . ASN B 1 390 ? 1.983 -2.062 -42.941 1.00 66.41 420 ASN B O 1
ATOM 8459 N N . ASP B 1 391 ? 0.882 -2.601 -41.058 1.00 61.34 421 ASP B N 1
ATOM 8460 C CA . ASP B 1 391 ? 1.018 -4.028 -41.310 1.00 58.53 421 ASP B CA 1
ATOM 8461 C C . ASP B 1 391 ? -0.280 -4.801 -41.519 1.00 58.46 421 ASP B C 1
ATOM 8462 O O . ASP B 1 391 ? -0.245 -5.851 -42.168 1.00 55.39 421 ASP B O 1
ATOM 8467 N N . ARG B 1 392 ? -1.414 -4.348 -40.998 1.00 52.62 422 ARG B N 1
ATOM 8468 C CA . ARG B 1 392 ? -2.628 -5.164 -41.086 1.00 53.58 422 ARG B CA 1
ATOM 8469 C C . ARG B 1 392 ? -3.800 -4.334 -41.601 1.00 55.95 422 ARG B C 1
ATOM 8470 O O . ARG B 1 392 ? -4.927 -4.406 -41.099 1.00 57.08 422 ARG B O 1
ATOM 8478 N N . ALA B 1 393 ? -3.576 -3.595 -42.689 1.00 56.53 423 ALA B N 1
ATOM 8479 C CA . ALA B 1 393 ? -4.675 -2.857 -43.314 1.00 54.78 423 ALA B CA 1
ATOM 8480 C C . ALA B 1 393 ? -5.297 -3.801 -44.329 1.00 60.21 423 ALA B C 1
ATOM 8481 O O . ALA B 1 393 ? -5.031 -3.741 -45.533 1.00 60.23 423 ALA B O 1
ATOM 8483 N N . TRP B 1 394 ? -6.166 -4.680 -43.820 1.00 56.56 424 TRP B N 1
ATOM 8484 C CA . TRP B 1 394 ? -6.709 -5.768 -44.626 1.00 60.03 424 TRP B CA 1
ATOM 8485 C C . TRP B 1 394 ? -7.816 -5.225 -45.534 1.00 59.93 424 TRP B C 1
ATOM 8486 O O . TRP B 1 394 ? -8.681 -4.470 -45.078 1.00 60.12 424 TRP B O 1
ATOM 8497 N N . GLY B 1 395 ? -7.789 -5.609 -46.816 1.00 60.08 425 GLY B N 1
ATOM 8498 C CA . GLY B 1 395 ? -8.652 -4.995 -47.820 1.00 61.91 425 GLY B CA 1
ATOM 8499 C C . GLY B 1 395 ? -8.173 -3.654 -48.335 1.00 64.05 425 GLY B C 1
ATOM 8500 O O . GLY B 1 395 ? -8.882 -3.021 -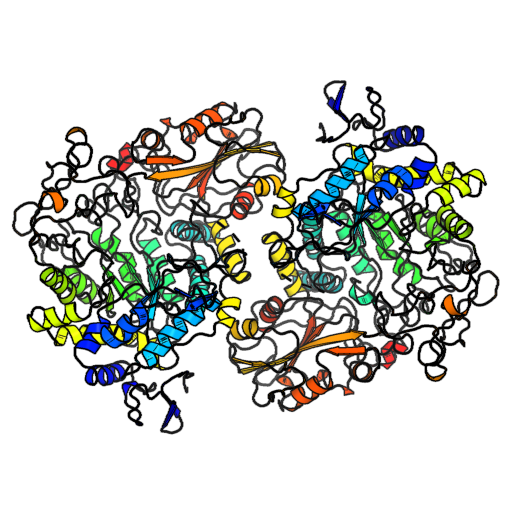49.132 1.00 67.89 425 GLY B O 1
ATOM 8501 N N . LEU B 1 396 ? -7.007 -3.187 -47.881 1.00 58.53 426 LEU B N 1
ATOM 8502 C CA . LEU B 1 396 ? -6.375 -1.936 -48.277 1.00 60.24 426 LEU B CA 1
ATOM 8503 C C . LEU B 1 396 ? -4.907 -2.165 -48.608 1.00 61.15 426 LEU B C 1
ATOM 8504 O O . LEU B 1 396 ? -4.073 -1.278 -48.411 1.00 62.16 426 LEU B O 1
ATOM 8509 N N . GLU B 1 397 ? -4.576 -3.345 -49.128 1.00 60.34 427 GLU B N 1
ATOM 8510 C CA . GLU B 1 397 ? -3.170 -3.681 -49.344 1.00 65.89 427 GLU B CA 1
ATOM 8511 C C . GLU B 1 397 ? -2.501 -2.772 -50.371 1.00 65.15 427 GLU B C 1
ATOM 8512 O O . GLU B 1 397 ? -1.293 -2.528 -50.282 1.00 61.76 427 GLU B O 1
ATOM 8518 N N . GLY B 1 398 ? -3.258 -2.245 -51.338 1.00 68.38 428 GLY B N 1
ATOM 8519 C CA . GLY B 1 398 ? -2.672 -1.333 -52.307 1.00 68.13 428 GLY B CA 1
ATOM 8520 C C . GLY B 1 398 ? -2.518 0.091 -51.817 1.00 72.01 428 GLY B C 1
ATOM 8521 O O . GLY B 1 398 ? -1.701 0.848 -52.359 1.00 69.68 428 GLY B O 1
ATOM 8522 N N . ASN B 1 399 ? -3.263 0.468 -50.786 1.00 67.12 429 ASN B N 1
ATOM 8523 C CA . ASN B 1 399 ? -3.321 1.864 -50.402 1.00 63.58 429 ASN B CA 1
ATOM 8524 C C . ASN B 1 399 ? -2.053 2.328 -49.692 1.00 68.18 429 ASN B C 1
ATOM 8525 O O . ASN B 1 399 ? -1.333 1.553 -49.045 1.00 64.58 429 ASN B O 1
ATOM 8530 N N . THR B 1 400 ? -1.794 3.621 -49.829 1.00 65.33 430 THR B N 1
ATOM 8531 C CA . THR B 1 400 ? -0.763 4.302 -49.080 1.00 66.87 430 THR B CA 1
ATOM 8532 C C . THR B 1 400 ? -1.145 4.377 -47.598 1.00 64.93 430 THR B C 1
ATOM 8533 O O . THR B 1 400 ? -2.295 4.151 -47.200 1.00 61.33 430 THR B O 1
ATOM 8537 N N . VAL B 1 401 ? -0.163 4.733 -46.782 1.00 61.41 431 VAL B N 1
ATOM 8538 C CA . VAL B 1 401 ? -0.393 4.871 -45.347 1.00 63.69 431 VAL B CA 1
ATOM 8539 C C . VAL B 1 401 ? -1.345 6.034 -45.063 1.00 62.54 431 VAL B C 1
ATOM 8540 O O . VAL B 1 401 ? -2.337 5.836 -44.344 1.00 60.09 431 VAL B O 1
ATOM 8544 N N . PRO B 1 402 ? -1.162 7.230 -45.641 1.00 61.79 432 PRO B N 1
ATOM 8545 C CA . PRO B 1 402 ? -2.168 8.278 -45.403 1.00 58.86 432 PRO B CA 1
ATOM 8546 C C . PRO B 1 402 ? -3.576 7.870 -45.813 1.00 61.38 432 PRO B C 1
ATOM 8547 O O . PRO B 1 402 ? -4.543 8.244 -45.142 1.00 53.31 432 PRO B O 1
ATOM 8551 N N . GLU B 1 403 ? -3.713 7.098 -46.898 1.00 62.89 433 GLU B N 1
ATOM 8552 C CA . GLU B 1 403 ? -5.024 6.599 -47.304 1.00 61.07 433 GLU B CA 1
ATOM 8553 C C . GLU B 1 403 ? -5.609 5.654 -46.259 1.00 57.29 433 GLU B C 1
ATOM 8554 O O . GLU B 1 403 ? -6.819 5.673 -46.002 1.00 54.29 433 GLU B O 1
ATOM 8560 N N . ARG B 1 404 ? -4.772 4.779 -45.686 1.00 60.41 434 ARG B N 1
ATOM 8561 C CA . ARG B 1 404 ? -5.213 3.900 -44.596 1.00 58.19 434 ARG B CA 1
ATOM 8562 C C . ARG B 1 404 ? -5.615 4.687 -43.347 1.00 55.82 434 ARG B C 1
ATOM 8563 O O . ARG B 1 404 ? -6.619 4.369 -42.696 1.00 57.66 434 ARG B O 1
ATOM 8571 N N . VAL B 1 405 ? -4.824 5.691 -42.969 1.00 55.11 435 VAL B N 1
ATOM 8572 C CA . VAL B 1 405 ? -5.150 6.480 -41.776 1.00 56.48 435 VAL B CA 1
ATOM 8573 C C . VAL B 1 405 ? -6.463 7.238 -41.971 1.00 59.41 435 VAL B C 1
ATOM 8574 O O . VAL B 1 405 ? -7.305 7.300 -41.066 1.00 58.13 435 VAL B O 1
ATOM 8578 N N . ALA B 1 406 ? -6.676 7.816 -43.160 1.00 55.15 436 ALA B N 1
ATOM 8579 C CA . ALA B 1 406 ? -7.939 8.513 -43.370 1.00 56.93 436 ALA B CA 1
ATOM 8580 C C . ALA B 1 406 ? -9.108 7.533 -43.339 1.00 56.67 436 ALA B C 1
ATOM 8581 O O . ALA B 1 406 ? -10.146 7.815 -42.728 1.00 53.75 436 ALA B O 1
ATOM 8583 N N . ALA B 1 407 ? -8.938 6.352 -43.946 1.00 55.98 437 ALA B N 1
ATOM 8584 C CA . ALA B 1 407 ? -10.027 5.378 -43.967 1.00 57.43 437 ALA B CA 1
ATOM 8585 C C . ALA B 1 407 ? -10.400 4.915 -42.559 1.00 56.14 437 ALA B C 1
ATOM 8586 O O . ALA B 1 407 ? -11.589 4.778 -42.234 1.00 51.91 437 ALA B O 1
ATOM 8588 N N . ALA B 1 408 ? -9.404 4.648 -41.713 1.00 55.26 438 ALA B N 1
ATOM 8589 C CA . ALA B 1 408 ? -9.711 4.254 -40.342 1.00 54.53 438 ALA B CA 1
ATOM 8590 C C . ALA B 1 408 ? -10.430 5.373 -39.599 1.00 53.60 438 ALA B C 1
ATOM 8591 O O . ALA B 1 408 ? -11.500 5.162 -39.023 1.00 55.83 438 ALA B O 1
ATOM 8593 N N . ILE B 1 409 ? -9.848 6.570 -39.590 1.00 52.92 439 ILE B N 1
ATOM 8594 C CA . ILE B 1 409 ? -10.418 7.662 -38.802 1.00 57.48 439 ILE B CA 1
ATOM 8595 C C . ILE B 1 409 ? -11.777 8.085 -39.376 1.00 58.89 439 ILE B C 1
ATOM 8596 O O . ILE B 1 409 ? -12.763 8.239 -38.641 1.00 57.42 439 ILE B O 1
ATOM 8601 N N . ASN B 1 410 ? -11.868 8.224 -40.698 1.00 57.04 440 ASN B N 1
ATOM 8602 C CA . ASN B 1 410 ? -13.175 8.545 -41.277 1.00 61.72 440 ASN B CA 1
ATOM 8603 C C . ASN B 1 410 ? -14.144 7.388 -41.104 1.00 62.36 440 ASN B C 1
ATOM 8604 O O . ASN B 1 410 ? -15.354 7.609 -41.057 1.00 60.67 440 ASN B O 1
ATOM 8609 N N . GLY B 1 411 ? -13.633 6.170 -40.924 1.00 62.64 441 GLY B N 1
ATOM 8610 C CA . GLY B 1 411 ? -14.491 5.045 -40.591 1.00 60.73 441 GLY B CA 1
ATOM 8611 C C . GLY B 1 411 ? -15.085 5.077 -39.195 1.00 60.60 441 GLY B C 1
ATOM 8612 O O . GLY B 1 411 ? -15.961 4.257 -38.897 1.00 66.23 441 GLY B O 1
ATOM 8613 N N . GLY B 1 412 ? -14.583 5.923 -38.306 1.00 53.17 442 GLY B N 1
ATOM 8614 C CA . GLY B 1 412 ? -15.106 5.971 -36.956 1.00 54.83 442 GLY B CA 1
ATOM 8615 C C . GLY B 1 412 ? -14.068 5.663 -35.889 1.00 57.11 442 GLY B C 1
ATOM 8616 O O . GLY B 1 412 ? -14.391 5.730 -34.702 1.00 56.66 442 GLY B O 1
ATOM 8617 N N . THR B 1 413 ? -12.855 5.287 -36.279 1.00 55.45 443 THR B N 1
ATOM 8618 C CA . THR B 1 413 ? -11.788 5.012 -35.330 1.00 56.62 443 THR B CA 1
ATOM 8619 C C . THR B 1 413 ? -11.209 6.335 -34.858 1.00 60.16 443 THR B C 1
ATOM 8620 O O . THR B 1 413 ? -10.827 7.187 -35.675 1.00 51.48 443 THR B O 1
ATOM 8624 N N . ASP B 1 414 ? -11.169 6.504 -33.531 1.00 50.22 444 ASP B N 1
ATOM 8625 C CA . ASP B 1 414 ? -10.708 7.733 -32.895 1.00 59.62 444 ASP B CA 1
ATOM 8626 C C . ASP B 1 414 ? -9.230 7.688 -32.510 1.00 55.21 444 ASP B C 1
ATOM 8627 O O . ASP B 1 414 ? -8.552 8.716 -32.588 1.00 55.50 444 ASP B O 1
ATOM 8632 N N . THR B 1 415 ? -8.685 6.528 -32.160 1.00 52.00 445 THR B N 1
ATOM 8633 C CA . THR B 1 415 ? -7.265 6.503 -31.840 1.00 51.20 445 THR B CA 1
ATOM 8634 C C . THR B 1 415 ? -6.599 5.280 -32.470 1.00 52.33 445 THR B C 1
ATOM 8635 O O . THR B 1 415 ? -7.176 4.187 -32.524 1.00 55.89 445 THR B O 1
ATOM 8639 N N . LEU B 1 416 ? -5.369 5.463 -32.943 1.00 53.59 446 LEU B N 1
ATOM 8640 C CA . LEU B 1 416 ? -4.671 4.443 -33.717 1.00 52.44 446 LEU B CA 1
ATOM 8641 C C . LEU B 1 416 ? -3.535 3.858 -32.877 1.00 53.00 446 LEU B C 1
ATOM 8642 O O . LEU B 1 416 ? -2.601 4.578 -32.521 1.00 52.11 446 LEU B O 1
ATOM 8647 N N . SER B 1 417 ? -3.587 2.546 -32.641 1.00 50.46 447 SER B N 1
ATOM 8648 C CA . SER B 1 417 ? -2.627 1.840 -31.791 1.00 53.48 447 SER B CA 1
ATOM 8649 C C . SER B 1 417 ? -1.409 1.411 -32.602 1.00 54.85 447 SER B C 1
ATOM 8650 O O . SER B 1 417 ? -1.550 0.803 -33.665 1.00 51.09 447 SER B O 1
ATOM 8653 N N . GLY B 1 418 ? -0.218 1.736 -32.095 1.00 52.88 448 GLY B N 1
ATOM 8654 C CA . GLY B 1 418 ? 1.038 1.398 -32.753 1.00 53.14 448 GLY B CA 1
ATOM 8655 C C . GLY B 1 418 ? 1.462 2.327 -33.876 1.00 58.80 448 GLY B C 1
ATOM 8656 O O . GLY B 1 418 ? 2.476 2.068 -34.541 1.00 58.24 448 GLY B O 1
ATOM 8657 N N . PHE B 1 419 ? 0.771 3.437 -34.076 1.00 55.91 449 PHE B N 1
ATOM 8658 C CA . PHE B 1 419 ? 1.109 4.386 -35.123 1.00 52.57 449 PHE B CA 1
ATOM 8659 C C . PHE B 1 419 ? 1.581 5.653 -34.440 1.00 51.38 449 PHE B C 1
ATOM 8660 O O . PHE B 1 419 ? 0.927 6.133 -33.519 1.00 55.89 449 PHE B O 1
ATOM 8668 N N . SER B 1 420 ? 2.713 6.187 -34.874 1.00 52.16 450 SER B N 1
ATOM 8669 C CA . SER B 1 420 ? 3.407 7.150 -34.030 1.00 61.57 450 SER B CA 1
ATOM 8670 C C . SER B 1 420 ? 3.773 8.444 -34.756 1.00 64.24 450 SER B C 1
ATOM 8671 O O . SER B 1 420 ? 4.614 9.202 -34.265 1.00 67.10 450 SER B O 1
ATOM 8674 N N . ASP B 1 421 ? 3.124 8.744 -35.888 1.00 65.61 451 ASP B N 1
ATOM 8675 C CA . ASP B 1 421 ? 3.510 9.891 -36.701 1.00 64.59 451 ASP B CA 1
ATOM 8676 C C . ASP B 1 421 ? 2.297 10.810 -36.818 1.00 64.17 451 ASP B C 1
ATOM 8677 O O . ASP B 1 421 ? 1.460 10.666 -37.721 1.00 62.17 451 ASP B O 1
ATOM 8682 N N . VAL B 1 422 ? 2.239 11.793 -35.912 1.00 59.04 452 VAL B N 1
ATOM 8683 C CA . VAL B 1 422 ? 1.090 12.685 -35.867 1.00 62.10 452 VAL B CA 1
ATOM 8684 C C . VAL B 1 422 ? 1.051 13.565 -37.117 1.00 60.28 452 VAL B C 1
ATOM 8685 O O . VAL B 1 422 ? -0.035 13.955 -37.569 1.00 59.93 452 VAL B O 1
ATOM 8689 N N . SER B 1 423 ? 2.223 13.867 -37.701 1.00 61.07 453 SER B N 1
ATOM 8690 C CA . SER B 1 423 ? 2.323 14.683 -38.911 1.00 61.12 453 SER B CA 1
ATOM 8691 C C . SER B 1 423 ? 1.543 14.105 -40.092 1.00 60.15 453 SER B C 1
ATOM 8692 O O . SER B 1 423 ? 1.158 14.861 -40.989 1.00 64.98 453 SER B O 1
ATOM 8695 N N . VAL B 1 424 ? 1.325 12.790 -40.132 1.00 57.42 454 VAL B N 1
ATOM 8696 C CA . VAL B 1 424 ? 0.468 12.220 -41.161 1.00 59.85 454 VAL B CA 1
ATOM 8697 C C . VAL B 1 424 ? -0.956 12.718 -40.990 1.00 64.19 454 VAL B C 1
ATOM 8698 O O . VAL B 1 424 ? -1.630 13.067 -41.972 1.00 60.72 454 VAL B O 1
ATOM 8702 N N . ILE B 1 425 ? -1.438 12.761 -39.745 1.00 60.63 455 ILE B N 1
ATOM 8703 C CA . ILE B 1 425 ? -2.810 13.194 -39.504 1.00 58.80 455 ILE B CA 1
ATOM 8704 C C . ILE B 1 425 ? -2.952 14.677 -39.793 1.00 62.23 455 ILE B C 1
ATOM 8705 O O . ILE B 1 425 ? -3.904 15.107 -40.476 1.00 60.76 455 ILE B O 1
ATOM 8710 N N . THR B 1 426 ? -1.971 15.480 -39.366 1.00 54.50 456 THR B N 1
ATOM 8711 C CA . THR B 1 426 ? -2.098 16.911 -39.631 1.00 59.03 456 THR B CA 1
ATOM 8712 C C . THR B 1 426 ? -1.970 17.216 -41.130 1.00 61.28 456 THR B C 1
ATOM 8713 O O . THR B 1 426 ? -2.652 18.119 -41.627 1.00 59.22 456 THR B O 1
ATOM 8717 N N . ASP B 1 427 ? -1.135 16.466 -41.866 1.00 61.23 457 ASP B N 1
ATOM 8718 C CA . ASP B 1 427 ? -1.087 16.598 -43.328 1.00 61.53 457 ASP B CA 1
ATOM 8719 C C . ASP B 1 427 ? -2.414 16.208 -43.971 1.00 63.17 457 ASP B C 1
ATOM 8720 O O . ASP B 1 427 ? -2.856 16.839 -44.940 1.00 63.58 457 ASP B O 1
ATOM 8725 N N . LEU B 1 428 ? -3.078 15.200 -43.415 1.00 63.72 458 LEU B N 1
ATOM 8726 C CA . LEU B 1 428 ? -4.382 14.759 -43.972 1.00 57.76 458 LEU B CA 1
ATOM 8727 C C . LEU B 1 428 ? -5.421 15.868 -43.777 1.00 63.68 458 LEU B C 1
ATOM 8728 O O . LEU B 1 428 ? -6.325 15.977 -44.620 1.00 64.53 458 LEU B O 1
ATOM 8733 N N . TYR B 1 429 ? -5.296 16.651 -42.705 1.00 58.50 459 TYR B N 1
ATOM 8734 C CA . TYR B 1 429 ? -6.237 17.772 -42.445 1.00 65.51 459 TYR B CA 1
ATOM 8735 C C . TYR B 1 429 ? -5.985 18.903 -43.445 1.00 65.27 459 TYR B C 1
ATOM 8736 O O . TYR B 1 429 ? -6.951 19.403 -44.040 1.00 65.73 459 TYR B O 1
ATOM 8745 N N . GLU B 1 430 ? -4.722 19.291 -43.612 1.00 63.08 460 GLU B N 1
ATOM 8746 C CA . GLU B 1 430 ? -4.371 20.389 -44.546 1.00 66.90 460 GLU B CA 1
ATOM 8747 C C . GLU B 1 430 ? -4.928 20.046 -45.924 1.00 69.15 460 GLU B C 1
ATOM 8748 O O . GLU B 1 430 ? -5.459 20.950 -46.583 1.00 69.92 460 GLU B O 1
ATOM 8754 N N . ALA B 1 431 ? -4.801 18.787 -46.334 1.00 64.59 461 ALA B N 1
ATOM 8755 C CA . ALA B 1 431 ? -5.323 18.344 -47.618 1.00 67.15 461 ALA B CA 1
ATOM 8756 C C . ALA B 1 431 ? -6.830 18.077 -47.599 1.00 66.09 461 ALA B C 1
ATOM 8757 O O . ALA B 1 431 ? -7.359 17.519 -48.569 1.00 65.52 461 ALA B O 1
ATOM 8759 N N . ASP B 1 432 ? -7.520 18.443 -46.519 1.00 60.98 462 ASP B N 1
ATOM 8760 C CA . ASP B 1 432 ? -8.963 18.231 -46.381 1.00 63.72 462 ASP B CA 1
ATOM 8761 C C . ASP B 1 432 ? -9.381 16.781 -46.653 1.00 66.36 462 ASP B C 1
ATOM 8762 O O . ASP B 1 432 ? -10.441 16.525 -47.236 1.00 68.44 462 ASP B O 1
ATOM 8767 N N . LEU B 1 433 ? -8.556 15.831 -46.214 1.00 63.09 463 LEU B N 1
ATOM 8768 C CA . LEU B 1 433 ? -8.941 14.399 -46.330 1.00 61.80 463 LEU B CA 1
ATOM 8769 C C . LEU B 1 433 ? -9.553 13.983 -44.990 1.00 61.29 463 LEU B C 1
ATOM 8770 O O . LEU B 1 433 ? -10.161 12.903 -44.933 1.00 59.34 463 LEU B O 1
ATOM 8775 N N . ILE B 1 434 ? -9.392 14.817 -43.958 1.00 59.45 464 ILE B N 1
ATOM 8776 C CA . ILE B 1 434 ? -10.037 14.572 -42.633 1.00 5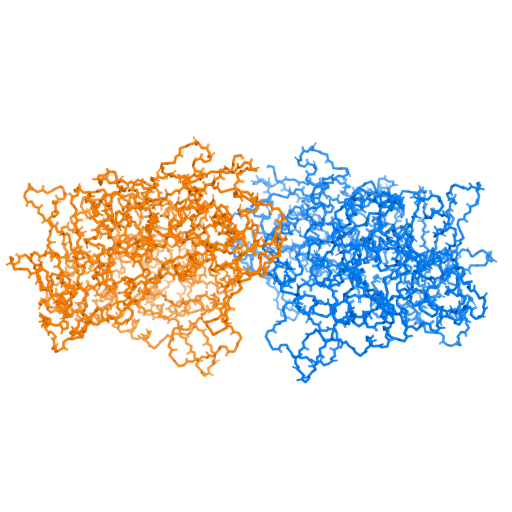8.02 464 ILE B CA 1
ATOM 8777 C C . ILE B 1 434 ? -10.581 15.919 -42.151 1.00 61.89 464 ILE B C 1
ATOM 8778 O O . ILE B 1 434 ? -9.820 16.895 -42.191 1.00 69.08 464 ILE B O 1
ATOM 8783 N N . SER B 1 435 ? -11.843 15.972 -41.719 1.00 64.24 465 SER B N 1
ATOM 8784 C CA . SER B 1 435 ? -12.480 17.260 -41.335 1.00 65.16 465 SER B CA 1
ATOM 8785 C C . SER B 1 435 ? -12.112 17.663 -39.907 1.00 67.12 465 SER B C 1
ATOM 8786 O O . SER B 1 435 ? -11.935 16.763 -39.072 1.00 66.95 465 SER B O 1
ATOM 8789 N N . GLU B 1 436 ? -12.033 18.971 -39.640 1.00 62.44 466 GLU B N 1
ATOM 8790 C CA . GLU B 1 436 ? -11.776 19.449 -38.257 1.00 72.44 466 GLU B CA 1
ATOM 8791 C C . GLU B 1 436 ? -12.925 18.970 -37.378 1.00 69.70 466 GLU B C 1
ATOM 8792 O O . GLU B 1 436 ? -12.701 18.759 -36.178 1.00 63.71 466 GLU B O 1
ATOM 8798 N N . GLU B 1 437 ? -14.105 18.798 -37.970 1.00 60.59 467 GLU B N 1
ATOM 8799 C CA . GLU B 1 437 ? -15.267 18.279 -37.209 1.00 67.91 467 GLU B CA 1
ATOM 8800 C C . GLU B 1 437 ? -14.944 16.867 -36.711 1.00 69.34 467 GLU B C 1
ATOM 8801 O O . GLU B 1 437 ? -15.248 16.578 -35.543 1.00 65.21 467 GLU B O 1
ATOM 8807 N N . ARG B 1 438 ? -14.347 16.033 -37.567 1.00 65.87 468 ARG B N 1
ATOM 8808 C CA . ARG B 1 438 ? -14.000 14.641 -37.179 1.00 62.69 468 ARG B CA 1
ATOM 8809 C C . ARG B 1 438 ? -12.946 14.672 -36.072 1.00 60.82 468 ARG B C 1
ATOM 8810 O O . ARG B 1 438 ? -13.118 13.955 -35.079 1.00 57.96 468 ARG B O 1
ATOM 8818 N N . ILE B 1 439 ? -11.903 15.479 -36.247 1.00 61.54 469 ILE B N 1
ATOM 8819 C CA . ILE B 1 439 ? -10.797 15.519 -35.248 1.00 62.58 469 ILE B CA 1
ATOM 8820 C C . ILE B 1 439 ? -11.364 16.017 -33.920 1.00 63.37 469 ILE B C 1
ATOM 8821 O O . ILE B 1 439 ? -10.963 15.486 -32.873 1.00 61.63 469 ILE B O 1
ATOM 8826 N N . ASP B 1 440 ? -12.273 16.988 -33.974 1.00 62.97 470 ASP B N 1
ATOM 8827 C CA . ASP B 1 440 ? -12.823 17.577 -32.729 1.00 60.00 470 ASP B CA 1
ATOM 8828 C C . ASP B 1 440 ? -13.701 16.535 -32.033 1.00 57.58 470 ASP B C 1
ATOM 8829 O O . ASP B 1 440 ? -13.643 16.446 -30.799 1.00 61.10 470 ASP B O 1
ATOM 8834 N N . LEU B 1 441 ? -14.482 15.781 -32.803 1.00 56.40 471 LEU B N 1
ATOM 8835 C CA . LEU B 1 441 ? -15.325 14.714 -32.209 1.00 60.06 471 LEU B CA 1
ATOM 8836 C C . LEU B 1 441 ? -14.394 13.670 -31.595 1.00 60.69 471 LEU B C 1
ATOM 8837 O O . LEU B 1 441 ? -14.660 13.231 -30.467 1.00 58.81 471 LEU B O 1
ATOM 8842 N N . ALA B 1 442 ? -13.337 13.307 -32.318 1.00 57.44 472 ALA B N 1
ATOM 8843 C CA . ALA B 1 442 ? -12.352 12.350 -31.777 1.00 59.29 472 ALA B CA 1
ATOM 8844 C C . ALA B 1 442 ? -11.808 12.917 -30.469 1.00 59.43 472 ALA B C 1
ATOM 8845 O O . ALA B 1 442 ? -11.806 12.198 -29.460 1.00 60.96 472 ALA B O 1
ATOM 8847 N N . ALA B 1 443 ? -11.382 14.178 -30.503 1.00 60.43 473 ALA B N 1
ATOM 8848 C CA . ALA B 1 443 ? -10.833 14.782 -29.292 1.00 56.03 473 ALA B CA 1
ATOM 8849 C C . ALA B 1 443 ? -11.853 14.774 -28.158 1.00 59.48 473 ALA B C 1
ATOM 8850 O O . ALA B 1 443 ? -11.506 14.513 -27.001 1.00 58.89 473 ALA B O 1
ATOM 8852 N N . GLU B 1 444 ? -13.119 15.060 -28.465 1.00 58.85 474 GLU B N 1
ATOM 8853 C CA . GLU B 1 444 ? -14.154 15.035 -27.433 1.00 58.54 474 GLU B CA 1
ATOM 8854 C C . GLU B 1 444 ? -14.300 13.645 -26.842 1.00 54.87 474 GLU B C 1
ATOM 8855 O O . GLU B 1 444 ? -14.407 13.487 -25.618 1.00 62.91 474 GLU B O 1
ATOM 8861 N N . ARG B 1 445 ? -14.313 12.624 -27.699 1.00 52.82 475 ARG B N 1
ATOM 8862 C CA . ARG B 1 445 ? -14.517 11.269 -27.214 1.00 56.11 475 ARG B CA 1
ATOM 8863 C C . ARG B 1 445 ? -13.312 10.792 -26.402 1.00 57.23 475 ARG B C 1
ATOM 8864 O O . ARG B 1 445 ? -13.481 10.109 -25.385 1.00 55.35 475 ARG B O 1
ATOM 8872 N N . LEU B 1 446 ? -12.097 11.197 -26.805 1.00 57.17 476 LEU B N 1
ATOM 8873 C CA . LEU B 1 446 ? -10.872 10.752 -26.125 1.00 57.63 476 LEU B CA 1
ATOM 8874 C C . LEU B 1 446 ? -10.605 11.524 -24.839 1.00 60.38 476 LEU B C 1
ATOM 8875 O O . LEU B 1 446 ? -10.019 10.969 -23.889 1.00 60.70 476 LEU B O 1
ATOM 8880 N N . LEU B 1 447 ? -11.031 12.790 -24.767 1.00 55.79 477 LEU B N 1
ATOM 8881 C CA . LEU B 1 447 ? -10.827 13.538 -23.534 1.00 61.11 477 LEU B CA 1
ATOM 8882 C C . LEU B 1 447 ? -11.853 13.205 -22.460 1.00 60.59 477 LEU B C 1
ATOM 8883 O O . LEU B 1 447 ? -11.532 13.285 -21.276 1.00 62.54 477 LEU B O 1
ATOM 8888 N N . GLU B 1 448 ? -13.081 12.859 -22.835 1.00 65.54 478 GLU B N 1
ATOM 8889 C CA . GLU B 1 448 ? -14.129 12.678 -21.834 1.00 65.11 478 GLU B CA 1
ATOM 8890 C C . GLU B 1 448 ? -13.761 11.689 -20.740 1.00 67.38 478 GLU B C 1
ATOM 8891 O O . GLU B 1 448 ? -14.052 11.985 -19.568 1.00 65.27 478 GLU B O 1
ATOM 8897 N N . PRO B 1 449 ? -13.150 10.525 -21.018 1.00 66.30 479 PRO B N 1
ATOM 8898 C CA . PRO B 1 449 ? -12.804 9.641 -19.900 1.00 66.05 479 PRO B CA 1
ATOM 8899 C C . PRO B 1 449 ? -11.769 10.247 -18.982 1.00 64.81 479 PRO B C 1
ATOM 8900 O O . PRO B 1 449 ? -11.826 10.033 -17.766 1.00 60.53 479 PRO B O 1
ATOM 8904 N N . LEU B 1 450 ? -10.815 11.000 -19.536 1.00 65.20 480 LEU B N 1
ATOM 8905 C CA . LEU B 1 450 ? -9.781 11.598 -18.697 1.00 62.01 480 LEU B CA 1
ATOM 8906 C C . LEU B 1 450 ? -10.396 12.550 -17.683 1.00 64.38 480 LEU B C 1
ATOM 8907 O O . LEU B 1 450 ? -9.911 12.652 -16.557 1.00 61.52 480 LEU B O 1
ATOM 8912 N N . PHE B 1 451 ? -11.476 13.241 -18.068 1.00 64.38 481 PHE B N 1
ATOM 8913 C CA . PHE B 1 451 ? -12.198 14.105 -17.139 1.00 63.46 481 PHE B CA 1
ATOM 8914 C C . PHE B 1 451 ? -13.005 13.291 -16.145 1.00 63.29 481 PHE B C 1
ATOM 8915 O O . PHE B 1 451 ? -12.911 13.505 -14.933 1.00 66.63 481 PHE B O 1
ATOM 8923 N N . ASP B 1 452 ? -13.863 12.404 -16.644 1.00 61.63 482 ASP B N 1
ATOM 8924 C CA . ASP B 1 452 ? -14.756 11.660 -15.764 1.00 64.84 482 ASP B CA 1
ATOM 8925 C C . ASP B 1 452 ? -13.998 10.844 -14.730 1.00 65.11 482 ASP B C 1
ATOM 8926 O O . ASP B 1 452 ? -14.503 10.620 -13.623 1.00 67.33 482 ASP B O 1
ATOM 8931 N N . MET B 1 453 ? -12.798 10.377 -15.067 1.00 66.83 483 MET B N 1
ATOM 8932 C CA . MET B 1 453 ? -12.004 9.556 -14.152 1.00 61.41 483 MET B CA 1
ATOM 8933 C C . MET B 1 453 ? -11.218 10.369 -13.129 1.00 62.55 483 MET B C 1
ATOM 8934 O O . MET B 1 453 ? -10.550 9.772 -12.272 1.00 64.03 483 MET B O 1
ATOM 8939 N N . GLY B 1 454 ? -11.278 11.697 -13.201 1.00 61.86 484 GLY B N 1
ATOM 8940 C CA . GLY B 1 454 ? -10.623 12.559 -12.236 1.00 65.28 484 GLY B CA 1
ATOM 8941 C C . GLY B 1 454 ? -9.157 12.824 -12.491 1.00 64.85 484 GLY B C 1
ATOM 8942 O O . GLY B 1 454 ? -8.492 13.404 -11.624 1.00 59.97 484 GLY B O 1
ATOM 8943 N N . LEU B 1 455 ? -8.647 12.491 -13.686 1.00 58.44 485 LEU B N 1
ATOM 8944 C CA . LEU B 1 455 ? -7.216 12.620 -13.949 1.00 60.66 485 LEU B CA 1
ATOM 8945 C C . LEU B 1 455 ? -6.786 14.064 -14.149 1.00 57.46 485 LEU B C 1
ATOM 8946 O O . LEU B 1 455 ? -5.594 14.362 -13.999 1.00 63.11 485 LEU B O 1
ATOM 8951 N N . PHE B 1 456 ? -7.720 14.963 -14.443 1.00 56.17 486 PHE B N 1
ATOM 8952 C CA . PHE B 1 456 ? -7.381 16.379 -14.505 1.00 58.45 486 PHE B CA 1
ATOM 8953 C C . PHE B 1 456 ? -7.196 16.985 -13.114 1.00 62.62 486 PHE B C 1
ATOM 8954 O O . PHE B 1 456 ? -6.566 18.042 -12.993 1.00 64.07 486 PHE B O 1
ATOM 8962 N N . GLU B 1 457 ? -7.753 16.356 -12.071 1.00 57.40 487 GLU B N 1
ATOM 8963 C CA . GLU B 1 457 ? -7.578 16.832 -10.700 1.00 64.94 487 GLU B CA 1
ATOM 8964 C C . GLU B 1 457 ? -6.363 16.192 -10.049 1.00 63.15 487 GLU B C 1
ATOM 8965 O O . GLU B 1 457 ? -5.581 16.878 -9.393 1.00 65.90 487 GLU B O 1
ATOM 8971 N N . ASN B 1 458 ? -6.192 14.885 -10.220 1.00 60.34 488 ASN B N 1
ATOM 8972 C CA . ASN B 1 458 ? -5.014 14.198 -9.726 1.00 61.54 488 ASN B CA 1
ATOM 8973 C C . ASN B 1 458 ? -4.682 12.983 -10.591 1.00 59.35 488 ASN B C 1
ATOM 8974 O O . ASN B 1 458 ? -5.355 11.948 -10.483 1.00 58.71 488 ASN B O 1
ATOM 8979 N N . PRO B 1 459 ? -3.637 13.045 -11.414 1.00 57.11 489 PRO B N 1
ATOM 8980 C CA . PRO B 1 459 ? -3.240 11.878 -12.218 1.00 56.17 489 PRO B CA 1
ATOM 8981 C C . PRO B 1 459 ? -2.174 10.994 -11.585 1.00 59.85 489 PRO B C 1
ATOM 8982 O O . PRO B 1 459 ? -1.704 10.065 -12.257 1.00 54.64 489 PRO B O 1
ATOM 8986 N N . TYR B 1 460 ? -1.813 11.239 -10.323 1.00 56.92 490 TYR B N 1
ATOM 8987 C CA . TYR B 1 460 ? -0.685 10.599 -9.672 1.00 60.44 490 TYR B CA 1
ATOM 8988 C C . TYR B 1 460 ? -1.131 9.525 -8.678 1.00 62.64 490 TYR B C 1
ATOM 8989 O O . TYR B 1 460 ? -2.259 9.513 -8.176 1.00 62.38 490 TYR B O 1
ATOM 8998 N N . VAL B 1 461 ? -0.214 8.607 -8.406 1.00 57.66 491 VAL B N 1
ATOM 8999 C CA . VAL B 1 461 ? -0.427 7.546 -7.441 1.00 60.94 491 VAL B CA 1
ATOM 9000 C C . VAL B 1 461 ? 0.733 7.585 -6.459 1.00 58.56 491 VAL B C 1
ATOM 9001 O O . VAL B 1 461 ? 1.725 8.291 -6.651 1.00 58.60 491 VAL B O 1
ATOM 9005 N N . ASP B 1 462 ? 0.573 6.844 -5.389 1.00 62.89 492 ASP B N 1
ATOM 9006 C CA . ASP B 1 462 ? 1.559 6.810 -4.322 1.00 58.18 492 ASP B CA 1
ATOM 9007 C C . ASP B 1 462 ? 2.368 5.536 -4.456 1.00 52.05 492 ASP B C 1
ATOM 9008 O O . ASP B 1 462 ? 1.809 4.453 -4.268 1.00 60.10 492 ASP B O 1
ATOM 9013 N N . PRO B 1 463 ? 3.671 5.595 -4.760 1.00 55.38 493 PRO B N 1
ATOM 9014 C CA . PRO B 1 463 ? 4.424 4.345 -5.002 1.00 55.18 493 PRO B CA 1
ATOM 9015 C C . PRO B 1 463 ? 4.471 3.396 -3.813 1.00 60.30 493 PRO B C 1
ATOM 9016 O O . PRO B 1 463 ? 4.491 2.176 -4.023 1.00 61.12 493 PRO B O 1
ATOM 9020 N N . ASP B 1 464 ? 4.483 3.903 -2.571 1.00 61.80 494 ASP B N 1
ATOM 9021 C CA . ASP B 1 464 ? 4.546 3.003 -1.412 1.00 61.54 494 ASP B CA 1
ATOM 9022 C C . ASP B 1 464 ? 3.258 2.206 -1.259 1.00 55.62 494 ASP B C 1
ATOM 9023 O O . ASP B 1 464 ? 3.281 1.042 -0.841 1.00 61.45 494 ASP B O 1
ATOM 9028 N N . VAL B 1 465 ? 2.122 2.833 -1.559 1.00 57.78 495 VAL B N 1
ATOM 9029 C CA . VAL B 1 465 ? 0.847 2.132 -1.529 1.00 57.36 495 VAL B CA 1
ATOM 9030 C C . VAL B 1 465 ? 0.814 1.013 -2.573 1.00 57.79 495 VAL B C 1
ATOM 9031 O O . VAL B 1 465 ? 0.197 -0.034 -2.348 1.00 56.67 495 VAL B O 1
ATOM 9035 N N . ALA B 1 466 ? 1.464 1.207 -3.732 1.00 59.77 496 ALA B N 1
ATOM 9036 C CA . ALA B 1 466 ? 1.558 0.114 -4.701 1.00 55.63 496 ALA B CA 1
ATOM 9037 C C . ALA B 1 466 ? 2.226 -1.104 -4.083 1.00 57.67 496 ALA B C 1
ATOM 9038 O O . ALA B 1 466 ? 1.807 -2.248 -4.310 1.00 55.71 496 ALA B O 1
ATOM 9040 N N . THR B 1 467 ? 3.297 -0.886 -3.330 1.00 57.84 497 THR B N 1
ATOM 9041 C CA . THR B 1 467 ? 3.917 -2.018 -2.659 1.00 56.76 497 THR B CA 1
ATOM 9042 C C . THR B 1 467 ? 2.932 -2.675 -1.703 1.00 55.75 497 THR B C 1
ATOM 9043 O O . THR B 1 467 ? 2.841 -3.907 -1.642 1.00 56.30 497 THR B O 1
ATOM 9047 N N . ALA B 1 468 ? 2.129 -1.867 -1.008 1.00 57.97 498 ALA B N 1
ATOM 9048 C CA . ALA B 1 468 ? 1.159 -2.411 -0.064 1.00 58.86 498 ALA B CA 1
ATOM 9049 C C . ALA B 1 468 ? -0.016 -3.111 -0.742 1.00 64.61 498 ALA B C 1
ATOM 9050 O O . ALA B 1 468 ? -0.751 -3.837 -0.066 1.00 62.40 498 ALA B O 1
ATOM 9052 N N . THR B 1 469 ? -0.211 -2.941 -2.052 1.00 59.25 499 THR B N 1
ATOM 9053 C CA . THR B 1 469 ? -1.410 -3.471 -2.699 1.00 59.86 499 THR B CA 1
ATOM 9054 C C . THR B 1 469 ? -1.145 -4.624 -3.653 1.00 57.92 499 THR B C 1
ATOM 9055 O O . THR B 1 469 ? -1.835 -5.641 -3.579 1.00 58.48 499 THR B O 1
ATOM 9059 N N . VAL B 1 470 ? -0.161 -4.498 -4.543 1.00 57.53 500 VAL B N 1
ATOM 9060 C CA . VAL B 1 470 ? 0.032 -5.463 -5.624 1.00 53.59 500 VAL B CA 1
ATOM 9061 C C . VAL B 1 470 ? 0.470 -6.797 -5.038 1.00 57.40 500 VAL B C 1
ATOM 9062 O O . VAL B 1 470 ? 1.589 -6.941 -4.537 1.00 55.67 500 VAL B O 1
ATOM 9066 N N . GLY B 1 471 ? -0.414 -7.781 -5.096 1.00 58.61 501 GLY B N 1
ATOM 9067 C CA . GLY B 1 471 ? -0.046 -9.087 -4.601 1.00 57.38 501 GLY B CA 1
ATOM 9068 C C . GLY B 1 471 ? -0.227 -9.246 -3.113 1.00 62.78 501 GLY B C 1
ATOM 9069 O O . GLY B 1 471 ? 0.446 -10.087 -2.510 1.00 64.26 501 GLY B O 1
ATOM 9070 N N . ALA B 1 472 ? -1.085 -8.430 -2.501 1.00 62.13 502 ALA B N 1
ATOM 9071 C CA . ALA B 1 472 ? -1.383 -8.547 -1.077 1.00 62.71 502 ALA B CA 1
ATOM 9072 C C . ALA B 1 472 ? -1.895 -9.944 -0.765 1.00 65.18 502 ALA B C 1
ATOM 9073 O O . ALA B 1 472 ? -2.428 -10.651 -1.626 1.00 67.82 502 ALA B O 1
ATOM 9075 N N . ASP B 1 473 ? -1.728 -10.326 0.499 1.00 72.28 503 ASP B N 1
ATOM 9076 C CA . ASP B 1 473 ? -1.979 -11.697 0.928 1.00 69.94 503 ASP B CA 1
ATOM 9077 C C . ASP B 1 473 ? -3.423 -12.108 0.711 1.00 62.50 503 ASP B C 1
ATOM 9078 O O . ASP B 1 473 ? -3.685 -13.235 0.267 1.00 55.51 503 ASP B O 1
ATOM 9083 N N . ASP B 1 474 ? -4.373 -11.231 1.062 1.00 56.44 504 ASP B N 1
ATOM 9084 C CA . ASP B 1 474 ? -5.774 -11.585 0.866 1.00 63.91 504 ASP B CA 1
ATOM 9085 C C . ASP B 1 474 ? -6.116 -11.682 -0.621 1.00 64.64 504 ASP B C 1
ATOM 9086 O O . ASP B 1 474 ? -6.859 -12.583 -1.022 1.00 68.75 504 ASP B O 1
ATOM 9091 N N . HIS B 1 475 ? -5.541 -10.805 -1.456 1.00 60.22 505 HIS B N 1
ATOM 9092 C CA . HIS B 1 475 ? -5.753 -10.913 -2.905 1.00 59.05 505 HIS B CA 1
ATOM 9093 C C . HIS B 1 475 ? -5.313 -12.280 -3.411 1.00 61.29 505 HIS B C 1
ATOM 9094 O O . HIS B 1 475 ? -6.060 -12.950 -4.127 1.00 61.90 505 HIS B O 1
ATOM 9101 N N . ARG B 1 476 ? -4.127 -12.745 -2.981 1.00 60.45 506 ARG B N 1
ATOM 9102 C CA . ARG B 1 476 ? -3.606 -14.015 -3.477 1.00 62.76 506 ARG B CA 1
ATOM 9103 C C . ARG B 1 476 ? -4.452 -15.203 -3.023 1.00 63.48 506 ARG B C 1
ATOM 9104 O O . ARG B 1 476 ? -4.543 -16.202 -3.744 1.00 64.65 506 ARG B O 1
ATOM 9112 N N . ALA B 1 477 ? -5.093 -15.111 -1.856 1.00 60.10 507 ALA B N 1
ATOM 9113 C CA . ALA B 1 477 ? -5.989 -16.180 -1.423 1.00 61.29 507 ALA B CA 1
ATOM 9114 C C . ALA B 1 477 ? -7.253 -16.231 -2.277 1.00 62.03 507 ALA B C 1
ATOM 9115 O O . ALA B 1 477 ? -7.803 -17.315 -2.497 1.00 64.81 507 ALA B O 1
ATOM 9117 N N . VAL B 1 478 ? -7.731 -15.081 -2.759 1.00 59.99 508 VAL B N 1
ATOM 9118 C CA . VAL B 1 478 ? -8.873 -15.084 -3.672 1.00 65.49 508 VAL B CA 1
ATOM 9119 C C . VAL B 1 478 ? -8.512 -15.789 -4.977 1.00 62.93 508 VAL B C 1
ATOM 9120 O O . VAL B 1 478 ? -9.322 -16.531 -5.538 1.00 64.69 508 VAL B O 1
ATOM 9124 N N . GLY B 1 479 ? -7.299 -15.558 -5.487 1.00 61.48 509 GLY B N 1
ATOM 9125 C CA . GLY B 1 479 ? -6.873 -16.237 -6.705 1.00 55.08 509 GLY B CA 1
ATOM 9126 C C . GLY B 1 479 ? -6.738 -17.726 -6.500 1.00 63.13 509 GLY B C 1
ATOM 9127 O O . GLY B 1 479 ? -7.055 -18.522 -7.384 1.00 60.70 509 GLY B O 1
ATOM 9128 N N . LEU B 1 480 ? -6.234 -18.115 -5.331 1.00 60.20 510 LEU B N 1
ATOM 9129 C CA . LEU B 1 480 ? -6.169 -19.515 -4.946 1.00 65.17 510 LEU B CA 1
ATOM 9130 C C . LEU B 1 480 ? -7.557 -20.128 -4.863 1.00 63.30 510 LEU B C 1
ATOM 9131 O O . LEU B 1 480 ? -7.758 -21.285 -5.254 1.00 61.93 510 LEU B O 1
ATOM 9136 N N . ASP B 1 481 ? -8.504 -19.391 -4.276 1.00 68.01 511 ASP B N 1
ATOM 9137 C CA . ASP B 1 481 ? -9.908 -19.790 -4.254 1.00 69.12 511 ASP B CA 1
ATOM 9138 C C . ASP B 1 481 ? -10.420 -20.123 -5.655 1.00 66.74 511 ASP B C 1
ATOM 9139 O O . ASP B 1 481 ? -10.906 -21.231 -5.916 1.00 65.24 511 ASP B O 1
ATOM 9144 N N . LEU B 1 482 ? -10.292 -19.175 -6.582 1.00 68.55 512 LEU B N 1
ATOM 9145 C CA . LEU B 1 482 ? -10.838 -19.404 -7.917 1.00 66.43 512 LEU B CA 1
ATOM 9146 C C . LEU B 1 482 ? -10.120 -20.543 -8.628 1.00 64.50 512 LEU B C 1
ATOM 9147 O O . LEU B 1 482 ? -10.770 -21.338 -9.311 1.00 68.09 512 LEU B O 1
ATOM 9152 N N . GLN B 1 483 ? -8.811 -20.707 -8.401 1.00 65.24 513 GLN B N 1
ATOM 9153 C CA . GLN B 1 483 ? -8.098 -21.816 -9.024 1.00 62.72 513 GLN B CA 1
ATOM 9154 C C . GLN B 1 483 ? -8.716 -23.148 -8.629 1.00 68.96 513 GLN B C 1
ATOM 9155 O O . GLN B 1 483 ? -8.920 -24.021 -9.481 1.00 66.90 513 GLN B O 1
ATOM 9161 N N . ARG B 1 484 ? -9.015 -23.323 -7.327 1.00 64.33 514 ARG B N 1
ATOM 9162 C CA . ARG B 1 484 ? -9.620 -24.569 -6.860 1.00 66.97 514 ARG B CA 1
ATOM 9163 C C . ARG B 1 484 ? -11.021 -24.769 -7.443 1.00 67.88 514 ARG B C 1
ATOM 9164 O O . ARG B 1 484 ? -11.389 -25.891 -7.809 1.00 71.99 514 ARG B O 1
ATOM 9172 N N . LYS B 1 485 ? -11.813 -23.694 -7.551 1.00 67.54 515 LYS B N 1
ATOM 9173 C CA . LYS B 1 485 ? -13.166 -23.753 -8.118 1.00 64.58 515 LYS B CA 1
ATOM 9174 C C . LYS B 1 485 ? -13.193 -23.834 -9.647 1.00 69.70 515 LYS B C 1
ATOM 9175 O O . LYS B 1 485 ? -14.257 -24.106 -10.221 1.00 67.63 515 LYS B O 1
ATOM 9181 N N . SER B 1 486 ? -12.075 -23.570 -10.322 1.00 69.65 516 SER B N 1
ATOM 9182 C CA . SER B 1 486 ? -12.052 -23.591 -11.780 1.00 68.09 516 SER B CA 1
ATOM 9183 C C . SER B 1 486 ? -11.856 -24.992 -12.336 1.00 72.67 516 SER B C 1
ATOM 9184 O O . SER B 1 486 ? -12.188 -25.240 -13.509 1.00 70.04 516 SER B O 1
ATOM 9187 N N . LEU B 1 487 ? -11.342 -25.893 -11.503 1.00 66.24 517 LEU B N 1
ATOM 9188 C CA . LEU B 1 487 ? -11.020 -27.264 -11.955 1.00 70.99 517 LEU B CA 1
ATOM 9189 C C . LEU B 1 487 ? -12.302 -28.015 -12.273 1.00 70.02 517 LEU B C 1
ATOM 9190 O O . LEU B 1 487 ? -13.220 -27.957 -11.460 1.00 68.39 517 LEU B O 1
ATOM 9195 N N . VAL B 1 488 ? -12.335 -28.690 -13.420 1.00 73.70 518 VAL B N 1
ATOM 9196 C CA . VAL B 1 488 ? -13.533 -29.465 -13.845 1.00 68.77 518 VAL B CA 1
ATOM 9197 C C . VAL B 1 488 ? -13.187 -30.950 -13.880 1.00 69.43 518 VAL B C 1
ATOM 9198 O O . VAL B 1 488 ? -12.226 -31.320 -14.554 1.00 69.16 518 VAL B O 1
ATOM 9202 N N . LEU B 1 489 ? -13.955 -31.753 -13.161 1.00 72.34 519 LEU B N 1
ATOM 9203 C CA . LEU B 1 489 ? -13.746 -33.215 -13.180 1.00 73.86 519 LEU B CA 1
ATOM 9204 C C . LEU B 1 489 ? -14.525 -33.774 -14.358 1.00 68.97 519 LEU B C 1
ATOM 9205 O O . LEU B 1 489 ? -15.752 -33.708 -14.333 1.00 70.55 519 LEU B O 1
ATOM 9210 N N . LEU B 1 490 ? -13.817 -34.326 -15.328 1.00 71.58 520 LEU B N 1
ATOM 9211 C CA . LEU B 1 490 ? -14.473 -34.838 -16.550 1.00 76.05 520 LEU B CA 1
ATOM 9212 C C . LEU B 1 490 ? -14.676 -36.354 -16.459 1.00 77.10 520 LEU B C 1
ATOM 9213 O O . LEU B 1 490 ? -15.467 -36.876 -17.247 1.00 80.69 520 LEU B O 1
ATOM 9218 N N . GLN B 1 491 ? -13.993 -37.033 -15.541 1.00 80.28 521 GLN B N 1
ATOM 9219 C CA . GLN B 1 491 ? -14.076 -38.513 -15.451 1.00 80.56 521 GLN B CA 1
ATOM 9220 C C . GLN B 1 491 ? -13.532 -38.994 -14.110 1.00 83.50 521 GLN B C 1
ATOM 9221 O O . GLN B 1 491 ? -12.415 -38.600 -13.765 1.00 80.56 521 GLN B O 1
ATOM 9227 N N . ASN B 1 492 ? -14.306 -39.809 -13.395 1.00 87.04 522 ASN B N 1
ATOM 9228 C CA . ASN B 1 492 ? -13.858 -40.415 -12.115 1.00 87.57 522 ASN B CA 1
ATOM 9229 C C . ASN B 1 492 ? -14.387 -41.848 -12.087 1.00 91.74 522 ASN B C 1
ATOM 9230 O O . ASN B 1 492 ? -15.534 -42.037 -11.672 1.00 93.67 522 ASN B O 1
ATOM 9235 N N . GLU B 1 493 ? -13.578 -42.807 -12.530 1.00 92.09 523 GLU B N 1
ATOM 9236 C CA . GLU B 1 493 ? -14.020 -44.219 -12.627 1.00 94.90 523 GLU B CA 1
ATOM 9237 C C . GLU B 1 493 ? -14.315 -44.779 -11.249 1.00 97.81 523 GLU B C 1
ATOM 9238 O O . GLU B 1 493 ? -13.530 -44.524 -10.342 1.00 98.08 523 GLU B O 1
ATOM 9244 N N . GLU B 1 494 ? -15.399 -45.533 -11.110 1.00 101.80 524 GLU B N 1
ATOM 9245 C CA . GLU B 1 494 ? -15.645 -46.200 -9.811 1.00 104.74 524 GLU B CA 1
ATOM 9246 C C . GLU B 1 494 ? -15.115 -47.623 -9.908 1.00 105.74 524 GLU B C 1
ATOM 9247 O O . GLU B 1 494 ? -15.694 -48.418 -10.651 1.00 108.30 524 GLU B O 1
ATOM 9253 N N . THR B 1 495 ? -14.024 -47.892 -9.206 1.00 107.60 525 THR B N 1
ATOM 9254 C CA . THR B 1 495 ? -13.450 -49.249 -9.177 1.00 111.90 525 THR B CA 1
ATOM 9255 C C . THR B 1 495 ? -14.318 -50.067 -8.239 1.00 113.59 525 THR B C 1
ATOM 9256 O O . THR B 1 495 ? -15.377 -49.557 -7.839 1.00 112.42 525 THR B O 1
ATOM 9260 N N . ASP B 1 496 ? -13.910 -51.290 -7.923 1.00 116.28 526 ASP B N 1
ATOM 9261 C CA . ASP B 1 496 ? -14.675 -52.043 -6.904 1.00 116.11 526 ASP B CA 1
ATOM 9262 C C . ASP B 1 496 ? -14.340 -51.360 -5.593 1.00 115.10 526 ASP B C 1
ATOM 9263 O O . ASP B 1 496 ? -15.234 -51.181 -4.757 1.00 113.74 526 ASP B O 1
ATOM 9268 N N . GLU B 1 497 ? -13.084 -50.963 -5.465 1.00 114.86 527 GLU B N 1
ATOM 9269 C CA . GLU B 1 497 ? -12.611 -50.296 -4.234 1.00 115.08 527 GLU B CA 1
ATOM 9270 C C . GLU B 1 497 ? -13.354 -48.973 -4.062 1.00 112.94 527 GLU B C 1
ATOM 9271 O O . GLU B 1 497 ? -13.648 -48.614 -2.913 1.00 109.74 527 GLU B O 1
ATOM 9277 N N . GLY B 1 498 ? -13.633 -48.268 -5.156 1.00 109.60 528 GLY B N 1
ATOM 9278 C CA . GLY B 1 498 ? -14.459 -47.054 -5.035 1.00 107.10 528 GLY B CA 1
ATOM 9279 C C . GLY B 1 498 ? -14.089 -45.982 -6.032 1.00 105.34 528 GLY B C 1
ATOM 9280 O O . GLY B 1 498 ? -13.306 -46.279 -6.942 1.00 105.27 528 GLY B O 1
ATOM 9281 N N . PRO B 1 499 ? -14.636 -44.754 -5.906 1.00 103.43 529 PRO B N 1
ATOM 9282 C CA . PRO B 1 499 ? -14.266 -43.653 -6.774 1.00 95.08 529 PRO B CA 1
ATOM 9283 C C . PRO B 1 499 ? -12.751 -43.508 -6.737 1.00 94.29 529 PRO B C 1
ATOM 9284 O O . PRO B 1 499 ? -12.175 -43.756 -5.716 1.00 95.64 529 PRO B O 1
ATOM 9288 N N . VAL B 1 500 ? -12.149 -43.107 -7.843 1.00 90.47 530 VAL B N 1
ATOM 9289 C CA . VAL B 1 500 ? -10.665 -43.052 -7.912 1.00 90.54 530 VAL B CA 1
ATOM 9290 C C . VAL B 1 500 ? -10.127 -41.709 -7.434 1.00 90.87 530 VAL B C 1
ATOM 9291 O O . VAL B 1 500 ? -9.080 -41.713 -6.783 1.00 86.62 530 VAL B O 1
ATOM 9295 N N . LEU B 1 501 ? -10.832 -40.612 -7.699 1.00 90.35 531 LEU B N 1
ATOM 9296 C CA . LEU B 1 501 ? -10.193 -39.295 -7.445 1.00 84.12 531 LEU B CA 1
ATOM 9297 C C . LEU B 1 501 ? -10.030 -38.955 -5.978 1.00 88.43 531 LEU B C 1
ATOM 9298 O O . LEU B 1 501 ? -8.902 -38.626 -5.638 1.00 96.22 531 LEU B O 1
ATOM 9303 N N . PRO B 1 502 ? -11.052 -38.919 -5.109 1.00 85.30 532 PRO B N 1
ATOM 9304 C CA . PRO B 1 502 ? -10.778 -38.501 -3.743 1.00 82.01 532 PRO B CA 1
ATOM 9305 C C . PRO B 1 502 ? -9.587 -39.418 -3.432 1.00 80.54 532 PRO B C 1
ATOM 9306 O O . PRO B 1 502 ? -9.789 -40.563 -3.134 1.00 81.93 532 PRO B O 1
ATOM 9310 N N . LEU B 1 503 ? -8.373 -38.895 -3.555 1.00 79.56 533 LEU B N 1
ATOM 9311 C CA . LEU B 1 503 ? -7.160 -39.727 -3.384 1.00 80.26 533 LEU B CA 1
ATOM 9312 C C . LEU B 1 503 ? -7.117 -40.279 -1.970 1.00 82.26 533 LEU B C 1
ATOM 9313 O O . LEU B 1 503 ? -7.843 -39.771 -1.102 1.00 82.58 533 LEU B O 1
ATOM 9318 N N . LYS B 1 504 ? -6.294 -41.296 -1.768 1.00 81.93 534 LYS B N 1
ATOM 9319 C CA . LYS B 1 504 ? -6.141 -41.856 -0.414 1.00 83.92 534 LYS B CA 1
ATOM 9320 C C . LYS B 1 504 ? -4.938 -41.169 0.199 1.00 84.43 534 LYS B C 1
ATOM 9321 O O . LYS B 1 504 ? -4.251 -40.442 -0.518 1.00 82.85 534 LYS B O 1
ATOM 9327 N N . GLU B 1 505 ? -4.713 -41.398 1.490 1.00 87.37 535 GLU B N 1
ATOM 9328 C CA . GLU B 1 505 ? -3.537 -40.810 2.172 1.00 87.01 535 GLU B CA 1
ATOM 9329 C C . GLU B 1 505 ? -2.364 -41.761 1.992 1.00 82.04 535 GLU B C 1
ATOM 9330 O O . GLU B 1 505 ? -1.317 -41.516 2.583 1.00 90.30 535 GLU B O 1
ATOM 9336 N N . GLY B 1 506 ? -2.561 -42.850 1.312 1.00 86.81 536 GLY B N 1
ATOM 9337 C CA . GLY B 1 506 ? -1.384 -43.712 1.279 1.00 89.31 536 GLY B CA 1
ATOM 9338 C C . GLY B 1 506 ? -0.902 -43.908 -0.112 1.00 81.30 536 GLY B C 1
ATOM 9339 O O . GLY B 1 506 ? -1.737 -43.992 -1.016 1.00 85.84 536 GLY B O 1
ATOM 9340 N N . GLY B 1 507 ? 0.411 -43.948 -0.276 1.00 83.90 537 GLY B N 1
ATOM 9341 C CA . GLY B 1 507 ? 0.811 -44.354 -1.620 1.00 79.80 537 GLY B CA 1
ATOM 9342 C C . GLY B 1 507 ? 2.154 -43.969 -2.125 1.00 79.85 537 GLY B C 1
ATOM 9343 O O . GLY B 1 507 ? 2.707 -42.958 -1.685 1.00 82.03 537 GLY B O 1
ATOM 9344 N N . ASP B 1 508 ? 2.677 -44.838 -2.967 1.00 76.65 538 ASP B N 1
ATOM 9345 C CA . ASP B 1 508 ? 3.868 -44.447 -3.718 1.00 78.16 538 ASP B CA 1
ATOM 9346 C C . ASP B 1 508 ? 3.212 -43.809 -4.939 1.00 76.10 538 ASP B C 1
ATOM 9347 O O . ASP B 1 508 ? 2.280 -44.417 -5.483 1.00 73.77 538 ASP B O 1
ATOM 9352 N N . VAL B 1 509 ? 3.580 -42.588 -5.280 1.00 73.39 539 VAL B N 1
ATOM 9353 C CA . VAL B 1 509 ? 2.871 -41.900 -6.384 1.00 69.13 539 VAL B CA 1
ATOM 9354 C C . VAL B 1 509 ? 3.870 -41.640 -7.494 1.00 70.48 539 VAL B C 1
ATOM 9355 O O . VAL B 1 509 ? 5.014 -41.278 -7.191 1.00 71.31 539 VAL B O 1
ATOM 9359 N N . TYR B 1 510 ? 3.449 -41.863 -8.728 1.00 64.89 540 TYR B N 1
ATOM 9360 C CA . TYR B 1 510 ? 4.346 -41.504 -9.851 1.00 70.14 540 TYR B CA 1
ATOM 9361 C C . TYR B 1 510 ? 3.907 -40.125 -10.349 1.00 67.57 540 TYR B C 1
ATOM 9362 O O . TYR B 1 510 ? 2.706 -39.884 -10.457 1.00 67.05 540 TYR B O 1
ATOM 9371 N N . ILE B 1 511 ? 4.863 -39.245 -10.593 1.00 63.20 541 ILE B N 1
ATOM 9372 C CA . ILE B 1 511 ? 4.515 -37.902 -11.122 1.00 65.69 541 ILE B CA 1
ATOM 9373 C C . ILE B 1 511 ? 5.115 -37.711 -12.516 1.00 68.49 541 ILE B C 1
ATOM 9374 O O . ILE B 1 511 ? 6.253 -38.143 -12.736 1.00 67.50 541 ILE B O 1
ATOM 9379 N N . LEU B 1 512 ? 4.346 -37.118 -13.425 1.00 62.98 542 LEU B N 1
ATOM 9380 C CA . LEU B 1 512 ? 4.843 -36.776 -14.748 1.00 64.96 542 LEU B CA 1
ATOM 9381 C C . LEU B 1 512 ? 4.192 -35.471 -15.172 1.00 65.80 542 LEU B C 1
ATOM 9382 O O . LEU B 1 512 ? 2.980 -35.305 -15.008 1.00 65.43 542 LEU B O 1
ATOM 9387 N N . GLY B 1 513 ? 4.988 -34.557 -15.703 1.00 64.36 543 GLY B N 1
ATOM 9388 C CA . GLY B 1 513 ? 4.504 -33.232 -16.026 1.00 68.54 543 GLY B CA 1
ATOM 9389 C C . GLY B 1 513 ? 4.909 -32.235 -14.960 1.00 67.94 543 GLY B C 1
ATOM 9390 O O . GLY B 1 513 ? 5.726 -32.520 -14.076 1.00 71.76 543 GLY B O 1
ATOM 9391 N N . ASP B 1 514 ? 4.308 -31.044 -15.029 1.00 63.55 544 ASP B N 1
ATOM 9392 C CA . ASP B 1 514 ? 4.709 -29.980 -14.109 1.00 76.96 544 ASP B CA 1
ATOM 9393 C C . ASP B 1 514 ? 4.033 -30.158 -12.739 1.00 72.69 544 ASP B C 1
ATOM 9394 O O . ASP B 1 514 ? 3.229 -29.352 -12.272 1.00 75.38 544 ASP B O 1
ATOM 9399 N N . PHE B 1 515 ? 4.367 -31.280 -12.110 1.00 70.37 545 PHE B N 1
ATOM 9400 C CA . PHE B 1 515 ? 4.166 -31.487 -10.677 1.00 72.12 545 PHE B CA 1
ATOM 9401 C C . PHE B 1 515 ? 5.506 -31.247 -10.004 1.00 73.13 545 PHE B C 1
ATOM 9402 O O . PHE B 1 515 ? 6.531 -31.744 -10.483 1.00 73.53 545 PHE B O 1
ATOM 9410 N N . THR B 1 516 ? 5.504 -30.454 -8.930 1.00 72.49 546 THR B N 1
ATOM 9411 C CA . THR B 1 516 ? 6.688 -30.287 -8.088 1.00 75.83 546 THR B CA 1
ATOM 9412 C C . THR B 1 516 ? 6.779 -31.427 -7.079 1.00 70.10 546 THR B C 1
ATOM 9413 O O . THR B 1 516 ? 5.869 -31.621 -6.263 1.00 68.04 546 THR B O 1
ATOM 9417 N N . GLU B 1 517 ? 7.887 -32.170 -7.132 1.00 70.31 547 GLU B N 1
ATOM 9418 C CA . GLU B 1 517 ? 8.005 -33.398 -6.358 1.00 69.98 547 GLU B CA 1
ATOM 9419 C C . GLU B 1 517 ? 7.865 -33.134 -4.857 1.00 68.92 547 GLU B C 1
ATOM 9420 O O . GLU B 1 517 ? 7.137 -33.848 -4.166 1.00 63.05 547 GLU B O 1
ATOM 9426 N N . GLU B 1 518 ? 8.491 -32.074 -4.350 1.00 62.53 548 GLU B N 1
ATOM 9427 C CA . GLU B 1 518 ? 8.421 -31.837 -2.909 1.00 70.09 548 GLU B CA 1
ATOM 9428 C C . GLU B 1 518 ? 7.029 -31.406 -2.466 1.00 71.35 548 GLU B C 1
ATOM 9429 O O . GLU B 1 518 ? 6.606 -31.765 -1.358 1.00 70.02 548 GLU B O 1
ATOM 9435 N N . THR B 1 519 ? 6.286 -30.650 -3.289 1.00 67.83 549 THR B N 1
ATOM 9436 C CA . THR B 1 519 ? 4.960 -30.273 -2.812 1.00 67.21 549 THR B CA 1
ATOM 9437 C C . THR B 1 519 ? 4.020 -31.472 -2.799 1.00 70.38 549 THR B C 1
ATOM 9438 O O . THR B 1 519 ? 3.109 -31.529 -1.967 1.00 71.79 549 THR B O 1
ATOM 9442 N N . VAL B 1 520 ? 4.267 -32.467 -3.656 1.00 71.40 550 VAL B N 1
ATOM 9443 C CA . VAL B 1 520 ? 3.460 -33.687 -3.637 1.00 70.01 550 VAL B CA 1
ATOM 9444 C C . VAL B 1 520 ? 3.876 -34.604 -2.483 1.00 67.97 550 VAL B C 1
ATOM 9445 O O . VAL B 1 520 ? 3.026 -35.205 -1.814 1.00 70.81 550 VAL B O 1
ATOM 9449 N N . GLU B 1 521 ? 5.188 -34.758 -2.257 1.00 65.31 551 GLU B N 1
ATOM 9450 C CA . GLU B 1 521 ? 5.670 -35.468 -1.075 1.00 68.59 551 GLU B CA 1
ATOM 9451 C C . GLU B 1 521 ? 5.029 -34.913 0.190 1.00 70.32 551 GLU B C 1
ATOM 9452 O O . GLU B 1 521 ? 4.638 -35.673 1.085 1.00 67.89 551 GLU B O 1
ATOM 9458 N N . SER B 1 522 ? 4.870 -33.584 0.254 1.00 68.97 552 SER B N 1
ATOM 9459 C CA . SER B 1 522 ? 4.384 -32.923 1.462 1.00 73.06 552 SER B CA 1
ATOM 9460 C C . SER B 1 522 ? 2.948 -33.292 1.817 1.00 73.34 552 SER B C 1
ATOM 9461 O O . SER B 1 522 ? 2.542 -33.085 2.961 1.00 68.54 552 SER B O 1
ATOM 9464 N N . TYR B 1 523 ? 2.151 -33.777 0.874 1.00 70.19 553 TYR B N 1
ATOM 9465 C CA . TYR B 1 523 ? 0.827 -34.255 1.247 1.00 70.14 553 TYR B CA 1
ATOM 9466 C C . TYR B 1 523 ? 0.847 -35.664 1.829 1.00 72.32 553 TYR B C 1
ATOM 9467 O O . TYR B 1 523 ? -0.221 -36.209 2.125 1.00 74.15 553 TYR B O 1
ATOM 9476 N N . GLY B 1 524 ? 2.027 -36.255 2.013 1.00 69.04 554 GLY B N 1
ATOM 9477 C CA . GLY B 1 524 ? 2.154 -37.561 2.631 1.00 71.24 554 GLY B CA 1
ATOM 9478 C C . GLY B 1 524 ? 2.279 -38.737 1.671 1.00 77.09 554 GLY B C 1
ATOM 9479 O O . GLY B 1 524 ? 1.783 -39.838 1.951 1.00 74.16 554 GLY B O 1
ATOM 9480 N N . TYR B 1 525 ? 2.999 -38.531 0.581 1.00 75.35 555 TYR B N 1
ATOM 9481 C CA . TYR B 1 525 ? 3.150 -39.620 -0.404 1.00 74.11 555 TYR B CA 1
ATOM 9482 C C . TYR B 1 525 ? 4.621 -39.771 -0.759 1.00 72.40 555 TYR B C 1
ATOM 9483 O O . TYR B 1 525 ? 5.342 -38.774 -0.787 1.00 72.77 555 TYR B O 1
ATOM 9492 N N . GLU B 1 526 ? 5.052 -41.004 -0.989 1.00 73.28 556 GLU B N 1
ATOM 9493 C CA . GLU B 1 526 ? 6.442 -41.223 -1.447 1.00 77.33 556 GLU B CA 1
ATOM 9494 C C . GLU B 1 526 ? 6.358 -41.101 -2.957 1.00 78.01 556 GLU B C 1
ATOM 9495 O O . GLU B 1 526 ? 5.500 -41.759 -3.540 1.00 75.23 556 GLU B O 1
ATOM 9501 N N . VAL B 1 527 ? 7.229 -40.303 -3.555 1.00 72.54 557 VAL B N 1
ATOM 9502 C CA . VAL B 1 527 ? 7.026 -40.009 -4.995 1.00 77.34 557 VAL B CA 1
ATOM 9503 C C . VAL B 1 527 ? 8.236 -40.334 -5.848 1.00 78.07 557 VAL B C 1
ATOM 9504 O O . VAL B 1 527 ? 9.350 -39.972 -5.467 1.00 77.81 557 VAL B O 1
ATOM 9508 N N . THR B 1 528 ? 7.996 -41.004 -6.960 1.00 72.69 558 THR B N 1
ATOM 9509 C CA . THR B 1 528 ? 9.029 -41.210 -7.940 1.00 73.48 558 THR B CA 1
ATOM 9510 C C . THR B 1 528 ? 8.759 -40.275 -9.103 1.00 72.15 558 THR B C 1
ATOM 9511 O O . THR B 1 528 ? 7.621 -40.144 -9.570 1.00 68.08 558 THR B O 1
ATOM 9515 N N . ASN B 1 529 ? 9.814 -39.629 -9.567 1.00 68.65 559 ASN B N 1
ATOM 9516 C CA . ASN B 1 529 ? 9.688 -38.520 -10.493 1.00 71.97 559 ASN B CA 1
ATOM 9517 C C . ASN B 1 529 ? 9.938 -39.044 -11.901 1.00 68.59 559 ASN B C 1
ATOM 9518 O O . ASN B 1 529 ? 11.076 -39.356 -12.268 1.00 70.77 559 ASN B O 1
ATOM 9523 N N . GLY B 1 530 ? 8.867 -39.147 -12.682 1.00 74.57 560 GLY B N 1
ATOM 9524 C CA . GLY B 1 530 ? 9.017 -39.518 -14.077 1.00 73.65 560 GLY B CA 1
ATOM 9525 C C . GLY B 1 530 ? 9.722 -38.476 -14.920 1.00 72.95 560 GLY B C 1
ATOM 9526 O O . GLY B 1 530 ? 10.183 -38.798 -16.015 1.00 67.49 560 GLY B O 1
ATOM 9527 N N . ASN B 1 531 ? 9.852 -37.244 -14.422 1.00 74.71 561 ASN B N 1
ATOM 9528 C CA . ASN B 1 531 ? 10.488 -36.171 -15.187 1.00 73.79 561 ASN B CA 1
ATOM 9529 C C . ASN B 1 531 ? 12.003 -36.285 -15.059 1.00 76.77 561 ASN B C 1
ATOM 9530 O O . ASN B 1 531 ? 12.562 -35.997 -13.998 1.00 73.07 561 ASN B O 1
ATOM 9535 N N . VAL B 1 532 ? 12.678 -36.714 -16.121 1.00 74.93 562 VAL B N 1
ATOM 9536 C CA . VAL B 1 532 ? 14.136 -36.707 -16.113 1.00 84.54 562 VAL B CA 1
ATOM 9537 C C . VAL B 1 532 ? 14.628 -35.917 -17.319 1.00 85.89 562 VAL B C 1
ATOM 9538 O O . VAL B 1 532 ? 13.918 -35.741 -18.317 1.00 86.34 562 VAL B O 1
ATOM 9542 N N . ALA B 1 533 ? 15.851 -35.404 -17.201 1.00 83.46 563 ALA B N 1
ATOM 9543 C CA . ALA B 1 533 ? 16.508 -34.834 -18.363 1.00 93.46 563 ALA B CA 1
ATOM 9544 C C . ALA B 1 533 ? 16.651 -35.903 -19.442 1.00 102.35 563 ALA B C 1
ATOM 9545 O O . ALA B 1 533 ? 16.666 -37.106 -19.165 1.00 104.75 563 ALA B O 1
ATOM 9547 N N . GLU B 1 534 ? 16.790 -35.455 -20.689 1.00 103.43 564 GLU B N 1
ATOM 9548 C CA . GLU B 1 534 ? 16.755 -36.408 -21.792 1.00 106.49 564 GLU B CA 1
ATOM 9549 C C . GLU B 1 534 ? 17.993 -37.295 -21.840 1.00 108.53 564 GLU B C 1
ATOM 9550 O O . GLU B 1 534 ? 17.935 -38.381 -22.430 1.00 108.80 564 GLU B O 1
ATOM 9556 N N . GLY B 1 535 ? 19.095 -36.887 -21.206 1.00 108.33 565 GLY B N 1
ATOM 9557 C CA . GLY B 1 535 ? 20.281 -37.726 -21.225 1.00 109.30 565 GLY B CA 1
ATOM 9558 C C . GLY B 1 535 ? 20.146 -38.955 -20.345 1.00 112.45 565 GLY B C 1
ATOM 9559 O O . GLY B 1 535 ? 20.299 -40.081 -20.821 1.00 114.70 565 GLY B O 1
ATOM 9560 N N . GLU B 1 536 ? 19.834 -38.769 -19.064 1.00 112.44 566 GLU B N 1
ATOM 9561 C CA . GLU B 1 536 ? 19.707 -39.921 -18.177 1.00 111.26 566 GLU B CA 1
ATOM 9562 C C . GLU B 1 536 ? 18.332 -40.575 -18.422 1.00 107.95 566 GLU B C 1
ATOM 9563 O O . GLU B 1 536 ? 17.439 -39.916 -18.942 1.00 108.27 566 GLU B O 1
ATOM 9569 N N . GLU B 1 537 ? 18.108 -41.859 -18.069 1.00 106.27 567 GLU B N 1
ATOM 9570 C CA . GLU B 1 537 ? 16.757 -42.383 -18.329 1.00 104.72 567 GLU B CA 1
ATOM 9571 C C . GLU B 1 537 ? 15.908 -42.417 -17.076 1.00 98.89 567 GLU B C 1
ATOM 9572 O O . GLU B 1 537 ? 16.405 -42.395 -15.950 1.00 99.39 567 GLU B O 1
ATOM 9578 N N . ARG B 1 538 ? 14.672 -42.669 -17.310 1.00 97.35 568 ARG B N 1
ATOM 9579 C CA . ARG B 1 538 ? 13.493 -42.481 -16.507 1.00 92.46 568 ARG B CA 1
ATOM 9580 C C . ARG B 1 538 ? 13.048 -43.746 -15.787 1.00 88.89 568 ARG B C 1
ATOM 9581 O O . ARG B 1 538 ? 12.894 -44.808 -16.417 1.00 88.52 568 ARG B O 1
ATOM 9589 N N . PRO B 1 539 ? 12.826 -43.651 -14.477 1.00 87.41 569 PRO B N 1
ATOM 9590 C CA . PRO B 1 539 ? 12.350 -44.816 -13.721 1.00 82.23 569 PRO B CA 1
ATOM 9591 C C . PRO B 1 539 ? 10.968 -45.259 -14.187 1.00 84.65 569 PRO B C 1
ATOM 9592 O O . PRO B 1 539 ? 10.148 -44.459 -14.648 1.00 83.23 569 PRO B O 1
ATOM 9596 N N . SER B 1 540 ? 10.727 -46.562 -14.084 1.00 81.74 570 SER B N 1
ATOM 9597 C CA . SER B 1 540 ? 9.439 -47.123 -14.460 1.00 79.33 570 SER B CA 1
ATOM 9598 C C . SER B 1 540 ? 8.352 -46.754 -13.452 1.00 78.88 570 SER B C 1
ATOM 9599 O O . SER B 1 540 ? 8.619 -46.535 -12.271 1.00 74.31 570 SER B O 1
ATOM 9602 N N . ALA B 1 541 ? 7.108 -46.697 -13.937 1.00 79.25 571 ALA B N 1
ATOM 9603 C CA . ALA B 1 541 ? 5.934 -46.450 -13.107 1.00 77.04 571 ALA B CA 1
ATOM 9604 C C . ALA B 1 541 ? 5.274 -47.727 -12.609 1.00 75.80 571 ALA B C 1
ATOM 9605 O O . ALA B 1 541 ? 4.219 -47.656 -11.968 1.00 73.16 571 ALA B O 1
ATOM 9607 N N . ALA B 1 542 ? 5.867 -48.886 -12.870 1.00 78.10 572 ALA B N 1
ATOM 9608 C CA . ALA B 1 542 ? 5.306 -50.129 -12.359 1.00 79.65 572 ALA B CA 1
ATOM 9609 C C . ALA B 1 542 ? 5.284 -50.112 -10.831 1.00 78.09 572 ALA B C 1
ATOM 9610 O O . ALA B 1 542 ? 6.209 -49.613 -10.184 1.00 69.07 572 ALA B O 1
ATOM 9612 N N . GLY B 1 543 ? 4.172 -50.566 -10.261 1.00 78.80 573 GLY B N 1
ATOM 9613 C CA . GLY B 1 543 ? 4.066 -50.655 -8.796 1.00 74.98 573 GLY B CA 1
ATOM 9614 C C . GLY B 1 543 ? 3.325 -49.487 -8.201 1.00 81.79 573 GLY B C 1
ATOM 9615 O O . GLY B 1 543 ? 2.718 -49.658 -7.138 1.00 79.66 573 GLY B O 1
ATOM 9616 N N . SER B 1 544 ? 3.337 -48.355 -8.889 1.00 78.55 574 SER B N 1
ATOM 9617 C CA . SER B 1 544 ? 2.724 -47.132 -8.337 1.00 75.70 574 SER B CA 1
ATOM 9618 C C . SER B 1 544 ? 1.284 -47.404 -7.911 1.00 79.25 574 SER B C 1
ATOM 9619 O O . SER B 1 544 ? 0.646 -48.255 -8.523 1.00 80.00 574 SER B O 1
ATOM 9622 N N . ASP B 1 545 ? 0.823 -46.733 -6.855 1.00 79.81 575 ASP B N 1
ATOM 9623 C CA . ASP B 1 545 ? -0.582 -46.860 -6.401 1.00 78.17 575 ASP B CA 1
ATOM 9624 C C . ASP B 1 545 ? -1.381 -45.760 -7.085 1.00 78.79 575 ASP B C 1
ATOM 9625 O O . ASP B 1 545 ? -2.602 -45.896 -7.173 1.00 79.60 575 ASP B O 1
ATOM 9630 N N . TYR B 1 546 ? -0.702 -44.690 -7.496 1.00 74.66 576 TYR B N 1
ATOM 9631 C CA . TYR B 1 546 ? -1.358 -43.584 -8.232 1.00 74.49 576 TYR B CA 1
ATOM 9632 C C . TYR B 1 546 ? -0.364 -42.982 -9.217 1.00 70.20 576 TYR B C 1
ATOM 9633 O O . TYR B 1 546 ? 0.805 -42.850 -8.858 1.00 67.23 576 TYR B O 1
ATOM 9642 N N . VAL B 1 547 ? -0.811 -42.653 -10.427 1.00 73.94 577 VAL B N 1
ATOM 9643 C CA . VAL B 1 547 ? 0.062 -41.930 -11.400 1.00 71.09 577 VAL B CA 1
ATOM 9644 C C . VAL B 1 547 ? -0.589 -40.572 -11.664 1.00 70.20 577 VAL B C 1
ATOM 9645 O O . VAL B 1 547 ? -1.735 -40.564 -12.114 1.00 74.99 577 VAL B O 1
ATOM 9649 N N . LEU B 1 548 ? 0.103 -39.480 -11.359 1.00 67.66 578 LEU B N 1
ATOM 9650 C CA . LEU B 1 548 ? -0.423 -38.138 -11.573 1.00 66.30 578 LEU B CA 1
ATOM 9651 C C . LEU B 1 548 ? 0.319 -37.518 -12.742 1.00 66.69 578 LEU B C 1
ATOM 9652 O O . LEU B 1 548 ? 1.550 -37.360 -12.692 1.00 65.63 578 LEU B O 1
ATOM 9657 N N . ILE B 1 549 ? -0.432 -37.195 -13.794 1.00 64.89 579 ILE B N 1
ATOM 9658 C CA . ILE B 1 549 ? 0.099 -36.653 -15.039 1.00 65.97 579 ILE B CA 1
ATOM 9659 C C . ILE B 1 549 ? -0.525 -35.277 -15.267 1.00 62.34 579 ILE B C 1
ATOM 9660 O O . ILE B 1 549 ? -1.754 -35.147 -15.351 1.00 61.52 579 ILE B O 1
ATOM 9665 N N . SER B 1 550 ? 0.318 -34.247 -15.335 1.00 60.78 580 SER B N 1
ATOM 9666 C CA . SER B 1 550 ? -0.127 -32.893 -15.644 1.00 64.81 580 SER B CA 1
ATOM 9667 C C . SER B 1 550 ? 0.412 -32.557 -17.026 1.00 62.28 580 SER B C 1
ATOM 9668 O O . SER B 1 550 ? 1.632 -32.475 -17.221 1.00 63.36 580 SER B O 1
ATOM 9671 N N . MET B 1 551 ? -0.506 -32.358 -17.965 1.00 62.09 581 MET B N 1
ATOM 9672 C CA . MET B 1 551 ? -0.246 -32.462 -19.395 1.00 63.59 581 MET B CA 1
ATOM 9673 C C . MET B 1 551 ? -0.893 -31.299 -20.135 1.00 60.59 581 MET B C 1
ATOM 9674 O O . MET B 1 551 ? -1.963 -30.827 -19.750 1.00 60.06 581 MET B O 1
ATOM 9679 N N . THR B 1 552 ? -0.253 -30.848 -21.214 1.00 59.24 582 THR B N 1
ATOM 9680 C CA . THR B 1 552 ? -0.881 -29.876 -22.105 1.00 58.48 582 THR B CA 1
ATOM 9681 C C . THR B 1 552 ? -0.322 -30.074 -23.517 1.00 62.07 582 THR B C 1
ATOM 9682 O O . THR B 1 552 ? 0.390 -31.041 -23.802 1.00 63.79 582 THR B O 1
ATOM 9686 N N . ALA B 1 553 ? -0.662 -29.158 -24.408 1.00 60.74 583 ALA B N 1
ATOM 9687 C CA . ALA B 1 553 ? -0.049 -29.083 -25.724 1.00 65.31 583 ALA B CA 1
ATOM 9688 C C . ALA B 1 553 ? 0.227 -27.614 -26.018 1.00 60.36 583 ALA B C 1
ATOM 9689 O O . ALA B 1 553 ? -0.536 -26.746 -25.595 1.00 59.84 583 ALA B O 1
ATOM 9691 N N . LYS B 1 554 ? 1.341 -27.353 -26.701 1.00 62.60 584 LYS B N 1
ATOM 9692 C CA . LYS B 1 554 ? 1.771 -26.017 -27.091 1.00 64.30 584 LYS B CA 1
ATOM 9693 C C . LYS B 1 554 ? 2.098 -26.064 -28.584 1.00 62.81 584 LYS B C 1
ATOM 9694 O O . LYS B 1 554 ? 2.468 -27.106 -29.127 1.00 60.82 584 LYS B O 1
ATOM 9700 N N . THR B 1 555 ? 2.001 -24.906 -29.229 1.00 61.58 585 THR B N 1
ATOM 9701 C CA . THR B 1 555 ? 2.567 -24.779 -30.558 1.00 62.42 585 THR B CA 1
ATOM 9702 C C . THR B 1 555 ? 4.050 -24.501 -30.435 1.00 61.82 585 THR B C 1
ATOM 9703 O O . THR B 1 555 ? 4.533 -23.988 -29.425 1.00 62.55 585 THR B O 1
ATOM 9707 N N . ASN B 1 556 ? 4.775 -24.864 -31.480 1.00 63.32 586 ASN B N 1
ATOM 9708 C CA . ASN B 1 556 ? 6.181 -24.507 -31.642 1.00 65.50 586 ASN B CA 1
ATOM 9709 C C . ASN B 1 556 ? 6.337 -24.183 -33.135 1.00 66.05 586 ASN B C 1
ATOM 9710 O O . ASN B 1 556 ? 6.778 -25.007 -33.941 1.00 65.63 586 ASN B O 1
ATOM 9715 N N . ALA B 1 557 ? 5.949 -22.957 -33.497 1.00 65.54 587 ALA B N 1
ATOM 9716 C CA . ALA B 1 557 ? 5.889 -22.517 -34.885 1.00 62.69 587 ALA B CA 1
ATOM 9717 C C . ALA B 1 557 ? 6.902 -21.425 -35.202 1.00 65.86 587 ALA B C 1
ATOM 9718 O O . ALA B 1 557 ? 6.805 -20.782 -36.254 1.00 66.49 587 ALA B O 1
ATOM 9720 N N . GLY B 1 558 ? 7.885 -21.213 -34.321 1.00 65.34 588 GLY B N 1
ATOM 9721 C CA . GLY B 1 558 ? 8.833 -20.120 -34.481 1.00 65.54 588 GLY B CA 1
ATOM 9722 C C . GLY B 1 558 ? 9.665 -20.194 -35.747 1.00 67.95 588 GLY B C 1
ATOM 9723 O O . GLY B 1 558 ? 10.301 -19.201 -36.118 1.00 70.36 588 GLY B O 1
ATOM 9724 N N . ASP B 1 559 ? 9.685 -21.350 -36.415 1.00 69.99 589 ASP B N 1
ATOM 9725 C CA . ASP B 1 559 ? 10.396 -21.505 -37.680 1.00 70.40 589 ASP B CA 1
ATOM 9726 C C . ASP B 1 559 ? 9.607 -21.007 -38.885 1.00 71.74 589 ASP B C 1
ATOM 9727 O O . ASP B 1 559 ? 10.179 -20.939 -39.984 1.00 69.71 589 ASP B O 1
ATOM 9732 N N . TYR B 1 560 ? 8.324 -20.674 -38.724 1.00 69.67 590 TYR B N 1
ATOM 9733 C CA . TYR B 1 560 ? 7.514 -20.333 -39.888 1.00 70.09 590 TYR B CA 1
ATOM 9734 C C . TYR B 1 560 ? 8.113 -19.151 -40.630 1.00 67.78 590 TYR B C 1
ATOM 9735 O O . TYR B 1 560 ? 8.487 -18.142 -40.025 1.00 67.03 590 TYR B O 1
ATOM 9744 N N . VAL B 1 561 ? 8.217 -19.298 -41.945 1.00 68.60 591 VAL B N 1
ATOM 9745 C CA . VAL B 1 561 ? 8.658 -18.235 -42.842 1.00 73.36 591 VAL B CA 1
ATOM 9746 C C . VAL B 1 561 ? 7.736 -18.256 -44.046 1.00 68.12 591 VAL B C 1
ATOM 9747 O O . VAL B 1 561 ? 7.551 -19.309 -44.669 1.00 66.83 591 VAL B O 1
ATOM 9751 N N . SER B 1 562 ? 7.154 -17.093 -44.364 1.00 68.81 592 SER B N 1
ATOM 9752 C CA . SER B 1 562 ? 6.112 -17.021 -45.384 1.00 68.86 592 SER B CA 1
ATOM 9753 C C . SER B 1 562 ? 6.650 -17.292 -46.784 1.00 70.97 592 SER B C 1
ATOM 9754 O O . SER B 1 562 ? 5.983 -17.956 -47.594 1.00 67.56 592 SER B O 1
ATOM 9757 N N . ASP B 1 563 ? 7.825 -16.750 -47.107 1.00 70.53 593 ASP B N 1
ATOM 9758 C CA . ASP B 1 563 ? 8.350 -16.835 -48.466 1.00 77.38 593 ASP B CA 1
ATOM 9759 C C . ASP B 1 563 ? 9.392 -17.939 -48.627 1.00 75.78 593 ASP B C 1
ATOM 9760 O O . ASP B 1 563 ? 10.086 -17.977 -49.647 1.00 79.92 593 ASP B O 1
ATOM 9765 N N . ASP B 1 564 ? 9.520 -18.824 -47.650 1.00 70.53 594 ASP B N 1
ATOM 9766 C CA . ASP B 1 564 ? 10.405 -19.974 -47.785 1.00 72.41 594 ASP B CA 1
ATOM 9767 C C . ASP B 1 564 ? 9.710 -21.046 -48.618 1.00 74.91 594 ASP B C 1
ATOM 9768 O O . ASP B 1 564 ? 8.569 -21.413 -48.307 1.00 72.73 594 ASP B O 1
ATOM 9773 N N . PRO B 1 565 ? 10.321 -21.524 -49.706 1.00 78.70 595 PRO B N 1
ATOM 9774 C CA . PRO B 1 565 ? 9.698 -22.614 -50.474 1.00 75.98 595 PRO B CA 1
ATOM 9775 C C . PRO B 1 565 ? 9.560 -23.922 -49.701 1.00 74.45 595 PRO B C 1
ATOM 9776 O O . PRO B 1 565 ? 8.727 -24.747 -50.077 1.00 75.37 595 PRO B O 1
ATOM 9780 N N . SER B 1 566 ? 10.337 -24.151 -48.640 1.00 74.86 596 SER B N 1
ATOM 9781 C CA . SER B 1 566 ? 10.132 -25.347 -47.821 1.00 75.50 596 SER B CA 1
ATOM 9782 C C . SER B 1 566 ? 8.996 -25.186 -46.809 1.00 75.12 596 SER B C 1
ATOM 9783 O O . SER B 1 566 ? 8.600 -26.177 -46.177 1.00 71.44 596 SER B O 1
ATOM 9786 N N . LEU B 1 567 ? 8.504 -23.960 -46.600 1.00 74.73 597 LEU B N 1
ATOM 9787 C CA . LEU B 1 567 ? 7.523 -23.685 -45.556 1.00 72.06 597 LEU B CA 1
ATOM 9788 C C . LEU B 1 567 ? 6.260 -23.032 -46.120 1.00 73.81 597 LEU B C 1
ATOM 9789 O O . LEU B 1 567 ? 5.326 -23.732 -46.534 1.00 72.06 597 LEU B O 1
ATOM 9794 N N . GLY B 1 568 ? 6.228 -21.697 -46.188 1.00 72.32 598 GLY B N 1
ATOM 9795 C CA . GLY B 1 568 ? 5.012 -21.015 -46.614 1.00 64.88 598 GLY B CA 1
ATOM 9796 C C . GLY B 1 568 ? 4.727 -21.152 -48.101 1.00 69.28 598 GLY B C 1
ATOM 9797 O O . GLY B 1 568 ? 3.563 -21.127 -48.521 1.00 63.80 598 GLY B O 1
ATOM 9798 N N . LEU B 1 569 ? 5.774 -21.278 -48.919 1.00 70.02 599 LEU B N 1
ATOM 9799 C CA . LEU B 1 569 ? 5.626 -21.461 -50.361 1.00 74.33 599 LEU B CA 1
ATOM 9800 C C . LEU B 1 569 ? 5.802 -22.924 -50.791 1.00 74.32 599 LEU B C 1
ATOM 9801 O O . LEU B 1 569 ? 6.037 -23.192 -51.975 1.00 77.00 599 LEU B O 1
ATOM 9806 N N . ASN B 1 570 ? 5.661 -23.873 -49.859 1.00 71.63 600 ASN B N 1
ATOM 9807 C CA . ASN B 1 570 ? 5.804 -25.299 -50.163 1.00 67.78 600 ASN B CA 1
ATOM 9808 C C . ASN B 1 570 ? 4.512 -25.869 -50.740 1.00 72.73 600 ASN B C 1
ATOM 9809 O O . ASN B 1 570 ? 3.508 -25.948 -50.022 1.00 67.69 600 ASN B O 1
ATOM 9814 N N . PRO B 1 571 ? 4.494 -26.303 -52.009 1.00 76.19 601 PRO B N 1
ATOM 9815 C CA . PRO B 1 571 ? 3.264 -26.920 -52.540 1.00 71.87 601 PRO B CA 1
ATOM 9816 C C . PRO B 1 571 ? 2.829 -28.148 -51.753 1.00 68.49 601 PRO B C 1
ATOM 9817 O O . PRO B 1 571 ? 1.635 -28.482 -51.747 1.00 67.11 601 PRO B O 1
ATOM 9821 N N . ASP B 1 572 ? 3.765 -28.842 -51.100 1.00 67.75 602 ASP B N 1
ATOM 9822 C CA . ASP B 1 572 ? 3.400 -29.994 -50.287 1.00 72.92 602 ASP B CA 1
ATOM 9823 C C . ASP B 1 572 ? 2.554 -29.620 -49.076 1.00 74.35 602 ASP B C 1
ATOM 9824 O O . ASP B 1 572 ? 1.880 -30.492 -48.515 1.00 73.08 602 ASP B O 1
ATOM 9829 N N . HIS B 1 573 ? 2.559 -28.352 -48.665 1.00 69.92 603 HIS B N 1
ATOM 9830 C CA . HIS B 1 573 ? 1.749 -27.964 -47.519 1.00 67.73 603 HIS B CA 1
ATOM 9831 C C . HIS B 1 573 ? 0.314 -27.663 -47.901 1.00 67.18 603 HIS B C 1
ATOM 9832 O O . HIS B 1 573 ? -0.475 -27.311 -47.022 1.00 64.77 603 HIS B O 1
ATOM 9839 N N . GLY B 1 574 ? -0.050 -27.840 -49.176 1.00 68.16 604 GLY B N 1
ATOM 9840 C CA . GLY B 1 574 ? -1.409 -27.628 -49.617 1.00 63.86 604 GLY B CA 1
ATOM 9841 C C . GLY B 1 574 ? -1.655 -26.186 -50.012 1.00 67.77 604 GLY B C 1
ATOM 9842 O O . GLY B 1 574 ? -0.732 -25.404 -50.267 1.00 67.22 604 GLY B O 1
ATOM 9843 N N . THR B 1 575 ? -2.938 -25.841 -50.101 1.00 71.65 605 THR B N 1
ATOM 9844 C CA . THR B 1 575 ? -3.346 -24.498 -50.475 1.00 67.03 605 THR B CA 1
ATOM 9845 C C . THR B 1 575 ? -4.318 -23.959 -49.440 1.00 64.87 605 THR B C 1
ATOM 9846 O O . THR B 1 575 ? -5.037 -24.716 -48.781 1.00 69.23 605 THR B O 1
ATOM 9850 N N . ASN B 1 576 ? -4.357 -22.638 -49.342 1.00 61.34 606 ASN B N 1
ATOM 9851 C CA . ASN B 1 576 ? -5.239 -21.894 -48.459 1.00 67.27 606 ASN B CA 1
ATOM 9852 C C . ASN B 1 576 ? -6.653 -21.868 -49.026 1.00 67.98 606 ASN B C 1
ATOM 9853 O O . ASN B 1 576 ? -6.916 -21.158 -50.006 1.00 66.25 606 ASN B O 1
ATOM 9858 N N . PRO B 1 577 ? -7.594 -22.624 -48.452 1.00 67.50 607 PRO B N 1
ATOM 9859 C CA . PRO B 1 577 ? -8.957 -22.630 -49.004 1.00 70.19 607 PRO B CA 1
ATOM 9860 C C . PRO B 1 577 ? -9.729 -21.337 -48.771 1.00 70.76 607 PRO B C 1
ATOM 9861 O O . PRO B 1 577 ? -10.876 -21.226 -49.221 1.00 68.42 607 PRO B O 1
ATOM 9865 N N . SER B 1 578 ? -9.155 -20.345 -48.097 1.00 69.24 608 SER B N 1
ATOM 9866 C CA . SER B 1 578 ? -9.915 -19.148 -47.775 1.00 67.52 608 SER B CA 1
ATOM 9867 C C . SER B 1 578 ? -10.024 -18.258 -49.009 1.00 66.66 608 SER B C 1
ATOM 9868 O O . SER B 1 578 ? -9.032 -17.989 -49.705 1.00 62.19 608 SER B O 1
ATOM 9871 N N . VAL B 1 579 ? -11.237 -17.804 -49.290 1.00 68.12 609 VAL B N 1
ATOM 9872 C CA . VAL B 1 579 ? -11.470 -16.915 -50.418 1.00 69.15 609 VAL B CA 1
ATOM 9873 C C . VAL B 1 579 ? -12.105 -15.643 -49.880 1.00 68.47 609 VAL B C 1
ATOM 9874 O O . VAL B 1 579 ? -13.151 -15.682 -49.212 1.00 69.14 609 VAL B O 1
ATOM 9878 N N . ILE B 1 580 ? -11.453 -14.518 -50.124 1.00 63.73 610 ILE B N 1
ATOM 9879 C CA . ILE B 1 580 ? -12.013 -13.217 -49.813 1.00 67.63 610 ILE B CA 1
ATOM 9880 C C . ILE B 1 580 ? -11.984 -12.418 -51.090 1.00 68.06 610 ILE B C 1
ATOM 9881 O O . ILE B 1 580 ? -10.913 -12.038 -51.584 1.00 66.05 610 ILE B O 1
ATOM 9886 N N . ILE B 1 581 ? -13.148 -12.161 -51.624 1.00 71.15 611 ILE B N 1
ATOM 9887 C CA . ILE B 1 581 ? -13.261 -11.359 -52.823 1.00 73.94 611 ILE B CA 1
ATOM 9888 C C . ILE B 1 581 ? -13.363 -9.899 -52.388 1.00 76.04 611 ILE B C 1
ATOM 9889 O O . ILE B 1 581 ? -14.207 -9.544 -51.557 1.00 74.04 611 ILE B O 1
ATOM 9894 N N . GLY B 1 582 ? -12.456 -9.063 -52.907 1.00 79.51 612 GLY B N 1
ATOM 9895 C CA . GLY B 1 582 ? -12.413 -7.649 -52.571 1.00 86.30 612 GLY B CA 1
ATOM 9896 C C . GLY B 1 582 ? -13.646 -6.895 -53.061 1.00 87.19 612 GLY B C 1
ATOM 9897 O O . GLY B 1 582 ? -14.479 -7.401 -53.791 1.00 86.86 612 GLY B O 1
ATOM 9898 N N . ASP B 1 583 ? -13.760 -5.644 -52.617 1.00 90.24 613 ASP B N 1
ATOM 9899 C CA . ASP B 1 583 ? -14.820 -4.764 -53.111 1.00 94.32 613 ASP B CA 1
ATOM 9900 C C . ASP B 1 583 ? -14.684 -4.484 -54.606 1.00 93.18 613 ASP B C 1
ATOM 9901 O O . ASP B 1 583 ? -15.689 -4.224 -55.284 1.00 95.99 613 ASP B O 1
ATOM 9906 N N . ASP B 1 584 ? -13.457 -4.524 -55.120 1.00 95.34 614 ASP B N 1
ATOM 9907 C CA . ASP B 1 584 ? -13.093 -4.464 -56.528 1.00 92.12 614 ASP B CA 1
ATOM 9908 C C . ASP B 1 584 ? -13.460 -5.713 -57.317 1.00 89.77 614 ASP B C 1
ATOM 9909 O O . ASP B 1 584 ? -13.149 -5.763 -58.508 1.00 90.11 614 ASP B O 1
ATOM 9914 N N . GLY B 1 585 ? -14.032 -6.738 -56.691 1.00 88.62 615 GLY B N 1
ATOM 9915 C CA . GLY B 1 585 ? -14.381 -7.957 -57.383 1.00 86.23 615 GLY B CA 1
ATOM 9916 C C . GLY B 1 585 ? -13.260 -8.972 -57.522 1.00 86.05 615 GLY B C 1
ATOM 9917 O O . GLY B 1 585 ? -13.537 -10.143 -57.810 1.00 87.89 615 GLY B O 1
ATOM 9918 N N . GLU B 1 586 ? -11.977 -8.562 -57.312 1.00 85.08 616 GLU B N 1
ATOM 9919 C CA . GLU B 1 586 ? -10.848 -9.478 -57.412 1.00 83.50 616 GLU B CA 1
ATOM 9920 C C . GLU B 1 586 ? -10.498 -10.072 -56.044 1.00 82.29 616 GLU B C 1
ATOM 9921 O O . GLU B 1 586 ? -10.645 -9.407 -55.012 1.00 81.41 616 GLU B O 1
ATOM 9927 N N . PRO B 1 587 ? -10.055 -11.331 -55.991 1.00 80.56 617 PRO B N 1
ATOM 9928 C CA . PRO B 1 587 ? -9.690 -11.921 -54.691 1.00 78.22 617 PRO B CA 1
ATOM 9929 C C . PRO B 1 587 ? -8.561 -11.142 -54.039 1.00 75.79 617 PRO B C 1
ATOM 9930 O O . PRO B 1 587 ? -7.685 -10.591 -54.713 1.00 77.82 617 PRO B O 1
ATOM 9934 N N . LEU B 1 588 ? -8.576 -11.098 -52.708 1.00 73.54 618 LEU B N 1
ATOM 9935 C CA . LEU B 1 588 ? -7.409 -10.551 -52.057 1.00 69.91 618 LEU B CA 1
ATOM 9936 C C . LEU B 1 588 ? -6.221 -11.448 -52.394 1.00 69.21 618 LEU B C 1
ATOM 9937 O O . LEU B 1 588 ? -6.383 -12.655 -52.612 1.00 64.21 618 LEU B O 1
ATOM 9942 N N . PRO B 1 589 ? -5.023 -10.884 -52.480 1.00 70.88 619 PRO B N 1
ATOM 9943 C CA . PRO B 1 589 ? -3.856 -11.701 -52.840 1.00 67.03 619 PRO B CA 1
ATOM 9944 C C . PRO B 1 589 ? -3.691 -12.872 -51.877 1.00 72.43 619 PRO B C 1
ATOM 9945 O O . PRO B 1 589 ? -3.774 -12.718 -50.652 1.00 65.96 619 PRO B O 1
ATOM 9949 N N . GLY B 1 590 ? -3.515 -14.062 -52.449 1.00 68.73 620 GLY B N 1
ATOM 9950 C CA . GLY B 1 590 ? -3.356 -15.268 -51.680 1.00 65.03 620 GLY B CA 1
ATOM 9951 C C . GLY B 1 590 ? -4.640 -15.835 -51.123 1.00 67.46 620 GLY B C 1
ATOM 9952 O O . GLY B 1 590 ? -4.606 -16.905 -50.503 1.00 67.09 620 GLY B O 1
ATOM 9953 N N . LEU B 1 591 ? -5.764 -15.144 -51.290 1.00 64.49 621 LEU B N 1
ATOM 9954 C CA . LEU B 1 591 ? -7.040 -15.548 -50.707 1.00 65.59 621 LEU B CA 1
ATOM 9955 C C . LEU B 1 591 ? -8.056 -15.834 -51.794 1.00 72.80 621 LEU B C 1
ATOM 9956 O O . LEU B 1 591 ? -9.202 -15.381 -51.731 1.00 69.48 621 LEU B O 1
ATOM 9961 N N . ASP B 1 592 ? -7.608 -16.532 -52.841 1.00 71.09 622 ASP B N 1
ATOM 9962 C CA . ASP B 1 592 ? -8.460 -17.011 -53.920 1.00 76.24 622 ASP B CA 1
ATOM 9963 C C . ASP B 1 592 ? -8.940 -18.446 -53.716 1.00 77.13 622 ASP B C 1
ATOM 9964 O O . ASP B 1 592 ? -9.761 -18.920 -54.507 1.00 75.06 622 ASP B O 1
ATOM 9969 N N . GLY B 1 593 ? -8.447 -19.152 -52.694 1.00 70.44 623 GLY B N 1
ATOM 9970 C CA . GLY B 1 593 ? -8.775 -20.550 -52.479 1.00 66.97 623 GLY B CA 1
ATOM 9971 C C . GLY B 1 593 ? -7.832 -21.549 -53.116 1.00 71.91 623 GLY B C 1
ATOM 9972 O O . GLY B 1 593 ? -8.127 -22.750 -53.089 1.00 73.87 623 GLY B O 1
ATOM 9973 N N . GLN B 1 594 ? -6.728 -21.095 -53.730 1.00 69.37 624 GLN B N 1
ATOM 9974 C CA . GLN B 1 594 ? -5.857 -22.021 -54.451 1.00 72.90 624 GLN B CA 1
ATOM 9975 C C . GLN B 1 594 ? -4.411 -21.526 -54.493 1.00 76.64 624 GLN B C 1
ATOM 9976 O O . GLN B 1 594 ? -3.635 -21.974 -55.348 1.00 77.34 624 GLN B O 1
ATOM 9982 N N . SER B 1 595 ? -4.038 -20.606 -53.613 1.00 73.25 625 SER B N 1
ATOM 9983 C CA . SER B 1 595 ? -2.672 -20.124 -53.497 1.00 73.49 625 SER B CA 1
ATOM 9984 C C . SER B 1 595 ? -1.995 -20.827 -52.318 1.00 71.05 625 SER B C 1
ATOM 9985 O O . SER B 1 595 ? -2.649 -21.427 -51.464 1.00 64.40 625 SER B O 1
ATOM 9988 N N . LEU B 1 596 ? -0.667 -20.767 -52.301 1.00 69.03 626 LEU B N 1
ATOM 9989 C CA . LEU B 1 596 ? 0.112 -21.351 -51.228 1.00 63.22 626 LEU B CA 1
ATOM 9990 C C . LEU B 1 596 ? -0.094 -20.559 -49.938 1.00 70.03 626 LEU B C 1
ATOM 9991 O O . LEU B 1 596 ? -0.457 -19.376 -49.956 1.00 67.11 626 LEU B O 1
ATOM 9996 N N . TRP B 1 597 ? 0.134 -21.240 -48.805 1.00 62.48 627 TRP B N 1
ATOM 9997 C CA . TRP B 1 597 ? -0.178 -20.652 -47.506 1.00 64.77 627 TRP B CA 1
ATOM 9998 C C . TRP B 1 597 ? 0.501 -19.304 -47.336 1.00 61.69 627 TRP B C 1
ATOM 9999 O O . TRP B 1 597 ? -0.132 -18.332 -46.918 1.00 70.56 627 TRP B O 1
ATOM 10010 N N . GLY B 1 598 ? 1.764 -19.209 -47.712 1.00 60.61 628 GLY B N 1
ATOM 10011 C CA . GLY B 1 598 ? 2.470 -17.956 -47.611 1.00 65.71 628 GLY B CA 1
ATOM 10012 C C . GLY B 1 598 ? 2.189 -16.919 -48.678 1.00 65.34 628 GLY B C 1
ATOM 10013 O O . GLY B 1 598 ? 2.884 -15.902 -48.705 1.00 70.40 628 GLY B O 1
ATOM 10014 N N . ALA B 1 599 ? 1.186 -17.107 -49.543 1.00 70.71 629 ALA B N 1
ATOM 10015 C CA . ALA B 1 599 ? 0.997 -16.186 -50.666 1.00 68.64 629 ALA B CA 1
ATOM 10016 C C . ALA B 1 599 ? 0.246 -14.921 -50.276 1.00 68.77 629 ALA B C 1
ATOM 10017 O O . ALA B 1 599 ? 0.376 -13.901 -50.965 1.00 64.46 629 ALA B O 1
ATOM 10019 N N . ALA B 1 600 ? -0.484 -14.941 -49.157 1.00 68.23 630 ALA B N 1
ATOM 10020 C CA . ALA B 1 600 ? -1.239 -13.762 -48.755 1.00 68.81 630 ALA B CA 1
ATOM 10021 C C . ALA B 1 600 ? -0.375 -12.721 -48.062 1.00 65.97 630 ALA B C 1
ATOM 10022 O O . ALA B 1 600 ? -0.842 -11.592 -47.856 1.00 61.00 630 ALA B O 1
ATOM 10024 N N . ASP B 1 601 ? 0.874 -13.059 -47.747 1.00 67.49 631 ASP B N 1
ATOM 10025 C CA . ASP B 1 601 ? 1.760 -12.165 -47.014 1.00 68.28 631 ASP B CA 1
ATOM 10026 C C . ASP B 1 601 ? 2.342 -11.139 -47.970 1.00 68.67 631 ASP B C 1
ATOM 10027 O O . ASP B 1 601 ? 2.736 -11.472 -49.088 1.00 67.90 631 ASP B O 1
ATOM 10032 N N . VAL B 1 602 ? 2.423 -9.890 -47.505 1.00 67.82 632 VAL B N 1
ATOM 10033 C CA . VAL B 1 602 ? 2.858 -8.789 -48.360 1.00 71.00 632 VAL B CA 1
ATOM 10034 C C . VAL B 1 602 ? 4.276 -9.011 -48.865 1.00 74.56 632 VAL B C 1
ATOM 10035 O O . VAL B 1 602 ? 4.646 -8.513 -49.937 1.00 71.03 632 VAL B O 1
ATOM 10039 N N . CYS B 1 603 ? 5.086 -9.782 -48.135 1.00 72.26 633 CYS B N 1
ATOM 10040 C CA . CYS B 1 603 ? 6.457 -9.943 -48.592 1.00 74.47 633 CYS B CA 1
ATOM 10041 C C . CYS B 1 603 ? 6.555 -10.746 -49.880 1.00 70.84 633 CYS B C 1
ATOM 10042 O O . CYS B 1 603 ? 7.600 -10.689 -50.530 1.00 72.08 633 CYS B O 1
ATOM 10045 N N . VAL B 1 604 ? 5.505 -11.458 -50.282 1.00 73.01 634 VAL B N 1
ATOM 10046 C CA . VAL B 1 604 ? 5.485 -12.130 -51.585 1.00 71.44 634 VAL B CA 1
ATOM 10047 C C . VAL B 1 604 ? 4.664 -11.355 -52.616 1.00 75.44 634 VAL B C 1
ATOM 10048 O O . VAL B 1 604 ? 5.154 -11.077 -53.710 1.00 74.98 634 VAL B O 1
ATOM 10052 N N . HIS B 1 605 ? 3.446 -10.942 -52.271 1.00 73.23 635 HIS B N 1
ATOM 10053 C CA . HIS B 1 605 ? 2.591 -10.236 -53.261 1.00 73.96 635 HIS B CA 1
ATOM 10054 C C . HIS B 1 605 ? 3.157 -8.841 -53.527 1.00 74.15 635 HIS B C 1
ATOM 10055 O O . HIS B 1 605 ? 3.094 -8.398 -54.669 1.00 72.84 635 HIS B O 1
ATOM 10062 N N . LYS B 1 606 ? 3.694 -8.191 -52.508 1.00 70.75 636 LYS B N 1
ATOM 10063 C CA . LYS B 1 606 ? 4.336 -6.868 -52.679 1.00 72.98 636 LYS B CA 1
ATOM 10064 C C . LYS B 1 606 ? 3.345 -5.843 -53.230 1.00 76.73 636 LYS B C 1
ATOM 10065 O O . LYS B 1 606 ? 3.804 -4.850 -53.785 1.00 74.06 636 LYS B O 1
ATOM 10071 N N . GLU B 1 607 ? 2.050 -6.045 -53.007 1.00 75.82 637 GLU B N 1
ATOM 10072 C CA . GLU B 1 607 ? 1.011 -5.150 -53.566 1.00 72.45 637 GLU B CA 1
ATOM 10073 C C . GLU B 1 607 ? 0.899 -3.846 -52.787 1.00 78.16 637 GLU B C 1
ATOM 10074 O O . GLU B 1 607 ? -0.049 -3.115 -53.054 1.00 80.17 637 GLU B O 1
ATOM 10080 N N . GLY B 1 608 ? 1.812 -3.552 -51.873 1.00 82.90 638 GLY B N 1
ATOM 10081 C CA . GLY B 1 608 ? 1.747 -2.283 -51.195 1.00 86.14 638 GLY B CA 1
ATOM 10082 C C . GLY B 1 608 ? 2.422 -1.176 -51.975 1.00 82.06 638 GLY B C 1
ATOM 10083 O O . GLY B 1 608 ? 2.930 -1.351 -53.082 1.00 82.04 638 GLY B O 1
ATOM 10084 N N . HIS B 1 609 ? 2.412 0.040 -51.430 1.00 81.75 639 HIS B N 1
ATOM 10085 C CA . HIS B 1 609 ? 3.144 1.163 -52.076 1.00 87.71 639 HIS B CA 1
ATOM 10086 C C . HIS B 1 609 ? 4.539 1.185 -51.467 1.00 94.19 639 HIS B C 1
ATOM 10087 O O . HIS B 1 609 ? 5.188 2.230 -51.492 1.00 95.11 639 HIS B O 1
ATOM 10094 N N . GLU B 1 610 ? 4.929 0.078 -50.862 1.00 97.94 640 GLU B N 1
ATOM 10095 C CA . GLU B 1 610 ? 6.252 0.014 -50.211 1.00 102.85 640 GLU B CA 1
ATOM 10096 C C . GLU B 1 610 ? 7.120 -0.895 -51.062 1.00 105.06 640 GLU B C 1
ATOM 10097 O O . GLU B 1 610 ? 6.582 -1.841 -51.652 1.00 108.72 640 GLU B O 1
ATOM 10103 N N . GLU B 1 611 ? 8.406 -0.598 -51.132 1.00 106.44 641 GLU B N 1
ATOM 10104 C CA . GLU B 1 611 ? 9.282 -1.392 -52.012 1.00 106.95 641 GLU B CA 1
ATOM 10105 C C . GLU B 1 611 ? 9.414 -2.790 -51.414 1.00 105.96 641 GLU B C 1
ATOM 10106 O O . GLU B 1 611 ? 8.541 -3.183 -50.643 1.00 104.82 641 GLU B O 1
ATOM 10112 N N . ASN B 1 612 ? 10.473 -3.510 -51.766 1.00 105.76 642 ASN B N 1
ATOM 10113 C CA . ASN B 1 612 ? 10.630 -4.901 -51.279 1.00 99.44 642 ASN B CA 1
ATOM 10114 C C . ASN B 1 612 ? 10.124 -4.965 -49.841 1.00 97.93 642 ASN B C 1
ATOM 10115 O O . ASN B 1 612 ? 10.883 -4.605 -48.935 1.00 96.96 642 ASN B O 1
ATOM 10120 N N . PRO B 1 613 ? 8.890 -5.429 -49.587 1.00 94.44 643 PRO B N 1
ATOM 10121 C CA . PRO B 1 613 ? 8.349 -5.389 -48.235 1.00 91.32 643 PRO B CA 1
ATOM 10122 C C . PRO B 1 613 ? 8.800 -6.555 -47.343 1.00 86.00 643 PRO B C 1
ATOM 10123 O O . PRO B 1 613 ? 9.218 -7.553 -47.868 1.00 85.53 643 PRO B O 1
ATOM 10127 N N . SER B 1 614 ? 8.700 -6.389 -46.024 1.00 85.29 644 SER B N 1
ATOM 10128 C CA . SER B 1 614 ? 9.125 -7.430 -45.058 1.00 82.88 644 SER B CA 1
ATOM 10129 C C . SER B 1 614 ? 7.951 -8.344 -44.716 1.00 79.23 644 SER B C 1
ATOM 10130 O O . SER B 1 614 ? 6.812 -7.879 -44.763 1.00 81.41 644 SER B O 1
ATOM 10133 N N . CYS B 1 615 ? 8.234 -9.593 -44.363 1.00 73.36 645 CYS B N 1
ATOM 10134 C CA . CYS B 1 615 ? 7.138 -10.548 -44.109 1.00 74.28 645 CYS B CA 1
ATOM 10135 C C . CYS B 1 615 ? 6.489 -10.216 -42.768 1.00 75.77 645 CYS B C 1
ATOM 10136 O O . CYS B 1 615 ? 7.224 -9.985 -41.805 1.00 70.96 645 CYS B O 1
ATOM 10139 N N . THR B 1 616 ? 5.168 -10.185 -42.729 1.00 71.07 646 THR B N 1
ATOM 10140 C CA . THR B 1 616 ? 4.415 -9.896 -41.520 1.00 68.15 646 THR B CA 1
ATOM 10141 C C . THR B 1 616 ? 4.125 -11.152 -40.708 1.00 68.50 646 THR B C 1
ATOM 10142 O O . THR B 1 616 ? 3.789 -11.047 -39.524 1.00 68.52 646 THR B O 1
ATOM 10146 N N . ASP B 1 617 ? 4.266 -12.334 -41.312 1.00 63.56 647 ASP B N 1
ATOM 10147 C CA . ASP B 1 617 ? 3.844 -13.581 -40.695 1.00 63.59 647 ASP B CA 1
ATOM 10148 C C . ASP B 1 617 ? 5.009 -14.396 -40.140 1.00 62.06 647 ASP B C 1
ATOM 10149 O O . ASP B 1 617 ? 4.768 -15.408 -39.474 1.00 62.27 647 ASP B O 1
ATOM 10154 N N . ASN B 1 618 ? 6.253 -14.013 -40.439 1.00 59.07 648 ASN B N 1
ATOM 10155 C CA . ASN B 1 618 ? 7.398 -14.815 -40.040 1.00 60.13 648 ASN B CA 1
ATOM 10156 C C . ASN B 1 618 ? 7.403 -15.022 -38.537 1.00 63.30 648 ASN B C 1
ATOM 10157 O O . ASN B 1 618 ? 7.072 -14.110 -37.773 1.00 61.48 648 ASN B O 1
ATOM 10162 N N . ARG B 1 619 ? 7.780 -16.235 -38.126 1.00 64.28 649 ARG B N 1
ATOM 10163 C CA . ARG B 1 619 ? 7.883 -16.695 -36.741 1.00 60.46 649 ARG B CA 1
ATOM 10164 C C . ARG B 1 619 ? 6.538 -16.850 -36.039 1.00 62.46 649 ARG B C 1
ATOM 10165 O O . ARG B 1 619 ? 6.517 -17.347 -34.908 1.00 62.84 649 ARG B O 1
ATOM 10173 N N . LEU B 1 620 ? 5.420 -16.480 -36.669 1.00 61.22 650 LEU B N 1
ATOM 10174 C CA . LEU B 1 620 ? 4.099 -16.460 -36.038 1.00 58.83 650 LEU B CA 1
ATOM 10175 C C . LEU B 1 620 ? 4.220 -16.024 -34.573 1.00 61.28 650 LEU B C 1
ATOM 10176 O O . LEU B 1 620 ? 3.959 -16.788 -33.640 1.00 58.50 650 LEU B O 1
ATOM 10181 N N . ARG B 1 621 ? 4.763 -14.807 -34.403 1.00 59.37 651 ARG B N 1
ATOM 10182 C CA . ARG B 1 621 ? 5.164 -14.314 -33.077 1.00 62.26 651 ARG B CA 1
ATOM 10183 C C . ARG B 1 621 ? 4.037 -14.340 -32.052 1.00 60.03 651 ARG B C 1
ATOM 10184 O O . ARG B 1 621 ? 4.312 -14.359 -30.852 1.00 58.94 651 ARG B O 1
ATOM 10192 N N . PHE B 1 622 ? 2.785 -14.206 -32.476 1.00 56.21 652 PHE B N 1
ATOM 10193 C CA . PHE B 1 622 ? 1.706 -13.955 -31.531 1.00 57.92 652 PHE B CA 1
ATOM 10194 C C . PHE B 1 622 ? 0.994 -15.213 -31.079 1.00 61.46 652 PHE B C 1
ATOM 10195 O O . PHE B 1 622 ? 0.074 -15.121 -30.261 1.00 60.41 652 PHE B O 1
ATOM 10203 N N . GLY B 1 623 ? 1.360 -16.366 -31.619 1.00 59.37 653 GLY B N 1
ATOM 10204 C CA . GLY B 1 623 ? 0.670 -17.609 -31.350 1.00 56.35 653 GLY B CA 1
ATOM 10205 C C . GLY B 1 623 ? 0.234 -18.273 -32.643 1.00 59.52 653 GLY B C 1
ATOM 10206 O O . GLY B 1 623 ? 0.352 -17.720 -33.734 1.00 56.85 653 GLY B O 1
ATOM 10207 N N . GLY B 1 624 ? -0.281 -19.477 -32.490 1.00 60.64 654 GLY B N 1
ATOM 10208 C CA . GLY B 1 624 ? -0.807 -20.211 -33.624 1.00 57.32 654 GLY B CA 1
ATOM 10209 C C . GLY B 1 624 ? 0.177 -21.232 -34.166 1.00 60.41 654 GLY B C 1
ATOM 10210 O O . GLY B 1 624 ? 1.399 -21.100 -34.027 1.00 62.46 654 GLY B O 1
ATOM 10211 N N . ALA B 1 625 ? -0.363 -22.255 -34.830 1.00 59.54 655 ALA B N 1
ATOM 10212 C CA . ALA B 1 625 ? 0.434 -23.318 -35.422 1.00 63.51 655 ALA B CA 1
ATOM 10213 C C . ALA B 1 625 ? 0.792 -22.955 -36.864 1.00 61.51 655 ALA B C 1
ATOM 10214 O O . ALA B 1 625 ? 0.344 -21.938 -37.400 1.00 61.03 655 ALA B O 1
ATOM 10216 N N . TYR B 1 626 ? 1.619 -23.788 -37.495 1.00 60.52 656 TYR B N 1
ATOM 10217 C CA . TYR B 1 626 ? 1.683 -23.728 -38.952 1.00 62.31 656 TYR B CA 1
ATOM 10218 C C . TYR B 1 626 ? 0.256 -23.719 -39.498 1.00 58.83 656 TYR B C 1
ATOM 10219 O O . TYR B 1 626 ? -0.601 -24.461 -39.000 1.00 60.96 656 TYR B O 1
ATOM 10228 N N . PRO B 1 627 ? -0.059 -22.852 -40.463 1.00 63.28 657 PRO B N 1
ATOM 10229 C CA . PRO B 1 627 ? -1.460 -22.767 -40.926 1.00 62.21 657 PRO B CA 1
ATOM 10230 C C . PRO B 1 627 ? -2.002 -24.087 -41.465 1.00 61.90 657 PRO B C 1
ATOM 10231 O O . PRO B 1 627 ? -3.182 -24.404 -41.280 1.00 63.47 657 PRO B O 1
ATOM 10235 N N . TRP B 1 628 ? -1.162 -24.883 -42.102 1.00 62.28 658 TRP B N 1
ATOM 10236 C CA . TRP B 1 628 ? -1.595 -26.189 -42.583 1.00 61.28 658 TRP B CA 1
ATOM 10237 C C . TRP B 1 628 ? -1.738 -27.223 -41.485 1.00 64.47 658 TRP B C 1
ATOM 10238 O O . TRP B 1 628 ? -2.114 -28.357 -41.778 1.00 65.36 658 TRP B O 1
ATOM 10249 N N . GLU B 1 629 ? -1.442 -26.892 -40.229 1.00 64.57 659 GLU B N 1
ATOM 10250 C CA . GLU B 1 629 ? -1.676 -27.816 -39.128 1.00 64.82 659 GLU B CA 1
ATOM 10251 C C . GLU B 1 629 ? -2.686 -27.280 -38.129 1.00 66.28 659 GLU B C 1
ATOM 10252 O O . GLU B 1 629 ? -2.908 -27.914 -37.089 1.00 61.21 659 GLU B O 1
ATOM 10258 N N . SER B 1 630 ? -3.338 -26.155 -38.437 1.00 64.92 660 SER B N 1
ATOM 10259 C CA . SER B 1 630 ? -4.184 -25.475 -37.470 1.00 66.39 660 SER B CA 1
ATOM 10260 C C . SER B 1 630 ? -5.479 -26.215 -37.175 1.00 68.65 660 SER B C 1
ATOM 10261 O O . SER B 1 630 ? -6.222 -25.770 -36.295 1.00 69.51 660 SER B O 1
ATOM 10264 N N . SER B 1 631 ? -5.754 -27.347 -37.822 1.00 65.62 661 SER B N 1
ATOM 10265 C CA . SER B 1 631 ? -6.901 -28.160 -37.431 1.00 64.20 661 SER B CA 1
ATOM 10266 C C . SER B 1 631 ? -6.496 -29.432 -36.702 1.00 67.19 661 SER B C 1
ATOM 10267 O O . SER B 1 631 ? -7.369 -30.225 -36.338 1.00 71.15 661 SER B O 1
ATOM 10270 N N . ILE B 1 632 ? -5.214 -29.590 -36.383 1.00 61.76 662 ILE B N 1
ATOM 10271 C CA . ILE B 1 632 ? -4.719 -30.695 -35.560 1.00 64.93 662 ILE B CA 1
ATOM 10272 C C . ILE B 1 632 ? -4.835 -30.316 -34.081 1.00 68.15 662 ILE B C 1
ATOM 10273 O O . ILE B 1 632 ? -3.947 -29.667 -33.535 1.00 65.18 662 ILE B O 1
ATOM 10278 N N . LEU B 1 633 ? -5.917 -30.754 -33.422 1.00 68.74 663 LEU B N 1
ATOM 10279 C CA . LEU B 1 633 ? -6.147 -30.549 -31.995 1.00 68.71 663 LEU B CA 1
ATOM 10280 C C . LEU B 1 633 ? -6.234 -31.837 -31.176 1.00 70.28 663 LEU B C 1
ATOM 10281 O O . LEU B 1 633 ? -6.497 -31.764 -29.967 1.00 72.14 663 LEU B O 1
ATOM 10286 N N . ASP B 1 634 ? -6.072 -33.003 -31.794 1.00 67.81 664 ASP B N 1
ATOM 10287 C CA . ASP B 1 634 ? -6.074 -34.279 -31.093 1.00 68.18 664 ASP B CA 1
ATOM 10288 C C . ASP B 1 634 ? -4.657 -34.647 -30.665 1.00 69.82 664 ASP B C 1
ATOM 10289 O O . ASP B 1 634 ? -3.678 -34.299 -31.331 1.00 68.22 664 ASP B O 1
ATOM 10294 N N . PHE B 1 635 ? -4.553 -35.363 -29.538 1.00 68.85 665 PHE B N 1
ATOM 10295 C CA . PHE B 1 635 ? -3.244 -35.546 -28.920 1.00 67.72 665 PHE B CA 1
ATOM 10296 C C . PHE B 1 635 ? -2.323 -36.419 -29.770 1.00 67.09 665 PHE B C 1
ATOM 10297 O O . PHE B 1 635 ? -1.118 -36.152 -29.856 1.00 65.66 665 PHE B O 1
ATOM 10305 N N . THR B 1 636 ? -2.855 -37.453 -30.424 1.00 71.63 666 THR B N 1
ATOM 10306 C CA . THR B 1 636 ? -2.000 -38.230 -31.325 1.00 72.97 666 THR B CA 1
ATOM 10307 C C . THR B 1 636 ? -1.539 -37.393 -32.512 1.00 67.92 666 THR B C 1
ATOM 10308 O O . THR B 1 636 ? -0.349 -37.383 -32.857 1.00 63.78 666 THR B O 1
ATOM 10312 N N . GLY B 1 637 ? -2.466 -36.667 -33.142 1.00 70.14 667 GLY B N 1
ATOM 10313 C CA . GLY B 1 637 ? -2.076 -35.809 -34.244 1.00 68.79 667 GLY B CA 1
ATOM 10314 C C . GLY B 1 637 ? -1.026 -34.790 -33.845 1.00 70.55 667 GLY B C 1
ATOM 10315 O O . GLY B 1 637 ? -0.031 -34.601 -34.553 1.00 70.19 667 GLY B O 1
ATOM 10316 N N . MET B 1 638 ? -1.224 -34.130 -32.692 1.00 66.84 668 MET B N 1
ATOM 10317 C CA . MET B 1 638 ? -0.293 -33.090 -32.264 1.00 62.20 668 MET B CA 1
ATOM 10318 C C . MET B 1 638 ? 1.102 -33.655 -32.021 1.00 65.39 668 MET B C 1
ATOM 10319 O O . MET B 1 638 ? 2.102 -33.057 -32.439 1.00 61.31 668 MET B O 1
ATOM 10324 N N . GLU B 1 639 ? 1.188 -34.827 -31.378 1.00 64.87 669 GLU B N 1
ATOM 10325 C CA . GLU B 1 639 ? 2.484 -35.473 -31.177 1.00 64.72 669 GLU B CA 1
ATOM 10326 C C . GLU B 1 639 ? 3.236 -35.645 -32.493 1.00 71.99 669 GLU B C 1
ATOM 10327 O O . GLU B 1 639 ? 4.467 -35.511 -32.531 1.00 73.25 669 GLU B O 1
ATOM 10333 N N . ALA B 1 640 ? 2.507 -35.961 -33.578 1.00 65.15 670 ALA B N 1
ATOM 10334 C CA . ALA B 1 640 ? 3.076 -36.175 -34.908 1.00 74.35 670 ALA B CA 1
ATOM 10335 C C . ALA B 1 640 ? 3.277 -34.896 -35.719 1.00 74.83 670 ALA B C 1
ATOM 10336 O O . ALA B 1 640 ? 4.063 -34.909 -36.676 1.00 67.18 670 ALA B O 1
ATOM 10338 N N . ALA B 1 641 ? 2.575 -33.810 -35.381 1.00 73.76 671 ALA B N 1
ATOM 10339 C CA . ALA B 1 641 ? 2.671 -32.555 -36.119 1.00 69.90 671 ALA B CA 1
ATOM 10340 C C . ALA B 1 641 ? 4.059 -31.931 -35.958 1.00 70.93 671 ALA B C 1
ATOM 10341 O O . ALA B 1 641 ? 4.773 -32.173 -34.984 1.00 71.22 671 ALA B O 1
ATOM 10343 N N . GLU B 1 642 ? 4.446 -31.104 -36.937 1.00 72.11 672 GLU B N 1
ATOM 10344 C CA . GLU B 1 642 ? 5.762 -30.474 -36.871 1.00 70.52 672 GLU B CA 1
ATOM 10345 C C . GLU B 1 642 ? 5.755 -29.189 -36.038 1.00 68.08 672 GLU B C 1
ATOM 10346 O O . GLU B 1 642 ? 6.817 -28.750 -35.591 1.00 66.49 672 GLU B O 1
ATOM 10352 N N . SER B 1 643 ? 4.603 -28.545 -35.869 1.00 63.97 673 SER B N 1
ATOM 10353 C CA . SER B 1 643 ? 4.523 -27.276 -35.155 1.00 65.06 673 SER B CA 1
ATOM 10354 C C . SER B 1 643 ? 3.696 -27.371 -33.884 1.00 65.25 673 SER B C 1
ATOM 10355 O O . SER B 1 643 ? 3.368 -26.332 -33.302 1.00 68.62 673 SER B O 1
ATOM 10358 N N . TRP B 1 644 ? 3.327 -28.577 -33.463 1.00 63.59 674 TRP B N 1
ATOM 10359 C CA . TRP B 1 644 ? 2.688 -28.834 -32.184 1.00 63.72 674 TRP B CA 1
ATOM 10360 C C . TRP B 1 644 ? 3.625 -29.670 -31.335 1.00 63.15 674 TRP B C 1
ATOM 10361 O O . TRP B 1 644 ? 4.487 -30.388 -31.849 1.00 60.63 674 TRP B O 1
ATOM 10372 N N . GLU B 1 645 ? 3.437 -29.569 -30.023 1.00 65.84 675 GLU B N 1
ATOM 10373 C CA . GLU B 1 645 ? 4.220 -30.345 -29.078 1.00 65.63 675 GLU B CA 1
ATOM 10374 C C . GLU B 1 645 ? 3.324 -30.692 -27.902 1.00 67.06 675 GLU B C 1
ATOM 10375 O O . GLU B 1 645 ? 2.620 -29.816 -27.386 1.00 66.47 675 GLU B O 1
ATOM 10381 N N . VAL B 1 646 ? 3.292 -31.976 -27.540 1.00 65.56 676 VAL B N 1
ATOM 10382 C CA . VAL B 1 646 ? 2.616 -32.439 -26.336 1.00 67.70 676 VAL B CA 1
ATOM 10383 C C . VAL B 1 646 ? 3.627 -32.462 -25.194 1.00 66.66 676 VAL B C 1
ATOM 10384 O O . VAL B 1 646 ? 4.766 -32.917 -25.366 1.00 70.48 676 VAL B O 1
ATOM 10388 N N . VAL B 1 647 ? 3.228 -31.930 -24.041 1.00 68.48 677 VAL B N 1
ATOM 10389 C CA . VAL B 1 647 ? 4.108 -31.821 -22.871 1.00 64.77 677 VAL B CA 1
ATOM 10390 C C . VAL B 1 647 ? 3.410 -32.444 -21.661 1.00 63.16 677 VAL B C 1
ATOM 10391 O O . VAL B 1 647 ? 2.370 -31.931 -21.223 1.00 65.73 677 VAL B O 1
ATOM 10395 N N . PRO B 1 648 ? 3.919 -33.553 -21.086 1.00 66.27 678 PRO B N 1
ATOM 10396 C CA . PRO B 1 648 ? 5.092 -34.298 -21.549 1.00 67.23 678 PRO B CA 1
ATOM 10397 C C . PRO B 1 648 ? 4.736 -35.006 -22.839 1.00 65.33 678 PRO B C 1
ATOM 10398 O O . PRO B 1 648 ? 3.542 -35.172 -23.081 1.00 62.36 678 PRO B O 1
ATOM 10402 N N . SER B 1 649 ? 5.725 -35.356 -23.659 1.00 68.75 679 SER B N 1
ATOM 10403 C CA . SER B 1 649 ? 5.441 -35.992 -24.943 1.00 70.14 679 SER B CA 1
ATOM 10404 C C . SER B 1 649 ? 4.512 -37.186 -24.757 1.00 69.88 679 SER B C 1
ATOM 10405 O O . SER B 1 649 ? 4.617 -37.926 -23.771 1.00 70.38 679 SER B O 1
ATOM 10408 N N . LEU B 1 650 ? 3.590 -37.365 -25.707 1.00 67.87 680 LEU B N 1
ATOM 10409 C CA . LEU B 1 650 ? 2.595 -38.421 -25.568 1.00 69.36 680 LEU B CA 1
ATOM 10410 C C . LEU B 1 650 ? 3.218 -39.813 -25.624 1.00 74.03 680 LEU B C 1
ATOM 10411 O O . LEU B 1 650 ? 2.665 -40.748 -25.031 1.00 71.13 680 LEU B O 1
ATOM 10416 N N . GLU B 1 651 ? 4.376 -39.965 -26.271 1.00 73.26 681 GLU B N 1
ATOM 10417 C CA . GLU B 1 651 ? 5.075 -41.243 -26.208 1.00 76.90 681 GLU B CA 1
ATOM 10418 C C . GLU B 1 651 ? 5.389 -41.610 -24.761 1.00 73.88 681 GLU B C 1
ATOM 10419 O O . GLU B 1 651 ? 5.096 -42.724 -24.317 1.00 72.62 681 GLU B O 1
ATOM 10425 N N . THR B 1 652 ? 5.947 -40.662 -23.998 1.00 76.08 682 THR B N 1
ATOM 10426 C CA . THR B 1 652 ? 6.259 -40.912 -22.587 1.00 70.44 682 THR B CA 1
ATOM 10427 C C . THR B 1 652 ? 5.002 -41.224 -21.787 1.00 69.71 682 THR B C 1
ATOM 10428 O O . THR B 1 652 ? 4.974 -42.176 -21.001 1.00 73.28 682 THR B O 1
ATOM 10432 N N . ILE B 1 653 ? 3.959 -40.411 -21.947 1.00 70.85 683 ILE B N 1
ATOM 10433 C CA . ILE B 1 653 ? 2.697 -40.670 -21.256 1.00 72.14 683 ILE B CA 1
ATOM 10434 C C . ILE B 1 653 ? 2.225 -42.091 -21.526 1.00 72.40 683 ILE B C 1
ATOM 10435 O O . ILE B 1 653 ? 1.742 -42.786 -20.626 1.00 69.08 683 ILE B O 1
ATOM 10440 N N . GLN B 1 654 ? 2.370 -42.546 -22.775 1.00 73.69 684 GLN B N 1
ATOM 10441 C CA . GLN B 1 654 ? 1.877 -43.867 -23.152 1.00 70.49 684 GLN B CA 1
ATOM 10442 C C . GLN B 1 654 ? 2.771 -44.974 -22.599 1.00 72.95 684 GLN B C 1
ATOM 10443 O O . GLN B 1 654 ? 2.272 -46.019 -22.168 1.00 75.11 684 GLN B O 1
ATOM 10449 N N . GLU B 1 655 ? 4.092 -44.768 -22.601 1.00 70.38 685 GLU B N 1
ATOM 10450 C CA . GLU B 1 655 ? 4.975 -45.667 -21.865 1.00 70.56 685 GLU B CA 1
ATOM 10451 C C . GLU B 1 655 ? 4.543 -45.771 -20.405 1.00 76.87 685 GLU B C 1
ATOM 10452 O O . GLU B 1 655 ? 4.331 -46.874 -19.883 1.00 76.07 685 GLU B O 1
ATOM 10458 N N . VAL B 1 656 ? 4.391 -44.621 -19.732 1.00 72.67 686 VAL B N 1
ATOM 10459 C CA . VAL B 1 656 ? 4.044 -44.611 -18.310 1.00 77.72 686 VAL B CA 1
ATOM 10460 C C . VAL B 1 656 ? 2.690 -45.276 -18.075 1.00 79.01 686 VAL B C 1
ATOM 10461 O O . VAL B 1 656 ? 2.520 -46.047 -17.118 1.00 78.87 686 VAL B O 1
ATOM 10465 N N . MET B 1 657 ? 1.716 -45.013 -18.955 1.00 72.13 687 MET B N 1
ATOM 10466 C CA . MET B 1 657 ? 0.373 -45.553 -18.751 1.00 78.63 687 MET B CA 1
ATOM 10467 C C . MET B 1 657 ? 0.293 -47.062 -18.975 1.00 88.40 687 MET B C 1
ATOM 10468 O O . MET B 1 657 ? -0.677 -47.691 -18.533 1.00 93.63 687 MET B O 1
ATOM 10473 N N . ALA B 1 658 ? 1.285 -47.661 -19.632 1.00 82.93 688 ALA B N 1
ATOM 10474 C CA . ALA B 1 658 ? 1.350 -49.113 -19.718 1.00 85.36 688 ALA B CA 1
ATOM 10475 C C . ALA B 1 658 ? 2.062 -49.727 -18.524 1.00 89.20 688 ALA B C 1
ATOM 10476 O O . ALA B 1 658 ? 1.714 -50.840 -18.109 1.00 92.52 688 ALA B O 1
ATOM 10478 N N . GLU B 1 659 ? 3.052 -49.020 -17.969 1.00 87.59 689 GLU B N 1
ATOM 10479 C CA . GLU B 1 659 ? 3.891 -49.590 -16.922 1.00 83.37 689 GLU B CA 1
ATOM 10480 C C . GLU B 1 659 ? 3.087 -49.900 -15.668 1.00 85.26 689 GLU B C 1
ATOM 10481 O O . GLU B 1 659 ? 3.355 -50.894 -14.986 1.00 84.32 689 GLU B O 1
ATOM 10487 N N . VAL B 1 660 ? 2.109 -49.065 -15.337 1.00 87.33 690 VAL B N 1
ATOM 10488 C CA . VAL B 1 660 ? 1.070 -49.488 -14.406 1.00 91.64 690 VAL B CA 1
ATOM 10489 C C . VAL B 1 660 ? 0.077 -50.297 -15.230 1.00 95.61 690 VAL B C 1
ATOM 10490 O O . VAL B 1 660 ? -0.510 -49.775 -16.187 1.00 100.45 690 VAL B O 1
ATOM 10494 N N . GLU B 1 661 ? -0.111 -51.571 -14.889 1.00 101.08 691 GLU B N 1
ATOM 10495 C CA . GLU B 1 661 ? -0.971 -52.294 -15.814 1.00 104.89 691 GLU B CA 1
ATOM 10496 C C . GLU B 1 661 ? -2.437 -52.039 -15.530 1.00 107.89 691 GLU B C 1
ATOM 10497 O O . GLU B 1 661 ? -3.287 -52.390 -16.352 1.00 110.48 691 GLU B O 1
ATOM 10503 N N . ASP B 1 662 ? -2.759 -51.361 -14.442 1.00 103.03 692 ASP B N 1
ATOM 10504 C CA . ASP B 1 662 ? -4.120 -50.880 -14.335 1.00 101.83 692 ASP B CA 1
ATOM 10505 C C . ASP B 1 662 ? -4.094 -49.410 -14.710 1.00 98.86 692 ASP B C 1
ATOM 10506 O O . ASP B 1 662 ? -3.505 -48.603 -13.979 1.00 92.13 692 ASP B O 1
ATOM 10511 N N . PRO B 1 663 ? -4.665 -49.019 -15.855 1.00 100.96 693 PRO B N 1
ATOM 10512 C CA . PRO B 1 663 ? -4.708 -47.592 -16.198 1.00 93.95 693 PRO B CA 1
ATOM 10513 C C . PRO B 1 663 ? -5.618 -46.781 -15.290 1.00 90.83 693 PRO B C 1
ATOM 10514 O O . PRO B 1 663 ? -5.557 -45.546 -15.338 1.00 90.53 693 PRO B O 1
ATOM 10518 N N . SER B 1 664 ? -6.457 -47.421 -14.470 1.00 91.14 694 SER B N 1
ATOM 10519 C CA . SER B 1 664 ? -7.292 -46.680 -13.534 1.00 93.18 694 SER B CA 1
ATOM 10520 C C . SER B 1 664 ? -6.484 -46.074 -12.402 1.00 89.60 694 SER B C 1
ATOM 10521 O O . SER B 1 664 ? -7.037 -45.315 -11.600 1.00 80.41 694 SER B O 1
ATOM 10524 N N . LYS B 1 665 ? -5.182 -46.378 -12.374 1.00 88.83 695 LYS B N 1
ATOM 10525 C CA . LYS B 1 665 ? -4.186 -45.856 -11.460 1.00 85.87 695 LYS B CA 1
ATOM 10526 C C . LYS B 1 665 ? -3.617 -44.518 -11.921 1.00 82.80 695 LYS B C 1
ATOM 10527 O O . LYS B 1 665 ? -2.825 -43.914 -11.185 1.00 78.20 695 LYS B O 1
ATOM 10533 N N . VAL B 1 666 ? -4.084 -44.035 -13.074 1.00 81.13 696 VAL B N 1
ATOM 10534 C CA . VAL B 1 666 ? -3.527 -42.785 -13.664 1.00 78.04 696 VAL B CA 1
ATOM 10535 C C . VAL B 1 666 ? -4.512 -41.638 -13.507 1.00 73.53 696 VAL B C 1
ATOM 10536 O O . VAL B 1 666 ? -5.676 -41.816 -13.859 1.00 79.66 696 VAL B O 1
ATOM 10540 N N . ILE B 1 667 ? -4.033 -40.506 -13.003 1.00 74.06 697 ILE B N 1
ATOM 10541 C CA . ILE B 1 667 ? -4.895 -39.298 -12.883 1.00 72.26 697 ILE B CA 1
ATOM 10542 C C . ILE B 1 667 ? -4.357 -38.262 -13.861 1.00 70.96 697 ILE B C 1
ATOM 10543 O O . ILE B 1 667 ? -3.158 -37.971 -13.807 1.00 66.03 697 ILE B O 1
ATOM 10548 N N . LEU B 1 668 ? -5.227 -37.738 -14.718 1.00 66.24 698 LEU B N 1
ATOM 10549 C CA . LEU B 1 668 ? -4.758 -36.801 -15.763 1.00 68.73 698 LEU B CA 1
ATOM 10550 C C . LEU B 1 668 ? -5.265 -35.378 -15.535 1.00 67.30 698 LEU B C 1
ATOM 10551 O O . LEU B 1 668 ? -6.487 -35.193 -15.504 1.00 66.80 698 LEU B O 1
ATOM 10556 N N . HIS B 1 669 ? -4.361 -34.431 -15.312 1.00 65.22 699 HIS B N 1
ATOM 10557 C CA . HIS B 1 669 ? -4.701 -33.011 -15.280 1.00 62.77 699 HIS B CA 1
ATOM 10558 C C . HIS B 1 669 ? -4.306 -32.420 -16.629 1.00 64.31 699 HIS B C 1
ATOM 10559 O O . HIS B 1 669 ? -3.124 -32.440 -16.998 1.00 62.79 699 HIS B O 1
ATOM 10566 N N . VAL B 1 670 ? -5.292 -31.943 -17.385 1.00 61.24 700 VAL B N 1
ATOM 10567 C CA . VAL B 1 670 ? -5.056 -31.448 -18.739 1.00 61.62 700 VAL B CA 1
ATOM 10568 C C . VAL B 1 670 ? -5.295 -29.945 -18.762 1.00 61.52 700 VAL B C 1
ATOM 10569 O O . VAL B 1 670 ? -6.371 -29.468 -18.377 1.00 59.18 700 VAL B O 1
ATOM 10573 N N . TYR B 1 671 ? -4.294 -29.198 -19.220 1.00 59.60 701 TYR B N 1
ATOM 10574 C CA . TYR B 1 671 ? -4.470 -27.768 -19.417 1.00 61.94 701 TYR B CA 1
ATOM 10575 C C . TYR B 1 671 ? -4.942 -27.614 -20.855 1.00 64.12 701 TYR B C 1
ATOM 10576 O O . TYR B 1 671 ? -4.171 -27.778 -21.812 1.00 59.73 701 TYR B O 1
ATOM 10585 N N . PHE B 1 672 ? -6.243 -27.363 -20.987 1.00 64.82 702 PHE B N 1
ATOM 10586 C CA . PHE B 1 672 ? -6.915 -27.167 -22.264 1.00 61.45 702 PHE B CA 1
ATOM 10587 C C . PHE B 1 672 ? -6.712 -25.715 -22.670 1.00 64.10 702 PHE B C 1
ATOM 10588 O O . PHE B 1 672 ? -7.605 -24.872 -22.555 1.00 61.54 702 PHE B O 1
ATOM 10596 N N . ARG B 1 673 ? -5.488 -25.415 -23.115 1.00 63.50 703 ARG B N 1
ATOM 10597 C CA . ARG B 1 673 ? -5.211 -24.092 -23.665 1.00 62.61 703 ARG B CA 1
ATOM 10598 C C . ARG B 1 673 ? -6.122 -23.798 -24.850 1.00 62.82 703 ARG B C 1
ATOM 10599 O O . ARG B 1 673 ? -6.649 -22.688 -24.989 1.00 58.87 703 ARG B O 1
ATOM 10607 N N . GLN B 1 674 ? -6.268 -24.760 -25.740 1.00 65.37 704 GLN B N 1
ATOM 10608 C CA . GLN B 1 674 ? -7.358 -24.826 -26.692 1.00 64.01 704 GLN B CA 1
ATOM 10609 C C . GLN B 1 674 ? -8.240 -26.019 -26.350 1.00 67.26 704 GLN B C 1
ATOM 10610 O O . GLN B 1 674 ? -7.920 -26.801 -25.444 1.00 65.40 704 GLN B O 1
ATOM 10616 N N . PRO B 1 675 ? -9.399 -26.169 -27.022 1.00 64.95 705 PRO B N 1
ATOM 10617 C CA . PRO B 1 675 ? -10.227 -27.353 -26.754 1.00 64.81 705 PRO B CA 1
ATOM 10618 C C . PRO B 1 675 ? -9.632 -28.615 -27.366 1.00 66.95 705 PRO B C 1
ATOM 10619 O O . PRO B 1 675 ? -10.118 -29.122 -28.383 1.00 69.56 705 PRO B O 1
ATOM 10623 N N . TYR B 1 676 ? -8.573 -29.130 -26.746 1.00 67.91 706 TYR B N 1
ATOM 10624 C CA . TYR B 1 676 ? -7.875 -30.284 -27.288 1.00 68.39 706 TYR B CA 1
ATOM 10625 C C . TYR B 1 676 ? -8.766 -31.518 -27.265 1.00 73.58 706 TYR B C 1
ATOM 10626 O O . TYR B 1 676 ? -9.613 -31.692 -26.379 1.00 71.25 706 TYR B O 1
ATOM 10635 N N . VAL B 1 677 ? -8.510 -32.415 -28.218 1.00 72.42 707 VAL B N 1
ATOM 10636 C CA . VAL B 1 677 ? -9.319 -33.606 -28.426 1.00 70.77 707 VAL B CA 1
ATOM 10637 C C . VAL B 1 677 ? -8.612 -34.810 -27.811 1.00 73.29 707 VAL B C 1
ATOM 10638 O O . VAL B 1 677 ? -7.480 -35.150 -28.191 1.00 69.80 707 VAL B O 1
ATOM 10642 N N . LEU B 1 678 ? -9.301 -35.470 -26.877 1.00 70.09 708 LEU B N 1
ATOM 10643 C CA . LEU B 1 678 ? -8.840 -36.737 -26.307 1.00 74.82 708 LEU B CA 1
ATOM 10644 C C . LEU B 1 678 ? -9.282 -37.862 -27.239 1.00 76.90 708 LEU B C 1
ATOM 10645 O O . LEU B 1 678 ? -10.312 -38.512 -27.047 1.00 79.66 708 LEU B O 1
ATOM 10650 N N . ASP B 1 679 ? -8.487 -38.082 -28.280 1.00 75.10 709 ASP B N 1
ATOM 10651 C CA . ASP B 1 679 ? -8.822 -39.099 -29.267 1.00 80.72 709 ASP B CA 1
ATOM 10652 C C . ASP B 1 679 ? -8.711 -40.500 -28.660 1.00 82.58 709 ASP B C 1
ATOM 10653 O O . ASP B 1 679 ? -7.902 -40.753 -27.760 1.00 78.07 709 ASP B O 1
ATOM 10658 N N . GLU B 1 680 ? -9.503 -41.431 -29.219 1.00 83.87 710 GLU B N 1
ATOM 10659 C CA . GLU B 1 680 ? -9.585 -42.817 -28.744 1.00 83.45 710 GLU B CA 1
ATOM 10660 C C . GLU B 1 680 ? -8.287 -43.569 -28.957 1.00 80.37 710 GLU B C 1
ATOM 10661 O O . GLU B 1 680 ? -7.950 -44.443 -28.148 1.00 82.60 710 GLU B O 1
ATOM 10667 N N . GLU B 1 681 ? -7.496 -43.174 -29.954 1.00 79.65 711 GLU B N 1
ATOM 10668 C CA . GLU B 1 681 ? -6.235 -43.867 -30.199 1.00 81.50 711 GLU B CA 1
ATOM 10669 C C . GLU B 1 681 ? -5.205 -43.569 -29.120 1.00 82.21 711 GLU B C 1
ATOM 10670 O O . GLU B 1 681 ? -4.369 -44.422 -28.811 1.00 85.75 711 GLU B O 1
ATOM 10676 N N . SER B 1 682 ? -5.268 -42.386 -28.512 1.00 84.31 712 SER B N 1
ATOM 10677 C CA . SER B 1 682 ? -4.222 -41.987 -27.576 1.00 81.49 712 SER B CA 1
ATOM 10678 C C . SER B 1 682 ? -4.217 -42.845 -26.314 1.00 79.04 712 SER B C 1
ATOM 10679 O O . SER B 1 682 ? -3.150 -43.084 -25.745 1.00 74.05 712 SER B O 1
ATOM 10682 N N . GLY B 1 683 ? -5.379 -43.332 -25.875 1.00 80.32 713 GLY B N 1
ATOM 10683 C CA . GLY B 1 683 ? -5.447 -44.094 -24.643 1.00 75.04 713 GLY B CA 1
ATOM 10684 C C . GLY B 1 683 ? -5.624 -43.251 -23.401 1.00 78.23 713 GLY B C 1
ATOM 10685 O O . GLY B 1 683 ? -5.742 -43.801 -22.301 1.00 76.82 713 GLY B O 1
ATOM 10686 N N . LEU B 1 684 ? -5.651 -41.928 -23.550 1.00 77.89 714 LEU B N 1
ATOM 10687 C CA . LEU B 1 684 ? -5.822 -41.043 -22.404 1.00 79.32 714 LEU B CA 1
ATOM 10688 C C . LEU B 1 684 ? -7.158 -41.274 -21.705 1.00 79.88 714 LEU B C 1
ATOM 10689 O O . LEU B 1 684 ? -7.273 -41.047 -20.490 1.00 78.10 714 LEU B O 1
ATOM 10694 N N . ARG B 1 685 ? -8.173 -41.740 -22.441 1.00 75.97 715 ARG B N 1
ATOM 10695 C CA . ARG B 1 685 ? -9.509 -41.953 -21.877 1.00 78.37 715 ARG B CA 1
ATOM 10696 C C . ARG B 1 685 ? -9.595 -43.188 -20.995 1.00 80.02 715 ARG B C 1
ATOM 10697 O O . ARG B 1 685 ? -10.633 -43.389 -20.348 1.00 82.32 715 ARG B O 1
ATOM 10705 N N . ASP B 1 686 ? -8.559 -44.015 -20.940 1.00 79.19 716 ASP B N 1
ATOM 10706 C CA . ASP B 1 686 ? -8.606 -45.134 -20.015 1.00 83.82 716 ASP B CA 1
ATOM 10707 C C . ASP B 1 686 ? -8.013 -44.785 -18.660 1.00 86.14 716 ASP B C 1
ATOM 10708 O O . ASP B 1 686 ? -7.979 -45.641 -17.771 1.00 91.70 716 ASP B O 1
ATOM 10713 N N . ALA B 1 687 ? -7.573 -43.545 -18.474 1.00 82.13 717 ALA B N 1
ATOM 10714 C CA . ALA B 1 687 ? -7.161 -43.100 -17.150 1.00 84.27 717 ALA B CA 1
ATOM 10715 C C . ALA B 1 687 ? -8.327 -43.183 -16.163 1.00 84.09 717 ALA B C 1
ATOM 10716 O O . ALA B 1 687 ? -9.506 -43.092 -16.531 1.00 83.87 717 ALA B O 1
ATOM 10718 N N . GLY B 1 688 ? -8.003 -43.341 -14.889 1.00 82.59 718 GLY B N 1
ATOM 10719 C CA . GLY B 1 688 ? -9.072 -43.512 -13.891 1.00 86.51 718 GLY B CA 1
ATOM 10720 C C . GLY B 1 688 ? -9.812 -42.225 -13.640 1.00 84.66 718 GLY B C 1
ATOM 10721 O O . GLY B 1 688 ? -11.012 -42.273 -13.363 1.00 87.11 718 GLY B O 1
ATOM 10722 N N . ALA B 1 689 ? -9.103 -41.111 -13.724 1.00 78.27 719 ALA B N 1
ATOM 10723 C CA . ALA B 1 689 ? -9.765 -39.803 -13.571 1.00 79.57 719 ALA B CA 1
ATOM 10724 C C . ALA B 1 689 ? -9.104 -38.776 -14.481 1.00 75.55 719 ALA B C 1
ATOM 10725 O O . ALA B 1 689 ? -7.900 -38.880 -14.714 1.00 75.97 719 ALA B O 1
ATOM 10727 N N . ILE B 1 690 ? -9.892 -37.841 -14.994 1.00 74.60 720 ILE B N 1
ATOM 10728 C CA . ILE B 1 690 ? -9.349 -36.765 -15.866 1.00 70.39 720 ILE B CA 1
ATOM 10729 C C . ILE B 1 690 ? -9.910 -35.434 -15.378 1.00 68.72 720 ILE B C 1
ATOM 10730 O O . ILE B 1 690 ? -11.112 -35.351 -15.115 1.00 69.86 720 ILE B O 1
ATOM 10735 N N . LEU B 1 691 ? -9.043 -34.443 -15.245 1.00 66.83 721 LEU B N 1
ATOM 10736 C CA . LEU B 1 691 ? -9.497 -33.118 -14.781 1.00 64.52 721 LEU B CA 1
ATOM 10737 C C . LEU B 1 691 ? -9.041 -32.075 -15.778 1.00 66.39 721 LEU B C 1
ATOM 10738 O O . LEU B 1 691 ? -7.961 -32.220 -16.346 1.00 63.33 721 LEU B O 1
ATOM 10743 N N . ALA B 1 692 ? -9.859 -31.054 -15.942 1.00 70.99 722 ALA B N 1
ATOM 10744 C CA . ALA B 1 692 ? -9.503 -29.958 -16.853 1.00 66.85 722 ALA B CA 1
ATOM 10745 C C . ALA B 1 692 ? -9.065 -28.752 -16.044 1.00 67.59 722 ALA B C 1
ATOM 10746 O O . ALA B 1 692 ? -9.862 -28.249 -15.268 1.00 67.35 722 ALA B O 1
ATOM 10748 N N . GLY B 1 693 ? -7.826 -28.342 -16.233 1.00 66.00 723 GLY B N 1
ATOM 10749 C CA . GLY B 1 693 ? -7.309 -27.158 -15.579 1.00 67.78 723 GLY B CA 1
ATOM 10750 C C . GLY B 1 693 ? -7.249 -26.013 -16.573 1.00 70.21 723 GLY B C 1
ATOM 10751 O O . GLY B 1 693 ? -7.019 -26.213 -17.775 1.00 72.85 723 GLY B O 1
ATOM 10752 N N . PHE B 1 694 ? -7.466 -24.804 -16.069 1.00 72.99 724 PHE B N 1
ATOM 10753 C CA . PHE B 1 694 ? -7.405 -23.599 -16.882 1.00 70.95 724 PHE B CA 1
ATOM 10754 C C . PHE B 1 694 ? -6.372 -22.626 -16.334 1.00 73.47 724 PHE B C 1
ATOM 10755 O O . PHE B 1 694 ? -6.482 -21.412 -16.526 1.00 68.99 724 PHE B O 1
ATOM 10763 N N . GLY B 1 695 ? -5.349 -23.170 -15.672 1.00 76.00 725 GLY B N 1
ATOM 10764 C CA . GLY B 1 695 ? -4.264 -22.422 -15.073 1.00 71.70 725 GLY B CA 1
ATOM 10765 C C . GLY B 1 695 ? -4.287 -22.463 -13.564 1.00 69.10 725 GLY B C 1
ATOM 10766 O O . GLY B 1 695 ? -5.060 -21.754 -12.912 1.00 71.00 725 GLY B O 1
ATOM 10767 N N . MET B 1 696 ? -3.409 -23.273 -12.985 1.00 77.42 726 MET B N 1
ATOM 10768 C CA . MET B 1 696 ? -3.372 -23.369 -11.534 1.00 76.49 726 MET B CA 1
ATOM 10769 C C . MET B 1 696 ? -2.045 -23.967 -11.105 1.00 78.43 726 MET B C 1
ATOM 10770 O O . MET B 1 696 ? -1.319 -24.564 -11.905 1.00 79.72 726 MET B O 1
ATOM 10775 N N . THR B 1 697 ? -1.732 -23.744 -9.836 1.00 73.00 727 THR B N 1
ATOM 10776 C CA . THR B 1 697 ? -0.543 -24.221 -9.152 1.00 82.81 727 THR B CA 1
ATOM 10777 C C . THR B 1 697 ? -0.673 -25.690 -8.738 1.00 76.21 727 THR B C 1
ATOM 10778 O O . THR B 1 697 ? -1.765 -26.268 -8.706 1.00 70.41 727 THR B O 1
ATOM 10782 N N . ASP B 1 698 ? 0.474 -26.302 -8.430 1.00 76.32 728 ASP B N 1
ATOM 10783 C CA . ASP B 1 698 ? 0.447 -27.678 -7.936 1.00 76.71 728 ASP B CA 1
ATOM 10784 C C . ASP B 1 698 ? -0.275 -27.802 -6.591 1.00 74.35 728 ASP B C 1
ATOM 10785 O O . ASP B 1 698 ? -0.934 -28.818 -6.339 1.00 73.90 728 ASP B O 1
ATOM 10790 N N . THR B 1 699 ? -0.194 -26.795 -5.720 1.00 72.65 729 THR B N 1
ATOM 10791 C CA . THR B 1 699 ? -0.843 -26.972 -4.421 1.00 72.01 729 THR B CA 1
ATOM 10792 C C . THR B 1 699 ? -2.350 -26.728 -4.486 1.00 72.61 729 THR B C 1
ATOM 10793 O O . THR B 1 699 ? -3.105 -27.368 -3.757 1.00 70.76 729 THR B O 1
ATOM 10797 N N . ALA B 1 700 ? -2.814 -25.862 -5.385 1.00 76.88 730 ALA B N 1
ATOM 10798 C CA . ALA B 1 700 ? -4.252 -25.794 -5.632 1.00 70.84 730 ALA B CA 1
ATOM 10799 C C . ALA B 1 700 ? -4.769 -27.124 -6.163 1.00 66.35 730 ALA B C 1
ATOM 10800 O O . ALA B 1 700 ? -5.797 -27.635 -5.701 1.00 66.19 730 ALA B O 1
ATOM 10802 N N . LEU B 1 701 ? -4.032 -27.721 -7.096 1.00 66.01 731 LEU B N 1
ATOM 10803 C CA . LEU B 1 701 ? -4.417 -29.012 -7.651 1.00 67.35 731 LEU B CA 1
ATOM 10804 C C . LEU B 1 701 ? -4.429 -30.096 -6.573 1.00 66.32 731 LEU B C 1
ATOM 10805 O O . LEU B 1 701 ? -5.409 -30.834 -6.436 1.00 67.05 731 LEU B O 1
ATOM 10810 N N . MET B 1 702 ? -3.351 -30.201 -5.786 1.00 68.94 732 MET B N 1
ATOM 10811 C CA . MET B 1 702 ? -3.297 -31.233 -4.750 1.00 63.83 732 MET B CA 1
ATOM 10812 C C . MET B 1 702 ? -4.389 -31.048 -3.699 1.00 67.77 732 MET B C 1
ATOM 10813 O O . MET B 1 702 ? -4.899 -32.035 -3.153 1.00 66.62 732 MET B O 1
ATOM 10818 N N . ASP B 1 703 ? -4.751 -29.797 -3.392 1.00 66.55 733 ASP B N 1
ATOM 10819 C CA . ASP B 1 703 ? -5.882 -29.552 -2.501 1.00 62.16 733 ASP B CA 1
ATOM 10820 C C . ASP B 1 703 ? -7.124 -30.297 -2.976 1.00 68.28 733 ASP B C 1
ATOM 10821 O O . ASP B 1 703 ? -7.858 -30.873 -2.170 1.00 68.39 733 ASP B O 1
ATOM 10826 N N . VAL B 1 704 ? -7.369 -30.322 -4.278 1.00 65.14 734 VAL B N 1
ATOM 10827 C CA . VAL B 1 704 ? -8.643 -30.926 -4.759 1.00 64.27 734 VAL B CA 1
ATOM 10828 C C . VAL B 1 704 ? -8.498 -32.446 -4.911 1.00 66.35 734 VAL B C 1
ATOM 10829 O O . VAL B 1 704 ? -9.428 -33.161 -4.551 1.00 68.47 734 VAL B O 1
ATOM 10833 N N . LEU B 1 705 ? -7.368 -32.915 -5.416 1.00 65.18 735 LEU B N 1
ATOM 10834 C CA . LEU B 1 705 ? -7.175 -34.366 -5.648 1.00 66.01 735 LEU B CA 1
ATOM 10835 C C . LEU B 1 705 ? -7.180 -35.109 -4.318 1.00 71.36 735 LEU B C 1
ATOM 10836 O O . LEU B 1 705 ? -7.575 -36.271 -4.318 1.00 72.49 735 LEU B O 1
ATOM 10841 N N . THR B 1 706 ? -6.776 -34.449 -3.233 1.00 68.34 736 THR B N 1
ATOM 10842 C CA . THR B 1 706 ? -6.611 -35.111 -1.920 1.00 68.43 736 THR B CA 1
ATOM 10843 C C . THR B 1 706 ? -7.871 -34.989 -1.091 1.00 68.99 736 THR B C 1
ATOM 10844 O O . THR B 1 706 ? -7.889 -35.514 0.016 1.00 77.29 736 THR B O 1
ATOM 10848 N N . GLY B 1 707 ? -8.883 -34.337 -1.620 1.00 70.07 737 GLY B N 1
ATOM 10849 C CA . GLY B 1 707 ? -10.142 -34.212 -0.925 1.00 68.68 737 GLY B CA 1
ATOM 10850 C C . GLY B 1 707 ? -10.258 -33.024 -0.006 1.00 67.99 737 GLY B C 1
ATOM 10851 O O . GLY B 1 707 ? -11.339 -32.808 0.557 1.00 71.94 737 GLY B O 1
ATOM 10852 N N . ALA B 1 708 ? -9.201 -32.222 0.137 1.00 66.79 738 ALA B N 1
ATOM 10853 C CA . ALA B 1 708 ? -9.320 -31.022 0.958 1.00 68.58 738 ALA B CA 1
ATOM 10854 C C . ALA B 1 708 ? -10.451 -30.140 0.463 1.00 69.86 738 ALA B C 1
ATOM 10855 O O . ALA B 1 708 ? -11.222 -29.597 1.262 1.00 69.05 738 ALA B O 1
ATOM 10857 N N . TYR B 1 709 ? -10.594 -30.029 -0.859 1.00 70.86 739 TYR B N 1
ATOM 10858 C CA . TYR B 1 709 ? -11.697 -29.336 -1.504 1.00 69.78 739 TYR B CA 1
ATOM 10859 C C . TYR B 1 709 ? -12.245 -30.247 -2.588 1.00 71.95 739 TYR B C 1
ATOM 10860 O O . TYR B 1 709 ? -11.503 -31.031 -3.186 1.00 73.28 739 TYR B O 1
ATOM 10869 N N . ALA B 1 710 ? -13.568 -30.160 -2.822 1.00 75.05 740 ALA B N 1
ATOM 10870 C CA . ALA B 1 710 ? -14.046 -31.036 -3.880 1.00 71.45 740 ALA B CA 1
ATOM 10871 C C . ALA B 1 710 ? -14.224 -30.257 -5.182 1.00 77.89 740 ALA B C 1
ATOM 10872 O O . ALA B 1 710 ? -14.567 -29.069 -5.163 1.00 77.93 740 ALA B O 1
ATOM 10874 N N . PRO B 1 711 ? -13.985 -30.897 -6.329 1.00 75.76 741 PRO B N 1
ATOM 10875 C CA . PRO B 1 711 ? -14.105 -30.189 -7.604 1.00 75.58 741 PRO B CA 1
ATOM 10876 C C . PRO B 1 711 ? -15.553 -29.846 -7.896 1.00 78.02 741 PRO B C 1
ATOM 10877 O O . PRO B 1 711 ? -16.462 -30.649 -7.669 1.00 81.43 741 PRO B O 1
ATOM 10881 N N . GLN B 1 712 ? -15.752 -28.627 -8.392 1.00 73.30 742 GLN B N 1
ATOM 10882 C CA . GLN B 1 712 ? -17.133 -28.137 -8.570 1.00 75.62 742 GLN B CA 1
ATOM 10883 C C . GLN B 1 712 ? -17.253 -27.377 -9.884 1.00 73.01 742 GLN B C 1
ATOM 10884 O O . GLN B 1 712 ? -18.341 -26.923 -10.214 1.00 72.42 742 GLN B O 1
ATOM 10890 N N . GLY B 1 713 ? -16.166 -27.291 -10.615 1.00 73.15 743 GLY B N 1
ATOM 10891 C CA . GLY B 1 713 ? -16.169 -26.511 -11.855 1.00 71.55 743 GLY B CA 1
ATOM 10892 C C . GLY B 1 713 ? -16.996 -27.139 -12.941 1.00 74.13 743 GLY B C 1
ATOM 10893 O O . GLY B 1 713 ? -17.285 -28.329 -12.822 1.00 70.62 743 GLY B O 1
ATOM 10894 N N . LYS B 1 714 ? -17.356 -26.351 -13.952 1.00 70.95 744 LYS B N 1
ATOM 10895 C CA . LYS B 1 714 ? -18.161 -26.834 -15.101 1.00 73.03 744 LYS B CA 1
ATOM 10896 C C . LYS B 1 714 ? -17.532 -26.288 -16.382 1.00 71.71 744 LYS B C 1
ATOM 10897 O O . LYS B 1 714 ? -16.994 -25.191 -16.343 1.00 66.02 744 LYS B O 1
ATOM 10903 N N . LEU B 1 715 ? -17.591 -27.042 -17.470 1.00 73.98 745 LEU B N 1
ATOM 10904 C CA . LEU B 1 715 ? -16.886 -26.630 -18.703 1.00 71.56 745 LEU B CA 1
ATOM 10905 C C . LEU B 1 715 ? -17.557 -25.405 -19.307 1.00 74.37 745 LEU B C 1
ATOM 10906 O O . LEU B 1 715 ? -18.776 -25.413 -19.441 1.00 73.95 745 LEU B O 1
ATOM 10911 N N . PRO B 1 716 ? -16.802 -24.346 -19.637 1.00 72.64 746 PRO B N 1
ATOM 10912 C CA . PRO B 1 716 ? -17.353 -23.172 -20.324 1.00 73.47 746 PRO B CA 1
ATOM 10913 C C . PRO B 1 716 ? -17.309 -23.282 -21.842 1.00 73.77 746 PRO B C 1
ATOM 10914 O O . PRO B 1 716 ? -17.737 -22.349 -22.540 1.00 74.19 746 PRO B O 1
ATOM 10918 N N . PHE B 1 717 ? -16.809 -24.407 -22.350 1.00 71.90 747 PHE B N 1
ATOM 10919 C CA . PHE B 1 717 ? -16.861 -24.753 -23.760 1.00 71.74 747 PHE B CA 1
ATOM 10920 C C . PHE B 1 717 ? -16.886 -26.272 -23.862 1.00 74.84 747 PHE B C 1
ATOM 10921 O O . PHE B 1 717 ? -16.275 -26.972 -23.050 1.00 73.50 747 PHE B O 1
ATOM 10929 N N . ALA B 1 718 ? -17.598 -26.776 -24.865 1.00 76.42 748 ALA B N 1
ATOM 10930 C CA . ALA B 1 718 ? -17.722 -28.214 -25.039 1.00 73.15 748 ALA B CA 1
ATOM 10931 C C . ALA B 1 718 ? -16.420 -28.790 -25.582 1.00 75.09 748 ALA B C 1
ATOM 10932 O O . ALA B 1 718 ? -15.576 -28.073 -26.127 1.00 77.70 748 ALA B O 1
ATOM 10934 N N . LEU B 1 719 ? -16.239 -30.094 -25.400 1.00 71.82 749 LEU B N 1
ATOM 10935 C CA . LEU B 1 719 ? -15.081 -30.788 -25.945 1.00 75.60 749 LEU B CA 1
ATOM 10936 C C . LEU B 1 719 ? -15.522 -31.901 -26.884 1.00 78.32 749 LEU B C 1
ATOM 10937 O O . LEU B 1 719 ? -16.456 -32.649 -26.575 1.00 80.35 749 LEU B O 1
ATOM 10942 N N . ALA B 1 720 ? -14.820 -32.027 -28.008 1.00 72.57 750 ALA B N 1
ATOM 10943 C CA . ALA B 1 720 ? -15.034 -33.130 -28.931 1.00 74.55 750 ALA B CA 1
ATOM 10944 C C . ALA B 1 720 ? -14.089 -34.288 -28.610 1.00 78.27 750 ALA B C 1
ATOM 10945 O O . ALA B 1 720 ? -13.070 -34.133 -27.926 1.00 75.04 750 ALA B O 1
ATOM 10947 N N . GLY B 1 721 ? -14.422 -35.455 -29.149 1.00 79.39 751 GLY B N 1
ATOM 10948 C CA . GLY B 1 721 ? -13.603 -36.631 -28.925 1.00 79.01 751 GLY B CA 1
ATOM 10949 C C . GLY B 1 721 ? -13.055 -37.198 -30.216 1.00 82.40 751 GLY B C 1
ATOM 10950 O O . GLY B 1 721 ? -12.357 -38.218 -30.210 1.00 82.45 751 GLY B O 1
ATOM 10951 N N . THR B 1 722 ? -13.365 -36.525 -31.332 1.00 79.65 752 THR B N 1
ATOM 10952 C CA . THR B 1 722 ? -13.016 -36.967 -32.674 1.00 82.10 752 THR B CA 1
ATOM 10953 C C . THR B 1 722 ? -12.390 -35.814 -33.448 1.00 79.57 752 THR B C 1
ATOM 10954 O O . THR B 1 722 ? -12.896 -34.685 -33.406 1.00 74.69 752 THR B O 1
ATOM 10958 N N . ARG B 1 723 ? -11.296 -36.097 -34.163 1.00 74.61 753 ARG B N 1
ATOM 10959 C CA . ARG B 1 723 ? -10.756 -35.089 -35.072 1.00 78.78 753 ARG B CA 1
ATOM 10960 C C . ARG B 1 723 ? -11.789 -34.635 -36.101 1.00 78.32 753 ARG B C 1
ATOM 10961 O O . ARG B 1 723 ? -11.750 -33.481 -36.551 1.00 74.68 753 ARG B O 1
ATOM 10969 N N . GLU B 1 724 ? -12.739 -35.504 -36.462 1.00 78.69 754 GLU B N 1
ATOM 10970 C CA . GLU B 1 724 ? -13.695 -35.148 -37.511 1.00 82.76 754 GLU B CA 1
ATOM 10971 C C . GLU B 1 724 ? -14.647 -34.053 -37.054 1.00 79.05 754 GLU B C 1
ATOM 10972 O O . GLU B 1 724 ? -14.996 -33.168 -37.844 1.00 76.29 754 GLU B O 1
ATOM 10978 N N . ALA B 1 725 ? -15.095 -34.099 -35.795 1.00 77.37 755 ALA B N 1
ATOM 10979 C CA . ALA B 1 725 ? -15.990 -33.046 -35.324 1.00 78.38 755 ALA B CA 1
ATOM 10980 C C . ALA B 1 725 ? -15.298 -31.690 -35.338 1.00 76.70 755 ALA B C 1
ATOM 10981 O O . ALA B 1 725 ? -15.955 -30.659 -35.518 1.00 73.83 755 ALA B O 1
ATOM 10983 N N . ILE B 1 726 ? -13.974 -31.680 -35.159 1.00 74.40 756 ILE B N 1
ATOM 10984 C CA . ILE B 1 726 ? -13.215 -30.433 -35.220 1.00 72.81 756 ILE B CA 1
ATOM 10985 C C . ILE B 1 726 ? -13.245 -29.856 -36.635 1.00 70.86 756 ILE B C 1
ATOM 10986 O O . ILE B 1 726 ? -13.330 -28.636 -36.821 1.00 71.33 756 ILE B O 1
ATOM 10991 N N . ILE B 1 727 ? -13.130 -30.712 -37.652 1.00 74.70 757 ILE B N 1
ATOM 10992 C CA . ILE B 1 727 ? -13.174 -30.221 -39.029 1.00 73.33 757 ILE B CA 1
ATOM 10993 C C . ILE B 1 727 ? -14.599 -29.882 -39.469 1.00 73.75 757 ILE B C 1
ATOM 10994 O O . ILE B 1 727 ? -14.793 -28.984 -40.300 1.00 73.92 757 ILE B O 1
ATOM 10999 N N . GLU B 1 728 ? -15.619 -30.513 -38.879 1.00 72.90 758 GLU B N 1
ATOM 11000 C CA . GLU B 1 728 ? -16.974 -30.382 -39.399 1.00 77.97 758 GLU B CA 1
ATOM 11001 C C . GLU B 1 728 ? -17.782 -29.311 -38.696 1.00 79.88 758 GLU B C 1
ATOM 11002 O O . GLU B 1 728 ? -18.843 -28.927 -39.204 1.00 77.81 758 GLU B O 1
ATOM 11008 N N . GLN B 1 729 ? -17.290 -28.783 -37.582 1.00 73.72 759 GLN B N 1
ATOM 11009 C CA . GLN B 1 729 ? -18.083 -27.840 -36.810 1.00 73.58 759 GLN B CA 1
ATOM 11010 C C . GLN B 1 729 ? -18.043 -26.456 -37.431 1.00 69.08 759 GLN B C 1
ATOM 11011 O O . GLN B 1 729 ? -17.041 -26.045 -38.023 1.00 68.38 759 GLN B O 1
ATOM 11017 N N . ASP B 1 730 ? -19.141 -25.727 -37.244 1.00 73.90 760 ASP B N 1
ATOM 11018 C CA . ASP B 1 730 ? -19.321 -24.381 -37.777 1.00 75.41 760 ASP B CA 1
ATOM 11019 C C . ASP B 1 730 ? -18.545 -23.369 -36.936 1.00 74.07 760 ASP B C 1
ATOM 11020 O O . ASP B 1 730 ? -18.806 -23.227 -35.740 1.00 67.89 760 ASP B O 1
ATOM 11025 N N . SER B 1 731 ? -17.647 -22.619 -37.583 1.00 73.12 761 SER B N 1
ATOM 11026 C CA . SER B 1 731 ? -16.746 -21.707 -36.888 1.00 69.33 761 SER B CA 1
ATOM 11027 C C . SER B 1 731 ? -17.462 -20.740 -35.952 1.00 70.67 761 SER B C 1
ATOM 11028 O O . SER B 1 731 ? -16.859 -20.318 -34.952 1.00 70.05 761 SER B O 1
ATOM 11031 N N . ASP B 1 732 ? -18.719 -20.380 -36.235 1.00 65.67 762 ASP B N 1
ATOM 11032 C CA . ASP B 1 732 ? -19.484 -19.470 -35.389 1.00 63.91 762 ASP B CA 1
ATOM 11033 C C . ASP B 1 732 ? -20.485 -20.179 -34.486 1.00 70.39 762 ASP B C 1
ATOM 11034 O O . ASP B 1 732 ? -21.164 -19.512 -33.695 1.00 70.18 762 ASP B O 1
ATOM 11039 N N . ARG B 1 733 ? -20.555 -21.509 -34.540 1.00 70.76 763 ARG B N 1
ATOM 11040 C CA . ARG B 1 733 ? -21.523 -22.157 -33.664 1.00 71.84 763 ARG B CA 1
ATOM 11041 C C . ARG B 1 733 ? -20.835 -22.734 -32.434 1.00 72.87 763 ARG B C 1
ATOM 11042 O O . ARG B 1 733 ? -19.746 -23.313 -32.544 1.00 67.96 763 ARG B O 1
ATOM 11050 N N . PRO B 1 734 ? -21.446 -22.584 -31.264 1.00 69.97 764 PRO B N 1
ATOM 11051 C CA . PRO B 1 734 ? -20.932 -23.277 -30.085 1.00 73.93 764 PRO B CA 1
ATOM 11052 C C . PRO B 1 734 ? -21.236 -24.763 -30.169 1.00 75.60 764 PRO B C 1
ATOM 11053 O O . PRO B 1 734 ? -22.176 -25.194 -30.842 1.00 76.59 764 PRO B O 1
ATOM 11057 N N . GLY B 1 735 ? -20.408 -25.550 -29.490 1.00 72.64 765 GLY B N 1
ATOM 11058 C CA . GLY B 1 735 ? -20.673 -26.966 -29.341 1.00 74.50 765 GLY B CA 1
ATOM 11059 C C . GLY B 1 735 ? -20.244 -27.810 -30.528 1.00 78.25 765 GLY B C 1
ATOM 11060 O O . GLY B 1 735 ? -19.421 -27.421 -31.365 1.00 73.40 765 GLY B O 1
ATOM 11061 N N . TYR B 1 736 ? -20.799 -29.025 -30.565 1.00 84.30 766 TYR B N 1
ATOM 11062 C CA . TYR B 1 736 ? -20.503 -29.973 -31.632 1.00 84.44 766 TYR B CA 1
ATOM 11063 C C . TYR B 1 736 ? -21.732 -30.778 -32.045 1.00 86.56 766 TYR B C 1
ATOM 11064 O O . TYR B 1 736 ? -21.585 -31.784 -32.752 1.00 86.43 766 TYR B O 1
ATOM 11073 N N . ASP B 1 737 ? -22.931 -30.377 -31.611 1.00 87.85 767 ASP B N 1
ATOM 11074 C CA . ASP B 1 737 ? -24.130 -31.165 -31.874 1.00 90.77 767 ASP B CA 1
ATOM 11075 C C . ASP B 1 737 ? -24.434 -31.264 -33.365 1.00 90.66 767 ASP B C 1
ATOM 11076 O O . ASP B 1 737 ? -25.040 -32.247 -33.811 1.00 86.75 767 ASP B O 1
ATOM 11081 N N . GLU B 1 738 ? -24.021 -30.270 -34.148 1.00 88.19 768 GLU B N 1
ATOM 11082 C CA . GLU B 1 738 ? -24.242 -30.288 -35.590 1.00 90.00 768 GLU B CA 1
ATOM 11083 C C . GLU B 1 738 ? -23.249 -31.170 -36.341 1.00 87.55 768 GLU B C 1
ATOM 11084 O O . GLU B 1 738 ? -23.387 -31.334 -37.553 1.00 89.16 768 GLU B O 1
ATOM 11090 N N . THR B 1 739 ? -22.263 -31.751 -35.671 1.00 89.25 769 THR B N 1
ATOM 11091 C CA . THR B 1 739 ? -21.348 -32.641 -36.368 1.00 90.90 769 THR B CA 1
ATOM 11092 C C . THR B 1 739 ? -21.853 -34.078 -36.242 1.00 91.54 769 THR B C 1
ATOM 11093 O O . THR B 1 739 ? -22.756 -34.380 -35.455 1.00 88.88 769 THR B O 1
ATOM 11097 N N . GLU B 1 740 ? -21.245 -34.973 -37.021 1.00 90.51 770 GLU B N 1
ATOM 11098 C CA . GLU B 1 740 ? -21.668 -36.370 -37.007 1.00 92.04 770 GLU B CA 1
ATOM 11099 C C . GLU B 1 740 ? -21.442 -37.003 -35.640 1.00 93.56 770 GLU B C 1
ATOM 11100 O O . GLU B 1 740 ? -22.392 -37.432 -34.975 1.00 94.83 770 GLU B O 1
ATOM 11106 N N . ASP B 1 741 ? -20.182 -37.069 -35.197 1.00 92.77 771 ASP B N 1
ATOM 11107 C CA . ASP B 1 741 ? -19.875 -37.786 -33.963 1.00 89.68 771 ASP B CA 1
ATOM 11108 C C . ASP B 1 741 ? -20.403 -37.051 -32.735 1.00 87.61 771 ASP B C 1
ATOM 11109 O O . ASP B 1 741 ? -20.961 -37.674 -31.824 1.00 87.89 771 ASP B O 1
ATOM 11114 N N . GLY B 1 742 ? -20.250 -35.734 -32.693 1.00 86.50 772 GLY B N 1
ATOM 11115 C CA . GLY B 1 742 ? -20.768 -34.955 -31.586 1.00 86.69 772 GLY B CA 1
ATOM 11116 C C . GLY B 1 742 ? -19.709 -34.657 -30.537 1.00 82.59 772 GLY B C 1
ATOM 11117 O O . GLY B 1 742 ? -18.502 -34.830 -30.739 1.00 80.05 772 GLY B O 1
ATOM 11118 N N . ALA B 1 743 ? -20.193 -34.190 -29.390 1.00 80.39 773 ALA B N 1
ATOM 11119 C CA . ALA B 1 743 ? -19.338 -33.717 -28.305 1.00 82.04 773 ALA B CA 1
ATOM 11120 C C . ALA B 1 743 ? -18.996 -34.840 -27.331 1.00 83.00 773 ALA B C 1
ATOM 11121 O O . ALA B 1 743 ? -19.891 -35.538 -26.843 1.00 87.87 773 ALA B O 1
ATOM 11123 N N . LEU B 1 744 ? -17.694 -35.017 -27.061 1.00 82.18 774 LEU B N 1
ATOM 11124 C CA . LEU B 1 744 ? -17.268 -35.920 -25.992 1.00 77.81 774 LEU B CA 1
ATOM 11125 C C . LEU B 1 744 ? -17.770 -35.443 -24.634 1.00 77.65 774 LEU B C 1
ATOM 11126 O O . LEU B 1 744 ? -18.177 -36.253 -23.794 1.00 76.61 774 LEU B O 1
ATOM 11131 N N . TYR B 1 745 ? -17.741 -34.127 -24.396 1.00 79.10 775 TYR B N 1
ATOM 11132 C CA . TYR B 1 745 ? -18.261 -33.525 -23.167 1.00 77.39 775 TYR B CA 1
ATOM 11133 C C . TYR B 1 745 ? -18.985 -32.250 -23.582 1.00 76.68 775 TYR B C 1
ATOM 11134 O O . TYR B 1 745 ? -18.401 -31.413 -24.295 1.00 77.80 775 TYR B O 1
ATOM 11143 N N . PRO B 1 746 ? -20.222 -32.052 -23.139 1.00 74.90 776 PRO B N 1
ATOM 11144 C CA . PRO B 1 746 ? -20.975 -30.859 -23.524 1.00 78.33 776 PRO B CA 1
ATOM 11145 C C . PRO B 1 746 ? -20.669 -29.683 -22.610 1.00 76.64 776 PRO B C 1
ATOM 11146 O O . PRO B 1 746 ? -20.112 -29.831 -21.521 1.00 80.14 776 PRO B O 1
ATOM 11150 N N . PHE B 1 747 ? -21.096 -28.503 -23.036 1.00 75.55 777 PHE B N 1
ATOM 11151 C CA . PHE B 1 747 ? -20.943 -27.324 -22.161 1.00 75.51 777 PHE B CA 1
ATOM 11152 C C . PHE B 1 747 ? -21.705 -27.629 -20.886 1.00 77.29 777 PHE B C 1
ATOM 11153 O O . PHE B 1 747 ? -22.780 -28.205 -20.978 1.00 82.02 777 PHE B O 1
ATOM 11161 N N . GLY B 1 748 ? -21.143 -27.272 -19.742 1.00 74.54 778 GLY B N 1
ATOM 11162 C CA . GLY B 1 748 ? -21.851 -27.451 -18.468 1.00 76.02 778 GLY B CA 1
ATOM 11163 C C . GLY B 1 748 ? -21.473 -28.742 -17.790 1.00 76.13 778 GLY B C 1
ATOM 11164 O O . GLY B 1 748 ? -21.937 -28.963 -16.670 1.00 77.67 778 GLY B O 1
ATOM 11165 N N . TYR B 1 749 ? -20.669 -29.566 -18.451 1.00 74.08 779 TYR B N 1
ATOM 11166 C CA . TYR B 1 749 ? -20.359 -30.886 -17.864 1.00 77.76 779 TYR B CA 1
ATOM 11167 C C . TYR B 1 749 ? -19.418 -30.684 -16.694 1.00 77.28 779 TYR B C 1
ATOM 11168 O O . TYR B 1 749 ? -18.452 -29.938 -16.826 1.00 76.34 779 TYR B O 1
ATOM 11177 N N . GLY B 1 750 ? -19.737 -31.325 -15.584 1.00 78.62 780 GLY B N 1
ATOM 11178 C CA . GLY B 1 750 ? -18.887 -31.227 -14.396 1.00 77.29 780 GLY B CA 1
ATOM 11179 C C . GLY B 1 750 ? -19.258 -32.280 -13.397 1.00 78.03 780 GLY B C 1
ATOM 11180 O O . GLY B 1 750 ? -20.341 -32.191 -12.826 1.00 79.83 780 GLY B O 1
ATOM 11181 N N . LEU B 1 751 ? -18.379 -33.246 -13.209 1.00 77.70 781 LEU B N 1
ATOM 11182 C CA . LEU B 1 751 ? -18.637 -34.273 -12.182 1.00 81.30 781 LEU B CA 1
ATOM 11183 C C . LEU B 1 751 ? -18.296 -33.688 -10.811 1.00 86.03 781 LEU B C 1
ATOM 11184 O O . LEU B 1 751 ? -17.843 -32.540 -10.754 1.00 83.13 781 LEU B O 1
ATOM 11189 N N . THR B 1 752 ? -18.540 -34.448 -9.753 1.00 86.47 782 THR B N 1
ATOM 11190 C CA . THR B 1 752 ? -18.321 -33.944 -8.384 1.00 88.81 782 THR B CA 1
ATOM 11191 C C . THR B 1 752 ? -17.985 -35.133 -7.496 1.00 92.67 782 THR B C 1
ATOM 11192 O O . THR B 1 752 ? -18.255 -36.262 -7.900 1.00 93.84 782 THR B O 1
ATOM 11196 N N . TYR B 1 753 ? -17.378 -34.874 -6.350 1.00 88.94 783 TYR B N 1
ATOM 11197 C CA . TYR B 1 753 ? -17.092 -35.971 -5.405 1.00 96.06 783 TYR B CA 1
ATOM 11198 C C . TYR B 1 753 ? -18.371 -36.232 -4.623 1.00 101.13 783 TYR B C 1
ATOM 11199 O O . TYR B 1 753 ? -18.826 -35.331 -3.907 1.00 102.10 783 TYR B O 1
ATOM 11208 N N . GLU B 1 754 ? -18.938 -37.424 -4.768 1.00 104.92 784 GLU B N 1
ATOM 11209 C CA . GLU B 1 754 ? -20.231 -37.698 -4.096 1.00 106.29 784 GLU B CA 1
ATOM 11210 C C . GLU B 1 754 ? -19.981 -38.535 -2.846 1.00 107.09 784 GLU B C 1
ATOM 11211 O O . GLU B 1 754 ? -18.839 -38.877 -2.565 1.00 108.08 784 GLU B O 1
#

Foldseek 3Di:
DQDFFDADAFDWDADPNHIWTQLLNPNDCFQLRPLVDPLLVNLVRVLVVDDLLLLLQAQAEEAFEWAADQVVQDTQDGDPLLCCQCAPSNHAEYEYEAFWADDDPPDGRPRDDHHHHWLLSLQSNQQVSLNSCSVHNNSQGHAYEYEDFQEFDVVDFFGGFFYFFALQLLLQLQQLVCCVVPVGGDQGNCVLLLLLLQQVLQLCLQSLHAEYADDELAAQLALLALCSLRHHFNALNNSLSSLLSNCCRQQPQDADPLQARFALPRSHQYAHEAPPHQQLWVLNDHLLALLGQAREFVPLCSVSRNSSVLSNQNSHHAHYEHGQHFYFQRAQPPDDPPDGQARWGLLLGLCRQVNVVCPVSPHRAAYEYDPPCQQFSGGLQQAPHSLLSVLSNLNSGHLHYYNDRHSVSVVVCVVVVSDDSVSSSVSSSRSSSNCSNSCCSRPSHHRSVVSSVRRNHPVSNVSSLVSQLQSKFWFFFAQDPVGTPQLPDQEWEEEEAFPADVVVVCVSPYHYQYQDDDPPDDGDALAPGQAYEYEKEKFWAQQQADLPDCVHQVPCVLPASQAWRQHPVRHTQFRRHRHHGRSRSFCCNVVSYDDDRDDGSCHRVVPGHYRSSCSLQQELVSLLVDDTMAMVVRLVSVVSNCVSYVQQQSYEYEYACSGLHADEVVSCVVSYNIYMHGRRHDNVSVVCCSNPVDKHRTWRSAFHAHDSQLSNARRSSDTFRCPDDRGTPGGGSDGDIDD/DADFFDADAFDWDDDPNHIWTQLLRPRDQFLLRPLVDDLLRNLVRVLVVDDPLLLLLQQAEEAWEWAADQVVQDTQAGDDCLCVSCVPSVHFEYEYEAFWADDDPPDTRDDDDRDHHFLLSLQSNQVNSLNSCSVDNRSQGHAYEYEDQQDFCAFGGFFYFFAQQLLLLLQQLVCCVPPNGRDQGNCVSLLLLLLLVLQLCLQSLHAEYADDELAAQQALLQLCVLRHHFNQLNNSLSNLLSNCCRQQPQDADPLGASFALPNSHQYAHEAPPHQQQWVLNDHLLALLGQEGEFVPLCSVSSNSSVLSNLNSHHAHYEHGLHFYFQHAQVVDDDRDGFARWGQLLTLSNQVNCVCVVSPHRAAYEYDAPCQPFRRGLQQQDDSLVSVLSNLVSRHLHYYNDRCSVSVVVCVVVVSHDPVSSSSSSSRSCSNCSRNCVSRPSHHDSVVSSVRRNHPVSNVSSLVSQLQSKFWQFFAQDVVGTPQLDDLEWEEEEAFPADQVVVVVSRHNYAYQDDDPPDHGDALAPTQAYEYEKEKFFAAQQADLPDCVAQVPCVLPASQAWRQHPVRHTQFSRHGGHGSSRSFCCNVVSYPDPNDDGSPHRVVPGHHRSSCSLQQELVSQLVDPGMAMVVRLVSVVSRCVSHVQQCRYEYEYACSGLHADEPVSCPVSHNIYMYGSHDDNNSVCCDSNPVDKHRTWRSAFHAHDSQLSVPRRSSRGFRCPPDVGTPGHGGDGDIDD

Nearest PDB structures (foldseek):
  7qe1-assembly2_B  TM=1.001E+00  e=0.000E+00  unidentified
  7qe2-assembly1_A  TM=9.968E-01  e=0.000E+00  unidentified
  7qea-assembly1_A  TM=9.973E-01  e=0.000E+00  synthetic construct
  7qee-assembly1_A  TM=9.962E-01  e=0.000E+00  synthetic construct
  7qef-assembly1_A  TM=9.946E-01  e=0.000E+00  synthetic construct